Protein AF-A0AAJ4Y676-F1 (afdb_monomer_lite)

Foldseek 3Di:
DDDDDDDPPPVVVVVVVVVVVVVVVVVVPPPDPPPDPFPPQPLDEQQVAKDKDFWDCAPVRQTRQKIKIFSHFALDAQFWIKIKIFDWAFFDDAVHTFFGFKKKWWFADDDPVADALLRTLFLQALDPDFAQRWQQQPDAPPDDPCPVSGRWRQFPDPDDTADDSNRCVQHHLQQGQIDGGFGQHNNRMGMDTGRDHDCVSRVRRQALEFPDPPPDDGDGGKIKMKMQTGHQAENHGDGQPPSHYHPSGHGGHCNHPSRVVRMDIDIHHYHHPPDLADPPFAEAEEEEAPLCVQLCVLAQSVLRVVQSYGYHYYYAAQVVQLVLCQDPDQPGRVKYKAQDDSFADPPTFDKFWAFQFKFFKFWFAWFFAPVGTDQAFADELQLVLCQLLVLAQLLWDPDDRDPLNVQPHNASVRDPVRCVRCVPDDDAPPDDARHAAAAAGFYVLVLLSLLRLLLDPQSLCQLCFHAHPSGGHGRPQSNVVNSNPDSPGRGRDDRDADKAWAADDDPPTDIDGSCLSQNHANAQLSQLVCNLLLFSFHFRHWDDAPDPPGHIGTGGDRDDPNRRIYIYTHMLLSCSRHVTRTYFYQALVRDGEGQFLVQSVQQQVQFAQDPSGNLRTHQRRNRSDDRHRRGMTGMITMGGLPHDLSSLLSVLVVLLLSLDQQQAEGSHRSHPYTSIHRDDPVSSVSSNVSSVDSNVGDDPPDPPPPPDDDDDDDDDDDDDDDDDDDDDDDDDDDDDDDDDDDDDDDDDDDDDDDDDDDDDDDDDD

pLDDT: mean 82.45, std 21.86, range [22.84, 98.81]

Radius of gyration: 32.23 Å; chains: 1; bounding box: 100×134×85 Å

Secondary structure (DSSP, 8-state):
-----SSSHHHHHHHHHHHHHHHHHHHTSS----S-----SSTTTSGGG-EEEE----TT-SSTT-EEEES--SSB-SEEEEEEEESPPPPEESSSEEESEEEEEEE----TT---GGGB---TT---SSSS-SSB--S-TT--S-TTSB-----SSSPPPP-STT--SS--TTT---EEEEEPPTTS-EEEEEEE--TTT-TTT-TT-B-SPTTSPP-BPEEEEEEEEE-SB-TT--B-S-TTSTT-S--S-TTSHHHHTT-EEEEEEBPPSS--S-TTPPEEEEEE-GGGHHHHHHHHHHHHHHHSSEEEEEE--HHHHHHHHH--STTS-SEEEESS--PPPTTSPPEEEEEEEEEEEEEEEEEEETTEE----EE-HHHHHHHHTT-SHHHH-SSSPPGGGTTS-SSGGG-HHHHHH-TTPPPPPS------B-BSS--HHHHHHHHHHHHSHHHHHHHTTPPPTTS----GGGGGGTTTT-TT--S-------EEEPBS--SS--EEEHHHHSPPBSSHHHHHHHHHHT----EEEEE--SSTTSPPEEEE-PPPTT--EEEEEEEHHHHHHTT-EEPEEE-TTS-EE---HHHHHHHHTT-EE-SS-TTSEEP-GGG--TT--TTEEEEEEEEESSS-HHHHHHHHHHHHHHTTGGG-BSSSTTSBPTTSBPPPHHHHHHHHHHHHHHHH------------------------------------------------------------PPPPP----

Sequence (765 aa):
MTAMTAMSRSRRRVVAAVSALLAALVLALLPLPSAATSAAAADGAGEDSSVTVTGKQGRYDDFSKLKVTVHQTKNLRSQGVRVTWQGGAPTIDGQNAAVNFLQIMQCWGDDPAGPDRDQCVFGGDGSILGAGNGRLVGTDPGETQYPGGFVPFRPFGDLPPTKSSHDFTYFGPLDTNEQRFARTYADGTGEVTFEAQDGIQASHLGCGMNTAPAGSDPVPRHCWLVVVPRGTHDADGTEITKPNQAGNSLQSSPLSATNWAQRMVVRLDFQPVDAFCPQGQPELPTVGSELMTDAVTSWQPKLCSSTGNTFAFTQGGEEEARGQVLSTSADAPLLGFTVDPVARPEDGSKVVHAPVAVSGLAIAFFIEGPSGVVQGMKLNPRLVAKMLTHSYAEDVTLGATPDYLIGNSTSLVTDPEFKELNPGFPRLTNHQLRSLMVPLQSSDTTRIVWNWLQSDADARGFLSGTKDRWGMRVNRYFQDLKLAENSTLTDYPKVDPTTTPALGNGTPPLSYAITDLDPYTADLHDGALRTRRGNNTRTIQWQSGDTAQSPAKLINDAPMSGQRAVMAIVDAASAERYGLTTAALRNADGNFVKPSAATLTADVATMRPSSEDASVLKPDPARAKGQAYPLTAVAYAAASVNQDAKARKAYARFIRYAAGSGQTLGVSAGQLPFGYAPLPAQQRLQARTAADALERGATVTGPPSGGSNQGDTGGPGSGAGTGGTSSGGGTGGASGGGTGGGATPSASDSAAAVSGSAPPSSGPQ

Structure (mmCIF, N/CA/C/O backbone):
data_AF-A0AAJ4Y676-F1
#
_entry.id   AF-A0AAJ4Y676-F1
#
loop_
_atom_site.group_PDB
_atom_site.id
_atom_site.type_symbol
_atom_site.label_atom_id
_atom_site.label_alt_id
_atom_site.label_comp_id
_atom_site.label_asym_id
_atom_site.label_entity_id
_atom_site.label_seq_id
_atom_site.pdbx_PDB_ins_code
_atom_site.Cartn_x
_atom_site.Cartn_y
_atom_site.Cartn_z
_atom_site.occupancy
_atom_site.B_iso_or_equiv
_atom_site.auth_seq_id
_atom_site.auth_comp_id
_atom_site.auth_asym_id
_atom_site.auth_atom_id
_atom_site.pdbx_PDB_model_num
ATOM 1 N N . MET A 1 1 ? 21.945 -83.521 15.874 1.00 44.47 1 MET A N 1
ATOM 2 C CA . MET A 1 1 ? 22.149 -82.060 15.777 1.00 44.47 1 MET A CA 1
ATOM 3 C C . MET A 1 1 ? 22.165 -81.673 14.306 1.00 44.47 1 MET A C 1
ATOM 5 O O . MET A 1 1 ? 22.663 -82.453 13.504 1.00 44.47 1 MET A O 1
ATOM 9 N N . THR A 1 2 ? 21.660 -80.471 14.011 1.00 40.22 2 THR A N 1
ATOM 10 C CA . THR A 1 2 ? 21.633 -79.743 12.721 1.00 40.22 2 THR A CA 1
ATOM 11 C C . THR A 1 2 ? 20.529 -80.063 11.697 1.00 40.22 2 THR A C 1
ATOM 13 O O . THR A 1 2 ? 20.309 -81.207 11.330 1.00 40.22 2 THR A O 1
ATOM 16 N N . ALA A 1 3 ? 19.937 -78.964 11.197 1.00 40.72 3 ALA A N 1
ATOM 17 C CA . ALA A 1 3 ? 19.133 -78.787 9.979 1.00 40.72 3 ALA A CA 1
ATOM 18 C C . ALA A 1 3 ? 17.603 -79.001 10.042 1.00 40.72 3 ALA A C 1
ATOM 20 O O . ALA A 1 3 ? 17.089 -79.963 9.494 1.00 40.72 3 ALA A O 1
ATOM 21 N N . MET A 1 4 ? 16.861 -78.017 10.582 1.00 40.72 4 MET A N 1
ATOM 22 C CA . MET A 1 4 ? 15.525 -77.641 10.064 1.00 40.72 4 MET A CA 1
ATOM 23 C C . MET A 1 4 ? 15.025 -76.312 10.670 1.00 40.72 4 MET A C 1
ATOM 25 O O . MET A 1 4 ? 14.168 -76.295 11.546 1.00 40.72 4 MET A O 1
ATOM 29 N N . THR A 1 5 ? 15.571 -75.158 10.253 1.00 45.72 5 THR A N 1
ATOM 30 C CA . THR A 1 5 ? 14.941 -73.839 10.541 1.00 45.72 5 THR A CA 1
ATOM 31 C C . THR A 1 5 ? 15.452 -72.699 9.641 1.00 45.72 5 THR A C 1
ATOM 33 O O . THR A 1 5 ? 15.839 -71.640 10.121 1.00 45.72 5 THR A O 1
ATOM 36 N N . ALA A 1 6 ? 15.460 -72.875 8.313 1.00 42.53 6 ALA A N 1
ATOM 37 C CA . ALA A 1 6 ? 15.953 -71.827 7.397 1.00 42.53 6 ALA A CA 1
ATOM 38 C C . ALA A 1 6 ? 15.033 -71.446 6.216 1.00 42.53 6 ALA A C 1
ATOM 40 O O . ALA A 1 6 ? 15.418 -70.603 5.415 1.00 42.53 6 ALA A O 1
ATOM 41 N N . MET A 1 7 ? 13.802 -71.970 6.104 1.00 41.59 7 MET A N 1
ATOM 42 C CA . MET A 1 7 ? 12.931 -71.683 4.937 1.00 41.59 7 MET A CA 1
ATOM 43 C C . MET A 1 7 ? 11.728 -70.753 5.188 1.00 41.59 7 MET A C 1
ATOM 45 O O . MET A 1 7 ? 11.047 -70.377 4.239 1.00 41.59 7 MET A O 1
ATOM 49 N N . SER A 1 8 ? 11.480 -70.296 6.422 1.00 46.69 8 SER A N 1
ATOM 50 C CA . SER A 1 8 ? 10.286 -69.479 6.744 1.00 46.69 8 SER A CA 1
ATOM 51 C C . SER A 1 8 ? 10.507 -67.950 6.693 1.00 46.69 8 SER A C 1
ATOM 53 O O . SER A 1 8 ? 9.573 -67.187 6.445 1.00 46.69 8 SER A O 1
ATOM 55 N N . ARG A 1 9 ? 11.747 -67.457 6.850 1.00 44.22 9 ARG A N 1
ATOM 56 C CA . ARG A 1 9 ? 12.025 -66.001 6.904 1.00 44.22 9 ARG A CA 1
ATOM 57 C C . ARG A 1 9 ? 12.172 -65.315 5.539 1.00 44.22 9 ARG A C 1
ATOM 59 O O . ARG A 1 9 ? 11.939 -64.112 5.458 1.00 44.22 9 ARG A O 1
ATOM 66 N N . SER A 1 10 ? 12.502 -66.052 4.476 1.00 45.66 10 SER A N 1
ATOM 67 C CA . SER A 1 10 ? 12.692 -65.480 3.130 1.00 45.66 10 SER A CA 1
ATOM 68 C C . SER A 1 10 ? 11.360 -65.085 2.470 1.00 45.66 10 SER A C 1
ATOM 70 O O . SER A 1 10 ? 11.209 -63.960 1.997 1.00 45.66 10 SER A O 1
ATOM 72 N N . ARG A 1 11 ? 10.325 -65.937 2.558 1.00 46.19 11 ARG A N 1
ATOM 73 C CA . ARG A 1 11 ? 9.011 -65.656 1.945 1.00 46.19 11 ARG A CA 1
ATOM 74 C C . ARG A 1 11 ? 8.271 -64.471 2.577 1.00 46.19 11 ARG A C 1
ATOM 76 O O . ARG A 1 11 ? 7.600 -63.738 1.862 1.00 46.19 11 ARG A O 1
ATOM 83 N N . ARG A 1 12 ? 8.438 -64.215 3.882 1.00 47.12 12 ARG A N 1
ATOM 84 C CA . ARG A 1 12 ? 7.813 -63.049 4.544 1.00 47.12 12 ARG A CA 1
ATOM 85 C C . ARG A 1 12 ? 8.444 -61.710 4.147 1.00 47.12 12 ARG A C 1
ATOM 87 O O . ARG A 1 12 ? 7.737 -60.709 4.132 1.00 47.12 12 ARG A O 1
ATOM 94 N N . ARG A 1 13 ? 9.732 -61.679 3.781 1.00 48.88 13 ARG A N 1
ATOM 95 C CA . ARG A 1 13 ? 10.396 -60.447 3.313 1.00 48.88 13 ARG A CA 1
ATOM 96 C C . ARG A 1 13 ? 10.043 -60.108 1.866 1.00 48.88 13 ARG A C 1
ATOM 98 O O . ARG A 1 13 ? 9.866 -58.937 1.560 1.00 48.88 13 ARG A O 1
ATOM 105 N N . VAL A 1 14 ? 9.861 -61.116 1.011 1.00 53.78 14 VAL A N 1
ATOM 106 C CA . VAL A 1 14 ? 9.449 -60.903 -0.387 1.00 53.78 14 VAL A CA 1
ATOM 107 C C . VAL A 1 14 ? 7.992 -60.440 -0.474 1.00 53.78 14 VAL A C 1
ATOM 109 O O . VAL A 1 14 ? 7.704 -59.508 -1.213 1.00 53.78 14 VAL A O 1
ATOM 112 N N . VAL A 1 15 ? 7.085 -60.999 0.336 1.00 54.31 15 VAL A N 1
ATOM 113 C CA . VAL A 1 15 ? 5.681 -60.546 0.358 1.00 54.31 15 VAL A CA 1
ATOM 114 C C . VAL A 1 15 ? 5.561 -59.120 0.906 1.00 54.31 15 VAL A C 1
ATOM 116 O O . VAL A 1 15 ? 4.847 -58.318 0.324 1.00 54.31 15 VAL A O 1
ATOM 119 N N . ALA A 1 16 ? 6.316 -58.749 1.947 1.00 52.03 16 ALA A N 1
ATOM 120 C CA . ALA A 1 16 ? 6.315 -57.371 2.448 1.00 52.03 16 ALA A CA 1
ATOM 121 C C . ALA A 1 16 ? 6.901 -56.363 1.437 1.00 52.03 16 ALA A C 1
ATOM 123 O O . ALA A 1 16 ? 6.378 -55.260 1.304 1.00 52.03 16 ALA A O 1
ATOM 124 N N . ALA A 1 17 ? 7.946 -56.746 0.694 1.00 50.03 17 ALA A N 1
ATOM 125 C CA . ALA A 1 17 ? 8.553 -55.890 -0.325 1.00 50.03 17 ALA A CA 1
ATOM 126 C C . ALA A 1 17 ? 7.643 -55.699 -1.550 1.00 50.03 17 ALA A C 1
ATOM 128 O O . ALA A 1 17 ? 7.538 -54.590 -2.065 1.00 50.03 17 ALA A O 1
ATOM 129 N N . VAL A 1 18 ? 6.934 -56.749 -1.981 1.00 57.56 18 VAL A N 1
ATOM 130 C CA . VAL A 1 18 ? 5.984 -56.673 -3.103 1.00 57.56 18 VAL A CA 1
ATOM 131 C C . VAL A 1 18 ? 4.727 -55.890 -2.714 1.00 57.56 18 VAL A C 1
ATOM 133 O O . VAL A 1 18 ? 4.259 -55.081 -3.508 1.00 57.56 18 VAL A O 1
ATOM 136 N N . SER A 1 19 ? 4.232 -56.026 -1.479 1.00 50.16 19 SER A N 1
ATOM 137 C CA . SER A 1 19 ? 3.123 -55.203 -0.974 1.00 50.16 19 SER A CA 1
ATOM 138 C C . SER A 1 19 ? 3.501 -53.726 -0.832 1.00 50.16 19 SER A C 1
ATOM 140 O O . SER A 1 19 ? 2.677 -52.862 -1.116 1.00 50.16 19 SER A O 1
ATOM 142 N N . ALA A 1 20 ? 4.743 -53.417 -0.442 1.00 51.75 20 ALA A N 1
ATOM 143 C CA . ALA A 1 20 ? 5.237 -52.041 -0.390 1.00 51.75 20 ALA A CA 1
ATOM 144 C C . ALA A 1 20 ? 5.402 -51.431 -1.795 1.00 51.75 20 ALA A C 1
ATOM 146 O O . ALA A 1 20 ? 5.064 -50.268 -1.997 1.00 51.75 20 ALA A O 1
ATOM 147 N N . LEU A 1 21 ? 5.845 -52.223 -2.780 1.00 48.44 21 LEU A N 1
ATOM 148 C CA . LEU A 1 21 ? 5.944 -51.796 -4.181 1.00 48.44 21 LEU A CA 1
ATOM 149 C C . LEU A 1 21 ? 4.571 -51.611 -4.844 1.00 48.44 21 LEU A C 1
ATOM 151 O O . LEU A 1 21 ? 4.394 -50.659 -5.594 1.00 48.44 21 LEU A O 1
ATOM 155 N N . LEU A 1 22 ? 3.582 -52.454 -4.533 1.00 47.41 22 LEU A N 1
ATOM 156 C CA . LEU A 1 22 ? 2.204 -52.290 -5.015 1.00 47.41 22 LEU A CA 1
ATOM 157 C C . LEU A 1 22 ? 1.477 -51.124 -4.333 1.00 47.41 22 LEU A C 1
ATOM 159 O O . LEU A 1 22 ? 0.749 -50.401 -5.006 1.00 47.41 22 LEU A O 1
ATOM 163 N N . ALA A 1 23 ? 1.717 -50.874 -3.042 1.00 47.81 23 ALA A N 1
ATOM 164 C CA . ALA A 1 23 ? 1.211 -49.674 -2.372 1.00 47.81 23 ALA A CA 1
ATOM 165 C C . ALA A 1 23 ? 1.840 -48.394 -2.954 1.00 47.81 23 ALA A C 1
ATOM 167 O O . ALA A 1 23 ? 1.130 -47.419 -3.187 1.00 47.81 23 ALA A O 1
ATOM 168 N N . ALA A 1 24 ? 3.140 -48.417 -3.272 1.00 46.62 24 ALA A N 1
ATOM 169 C CA . ALA A 1 24 ? 3.817 -47.305 -3.939 1.00 46.62 24 ALA A CA 1
ATOM 170 C C . ALA A 1 24 ? 3.315 -47.080 -5.379 1.00 46.62 24 ALA A C 1
ATOM 172 O O . ALA A 1 24 ? 3.184 -45.935 -5.804 1.00 46.62 24 ALA A O 1
ATOM 173 N N . LEU A 1 25 ? 2.971 -48.146 -6.115 1.00 40.06 25 LEU A N 1
ATOM 174 C CA . LEU A 1 25 ? 2.449 -48.041 -7.482 1.00 40.06 25 LEU A CA 1
ATOM 175 C C . LEU A 1 25 ? 0.994 -47.534 -7.523 1.00 40.06 25 LEU A C 1
ATOM 177 O O . LEU A 1 25 ? 0.637 -46.789 -8.430 1.00 40.06 25 LEU A O 1
ATOM 181 N N . VAL A 1 26 ? 0.166 -47.876 -6.528 1.00 42.81 26 VAL A N 1
ATOM 182 C CA . VAL A 1 26 ? -1.211 -47.353 -6.404 1.00 42.81 26 VAL A CA 1
ATOM 183 C C . VAL A 1 26 ? -1.222 -45.892 -5.931 1.00 42.81 26 VAL A C 1
ATOM 185 O O . VAL A 1 26 ? -2.061 -45.119 -6.382 1.00 42.81 26 VAL A O 1
ATOM 188 N N . LEU A 1 27 ? -0.249 -45.466 -5.114 1.00 39.62 27 LEU A N 1
ATOM 189 C CA . LEU A 1 27 ? -0.039 -44.049 -4.772 1.00 39.62 27 LEU A CA 1
ATOM 190 C C . LEU A 1 27 ? 0.494 -43.210 -5.948 1.00 39.62 27 LEU A C 1
ATOM 192 O O . LEU A 1 27 ? 0.244 -42.009 -5.984 1.00 39.62 27 LEU A O 1
ATOM 196 N N . ALA A 1 28 ? 1.174 -43.825 -6.922 1.00 38.41 28 ALA A N 1
ATOM 197 C CA . ALA A 1 28 ? 1.660 -43.155 -8.134 1.00 38.41 28 ALA A CA 1
ATOM 198 C C . ALA A 1 28 ? 0.605 -43.036 -9.258 1.00 38.41 28 ALA A C 1
ATOM 200 O O . ALA A 1 28 ? 0.831 -42.313 -10.224 1.00 38.41 28 ALA A O 1
ATOM 201 N N . LEU A 1 29 ? -0.531 -43.739 -9.143 1.00 35.53 29 LEU A N 1
ATOM 202 C CA . LEU A 1 29 ? -1.624 -43.756 -10.131 1.00 35.53 29 LEU A CA 1
ATOM 203 C C . LEU A 1 29 ? -2.891 -43.021 -9.664 1.00 35.53 29 LEU A C 1
ATOM 205 O O . LEU A 1 29 ? -3.879 -42.970 -10.397 1.00 35.53 29 LEU A O 1
ATOM 209 N N . LEU A 1 30 ? -2.875 -42.430 -8.466 1.00 32.44 30 LEU A N 1
ATOM 210 C CA . LEU A 1 30 ? -3.881 -41.443 -8.083 1.00 32.44 30 LEU A CA 1
ATOM 211 C C . LEU A 1 30 ? -3.636 -40.171 -8.908 1.00 32.44 30 LEU A C 1
ATOM 213 O O . LEU A 1 30 ? -2.483 -39.745 -9.000 1.00 32.44 30 LEU A O 1
ATOM 217 N N . PRO A 1 31 ? -4.672 -39.547 -9.502 1.00 28.48 31 PRO A N 1
ATOM 218 C CA . PRO A 1 31 ? -4.511 -38.232 -10.099 1.00 28.48 31 PRO A CA 1
ATOM 219 C C . PRO A 1 31 ? -3.958 -37.308 -9.016 1.00 28.48 31 PRO A C 1
ATOM 221 O O . PRO A 1 31 ? -4.612 -37.065 -8.000 1.00 28.48 31 PRO A O 1
ATOM 224 N N . LEU A 1 32 ? -2.716 -36.861 -9.209 1.00 28.03 32 LEU A N 1
ATOM 225 C CA . LEU A 1 32 ? -2.126 -35.809 -8.399 1.00 28.03 32 LEU A CA 1
ATOM 226 C C . LEU A 1 32 ? -3.136 -34.653 -8.407 1.00 28.03 32 LEU A C 1
ATOM 228 O O . LEU A 1 32 ? -3.527 -34.234 -9.502 1.00 28.03 32 LEU A O 1
ATOM 232 N N . PRO A 1 33 ? -3.610 -34.162 -7.245 1.00 26.62 33 PRO A N 1
ATOM 233 C CA . PRO A 1 33 ? -4.376 -32.929 -7.232 1.00 26.62 33 PRO A CA 1
ATOM 234 C C . PRO A 1 33 ? -3.505 -31.893 -7.932 1.00 26.62 33 PRO A C 1
ATOM 236 O O . PRO A 1 33 ? -2.329 -31.748 -7.586 1.00 26.62 33 PRO A O 1
ATOM 239 N N . SER A 1 34 ? -4.055 -31.279 -8.979 1.00 27.25 34 SER A N 1
ATOM 240 C CA . SER A 1 34 ? -3.367 -30.295 -9.799 1.00 27.25 34 SER A CA 1
ATOM 241 C C . SER A 1 34 ? -2.554 -29.368 -8.906 1.00 27.25 34 SER A C 1
ATOM 243 O O . SER A 1 34 ? -3.065 -28.834 -7.918 1.00 27.25 34 SER A O 1
ATOM 245 N N . ALA A 1 35 ? -1.267 -29.265 -9.232 1.00 27.06 35 ALA A N 1
ATOM 246 C CA . ALA A 1 35 ? -0.328 -28.363 -8.600 1.00 27.06 35 ALA A CA 1
ATOM 247 C C . ALA A 1 35 ? -0.982 -26.997 -8.379 1.00 27.06 35 ALA A C 1
ATOM 249 O O . ALA A 1 35 ? -1.630 -26.490 -9.288 1.00 27.06 35 ALA A O 1
ATOM 250 N N . ALA A 1 36 ? -0.806 -26.464 -7.167 1.00 27.97 36 ALA A N 1
ATOM 251 C CA . ALA A 1 36 ? -1.048 -25.077 -6.797 1.00 27.97 36 ALA A CA 1
ATOM 252 C C . ALA A 1 36 ? -2.205 -24.419 -7.564 1.00 27.97 36 ALA A C 1
ATOM 254 O O . ALA A 1 36 ? -1.996 -23.741 -8.567 1.00 27.97 36 ALA A O 1
ATOM 255 N N . THR A 1 37 ? -3.426 -24.526 -7.036 1.00 22.84 37 THR A N 1
ATOM 256 C CA . THR A 1 37 ? -4.337 -23.388 -7.170 1.00 22.84 37 THR A CA 1
ATOM 257 C C . THR A 1 37 ? -3.548 -22.161 -6.741 1.00 22.84 37 THR A C 1
ATOM 259 O O . THR A 1 37 ? -3.131 -22.079 -5.577 1.00 22.84 37 THR A O 1
ATOM 262 N N . SER A 1 38 ? -3.293 -21.264 -7.694 1.00 27.47 38 SER A N 1
ATOM 263 C CA . SER A 1 38 ? -2.898 -19.889 -7.436 1.00 27.47 38 SER A CA 1
ATOM 264 C C . SER A 1 38 ? -3.657 -19.419 -6.205 1.00 27.47 38 SER A C 1
ATOM 266 O O . SER A 1 38 ? -4.852 -19.700 -6.065 1.00 27.47 38 SER A O 1
ATOM 268 N N . ALA A 1 39 ? -2.953 -18.798 -5.259 1.00 26.44 39 ALA A N 1
ATOM 269 C CA . ALA A 1 39 ? -3.624 -18.142 -4.154 1.00 26.44 39 ALA A CA 1
ATOM 270 C C . ALA A 1 39 ? -4.702 -17.248 -4.774 1.00 26.44 39 ALA A C 1
ATOM 272 O O . ALA A 1 39 ? -4.366 -16.368 -5.560 1.00 26.44 39 ALA A O 1
ATOM 273 N N . ALA A 1 40 ? -5.968 -17.555 -4.492 1.00 25.94 40 ALA A N 1
ATOM 274 C CA . ALA A 1 40 ? -7.116 -16.816 -4.984 1.00 25.94 40 ALA A CA 1
ATOM 275 C C . ALA A 1 40 ? -7.096 -15.420 -4.349 1.00 25.94 40 ALA A C 1
ATOM 277 O O . ALA A 1 40 ? -7.775 -15.160 -3.359 1.00 25.94 40 ALA A O 1
ATOM 278 N N . ALA A 1 41 ? -6.248 -14.546 -4.879 1.00 30.64 41 ALA A N 1
ATOM 279 C CA . ALA A 1 41 ? -6.361 -13.113 -4.743 1.00 30.64 41 ALA A CA 1
ATOM 280 C C . ALA A 1 41 ? -7.374 -12.688 -5.807 1.00 30.64 41 ALA A C 1
ATOM 282 O O . ALA A 1 41 ? -7.075 -12.714 -6.993 1.00 30.64 41 ALA A O 1
ATOM 283 N N . ALA A 1 42 ? -8.602 -12.403 -5.376 1.00 35.06 42 ALA A N 1
ATOM 284 C CA . ALA A 1 42 ? -9.589 -11.613 -6.113 1.00 35.06 42 ALA A CA 1
ATOM 285 C C . ALA A 1 42 ? -9.803 -11.897 -7.627 1.00 35.06 42 ALA A C 1
ATOM 287 O O . ALA A 1 42 ? -10.201 -10.986 -8.352 1.00 35.06 42 ALA A O 1
ATOM 288 N N . ASP A 1 43 ? -9.654 -13.137 -8.112 1.00 36.72 43 ASP A N 1
ATOM 289 C CA . ASP A 1 43 ? -9.906 -13.487 -9.529 1.00 36.72 43 ASP A CA 1
ATOM 290 C C . ASP A 1 43 ? -11.377 -13.267 -9.969 1.00 36.72 43 ASP A C 1
ATOM 292 O O . ASP A 1 43 ? -11.695 -13.345 -11.145 1.00 36.72 43 ASP A O 1
ATOM 296 N N . GLY A 1 44 ? -12.310 -12.970 -9.056 1.00 37.34 44 GLY A N 1
ATOM 297 C CA . GLY A 1 44 ? -13.743 -12.931 -9.377 1.00 37.34 44 GLY A CA 1
ATOM 298 C C . GLY A 1 44 ? -14.348 -11.580 -9.776 1.00 37.34 44 GLY A C 1
ATOM 299 O O . GLY A 1 44 ? -15.469 -11.575 -10.265 1.00 37.34 44 GLY A O 1
ATOM 300 N N . ALA A 1 45 ? -13.691 -10.439 -9.531 1.00 42.25 45 ALA A N 1
ATOM 301 C CA . ALA A 1 45 ? -14.337 -9.122 -9.703 1.00 42.25 45 ALA A CA 1
ATOM 302 C C . ALA A 1 45 ? -13.584 -8.138 -10.613 1.00 42.25 45 ALA A C 1
ATOM 304 O O . ALA A 1 45 ? -14.188 -7.185 -11.103 1.00 42.25 45 ALA A O 1
ATOM 305 N N . GLY A 1 46 ? -12.286 -8.354 -10.860 1.00 44.66 46 GLY A N 1
ATOM 306 C CA . GLY A 1 46 ? -11.541 -7.607 -11.881 1.00 44.66 46 GLY A CA 1
ATOM 307 C C . GLY A 1 46 ? -11.871 -8.072 -13.304 1.00 44.66 46 GLY A C 1
ATOM 308 O O . GLY A 1 46 ? -11.975 -7.239 -14.209 1.00 44.66 46 GLY A O 1
ATOM 309 N N . GLU A 1 47 ? -12.125 -9.378 -13.475 1.00 55.94 47 GLU A N 1
ATOM 310 C CA . GLU A 1 47 ? -12.266 -10.040 -14.781 1.00 55.94 47 GLU A CA 1
ATOM 311 C C . GLU A 1 47 ? -13.405 -9.493 -15.655 1.00 55.94 47 GLU A C 1
ATOM 313 O O . GLU A 1 47 ? -13.280 -9.504 -16.883 1.00 55.94 47 GLU A O 1
ATOM 318 N N . ASP A 1 48 ? -14.456 -8.917 -15.060 1.00 71.25 48 ASP A N 1
ATOM 319 C CA . ASP A 1 48 ? -15.603 -8.338 -15.782 1.00 71.25 48 ASP A CA 1
ATOM 320 C C . ASP A 1 48 ? -15.224 -7.148 -16.687 1.00 71.25 48 ASP A C 1
ATOM 322 O O . ASP A 1 48 ? -15.980 -6.766 -17.584 1.00 71.25 48 ASP A O 1
ATOM 326 N N . SER A 1 49 ? -14.053 -6.539 -16.464 1.00 92.38 49 SER A N 1
ATOM 327 C CA . SER A 1 49 ? -13.509 -5.461 -17.301 1.00 92.38 49 SER A CA 1
ATOM 328 C C . SER A 1 49 ? -12.189 -5.831 -17.975 1.00 92.38 49 SER A C 1
ATOM 330 O O . SER A 1 49 ? -11.456 -4.946 -18.418 1.00 92.38 49 SER A O 1
ATOM 332 N N . SER A 1 50 ? -11.858 -7.119 -18.040 1.00 95.62 50 SER A N 1
ATOM 333 C CA . SER A 1 50 ? -10.629 -7.568 -18.685 1.00 95.62 50 SER A CA 1
ATOM 334 C C . SER A 1 50 ? -10.623 -7.250 -20.186 1.00 95.62 50 SER A C 1
ATOM 336 O O . SER A 1 50 ? -11.642 -7.328 -20.875 1.00 95.62 50 SER A O 1
ATOM 338 N N . VAL A 1 51 ? -9.458 -6.862 -20.705 1.00 97.69 51 VAL A N 1
ATOM 339 C CA . VAL A 1 51 ? -9.253 -6.567 -22.129 1.00 97.69 51 VAL A CA 1
ATOM 340 C C . VAL A 1 51 ? -8.019 -7.305 -22.620 1.00 97.69 51 VAL A C 1
ATOM 342 O O . VAL A 1 51 ? -6.935 -7.149 -22.059 1.00 97.69 51 VAL A O 1
ATOM 345 N N . THR A 1 52 ? -8.173 -8.066 -23.705 1.00 97.81 52 THR A N 1
ATOM 346 C CA . THR A 1 52 ? -7.060 -8.714 -24.407 1.00 97.81 52 THR A CA 1
ATOM 347 C C . THR A 1 52 ? -6.782 -8.017 -25.733 1.00 97.81 52 THR A C 1
ATOM 349 O O . THR A 1 52 ? -7.662 -7.895 -26.584 1.00 97.81 52 THR A O 1
ATOM 352 N N . VAL A 1 53 ? -5.530 -7.616 -25.936 1.00 97.25 53 VAL A N 1
ATOM 353 C CA . VAL A 1 53 ? -5.005 -7.053 -27.185 1.00 97.25 53 VAL A CA 1
ATOM 354 C C . VAL A 1 53 ? -4.011 -8.022 -27.817 1.00 97.25 53 VAL A C 1
ATOM 356 O O . VAL A 1 53 ? -3.327 -8.773 -27.123 1.00 97.25 53 VAL A O 1
ATOM 359 N N . THR A 1 54 ? -3.963 -8.047 -29.148 1.00 97.06 54 THR A N 1
ATOM 360 C CA . THR A 1 54 ? -3.063 -8.923 -29.915 1.00 97.06 54 THR A CA 1
ATOM 361 C C . THR A 1 54 ? -2.012 -8.081 -30.625 1.00 97.06 54 THR A C 1
ATOM 363 O O . THR A 1 54 ? -2.333 -7.024 -31.176 1.00 97.06 54 THR A O 1
ATOM 366 N N . GLY A 1 55 ? -0.765 -8.548 -30.605 1.00 94.19 55 GLY A N 1
ATOM 367 C CA . GLY A 1 55 ? 0.341 -7.916 -31.307 1.00 94.19 55 GLY A CA 1
ATOM 368 C C . GLY A 1 55 ? 0.126 -7.918 -32.819 1.00 94.19 55 GLY A C 1
ATOM 369 O O . GLY A 1 55 ? -0.551 -8.779 -33.385 1.00 94.19 55 GLY A O 1
ATOM 370 N N . LYS A 1 56 ? 0.685 -6.911 -33.488 1.00 89.81 56 LYS A N 1
ATOM 371 C CA . LYS A 1 56 ? 0.596 -6.780 -34.944 1.00 89.81 56 LYS A CA 1
ATOM 372 C C . LYS A 1 56 ? 1.720 -7.563 -35.614 1.00 89.81 56 LYS A C 1
ATOM 374 O O . LYS A 1 56 ? 2.790 -7.759 -35.041 1.00 89.81 56 LYS A O 1
ATOM 379 N N . GLN A 1 57 ? 1.484 -7.967 -36.859 1.00 88.62 57 GLN A N 1
ATOM 380 C CA . GLN A 1 57 ? 2.545 -8.462 -37.727 1.00 88.62 57 GLN A CA 1
ATOM 381 C C . GLN A 1 57 ? 3.456 -7.286 -38.111 1.00 88.62 57 GLN A C 1
ATOM 383 O O . GLN A 1 57 ? 3.084 -6.430 -38.914 1.00 88.62 57 GLN A O 1
ATOM 388 N N . GLY A 1 58 ? 4.627 -7.219 -37.478 1.00 81.12 58 GLY A N 1
ATOM 389 C CA . GLY A 1 58 ? 5.684 -6.263 -37.802 1.00 81.12 58 GLY A CA 1
ATOM 390 C C . GLY A 1 58 ? 6.584 -6.746 -38.944 1.00 81.12 58 GLY A C 1
ATOM 391 O O . GLY A 1 58 ? 6.374 -7.816 -39.510 1.00 81.12 58 GLY A O 1
ATOM 392 N N . ARG A 1 59 ? 7.643 -5.983 -39.245 1.00 86.81 59 ARG A N 1
ATOM 393 C CA . ARG A 1 59 ? 8.633 -6.305 -40.296 1.00 86.81 59 ARG A CA 1
ATOM 394 C C . ARG A 1 59 ? 9.266 -7.695 -40.143 1.00 86.81 59 ARG A C 1
ATOM 396 O O . ARG A 1 59 ? 9.530 -8.345 -41.149 1.00 86.81 59 ARG A O 1
ATOM 403 N N . TYR A 1 60 ? 9.503 -8.117 -38.902 1.00 88.62 60 TYR A N 1
ATOM 404 C CA . TYR A 1 60 ? 10.120 -9.404 -38.553 1.00 88.62 60 TYR A CA 1
ATOM 405 C C . TYR A 1 60 ? 9.108 -10.431 -38.026 1.00 88.62 60 TYR A C 1
ATOM 407 O O . TYR A 1 60 ? 9.466 -11.573 -37.776 1.00 88.62 60 TYR A O 1
ATOM 415 N N . ASP A 1 61 ? 7.837 -10.033 -37.897 1.00 87.94 61 ASP A N 1
ATOM 416 C CA . ASP A 1 61 ? 6.747 -10.864 -37.374 1.00 87.94 61 ASP A CA 1
ATOM 417 C C . ASP A 1 61 ? 6.995 -11.472 -35.973 1.00 87.94 61 ASP A C 1
ATOM 419 O O . ASP A 1 61 ? 6.484 -12.536 -35.629 1.00 87.94 61 ASP A O 1
ATOM 423 N N . ASP A 1 62 ? 7.744 -10.759 -35.127 1.00 87.00 62 ASP A N 1
ATOM 424 C CA . ASP A 1 62 ? 8.094 -11.212 -33.772 1.00 87.00 62 ASP A CA 1
ATOM 425 C C . ASP A 1 62 ? 6.881 -11.276 -32.817 1.00 87.00 62 ASP A C 1
ATOM 427 O O . ASP A 1 62 ? 6.932 -11.943 -31.782 1.00 87.00 62 ASP A O 1
ATOM 431 N N . PHE A 1 63 ? 5.781 -10.574 -33.133 1.00 93.44 63 PHE A N 1
ATOM 432 C CA . PHE A 1 63 ? 4.718 -10.268 -32.163 1.00 93.44 63 PHE A CA 1
ATOM 433 C C . PHE A 1 63 ? 3.301 -10.669 -32.579 1.00 93.44 63 PHE A C 1
ATOM 435 O O . PHE A 1 63 ? 2.387 -10.517 -31.772 1.00 93.44 63 PHE A O 1
ATOM 442 N N . SER A 1 64 ? 3.068 -11.213 -33.777 1.00 93.38 64 SER A N 1
ATOM 443 C CA . SER A 1 64 ? 1.703 -11.573 -34.219 1.00 93.38 64 SER A CA 1
ATOM 444 C C . SER A 1 64 ? 1.031 -12.647 -33.354 1.00 93.38 64 SER A C 1
ATOM 446 O O . SER A 1 64 ? -0.195 -12.758 -33.325 1.00 93.38 64 SER A O 1
ATOM 448 N N . LYS A 1 65 ? 1.827 -13.439 -32.626 1.00 94.81 65 LYS A N 1
ATOM 449 C CA . LYS A 1 65 ? 1.351 -14.454 -31.674 1.00 94.81 65 LYS A CA 1
ATOM 450 C C . LYS A 1 65 ? 1.137 -13.912 -30.262 1.00 94.81 65 LYS A C 1
ATOM 452 O O . LYS A 1 65 ? 0.481 -14.583 -29.464 1.00 94.81 65 LYS A O 1
ATOM 457 N N . LEU A 1 66 ? 1.680 -12.734 -29.955 1.00 97.75 66 LEU A N 1
ATOM 458 C CA . LEU A 1 66 ? 1.622 -12.145 -28.627 1.00 97.75 66 LEU A CA 1
ATOM 459 C C . LEU A 1 66 ? 0.193 -11.692 -28.325 1.00 97.75 66 LEU A C 1
ATOM 461 O O . LEU A 1 66 ? -0.396 -10.907 -29.068 1.00 97.75 66 LEU A O 1
ATOM 465 N N . LYS A 1 67 ? -0.351 -12.160 -27.206 1.00 98.19 67 LYS A N 1
ATOM 466 C CA . LYS A 1 67 ? -1.624 -11.688 -26.656 1.00 98.19 67 LYS A CA 1
ATOM 467 C C . LYS A 1 67 ? -1.389 -11.182 -25.251 1.00 98.19 67 LYS A C 1
ATOM 469 O O . LYS A 1 67 ? -0.885 -11.939 -24.427 1.00 98.19 67 LYS A O 1
ATOM 474 N N . VAL A 1 68 ? -1.762 -9.935 -24.989 1.00 98.50 68 VAL A N 1
ATOM 475 C CA . VAL A 1 68 ? -1.633 -9.297 -23.676 1.00 98.50 68 VAL A CA 1
ATOM 476 C C . VAL A 1 68 ? -3.021 -9.044 -23.113 1.00 98.50 68 VAL A C 1
ATOM 478 O O . VAL A 1 68 ? -3.860 -8.459 -23.791 1.00 98.50 68 VAL A O 1
ATOM 481 N N . THR A 1 69 ? -3.251 -9.465 -21.875 1.00 98.38 69 THR A N 1
ATOM 482 C CA . THR A 1 69 ? -4.498 -9.273 -21.138 1.00 98.38 69 THR A CA 1
ATOM 483 C C . THR A 1 69 ? -4.260 -8.341 -19.961 1.00 98.38 69 THR A C 1
ATOM 485 O O . THR A 1 69 ? -3.447 -8.635 -19.085 1.00 98.38 69 THR A O 1
ATOM 488 N N . VAL A 1 70 ? -5.000 -7.236 -19.928 1.00 98.06 70 VAL A N 1
ATOM 489 C CA . VAL A 1 70 ? -5.124 -6.355 -18.764 1.00 98.06 70 VAL A CA 1
ATOM 490 C C . VAL A 1 70 ? -6.372 -6.793 -18.012 1.00 98.06 70 VAL A C 1
ATOM 492 O O . VAL A 1 70 ? -7.473 -6.730 -18.557 1.00 98.06 70 VAL A O 1
ATOM 495 N N . HIS A 1 71 ? -6.203 -7.290 -16.788 1.00 96.38 71 HIS A N 1
ATOM 496 C CA . HIS A 1 71 ? -7.273 -7.999 -16.074 1.00 96.38 71 HIS A CA 1
ATOM 497 C C . HIS A 1 71 ? -8.348 -7.078 -15.497 1.00 96.38 71 HIS A C 1
ATOM 499 O O . HIS A 1 71 ? -9.428 -7.562 -15.203 1.00 96.38 71 HIS A O 1
ATOM 505 N N . GLN A 1 72 ? -8.088 -5.773 -15.379 1.00 95.00 72 GLN A N 1
ATOM 506 C CA . GLN A 1 72 ? -9.077 -4.771 -14.981 1.00 95.00 72 GLN A CA 1
ATOM 507 C C . GLN A 1 72 ? -8.835 -3.468 -15.751 1.00 95.00 72 GLN A C 1
ATOM 509 O O . GLN A 1 72 ? -7.728 -2.935 -15.729 1.00 95.00 72 GLN A O 1
ATOM 514 N N . THR A 1 73 ? -9.871 -2.934 -16.400 1.00 96.75 73 THR A N 1
ATOM 515 C CA . THR A 1 73 ? -9.794 -1.661 -17.147 1.00 96.75 73 THR A CA 1
ATOM 516 C C . THR A 1 73 ? -10.806 -0.617 -16.698 1.00 96.75 73 THR A C 1
ATOM 518 O O . THR A 1 73 ? -10.746 0.513 -17.167 1.00 96.75 73 THR A O 1
ATOM 521 N N . LYS A 1 74 ? -11.725 -0.957 -15.787 1.00 95.25 74 LYS A N 1
ATOM 522 C CA . LYS A 1 74 ? -12.760 -0.044 -15.281 1.00 95.25 74 LYS A CA 1
ATOM 523 C C . LYS A 1 74 ? -12.700 0.096 -13.771 1.00 95.25 74 LYS A C 1
ATOM 525 O O . LYS A 1 74 ? -12.198 -0.790 -13.077 1.00 95.25 74 LYS A O 1
ATOM 530 N N . ASN A 1 75 ? -13.297 1.178 -13.270 1.00 91.75 75 ASN A N 1
ATOM 531 C CA . ASN A 1 75 ? -13.348 1.501 -11.843 1.00 91.75 75 ASN A CA 1
ATOM 532 C C . ASN A 1 75 ? -11.947 1.543 -11.217 1.00 91.75 75 ASN A C 1
ATOM 534 O O . ASN A 1 75 ? -11.756 1.096 -10.088 1.00 91.75 75 ASN A O 1
ATOM 538 N N . LEU A 1 76 ? -10.967 2.031 -11.977 1.00 94.31 76 LEU A N 1
ATOM 539 C CA . LEU A 1 76 ? -9.587 2.107 -11.525 1.00 94.31 76 LEU A CA 1
ATOM 540 C C . LEU A 1 76 ? -9.398 3.295 -10.579 1.00 94.31 76 LEU A C 1
ATOM 542 O O . LEU A 1 76 ? -9.988 4.356 -10.751 1.00 94.31 76 LEU A O 1
ATOM 546 N N . ARG A 1 77 ? -8.527 3.116 -9.602 1.00 91.75 77 ARG A N 1
ATOM 547 C CA . ARG A 1 77 ? -7.919 4.166 -8.774 1.00 91.75 77 ARG A CA 1
ATOM 548 C C . ARG A 1 77 ? -6.404 3.984 -8.856 1.00 91.75 77 ARG A C 1
ATOM 550 O O . ARG A 1 77 ? -5.957 3.100 -9.586 1.00 91.75 77 ARG A O 1
ATOM 557 N N . SER A 1 78 ? -5.607 4.734 -8.100 1.00 94.06 78 SER A N 1
ATOM 558 C CA . SER A 1 78 ? -4.198 4.351 -7.933 1.00 94.06 78 SER A CA 1
ATOM 559 C C . SER A 1 78 ? -4.112 2.947 -7.331 1.00 94.06 78 SER A C 1
ATOM 561 O O . SER A 1 78 ? -4.581 2.752 -6.210 1.00 94.06 78 SER A O 1
ATOM 563 N N . GLN A 1 79 ? -3.645 1.947 -8.082 1.00 94.44 79 GLN A N 1
ATOM 564 C CA . GLN A 1 79 ? -3.733 0.533 -7.700 1.00 94.44 79 GLN A CA 1
ATOM 565 C C . GLN A 1 79 ? -2.825 -0.367 -8.552 1.00 94.44 79 GLN A C 1
ATOM 567 O O . GLN A 1 79 ? -2.348 0.019 -9.616 1.00 94.44 79 GLN A O 1
ATOM 572 N N . GLY A 1 80 ? -2.642 -1.613 -8.118 1.00 95.00 80 GLY A N 1
ATOM 573 C CA . GLY A 1 80 ? -2.029 -2.664 -8.923 1.00 95.00 80 GLY A CA 1
ATOM 574 C C . GLY A 1 80 ? -3.029 -3.261 -9.915 1.00 95.00 80 GLY A C 1
ATOM 575 O O . GLY A 1 80 ? -4.123 -3.669 -9.538 1.00 95.00 80 GLY A O 1
ATOM 576 N N . VAL A 1 81 ? -2.646 -3.355 -11.185 1.00 95.44 81 VAL A N 1
ATOM 577 C CA . VAL A 1 81 ? -3.415 -4.000 -12.252 1.00 95.44 81 VAL A CA 1
ATOM 578 C C . VAL A 1 81 ? -2.621 -5.194 -12.763 1.00 95.44 81 VAL A C 1
ATOM 580 O O . VAL A 1 81 ? -1.504 -5.040 -13.260 1.00 95.44 81 VAL A O 1
ATOM 583 N N . ARG A 1 82 ? -3.184 -6.402 -12.651 1.00 94.56 82 ARG A N 1
ATOM 584 C CA . ARG A 1 82 ? -2.558 -7.604 -13.213 1.00 94.56 82 ARG A CA 1
ATOM 585 C C . ARG A 1 82 ? -2.552 -7.504 -14.738 1.00 94.56 82 ARG A C 1
ATOM 587 O O . ARG A 1 82 ? -3.593 -7.272 -15.359 1.00 94.56 82 ARG A O 1
ATOM 594 N N . VAL A 1 83 ? -1.385 -7.714 -15.333 1.00 96.31 83 VAL A N 1
ATOM 595 C CA . VAL A 1 83 ? -1.173 -7.795 -16.778 1.00 96.31 83 VAL A CA 1
ATOM 596 C C . VAL A 1 83 ? -0.477 -9.113 -17.071 1.00 96.31 83 VAL A C 1
ATOM 598 O O . VAL A 1 83 ? 0.609 -9.363 -16.559 1.00 96.31 83 VAL A O 1
ATOM 601 N N . THR A 1 84 ? -1.090 -9.954 -17.898 1.00 95.81 84 THR A N 1
ATOM 602 C CA . THR A 1 84 ? -0.515 -11.242 -18.314 1.00 95.81 84 THR A CA 1
ATOM 603 C C . THR A 1 84 ? -0.371 -11.295 -19.819 1.00 95.81 84 THR A C 1
ATOM 605 O O . THR A 1 84 ? -1.129 -10.647 -20.539 1.00 95.81 84 THR A O 1
ATOM 608 N N . TRP A 1 85 ? 0.536 -12.118 -20.325 1.00 97.25 85 TRP A N 1
ATOM 609 C CA . TRP A 1 85 ? 0.635 -12.373 -21.755 1.00 97.25 85 TRP A CA 1
ATOM 610 C C . TRP A 1 85 ? 0.992 -13.815 -22.073 1.00 97.25 85 TRP A C 1
ATOM 612 O O . TRP A 1 85 ? 1.467 -14.562 -21.224 1.00 97.25 85 TRP A O 1
ATOM 622 N N . GLN A 1 86 ? 0.739 -14.193 -23.323 1.00 97.06 86 GLN A N 1
ATOM 623 C CA . GLN A 1 86 ? 1.082 -15.491 -23.896 1.00 97.06 86 GLN A CA 1
ATOM 624 C C . GLN A 1 86 ? 1.518 -15.340 -25.355 1.00 97.06 86 GLN A C 1
ATOM 626 O O . GLN A 1 86 ? 1.148 -14.373 -26.025 1.00 97.06 86 GLN A O 1
ATOM 631 N N . GLY A 1 87 ? 2.258 -16.326 -25.863 1.00 95.44 87 GLY A N 1
ATOM 632 C CA . GLY A 1 87 ? 2.729 -16.354 -27.249 1.00 95.44 87 GLY A CA 1
ATOM 633 C C . GLY A 1 87 ? 3.957 -15.480 -27.511 1.00 95.44 87 GLY A C 1
ATOM 634 O O . GLY A 1 87 ? 4.274 -15.234 -28.673 1.00 95.44 87 GLY A O 1
ATOM 635 N N . GLY A 1 88 ? 4.635 -15.015 -26.456 1.00 93.38 88 GLY A N 1
ATOM 636 C CA . GLY A 1 88 ? 5.919 -14.326 -26.567 1.00 93.38 88 GLY A CA 1
ATOM 637 C C . GLY A 1 88 ? 7.084 -15.309 -26.703 1.00 93.38 88 GLY A C 1
ATOM 638 O O . GLY A 1 88 ? 7.012 -16.444 -26.234 1.00 93.38 88 GLY A O 1
ATOM 639 N N . ALA A 1 89 ? 8.179 -14.872 -27.323 1.00 92.94 89 ALA A N 1
ATOM 640 C CA . ALA A 1 89 ? 9.444 -15.595 -27.237 1.00 92.94 89 ALA A CA 1
ATOM 641 C C . ALA A 1 89 ? 10.034 -15.452 -25.816 1.00 92.94 89 ALA A C 1
ATOM 643 O O . ALA A 1 89 ? 9.887 -14.381 -25.221 1.00 92.94 89 ALA A O 1
ATOM 644 N N . PRO A 1 90 ? 10.708 -16.479 -25.263 1.00 90.56 90 PRO A N 1
ATOM 645 C CA . PRO A 1 90 ? 11.344 -16.375 -23.952 1.00 90.56 90 PRO A CA 1
ATOM 646 C C . PRO A 1 90 ? 12.371 -15.241 -23.895 1.00 90.56 90 PRO A C 1
ATOM 648 O O . PRO A 1 90 ? 13.170 -15.071 -24.825 1.00 90.56 90 PRO A O 1
ATOM 651 N N . THR A 1 91 ? 12.367 -14.490 -22.791 1.00 88.56 91 THR A N 1
ATOM 652 C CA . THR A 1 91 ? 13.362 -13.444 -22.535 1.00 88.56 91 THR A CA 1
ATOM 653 C C . THR A 1 91 ? 14.750 -14.058 -22.449 1.00 88.56 91 THR A C 1
ATOM 655 O O . THR A 1 91 ? 14.951 -15.053 -21.751 1.00 88.56 91 THR A O 1
ATOM 658 N N . ILE A 1 92 ? 15.712 -13.448 -23.142 1.00 85.81 92 ILE A N 1
ATOM 659 C CA . ILE A 1 92 ? 17.118 -13.834 -23.036 1.00 85.81 92 ILE A CA 1
ATOM 660 C C . ILE A 1 92 ? 17.849 -12.796 -22.188 1.00 85.81 92 ILE A C 1
ATOM 662 O O . ILE A 1 92 ? 17.739 -11.587 -22.419 1.00 85.81 92 ILE A O 1
ATOM 666 N N . ASP A 1 93 ? 18.576 -13.290 -21.192 1.00 73.69 93 ASP A N 1
ATOM 667 C CA . ASP A 1 93 ? 19.264 -12.469 -20.205 1.00 73.69 93 ASP A CA 1
ATOM 668 C C . ASP A 1 93 ? 20.547 -11.840 -20.749 1.00 73.69 93 ASP A C 1
ATOM 670 O O . ASP A 1 93 ? 21.333 -12.476 -21.444 1.00 73.69 93 ASP A O 1
ATOM 674 N N . GLY A 1 94 ? 20.761 -10.580 -20.372 1.00 67.25 94 GLY A N 1
ATOM 675 C CA . GLY A 1 94 ? 22.024 -9.854 -20.515 1.00 67.25 94 GLY A CA 1
ATOM 676 C C . GLY A 1 94 ? 22.462 -9.333 -19.143 1.00 67.25 94 GLY A C 1
ATOM 677 O O . GLY A 1 94 ? 22.463 -10.084 -18.173 1.00 67.25 94 GLY A O 1
ATOM 678 N N . GLN A 1 95 ? 22.770 -8.034 -19.017 1.00 56.16 95 GLN A N 1
ATOM 679 C CA . GLN A 1 95 ? 22.847 -7.395 -17.687 1.00 56.16 95 GLN A CA 1
ATOM 680 C C . GLN A 1 95 ? 21.469 -7.305 -16.999 1.00 56.16 95 GLN A C 1
ATOM 682 O O . GLN A 1 95 ? 21.390 -7.473 -15.788 1.00 56.16 95 GLN A O 1
ATOM 687 N N . ASN A 1 96 ? 20.398 -7.090 -17.777 1.00 67.12 96 ASN A N 1
ATOM 688 C CA . ASN A 1 96 ? 18.994 -7.139 -17.347 1.00 67.12 96 ASN A CA 1
ATOM 689 C C . ASN A 1 96 ? 18.231 -8.114 -18.268 1.00 67.12 96 ASN A C 1
ATOM 691 O O . ASN A 1 96 ? 18.435 -9.321 -18.175 1.00 67.12 96 ASN A O 1
ATOM 695 N N . ALA A 1 97 ? 17.433 -7.605 -19.213 1.00 77.94 97 ALA A N 1
ATOM 696 C CA . ALA A 1 97 ? 16.906 -8.354 -20.357 1.00 77.94 97 ALA A CA 1
ATOM 697 C C . ALA A 1 97 ? 17.530 -7.812 -21.653 1.00 77.94 97 ALA A C 1
ATOM 699 O O . ALA A 1 97 ? 17.550 -6.600 -21.864 1.00 77.94 97 ALA A O 1
ATOM 700 N N . ALA A 1 98 ? 18.069 -8.691 -22.500 1.00 83.12 98 ALA A N 1
ATOM 701 C CA . ALA A 1 98 ? 18.732 -8.284 -23.739 1.00 83.12 98 ALA A CA 1
ATOM 702 C C . ALA A 1 98 ? 17.754 -8.179 -24.919 1.00 83.12 98 ALA A C 1
ATOM 704 O O . ALA A 1 98 ? 17.837 -7.225 -25.692 1.00 83.12 98 ALA A O 1
ATOM 705 N N . VAL A 1 99 ? 16.837 -9.148 -25.033 1.00 89.88 99 VAL A N 1
ATOM 706 C CA . VAL A 1 99 ? 15.821 -9.295 -26.095 1.00 89.88 99 VAL A CA 1
ATOM 707 C C . VAL A 1 99 ? 14.586 -10.028 -25.555 1.00 89.88 99 VAL A C 1
ATOM 709 O O . VAL A 1 99 ? 14.663 -10.676 -24.506 1.00 89.88 99 VAL A O 1
ATOM 712 N N . ASN A 1 100 ? 13.470 -9.976 -26.290 1.00 91.94 100 ASN A N 1
ATOM 713 C CA . ASN A 1 100 ? 12.228 -10.711 -26.002 1.00 91.94 100 ASN A CA 1
ATOM 714 C C . ASN A 1 100 ? 11.575 -10.350 -24.655 1.00 91.94 100 ASN A C 1
ATOM 716 O O . ASN A 1 100 ? 11.308 -11.216 -23.821 1.00 91.94 100 ASN A O 1
ATOM 720 N N . PHE A 1 101 ? 11.316 -9.067 -24.425 1.00 91.56 101 PHE A N 1
ATOM 721 C CA . PHE A 1 101 ? 10.656 -8.553 -23.218 1.00 91.56 101 PHE A CA 1
ATOM 722 C C . PHE A 1 101 ? 9.593 -7.512 -23.584 1.00 91.56 101 PHE A C 1
ATOM 724 O O . PHE A 1 101 ? 9.542 -7.033 -24.719 1.00 91.56 101 PHE A O 1
ATOM 731 N N . LEU A 1 102 ? 8.726 -7.162 -22.634 1.00 94.25 102 LEU A N 1
ATOM 732 C CA . LEU A 1 102 ? 7.749 -6.089 -22.812 1.00 94.25 102 LEU A CA 1
ATOM 733 C C . LEU A 1 102 ? 8.170 -4.841 -22.036 1.00 94.25 102 LEU A C 1
ATOM 735 O O . LEU A 1 102 ? 8.653 -4.927 -20.905 1.00 94.25 102 LEU A O 1
ATOM 739 N N . GLN A 1 103 ? 7.944 -3.683 -22.652 1.00 93.62 103 GLN A N 1
ATOM 740 C CA . GLN A 1 103 ? 7.994 -2.384 -21.993 1.00 93.62 103 GLN A CA 1
ATOM 741 C C . GLN A 1 103 ? 6.568 -1.879 -21.802 1.00 93.62 103 GLN A C 1
ATOM 743 O O . GLN A 1 103 ? 5.813 -1.798 -22.769 1.00 93.62 103 GLN A O 1
ATOM 748 N N . ILE A 1 104 ? 6.179 -1.588 -20.562 1.00 96.06 104 ILE A N 1
ATOM 749 C CA . ILE A 1 104 ? 4.804 -1.211 -20.211 1.00 96.06 104 ILE A CA 1
ATOM 750 C C . ILE A 1 104 ? 4.828 0.136 -19.505 1.00 96.06 104 ILE A C 1
ATOM 752 O O . ILE A 1 104 ? 5.643 0.348 -18.613 1.00 96.06 104 ILE A O 1
ATOM 756 N N . MET A 1 105 ? 3.947 1.042 -19.899 1.00 96.56 105 MET A N 1
ATOM 757 C CA . MET A 1 105 ? 3.898 2.403 -19.371 1.00 96.56 105 MET A CA 1
ATOM 758 C C . MET A 1 105 ? 2.464 2.914 -19.322 1.00 96.56 105 MET A C 1
ATOM 760 O O . MET A 1 105 ? 1.613 2.477 -20.103 1.00 96.56 105 MET A O 1
ATOM 764 N N . GLN A 1 106 ? 2.210 3.854 -18.416 1.00 98.00 106 GLN A N 1
ATOM 765 C CA . GLN A 1 106 ? 0.961 4.599 -18.404 1.00 98.00 106 GLN A CA 1
ATOM 766 C C . GLN A 1 106 ? 1.122 5.880 -19.212 1.00 98.00 106 GLN A C 1
ATOM 768 O O . GLN A 1 106 ? 2.156 6.545 -19.160 1.00 98.00 106 GLN A O 1
ATOM 773 N N . CYS A 1 107 ? 0.079 6.233 -19.949 1.00 98.25 107 CYS A N 1
ATOM 774 C CA . CYS A 1 107 ? 0.026 7.467 -20.710 1.00 98.25 107 CYS A CA 1
ATOM 775 C C . CYS A 1 107 ? -1.317 8.154 -20.506 1.00 98.25 107 CYS A C 1
ATOM 777 O O . CYS A 1 107 ? -2.331 7.505 -20.228 1.00 98.25 107 CYS A O 1
ATOM 779 N N . TRP A 1 108 ? -1.332 9.462 -20.713 1.00 96.69 108 TRP A N 1
ATOM 780 C CA . TRP A 1 108 ? -2.565 10.225 -20.863 1.00 96.69 108 TRP A CA 1
ATOM 781 C C . TRP A 1 108 ? -2.821 10.519 -22.348 1.00 96.69 108 TRP A C 1
ATOM 783 O O . TRP A 1 108 ? -1.940 10.338 -23.182 1.00 96.69 108 TRP A O 1
ATOM 793 N N . GLY A 1 109 ? -4.031 10.950 -22.691 1.00 93.81 109 GLY A N 1
ATOM 794 C CA . GLY A 1 109 ? -4.374 11.376 -24.048 1.00 93.81 109 GLY A CA 1
ATOM 795 C C . GLY A 1 109 ? -5.864 11.223 -24.319 1.00 93.81 109 GLY A C 1
ATOM 796 O O . GLY A 1 109 ? -6.453 10.217 -23.931 1.00 93.81 109 GLY A O 1
ATOM 797 N N . ASP A 1 110 ? -6.460 12.214 -24.980 1.00 90.88 110 ASP A N 1
ATOM 798 C CA . ASP A 1 110 ? -7.903 12.248 -25.255 1.00 90.88 110 ASP A CA 1
ATOM 799 C C . ASP A 1 110 ? -8.266 11.665 -26.640 1.00 90.88 110 ASP A C 1
ATOM 801 O O . ASP A 1 110 ? -9.449 11.516 -26.955 1.00 90.88 110 ASP A O 1
ATOM 805 N N . ASP A 1 111 ? -7.271 11.328 -27.474 1.00 92.31 111 ASP A N 1
ATOM 806 C CA . ASP A 1 111 ? -7.500 10.702 -28.781 1.00 92.31 111 ASP A CA 1
ATOM 807 C C . ASP A 1 111 ? -8.009 9.258 -28.592 1.00 92.31 111 ASP A C 1
ATOM 809 O O . ASP A 1 111 ? -7.329 8.437 -27.965 1.00 92.31 111 ASP A O 1
ATOM 813 N N . PRO A 1 112 ? -9.183 8.895 -29.145 1.00 89.94 112 PRO A N 1
ATOM 814 C CA . PRO A 1 112 ? -9.710 7.537 -29.047 1.00 89.94 112 PRO A CA 1
ATOM 815 C C . PRO A 1 112 ? -8.816 6.461 -29.693 1.00 89.94 112 PRO A C 1
ATOM 817 O O . PRO A 1 112 ? -8.998 5.279 -29.395 1.00 89.94 112 PRO A O 1
ATOM 820 N N . ALA A 1 113 ? -7.872 6.826 -30.567 1.00 89.94 113 ALA A N 1
ATOM 821 C CA . ALA A 1 113 ? -6.887 5.920 -31.162 1.00 89.94 113 ALA A CA 1
ATOM 822 C C . ALA A 1 113 ? -5.711 5.582 -30.222 1.00 89.94 113 ALA A C 1
ATOM 824 O O . ALA A 1 113 ? -4.912 4.691 -30.537 1.00 89.94 113 ALA A O 1
ATOM 825 N N . GLY A 1 114 ? -5.612 6.251 -29.072 1.00 93.94 114 GLY A N 1
ATOM 826 C CA . GLY A 1 114 ? -4.561 6.066 -28.078 1.00 93.94 114 GLY A CA 1
ATOM 827 C C . GLY A 1 114 ? -3.612 7.265 -27.974 1.00 93.94 114 GLY A C 1
ATOM 828 O O . GLY A 1 114 ? -3.730 8.226 -28.728 1.00 93.94 114 GLY A O 1
ATOM 829 N N . PRO A 1 115 ? -2.649 7.204 -27.045 1.00 97.31 115 PRO A N 1
ATOM 830 C CA . PRO A 1 115 ? -1.779 8.326 -26.727 1.00 97.31 115 PRO A CA 1
ATOM 831 C C . PRO A 1 115 ? -0.691 8.525 -27.788 1.00 97.31 115 PRO A C 1
ATOM 833 O O . PRO A 1 115 ? -0.270 7.576 -28.470 1.00 97.31 115 PRO A O 1
ATOM 836 N N . ASP A 1 116 ? -0.175 9.748 -27.849 1.00 96.50 116 ASP A N 1
ATOM 837 C CA . ASP A 1 116 ? 1.108 10.059 -28.465 1.00 96.50 116 ASP A CA 1
ATOM 838 C C . ASP A 1 116 ? 2.262 9.626 -27.554 1.00 96.50 116 ASP A C 1
ATOM 840 O O . ASP A 1 116 ? 2.157 9.573 -26.327 1.00 96.50 116 ASP A O 1
ATOM 844 N N . ARG A 1 117 ? 3.416 9.338 -28.158 1.00 94.38 117 ARG A N 1
ATOM 845 C CA . ARG A 1 117 ? 4.620 8.899 -27.431 1.00 94.38 117 ARG A CA 1
ATOM 846 C C . ARG A 1 117 ? 5.174 9.930 -26.445 1.00 94.38 117 ARG A C 1
ATOM 848 O O . ARG A 1 117 ? 5.880 9.553 -25.512 1.00 94.38 117 ARG A O 1
ATOM 855 N N . ASP A 1 118 ? 4.867 11.214 -26.629 1.00 95.75 118 ASP A N 1
ATOM 856 C CA . ASP A 1 118 ? 5.251 12.274 -25.693 1.00 95.75 118 ASP A CA 1
ATOM 857 C C . ASP A 1 118 ? 4.327 12.364 -24.469 1.00 95.75 118 ASP A C 1
ATOM 859 O O . ASP A 1 118 ? 4.642 13.095 -23.538 1.00 95.75 118 ASP A O 1
ATOM 863 N N . GLN A 1 119 ? 3.237 11.593 -24.411 1.00 97.31 119 GLN A N 1
ATOM 864 C CA . GLN A 1 119 ? 2.270 11.597 -23.302 1.00 97.31 119 GLN A CA 1
ATOM 865 C C . GLN A 1 119 ? 2.474 10.447 -22.304 1.00 97.31 119 GLN A C 1
ATOM 867 O O . GLN A 1 119 ? 1.648 10.238 -21.411 1.00 97.31 119 GLN A O 1
ATOM 872 N N . CYS A 1 120 ? 3.552 9.677 -22.458 1.00 96.62 120 CYS A N 1
ATOM 873 C CA . CYS A 1 120 ? 3.804 8.454 -21.702 1.00 96.62 120 CYS A CA 1
ATOM 874 C C . CYS A 1 120 ? 4.876 8.618 -20.627 1.00 96.62 120 CYS A C 1
ATOM 876 O O . CYS A 1 120 ? 5.952 9.167 -20.882 1.00 96.62 120 CYS A O 1
ATOM 878 N N . VAL A 1 121 ? 4.588 8.068 -19.446 1.00 94.06 121 VAL A N 1
ATOM 879 C CA . VAL A 1 121 ? 5.501 7.984 -18.301 1.00 94.06 121 VAL A CA 1
ATOM 880 C C . VAL A 1 121 ? 6.503 6.864 -18.567 1.00 94.06 121 VAL A C 1
ATOM 882 O O . VAL A 1 121 ? 6.269 5.697 -18.263 1.00 94.06 121 VAL A O 1
ATOM 885 N N . PHE A 1 122 ? 7.597 7.223 -19.236 1.00 91.88 122 PHE A N 1
ATOM 886 C CA . PHE A 1 122 ? 8.706 6.326 -19.546 1.00 91.88 122 PHE A CA 1
ATOM 887 C C . PHE A 1 122 ? 10.030 7.094 -19.533 1.00 91.88 122 PHE A C 1
ATOM 889 O O . PHE A 1 122 ? 10.076 8.238 -19.987 1.00 91.88 122 PHE A O 1
ATOM 896 N N . GLY A 1 123 ? 11.104 6.461 -19.065 1.00 86.56 123 GLY A N 1
ATOM 897 C CA . GLY A 1 123 ? 12.445 7.026 -18.913 1.00 86.56 123 GLY A CA 1
ATOM 898 C C . GLY A 1 123 ? 12.675 7.737 -17.579 1.00 86.56 123 GLY A C 1
ATOM 899 O O . GLY A 1 123 ? 13.423 8.712 -17.541 1.00 86.56 123 GLY A O 1
ATOM 900 N N . GLY A 1 124 ? 12.015 7.286 -16.508 1.00 79.81 124 GLY A N 1
ATOM 901 C CA . GLY A 1 124 ? 12.114 7.896 -15.181 1.00 79.81 124 GLY A CA 1
ATOM 902 C C . GLY A 1 124 ? 13.424 7.576 -14.464 1.00 79.81 124 GLY A C 1
ATOM 903 O O . GLY A 1 124 ? 13.841 8.321 -13.590 1.00 79.81 124 GLY A O 1
ATOM 904 N N . ASP A 1 125 ? 14.117 6.500 -14.837 1.00 66.94 125 ASP A N 1
ATOM 905 C CA . ASP A 1 125 ? 15.353 6.077 -14.169 1.00 66.94 125 ASP A CA 1
ATOM 906 C C . ASP A 1 125 ? 16.599 6.919 -14.515 1.00 66.94 125 ASP A C 1
ATOM 908 O O . ASP A 1 125 ? 17.645 6.757 -13.884 1.00 66.94 125 ASP A O 1
ATOM 912 N N . GLY A 1 126 ? 16.511 7.787 -15.529 1.00 54.28 126 GLY A N 1
ATOM 913 C CA . GLY A 1 126 ? 17.627 8.616 -15.980 1.00 54.28 126 GLY A CA 1
ATOM 914 C C . GLY A 1 126 ? 18.775 7.869 -16.650 1.00 54.28 126 GLY A C 1
ATOM 915 O O . GLY A 1 126 ? 19.810 8.474 -16.935 1.00 54.28 126 GLY A O 1
ATOM 916 N N . SER A 1 127 ? 18.636 6.565 -16.896 1.00 53.78 127 SER A N 1
ATOM 917 C CA . SER A 1 127 ? 19.713 5.768 -17.464 1.00 53.78 127 SER A CA 1
ATOM 918 C C . SER A 1 127 ? 19.908 6.120 -18.937 1.00 53.78 127 SER A C 1
ATOM 920 O O . SER A 1 127 ? 19.141 5.727 -19.816 1.00 53.78 127 SER A O 1
ATOM 922 N N . ILE A 1 128 ? 20.991 6.848 -19.216 1.00 45.56 128 ILE A N 1
ATOM 923 C CA . ILE A 1 128 ? 21.537 7.043 -20.568 1.00 45.56 128 ILE A CA 1
ATOM 924 C C . ILE A 1 128 ? 22.254 5.794 -21.098 1.00 45.56 128 ILE A C 1
ATOM 926 O O . ILE A 1 128 ? 22.678 5.771 -22.253 1.00 45.56 128 ILE A O 1
ATOM 930 N N . LEU A 1 129 ? 22.454 4.777 -20.252 1.00 40.34 129 LEU A N 1
ATOM 931 C CA . LEU A 1 129 ? 23.242 3.607 -20.606 1.00 40.34 129 LEU A CA 1
ATOM 932 C C . LEU A 1 129 ? 22.405 2.655 -21.460 1.00 40.34 129 LEU A C 1
ATOM 934 O O . LEU A 1 129 ? 21.341 2.180 -21.059 1.00 40.34 129 LEU A O 1
ATOM 938 N N . GLY A 1 130 ? 22.937 2.420 -22.659 1.00 50.00 130 GLY A N 1
ATOM 939 C CA . GLY A 1 130 ? 22.393 1.609 -23.733 1.00 50.00 130 GLY A CA 1
ATOM 940 C C . GLY A 1 130 ? 21.584 0.394 -23.293 1.00 50.00 130 GLY A C 1
ATOM 941 O O . GLY A 1 130 ? 22.127 -0.534 -22.704 1.00 50.00 130 GLY A O 1
ATOM 942 N N . ALA A 1 131 ? 20.283 0.424 -23.586 1.00 51.66 131 ALA A N 1
ATOM 943 C CA . ALA A 1 131 ? 19.373 -0.725 -23.616 1.00 51.66 131 ALA A CA 1
ATOM 944 C C . ALA A 1 131 ? 17.911 -0.310 -23.965 1.00 51.66 131 ALA A C 1
ATOM 946 O O . ALA A 1 131 ? 16.963 -1.027 -23.651 1.00 51.66 131 ALA A O 1
ATOM 947 N N . GLY A 1 132 ? 17.681 0.888 -24.526 1.00 61.62 132 GLY A N 1
ATOM 948 C CA . GLY A 1 132 ? 16.322 1.368 -24.796 1.00 61.62 132 GLY A CA 1
ATOM 949 C C . GLY A 1 132 ? 15.513 1.809 -23.574 1.00 61.62 132 GLY A C 1
ATOM 950 O O . GLY A 1 132 ? 14.289 1.712 -23.598 1.00 61.62 132 GLY A O 1
ATOM 951 N N . ASN A 1 133 ? 16.173 2.270 -22.508 1.00 70.00 133 ASN A N 1
ATOM 952 C CA . ASN A 1 133 ? 15.536 2.597 -21.218 1.00 70.00 133 ASN A CA 1
ATOM 953 C C . ASN A 1 133 ? 15.179 4.068 -21.034 1.00 70.00 133 ASN A C 1
ATOM 955 O O . ASN A 1 133 ? 14.541 4.426 -20.054 1.00 70.00 133 ASN A O 1
ATOM 959 N N . GLY A 1 134 ? 15.609 4.917 -21.958 1.00 80.00 134 GLY A N 1
ATOM 960 C CA . GLY A 1 134 ? 15.423 6.351 -21.857 1.00 80.00 134 GLY A CA 1
ATOM 961 C C . GLY A 1 134 ? 14.471 6.889 -22.908 1.00 80.00 134 GLY A C 1
ATOM 962 O O . GLY A 1 134 ? 13.875 6.173 -23.715 1.00 80.00 134 GLY A O 1
ATOM 963 N N . ARG A 1 135 ? 14.394 8.213 -22.928 1.00 88.44 135 ARG A N 1
ATOM 964 C CA . ARG A 1 135 ? 13.590 8.983 -23.885 1.00 88.44 135 ARG A CA 1
ATOM 965 C C . ARG A 1 135 ? 14.415 9.430 -25.092 1.00 88.44 135 ARG A C 1
ATOM 967 O O . ARG A 1 135 ? 13.915 10.116 -25.975 1.00 88.44 135 ARG A O 1
ATOM 974 N N . LEU A 1 136 ? 15.685 9.026 -25.135 1.00 87.75 136 LEU A N 1
ATOM 975 C CA . LEU A 1 136 ? 16.525 9.111 -26.320 1.00 87.75 136 LEU A CA 1
ATOM 976 C C . LEU A 1 136 ? 16.172 7.949 -27.252 1.00 87.75 136 LEU A C 1
ATOM 978 O O . LEU A 1 136 ? 16.326 6.788 -26.886 1.00 87.75 136 LEU A O 1
ATOM 982 N N . VAL A 1 137 ? 15.694 8.275 -28.448 1.00 85.12 137 VAL A N 1
ATOM 983 C CA . VAL A 1 137 ? 15.198 7.348 -29.474 1.00 85.12 137 VAL A CA 1
ATOM 984 C C . VAL A 1 137 ? 16.237 6.280 -29.838 1.00 85.12 137 VAL A C 1
ATOM 986 O O . VAL A 1 137 ? 15.876 5.120 -30.035 1.00 85.12 137 VAL A O 1
ATOM 989 N N . GLY A 1 138 ? 17.522 6.647 -29.858 1.00 82.50 138 GLY A N 1
ATOM 990 C CA . GLY A 1 138 ? 18.590 5.831 -30.437 1.00 82.50 138 GLY A CA 1
ATOM 991 C C . GLY A 1 138 ? 18.619 5.956 -31.963 1.00 82.50 138 GLY A C 1
ATOM 992 O O . GLY A 1 138 ? 18.043 6.887 -32.526 1.00 82.50 138 GLY A O 1
ATOM 993 N N . THR A 1 139 ? 19.300 5.033 -32.642 1.00 87.94 139 THR A N 1
ATOM 994 C CA . THR A 1 139 ? 19.320 4.997 -34.110 1.00 87.94 139 THR A CA 1
ATOM 995 C C . THR A 1 139 ? 18.010 4.408 -34.628 1.00 87.94 139 THR A C 1
ATOM 997 O O . THR A 1 139 ? 17.761 3.215 -34.486 1.00 87.94 139 THR A O 1
ATOM 1000 N N . ASP A 1 140 ? 17.174 5.250 -35.235 1.00 90.88 140 ASP A N 1
ATOM 1001 C CA . ASP A 1 140 ? 15.921 4.851 -35.878 1.00 90.88 140 ASP A CA 1
ATOM 1002 C C . ASP A 1 140 ? 15.767 5.590 -37.220 1.00 90.88 140 ASP A C 1
ATOM 1004 O O . ASP A 1 140 ? 15.445 6.779 -37.236 1.00 90.88 140 ASP A O 1
ATOM 1008 N N . PRO A 1 141 ? 15.985 4.919 -38.366 1.00 91.19 141 PRO A N 1
ATOM 1009 C CA . PRO A 1 141 ? 15.793 5.517 -39.687 1.00 91.19 141 PRO A CA 1
ATOM 1010 C C . PRO A 1 141 ? 14.352 5.971 -39.967 1.00 91.19 141 PRO A C 1
ATOM 1012 O O . PRO A 1 141 ? 14.135 6.760 -40.885 1.00 91.19 141 PRO A O 1
ATOM 1015 N N . GLY A 1 142 ? 13.371 5.459 -39.214 1.00 88.56 142 GLY A N 1
ATOM 1016 C CA . GLY A 1 142 ? 11.968 5.858 -39.294 1.00 88.56 142 GLY A CA 1
ATOM 1017 C C . GLY A 1 142 ? 11.623 7.106 -38.476 1.00 88.56 142 GLY A C 1
ATOM 1018 O O . GLY A 1 142 ? 10.480 7.559 -38.526 1.00 88.56 142 GLY A O 1
ATOM 1019 N N . GLU A 1 143 ? 12.571 7.669 -37.722 1.00 91.56 143 GLU A N 1
ATOM 1020 C CA . GLU A 1 143 ? 12.337 8.840 -36.880 1.00 91.56 143 GLU A CA 1
ATOM 1021 C C . GLU A 1 143 ? 12.259 10.134 -37.703 1.00 91.56 143 GLU A C 1
ATOM 1023 O O . GLU A 1 143 ? 13.259 10.616 -38.235 1.00 91.56 143 GLU A O 1
ATOM 1028 N N . THR A 1 144 ? 11.071 10.743 -37.767 1.00 91.44 144 THR A N 1
ATOM 1029 C CA . THR A 1 144 ? 10.851 12.010 -38.489 1.00 91.44 144 THR A CA 1
ATOM 1030 C C . THR A 1 144 ? 10.349 13.155 -37.615 1.00 91.44 144 THR A C 1
ATOM 1032 O O . THR A 1 144 ? 10.368 14.303 -38.053 1.00 91.44 144 THR A O 1
ATOM 1035 N N . GLN A 1 145 ? 9.851 12.875 -36.410 1.00 91.44 145 GLN A N 1
ATOM 1036 C CA . GLN A 1 145 ? 9.144 13.854 -35.575 1.00 91.44 145 GLN A CA 1
ATOM 1037 C C . GLN A 1 145 ? 10.061 14.467 -34.506 1.00 91.44 145 GLN A C 1
ATOM 1039 O O . GLN A 1 145 ? 9.899 15.643 -34.185 1.00 91.44 145 GLN A O 1
ATOM 1044 N N . TYR A 1 146 ? 11.061 13.732 -34.011 1.00 89.69 146 TYR A N 1
ATOM 1045 C CA . TYR A 1 146 ? 12.079 14.253 -33.094 1.00 89.69 146 TYR A CA 1
ATOM 1046 C C . TYR A 1 146 ? 13.484 14.096 -33.696 1.00 89.69 146 TYR A C 1
ATOM 1048 O O . TYR A 1 146 ? 14.230 13.199 -33.304 1.00 89.69 146 TYR A O 1
ATOM 1056 N N . PRO A 1 147 ? 13.896 14.985 -34.623 1.00 76.62 147 PRO A N 1
ATOM 1057 C CA . PRO A 1 147 ? 15.183 14.880 -35.321 1.00 76.62 147 PRO A CA 1
ATOM 1058 C C . PRO A 1 147 ? 16.401 15.035 -34.395 1.00 76.62 147 PRO A C 1
ATOM 1060 O O . PRO A 1 147 ? 17.494 14.597 -34.738 1.00 76.62 147 PRO A O 1
ATOM 1063 N N . GLY A 1 148 ? 16.222 15.630 -33.208 1.00 79.19 148 GLY A N 1
ATOM 1064 C CA . GLY A 1 148 ? 17.241 15.667 -32.152 1.00 79.19 148 GLY A CA 1
ATOM 1065 C C . GLY A 1 148 ? 17.369 14.360 -31.361 1.00 79.19 148 GLY A C 1
ATOM 1066 O O . GLY A 1 148 ? 18.141 14.306 -30.409 1.00 79.19 148 GLY A O 1
ATOM 1067 N N . GLY A 1 149 ? 16.587 13.331 -31.705 1.00 85.88 149 GLY A N 1
ATOM 1068 C CA . GLY A 1 149 ? 16.596 12.022 -31.058 1.00 85.88 149 GLY A CA 1
ATOM 1069 C C . GLY A 1 149 ? 15.986 11.998 -29.658 1.00 85.88 149 GLY A C 1
ATOM 1070 O O . GLY A 1 149 ? 16.076 10.970 -28.997 1.00 85.88 149 GLY A O 1
ATOM 1071 N N . PHE A 1 150 ? 15.375 13.089 -29.185 1.00 90.62 150 PHE A N 1
ATOM 1072 C CA . PHE A 1 150 ? 14.787 13.184 -27.847 1.00 90.62 150 PHE A CA 1
ATOM 1073 C C . PHE A 1 150 ? 13.254 13.285 -27.873 1.00 90.62 150 PHE A C 1
ATOM 1075 O O . PHE A 1 150 ? 12.683 14.208 -28.446 1.00 90.62 150 PHE A O 1
ATOM 1082 N N . VAL A 1 151 ? 12.664 12.326 -27.164 1.00 93.12 151 VAL A N 1
ATOM 1083 C CA . VAL A 1 151 ? 11.337 12.171 -26.556 1.00 93.12 151 VAL A CA 1
ATOM 1084 C C . VAL A 1 151 ? 10.874 13.161 -25.476 1.00 93.12 151 VAL A C 1
ATOM 1086 O O . VAL A 1 151 ? 11.017 12.753 -24.329 1.00 93.12 151 VAL A O 1
ATOM 1089 N N . PRO A 1 152 ? 10.356 14.395 -25.674 1.00 94.00 152 PRO A N 1
ATOM 1090 C CA . PRO A 1 152 ? 9.876 15.194 -24.536 1.00 94.00 152 PRO A CA 1
ATOM 1091 C C . PRO A 1 152 ? 8.635 14.573 -23.878 1.00 94.00 152 PRO A C 1
ATOM 1093 O O . PRO A 1 152 ? 7.922 13.784 -24.484 1.00 94.00 152 PRO A O 1
ATOM 1096 N N . PHE A 1 153 ? 8.385 14.876 -22.601 1.00 95.56 153 PHE A N 1
ATOM 1097 C CA . PHE A 1 153 ? 7.201 14.424 -21.862 1.00 95.56 153 PHE A CA 1
ATOM 1098 C C . PHE A 1 153 ? 6.353 15.650 -21.784 1.00 95.56 153 PHE A C 1
ATOM 1100 O O . PHE A 1 153 ? 6.765 16.644 -21.188 1.00 95.56 153 PHE A O 1
ATOM 1107 N N . ARG A 1 154 ? 5.215 15.578 -22.441 1.00 96.62 154 ARG A N 1
ATOM 1108 C CA . ARG A 1 154 ? 4.202 16.595 -22.392 1.00 96.62 154 ARG A CA 1
ATOM 1109 C C . ARG A 1 154 ? 3.229 16.176 -21.294 1.00 96.62 154 ARG A C 1
ATOM 1111 O O . ARG A 1 154 ? 2.473 15.230 -21.514 1.00 96.62 154 ARG A O 1
ATOM 1118 N N . PRO A 1 155 ? 3.273 16.811 -20.115 1.00 96.19 155 PRO A N 1
ATOM 1119 C CA . PRO A 1 155 ? 2.311 16.537 -19.053 1.00 96.19 155 PRO A CA 1
ATOM 1120 C C . PRO A 1 155 ? 0.892 16.913 -19.493 1.00 96.19 155 PRO A C 1
ATOM 1122 O O . PRO A 1 155 ? 0.692 17.699 -20.422 1.00 96.19 155 PRO A O 1
ATOM 1125 N N . PHE A 1 156 ? -0.095 16.359 -18.800 1.00 92.81 156 PHE A N 1
ATOM 1126 C CA . PHE A 1 156 ? -1.473 16.814 -18.881 1.00 92.81 156 PHE A CA 1
ATOM 1127 C C . PHE A 1 156 ? -1.594 18.290 -18.441 1.00 92.81 156 PHE A C 1
ATOM 1129 O O . PHE A 1 156 ? -0.942 18.728 -17.491 1.00 92.81 156 PHE A O 1
ATOM 1136 N N . GLY A 1 157 ? -2.468 19.042 -19.117 1.00 88.00 157 GLY A N 1
ATOM 1137 C CA . GLY A 1 157 ? -2.726 20.459 -18.847 1.00 88.00 157 GLY A CA 1
ATOM 1138 C C . GLY A 1 157 ? -1.731 21.406 -19.526 1.00 88.00 157 GLY A C 1
ATOM 1139 O O . GLY A 1 157 ? -1.061 21.040 -20.488 1.00 88.00 157 GLY A O 1
ATOM 1140 N N . ASP A 1 158 ? -1.636 22.635 -19.014 1.00 88.00 158 ASP A N 1
ATOM 1141 C CA . ASP A 1 158 ? -0.811 23.714 -19.589 1.00 88.00 158 ASP A CA 1
ATOM 1142 C C . ASP A 1 158 ? 0.643 23.720 -19.069 1.00 88.00 158 ASP A C 1
ATOM 1144 O O . ASP A 1 158 ? 1.341 24.737 -19.112 1.00 88.00 158 ASP A O 1
ATOM 1148 N N . LEU A 1 159 ? 1.110 22.590 -18.535 1.00 90.50 159 LEU A N 1
ATOM 1149 C CA . LEU A 1 159 ? 2.453 22.456 -17.977 1.00 90.50 159 LEU A CA 1
ATOM 1150 C C . LEU A 1 159 ? 3.507 22.265 -19.096 1.00 90.50 159 LEU A C 1
ATOM 1152 O O . LEU A 1 159 ? 3.240 21.607 -20.106 1.00 90.50 159 LEU A O 1
ATOM 1156 N N . PRO A 1 160 ? 4.721 22.833 -18.955 1.00 95.25 160 PRO A N 1
ATOM 1157 C CA . PRO A 1 160 ? 5.729 22.806 -20.014 1.00 95.25 160 PRO A CA 1
ATOM 1158 C C . PRO A 1 160 ? 6.307 21.397 -20.236 1.00 95.25 160 PRO A C 1
ATOM 1160 O O . PRO A 1 160 ? 6.558 20.681 -19.266 1.00 95.25 160 PRO A O 1
ATOM 1163 N N . PRO A 1 161 ? 6.614 20.991 -21.480 1.00 95.75 161 PRO A N 1
ATOM 1164 C CA . PRO A 1 161 ? 7.270 19.712 -21.719 1.00 95.75 161 PRO A CA 1
ATOM 1165 C C . PRO A 1 161 ? 8.677 19.633 -21.112 1.00 95.75 161 PRO A C 1
ATOM 1167 O O . PRO A 1 161 ? 9.386 20.641 -21.032 1.00 95.75 161 PRO A O 1
ATOM 1170 N N . THR A 1 162 ? 9.112 18.422 -20.759 1.00 93.31 162 THR A N 1
ATOM 1171 C CA . THR A 1 162 ? 10.493 18.176 -20.304 1.00 93.31 162 THR A CA 1
ATOM 1172 C C . THR A 1 162 ? 11.508 18.540 -21.383 1.00 93.31 162 THR A C 1
ATOM 1174 O O . THR A 1 162 ? 11.284 18.275 -22.568 1.00 93.31 162 THR A O 1
ATOM 1177 N N . LYS A 1 163 ? 12.667 19.052 -20.977 1.00 91.56 163 LYS A N 1
ATOM 1178 C CA . LYS A 1 163 ? 13.678 19.617 -21.884 1.00 91.56 163 LYS A CA 1
ATOM 1179 C C . LYS A 1 163 ? 14.858 18.691 -22.172 1.00 91.56 163 LYS A C 1
ATOM 1181 O O . LYS A 1 163 ? 15.615 18.960 -23.101 1.00 91.56 163 LYS A O 1
ATOM 1186 N N . SER A 1 164 ? 15.053 17.629 -21.388 1.00 86.56 164 SER A N 1
ATOM 1187 C CA . SER A 1 164 ? 16.163 16.687 -21.579 1.00 86.56 164 SER A CA 1
ATOM 1188 C C . SER A 1 164 ? 15.858 15.294 -21.023 1.00 86.56 164 SER A C 1
ATOM 1190 O O . SER A 1 164 ? 14.877 15.104 -20.311 1.00 86.56 164 SER A O 1
ATOM 1192 N N . SER A 1 165 ? 16.728 14.319 -21.300 1.00 79.81 165 SER A N 1
ATOM 1193 C CA . SER A 1 165 ? 16.632 12.959 -20.745 1.00 79.81 165 SER A CA 1
ATOM 1194 C C . SER A 1 165 ? 16.937 12.860 -19.245 1.00 79.81 165 SER A C 1
ATOM 1196 O O . SER A 1 165 ? 16.770 11.787 -18.681 1.00 79.81 165 SER A O 1
ATOM 1198 N N . HIS A 1 166 ? 17.401 13.945 -18.619 1.00 78.75 166 HIS A N 1
ATOM 1199 C CA . HIS A 1 166 ? 17.672 14.035 -17.177 1.00 78.75 166 HIS A CA 1
ATOM 1200 C C . HIS A 1 166 ? 16.706 15.001 -16.477 1.00 78.75 166 HIS A C 1
ATOM 1202 O O . HIS A 1 166 ? 16.940 15.426 -15.349 1.00 78.75 166 HIS A O 1
ATOM 1208 N N . ASP A 1 167 ? 15.652 15.413 -17.180 1.00 85.31 167 ASP A N 1
ATOM 1209 C CA . ASP A 1 167 ? 14.615 16.277 -16.643 1.00 85.31 167 ASP A CA 1
ATOM 1210 C C . ASP A 1 167 ? 13.533 15.416 -15.975 1.00 85.31 167 ASP A C 1
ATOM 1212 O O . ASP A 1 167 ? 12.615 14.926 -16.635 1.00 85.31 167 ASP A O 1
ATOM 1216 N N . PHE A 1 168 ? 13.675 15.225 -14.661 1.00 85.94 168 PHE A N 1
ATOM 1217 C CA . PHE A 1 168 ? 12.760 14.447 -13.814 1.00 85.94 168 PHE A CA 1
ATOM 1218 C C . PHE A 1 168 ? 11.677 15.314 -13.162 1.00 85.94 168 PHE A C 1
ATOM 1220 O O . PHE A 1 168 ? 11.197 14.990 -12.080 1.00 85.94 168 PHE A O 1
ATOM 1227 N N . THR A 1 169 ? 11.301 16.435 -13.789 1.00 90.44 169 THR A N 1
ATOM 1228 C CA . THR A 1 169 ? 10.331 17.389 -13.219 1.00 90.44 169 THR A CA 1
ATOM 1229 C C . THR A 1 169 ? 8.995 16.732 -12.843 1.00 90.44 169 THR A C 1
ATOM 1231 O O . THR A 1 169 ? 8.356 17.161 -11.886 1.00 90.44 169 THR A O 1
ATOM 1234 N N . TYR A 1 170 ? 8.565 15.704 -13.584 1.00 92.12 170 TYR A N 1
ATOM 1235 C CA . TYR A 1 170 ? 7.242 15.086 -13.414 1.00 92.12 170 TYR A CA 1
ATOM 1236 C C . TYR A 1 170 ? 7.267 13.681 -12.817 1.00 92.12 170 TYR A C 1
ATOM 1238 O O . TYR A 1 170 ? 6.338 13.318 -12.103 1.00 92.12 170 TYR A O 1
ATOM 1246 N N . PHE A 1 171 ? 8.292 12.900 -13.148 1.00 91.00 171 PHE A N 1
ATOM 1247 C CA . PHE A 1 171 ? 8.514 11.552 -12.643 1.00 91.00 171 PHE A CA 1
ATOM 1248 C C . PHE A 1 171 ? 10.007 11.222 -12.738 1.00 91.00 171 PHE A C 1
ATOM 1250 O O . PHE A 1 171 ? 10.725 11.728 -13.606 1.00 91.00 171 PHE A O 1
ATOM 1257 N N . GLY A 1 172 ? 10.460 10.347 -11.855 1.00 84.44 172 GLY A N 1
ATOM 1258 C CA . GLY A 1 172 ? 11.832 9.902 -11.703 1.00 84.44 172 GLY A CA 1
ATOM 1259 C C . GLY A 1 172 ? 11.917 8.440 -11.244 1.00 84.44 172 GLY A C 1
ATOM 1260 O O . GLY A 1 172 ? 10.935 7.694 -11.317 1.00 84.44 172 GLY A O 1
ATOM 1261 N N . PRO A 1 173 ? 13.082 7.993 -10.740 1.00 76.81 173 PRO A N 1
ATOM 1262 C CA . PRO A 1 173 ? 13.317 6.576 -10.451 1.00 76.81 173 PRO A CA 1
ATOM 1263 C C . PRO A 1 173 ? 12.470 6.014 -9.297 1.00 76.81 173 PRO A C 1
ATOM 1265 O O . PRO A 1 173 ? 12.413 4.799 -9.113 1.00 76.81 173 PRO A O 1
ATOM 1268 N N . LEU A 1 174 ? 11.868 6.886 -8.480 1.00 78.06 174 LEU A N 1
ATOM 1269 C CA . LEU A 1 174 ? 11.169 6.519 -7.244 1.00 78.06 174 LEU A CA 1
ATOM 1270 C C . LEU A 1 174 ? 9.641 6.512 -7.376 1.00 78.06 174 LEU A C 1
ATOM 1272 O O . LEU A 1 174 ? 8.968 5.919 -6.530 1.00 78.06 174 LEU A O 1
ATOM 1276 N N . ASP A 1 175 ? 9.096 7.165 -8.399 1.00 84.25 175 ASP A N 1
ATOM 1277 C CA . ASP A 1 175 ? 7.659 7.401 -8.577 1.00 84.25 175 ASP A CA 1
ATOM 1278 C C . ASP A 1 175 ? 7.127 7.074 -9.980 1.00 84.25 175 ASP A C 1
ATOM 1280 O O . ASP A 1 175 ? 5.910 7.014 -10.158 1.00 84.25 175 ASP A O 1
ATOM 1284 N N . THR A 1 176 ? 8.000 6.766 -10.945 1.00 88.38 176 THR A N 1
ATOM 1285 C CA . THR A 1 176 ? 7.595 6.185 -12.231 1.00 88.38 176 THR A CA 1
ATOM 1286 C C . THR A 1 176 ? 6.910 4.826 -12.051 1.00 88.38 176 THR A C 1
ATOM 1288 O O . THR A 1 176 ? 7.311 4.010 -11.217 1.00 88.38 176 THR A O 1
ATOM 1291 N N . ASN A 1 177 ? 5.903 4.548 -12.878 1.00 90.38 177 ASN A N 1
ATOM 1292 C CA . ASN A 1 177 ? 5.226 3.250 -12.923 1.00 90.38 177 ASN A CA 1
ATOM 1293 C C . ASN A 1 177 ? 5.654 2.357 -14.097 1.00 90.38 177 ASN A C 1
ATOM 1295 O O . ASN A 1 177 ? 5.102 1.266 -14.292 1.00 90.38 177 ASN A O 1
ATOM 1299 N N . GLU A 1 178 ? 6.649 2.788 -14.872 1.00 89.88 178 GLU A N 1
ATOM 1300 C CA . GLU A 1 178 ? 7.135 2.047 -16.030 1.00 89.88 178 GLU A CA 1
ATOM 1301 C C . GLU A 1 178 ? 7.644 0.638 -15.670 1.00 89.88 178 GLU A C 1
ATOM 1303 O O . GLU A 1 178 ? 8.348 0.415 -14.683 1.00 89.88 178 GLU A O 1
ATOM 1308 N N . GLN A 1 179 ? 7.335 -0.338 -16.522 1.00 89.06 179 GLN A N 1
ATOM 1309 C CA . GLN A 1 179 ? 7.928 -1.672 -16.494 1.00 89.06 179 GLN A CA 1
ATOM 1310 C C . GLN A 1 179 ? 8.892 -1.775 -17.667 1.00 89.06 179 GLN A C 1
ATOM 1312 O O . GLN A 1 179 ? 8.471 -1.913 -18.811 1.00 89.06 179 GLN A O 1
ATOM 1317 N N . ARG A 1 180 ? 10.195 -1.690 -17.395 1.00 84.94 180 ARG A N 1
ATOM 1318 C CA . ARG A 1 180 ? 11.227 -1.630 -18.448 1.00 84.94 180 ARG A CA 1
ATOM 1319 C C . ARG A 1 180 ? 11.591 -2.993 -19.030 1.00 84.94 180 ARG A C 1
ATOM 1321 O O . ARG A 1 180 ? 11.993 -3.078 -20.183 1.00 84.94 180 ARG A O 1
ATOM 1328 N N . PHE A 1 181 ? 11.451 -4.048 -18.232 1.00 82.94 181 PHE A N 1
ATOM 1329 C CA . PHE A 1 181 ? 11.913 -5.393 -18.572 1.00 82.94 181 PHE A CA 1
ATOM 1330 C C . PHE A 1 181 ? 10.919 -6.453 -18.098 1.00 82.94 181 PHE A C 1
ATOM 1332 O O . PHE A 1 181 ? 11.274 -7.348 -17.332 1.00 82.94 181 PHE A O 1
ATOM 1339 N N . ALA A 1 182 ? 9.654 -6.343 -18.505 1.00 87.75 182 ALA A N 1
ATOM 1340 C CA . ALA A 1 182 ? 8.664 -7.361 -18.173 1.00 87.75 182 ALA A CA 1
ATOM 1341 C C . ALA A 1 182 ? 9.004 -8.667 -18.926 1.00 87.75 182 ALA A C 1
ATOM 1343 O O . ALA A 1 182 ? 9.043 -8.699 -20.159 1.00 87.75 182 ALA A O 1
ATOM 1344 N N . ARG A 1 183 ? 9.335 -9.720 -18.166 1.00 87.38 183 ARG A N 1
ATOM 1345 C CA . ARG A 1 183 ? 9.981 -10.955 -18.648 1.00 87.38 183 ARG A CA 1
ATOM 1346 C C . ARG A 1 183 ? 8.977 -11.990 -19.145 1.00 87.38 183 ARG A C 1
ATOM 1348 O O . ARG A 1 183 ? 8.039 -12.327 -18.431 1.00 87.38 183 ARG A O 1
ATOM 1355 N N . THR A 1 184 ? 9.236 -12.552 -20.319 1.00 89.19 184 THR A N 1
ATOM 1356 C CA . THR A 1 184 ? 8.536 -13.725 -20.850 1.00 89.19 184 THR A CA 1
ATOM 1357 C C . THR A 1 184 ? 9.262 -14.995 -20.409 1.00 89.19 184 THR A C 1
ATOM 1359 O O . THR A 1 184 ? 10.459 -15.159 -20.655 1.00 89.19 184 THR A O 1
ATOM 1362 N N . TYR A 1 185 ? 8.535 -15.899 -19.764 1.00 85.25 185 TYR A N 1
ATOM 1363 C CA . TYR A 1 185 ? 9.008 -17.191 -19.290 1.00 85.25 185 TYR A CA 1
ATOM 1364 C C . TYR A 1 185 ? 9.258 -18.182 -20.436 1.00 85.25 185 TYR A C 1
ATOM 1366 O O . TYR A 1 185 ? 8.904 -17.959 -21.595 1.00 85.25 185 TYR A O 1
ATOM 1374 N N . ALA A 1 186 ? 9.884 -19.313 -20.101 1.00 85.69 186 ALA A N 1
ATOM 1375 C CA . ALA A 1 186 ? 10.275 -20.344 -21.063 1.00 85.69 186 ALA A CA 1
ATOM 1376 C C . ALA A 1 186 ? 9.092 -20.977 -21.823 1.00 85.69 186 ALA A C 1
ATOM 1378 O O . ALA A 1 186 ? 9.281 -21.486 -22.925 1.00 85.69 186 ALA A O 1
ATOM 1379 N N . ASP A 1 187 ? 7.887 -20.941 -21.253 1.00 84.81 187 ASP A N 1
ATOM 1380 C CA . ASP A 1 187 ? 6.651 -21.433 -21.872 1.00 84.81 187 ASP A CA 1
ATOM 1381 C C . ASP A 1 187 ? 5.957 -20.392 -22.774 1.00 84.81 187 ASP A C 1
ATOM 1383 O O . ASP A 1 187 ? 4.895 -20.661 -23.338 1.00 84.81 187 ASP A O 1
ATOM 1387 N N . GLY A 1 188 ? 6.560 -19.210 -22.936 1.00 89.56 188 GLY A N 1
ATOM 1388 C CA . GLY A 1 188 ? 6.032 -18.114 -23.742 1.00 89.56 188 GLY A CA 1
ATOM 1389 C C . GLY A 1 188 ? 4.951 -17.281 -23.051 1.00 89.56 188 GLY A C 1
ATOM 1390 O O . GLY A 1 188 ? 4.301 -16.470 -23.721 1.00 89.56 188 GLY A O 1
ATOM 1391 N N . THR A 1 189 ? 4.744 -17.469 -21.744 1.00 92.94 189 THR A N 1
ATOM 1392 C CA . THR A 1 189 ? 3.848 -16.651 -20.916 1.00 92.94 189 THR A CA 1
ATOM 1393 C C . THR A 1 189 ? 4.609 -15.596 -20.117 1.00 92.94 189 THR A C 1
ATOM 1395 O O . THR A 1 189 ? 5.831 -15.642 -20.017 1.00 92.94 189 THR A O 1
ATOM 1398 N N . GLY A 1 190 ? 3.909 -14.626 -19.540 1.00 89.50 190 GLY A N 1
ATOM 1399 C CA . GLY A 1 190 ? 4.488 -13.714 -18.560 1.00 89.50 190 GLY A CA 1
ATOM 1400 C C . GLY A 1 190 ? 3.422 -12.945 -17.796 1.00 89.50 190 GLY A C 1
ATOM 1401 O O . GLY A 1 190 ? 2.252 -12.926 -18.188 1.00 89.50 190 GLY A O 1
ATOM 1402 N N . GLU A 1 191 ? 3.825 -12.341 -16.684 1.00 90.56 191 GLU A N 1
ATOM 1403 C CA . GLU A 1 191 ? 2.938 -11.600 -15.793 1.00 90.56 191 GLU A CA 1
ATOM 1404 C C . GLU A 1 191 ? 3.670 -10.438 -15.117 1.00 90.56 191 GLU A C 1
ATOM 1406 O O . GLU A 1 191 ? 4.851 -10.532 -14.774 1.00 90.56 191 GLU A O 1
ATOM 1411 N N . VAL A 1 192 ? 2.947 -9.341 -14.893 1.00 89.19 192 VAL A N 1
ATOM 1412 C CA . VAL A 1 192 ? 3.349 -8.257 -13.997 1.00 89.19 192 VAL A CA 1
ATOM 1413 C C . VAL A 1 192 ? 2.127 -7.635 -13.321 1.00 89.19 192 VAL A C 1
ATOM 1415 O O . VAL A 1 192 ? 1.045 -7.563 -13.903 1.00 89.19 192 VAL A O 1
ATOM 1418 N N . THR A 1 193 ? 2.308 -7.123 -12.106 1.00 92.06 193 THR A N 1
ATOM 1419 C CA . THR A 1 193 ? 1.357 -6.196 -11.481 1.00 92.06 193 THR A CA 1
ATOM 1420 C C . THR A 1 193 ? 1.788 -4.768 -11.808 1.00 92.06 193 THR A C 1
ATOM 1422 O O . THR A 1 193 ? 2.749 -4.265 -11.228 1.00 92.06 193 THR A O 1
ATOM 1425 N N . PHE A 1 194 ? 1.101 -4.131 -12.754 1.00 94.19 194 PHE A N 1
ATOM 1426 C CA . PHE A 1 194 ? 1.354 -2.756 -13.181 1.00 94.19 194 PHE A CA 1
ATOM 1427 C C . PHE A 1 194 ? 0.749 -1.754 -12.187 1.00 94.19 194 PHE A C 1
ATOM 1429 O O . PHE A 1 194 ? -0.426 -1.863 -11.853 1.00 94.19 194 PHE A O 1
ATOM 1436 N N . GLU A 1 195 ? 1.520 -0.775 -11.713 1.00 94.19 195 GLU A N 1
ATOM 1437 C CA . GLU A 1 195 ? 1.016 0.285 -10.830 1.00 94.19 195 GLU A CA 1
ATOM 1438 C C . GLU A 1 195 ? 0.297 1.363 -11.659 1.00 94.19 195 GLU A C 1
ATOM 1440 O O . GLU A 1 195 ? 0.915 2.292 -12.172 1.00 94.19 195 GLU A O 1
ATOM 1445 N N . ALA A 1 196 ? -1.021 1.250 -11.807 1.00 96.69 196 ALA A N 1
ATOM 1446 C CA . ALA A 1 196 ? -1.819 2.326 -12.379 1.00 96.69 196 ALA A CA 1
ATOM 1447 C C . ALA A 1 196 ? -1.886 3.488 -11.379 1.00 96.69 196 ALA A C 1
ATOM 1449 O O . ALA A 1 196 ? -2.181 3.269 -10.206 1.00 96.69 196 ALA A O 1
ATOM 1450 N N . GLN A 1 197 ? -1.630 4.707 -11.844 1.00 96.38 197 GLN A N 1
ATOM 1451 C CA . GLN A 1 197 ? -1.621 5.927 -11.039 1.00 96.38 197 GLN A CA 1
ATOM 1452 C C . GLN A 1 197 ? -2.752 6.849 -11.495 1.00 96.38 197 GLN A C 1
ATOM 1454 O O . GLN A 1 197 ? -2.930 7.086 -12.691 1.00 96.38 197 GLN A O 1
ATOM 1459 N N . ASP A 1 198 ? -3.544 7.349 -10.554 1.00 95.31 198 ASP A N 1
ATOM 1460 C CA . ASP A 1 198 ? -4.549 8.373 -10.833 1.00 95.31 198 ASP A CA 1
ATOM 1461 C C . ASP A 1 198 ? -3.951 9.794 -10.778 1.00 95.31 198 ASP A C 1
ATOM 1463 O O . ASP A 1 198 ? -2.765 9.985 -10.513 1.00 95.31 198 ASP A O 1
ATOM 1467 N N . GLY A 1 199 ? -4.772 10.809 -11.048 1.00 93.62 199 GLY A N 1
ATOM 1468 C CA . GLY A 1 199 ? -4.361 12.211 -11.071 1.00 93.62 199 GLY A CA 1
ATOM 1469 C C . GLY A 1 199 ? -4.023 12.816 -9.703 1.00 93.62 199 GLY A C 1
ATOM 1470 O O . GLY A 1 199 ? -3.505 13.929 -9.668 1.00 93.62 199 GLY A O 1
ATOM 1471 N N . ILE A 1 200 ? -4.291 12.129 -8.588 1.00 91.50 200 ILE A N 1
ATOM 1472 C CA . ILE A 1 200 ? -3.834 12.568 -7.260 1.00 91.50 200 ILE A CA 1
ATOM 1473 C C . ILE A 1 200 ? -2.396 12.114 -7.048 1.00 91.50 200 ILE A C 1
ATOM 1475 O O . ILE A 1 200 ? -1.556 12.906 -6.628 1.00 91.50 200 ILE A O 1
ATOM 1479 N N . GLN A 1 201 ? -2.101 10.857 -7.384 1.00 90.62 201 GLN A N 1
ATOM 1480 C CA . GLN A 1 201 ? -0.756 10.308 -7.236 1.00 90.62 201 GLN A CA 1
ATOM 1481 C C . GLN A 1 201 ? 0.207 10.808 -8.326 1.00 90.62 201 GLN A C 1
ATOM 1483 O O . GLN A 1 201 ? 1.380 11.050 -8.051 1.00 90.62 201 GLN A O 1
ATOM 1488 N N . ALA A 1 202 ? -0.287 10.984 -9.552 1.00 94.00 202 ALA A N 1
ATOM 1489 C CA . ALA A 1 202 ? 0.467 11.459 -10.706 1.00 94.00 202 ALA A CA 1
ATOM 1490 C C . ALA A 1 202 ? -0.325 12.553 -11.437 1.00 94.00 202 ALA A C 1
ATOM 1492 O O . ALA A 1 202 ? -0.960 12.332 -12.473 1.00 94.00 202 ALA A O 1
ATOM 1493 N N . SER A 1 203 ? -0.283 13.772 -10.894 1.00 93.69 203 SER A N 1
ATOM 1494 C CA . SER A 1 203 ? -1.023 14.932 -11.422 1.00 93.69 203 SER A CA 1
ATOM 1495 C C . SER A 1 203 ? -0.733 15.230 -12.893 1.00 93.69 203 SER A C 1
ATOM 1497 O O . SER A 1 203 ? -1.622 15.652 -13.631 1.00 93.69 203 SER A O 1
ATOM 1499 N N . HIS A 1 204 ? 0.480 14.917 -13.347 1.00 93.94 204 HIS A N 1
ATOM 1500 C CA . HIS A 1 204 ? 0.924 15.075 -14.726 1.00 93.94 204 HIS A CA 1
ATOM 1501 C C . HIS A 1 204 ? 0.248 14.118 -15.729 1.00 93.94 204 HIS A C 1
ATOM 1503 O O . HIS A 1 204 ? 0.424 14.294 -16.933 1.00 93.94 204 HIS A O 1
ATOM 1509 N N . LEU A 1 205 ? -0.516 13.120 -15.270 1.00 95.75 205 LEU A N 1
ATOM 1510 C CA . LEU A 1 205 ? -1.344 12.250 -16.114 1.00 95.75 205 LEU A CA 1
ATOM 1511 C C . LEU A 1 205 ? -2.818 12.689 -16.164 1.00 95.75 205 LEU A C 1
ATOM 1513 O O . LEU A 1 205 ? -3.514 12.425 -17.142 1.00 95.75 205 LEU A O 1
ATOM 1517 N N . GLY A 1 206 ? -3.322 13.323 -15.100 1.00 94.56 206 GLY A N 1
ATOM 1518 C CA . GLY A 1 206 ? -4.713 13.779 -15.007 1.00 94.56 206 GLY A CA 1
ATOM 1519 C C . GLY A 1 206 ? -5.782 12.675 -15.023 1.00 94.56 206 GLY A C 1
ATOM 1520 O O . GLY A 1 206 ? -6.952 12.985 -15.258 1.00 94.56 206 GLY A O 1
ATOM 1521 N N . CYS A 1 207 ? -5.418 11.405 -14.814 1.00 96.62 207 CYS A N 1
ATOM 1522 C CA . CYS A 1 207 ? -6.348 10.271 -14.847 1.00 96.62 207 CYS A CA 1
ATOM 1523 C C . CYS A 1 207 ? -7.399 10.376 -13.732 1.00 96.62 207 CYS A C 1
ATOM 1525 O O . CYS A 1 207 ? -7.071 10.681 -12.589 1.00 96.62 207 CYS A O 1
ATOM 1527 N N . GLY A 1 208 ? -8.668 10.132 -14.048 1.00 94.31 208 GLY A N 1
ATOM 1528 C CA . GLY A 1 208 ? -9.772 10.239 -13.092 1.00 94.31 208 GLY A CA 1
ATOM 1529 C C . GLY A 1 208 ? -10.202 11.670 -12.748 1.00 94.31 208 GLY A C 1
ATOM 1530 O O . GLY A 1 208 ? -11.258 11.832 -12.144 1.00 94.31 208 GLY A O 1
ATOM 1531 N N . MET A 1 209 ? -9.452 12.708 -13.143 1.00 92.94 209 MET A N 1
ATOM 1532 C CA . MET A 1 209 ? -9.878 14.102 -12.945 1.00 92.94 209 MET A CA 1
ATOM 1533 C C . MET A 1 209 ? -11.114 14.417 -13.788 1.00 92.94 209 MET A C 1
ATOM 1535 O O . MET A 1 209 ? -11.261 13.901 -14.902 1.00 92.94 209 MET A O 1
ATOM 1539 N N . ASN A 1 210 ? -11.973 15.299 -13.290 1.00 90.75 210 ASN A N 1
ATOM 1540 C CA . ASN A 1 210 ? -13.168 15.719 -13.994 1.00 90.75 210 ASN A CA 1
ATOM 1541 C C . ASN A 1 210 ? -12.821 16.498 -15.274 1.00 90.75 210 ASN A C 1
ATOM 1543 O O . ASN A 1 210 ? -12.090 17.487 -15.265 1.00 90.75 210 ASN A O 1
ATOM 1547 N N . THR A 1 211 ? -13.390 16.056 -16.389 1.00 89.19 211 THR A N 1
ATOM 1548 C CA . THR A 1 211 ? -13.259 16.680 -17.714 1.00 89.19 211 THR A CA 1
ATOM 1549 C C . THR A 1 211 ? -14.498 17.467 -18.130 1.00 89.19 211 THR A C 1
ATOM 1551 O O . THR A 1 211 ? -14.473 18.175 -19.136 1.00 89.19 211 THR A O 1
ATOM 1554 N N . ALA A 1 212 ? -15.588 17.357 -17.369 1.00 86.38 212 ALA A N 1
ATOM 1555 C CA . ALA A 1 212 ? -16.826 18.056 -17.658 1.00 86.38 212 ALA A CA 1
ATOM 1556 C C . ALA A 1 212 ? -16.715 19.558 -17.330 1.00 86.38 212 ALA A C 1
ATOM 1558 O O . ALA A 1 212 ? -16.036 19.932 -16.368 1.00 86.38 212 ALA A O 1
ATOM 1559 N N . PRO A 1 213 ? -17.419 20.434 -18.073 1.00 84.38 213 PRO A N 1
ATOM 1560 C CA . PRO A 1 213 ? -17.521 21.848 -17.728 1.00 84.38 213 PRO A CA 1
ATOM 1561 C C . PRO A 1 213 ? -18.070 22.056 -16.312 1.00 84.38 213 PRO A C 1
ATOM 1563 O O . PRO A 1 213 ? -18.905 21.284 -15.833 1.00 84.38 213 PRO A O 1
ATOM 1566 N N . ALA A 1 214 ? -17.658 23.147 -15.663 1.00 77.62 214 ALA A N 1
ATOM 1567 C CA . ALA A 1 214 ? -18.169 23.517 -14.346 1.00 77.62 214 ALA A CA 1
ATOM 1568 C C . ALA A 1 214 ? -19.712 23.562 -14.338 1.00 77.62 214 ALA A C 1
ATOM 1570 O O . ALA A 1 214 ? -20.330 24.180 -15.205 1.00 77.62 214 ALA A O 1
ATOM 1571 N N . GLY A 1 215 ? -20.329 22.897 -13.357 1.00 74.31 215 GLY A N 1
ATOM 1572 C CA . GLY A 1 215 ? -21.788 22.802 -13.221 1.00 74.31 215 GLY A CA 1
ATOM 1573 C C . GLY A 1 215 ? -22.455 21.674 -14.019 1.00 74.31 215 GLY A C 1
ATOM 1574 O O . GLY A 1 215 ? -23.671 21.532 -13.929 1.00 74.31 215 GLY A O 1
ATOM 1575 N N . SER A 1 216 ? -21.691 20.874 -14.771 1.00 82.50 216 SER A N 1
ATOM 1576 C CA . SER A 1 216 ? -22.171 19.631 -15.398 1.00 82.50 216 SER A CA 1
ATOM 1577 C C . SER A 1 216 ? -21.853 18.408 -14.535 1.00 82.50 216 SER A C 1
ATOM 1579 O O . SER A 1 216 ? -21.038 18.486 -13.612 1.00 82.50 216 SER A O 1
ATOM 1581 N N . ASP A 1 217 ? -22.476 17.271 -14.853 1.00 81.00 217 ASP A N 1
ATOM 1582 C CA . ASP A 1 217 ? -22.155 15.998 -14.207 1.00 81.00 217 ASP A CA 1
ATOM 1583 C C . ASP A 1 217 ? -20.672 15.646 -14.426 1.00 81.00 217 ASP A C 1
ATOM 1585 O O . ASP A 1 217 ? -20.204 15.708 -15.568 1.00 81.00 217 ASP A O 1
ATOM 1589 N N . PRO A 1 218 ? -19.922 15.277 -13.369 1.00 83.25 218 PRO A N 1
ATOM 1590 C CA . PRO A 1 218 ? -18.511 14.949 -13.502 1.00 83.25 218 PRO A CA 1
ATOM 1591 C C . PRO A 1 218 ? -18.257 13.782 -14.463 1.00 83.25 218 PRO A C 1
ATOM 1593 O O . PRO A 1 218 ? -18.901 12.735 -14.374 1.00 83.25 218 PRO A O 1
ATOM 1596 N N . VAL A 1 219 ? -17.271 13.942 -15.348 1.00 89.56 219 VAL A N 1
ATOM 1597 C CA . VAL A 1 219 ? -16.808 12.900 -16.275 1.00 89.56 219 VAL A CA 1
ATOM 1598 C C . VAL A 1 219 ? -15.330 12.621 -15.999 1.00 89.56 219 VAL A C 1
ATOM 1600 O O . VAL A 1 219 ? -14.491 13.453 -16.360 1.00 89.56 219 VAL A O 1
ATOM 1603 N N . PRO A 1 220 ? -14.982 11.481 -15.375 1.00 91.94 220 PRO A N 1
ATOM 1604 C CA . PRO A 1 220 ? -13.596 11.167 -15.054 1.00 91.94 220 PRO A CA 1
ATOM 1605 C C . PRO A 1 220 ? -12.783 10.917 -16.327 1.00 91.94 220 PRO A C 1
ATOM 1607 O O . PRO A 1 220 ? -13.218 10.198 -17.232 1.00 91.94 220 PRO A O 1
ATOM 1610 N N . ARG A 1 221 ? -11.581 11.495 -16.396 1.00 93.44 221 ARG A N 1
ATOM 1611 C CA . ARG A 1 221 ? -10.635 11.261 -17.492 1.00 93.44 221 ARG A CA 1
ATOM 1612 C C . ARG A 1 221 ? -10.196 9.798 -17.525 1.00 93.44 221 ARG A C 1
ATOM 1614 O O . ARG A 1 221 ? -9.787 9.236 -16.509 1.00 93.44 221 ARG A O 1
ATOM 1621 N N . HIS A 1 222 ? -10.204 9.213 -18.716 1.00 96.38 222 HIS A N 1
ATOM 1622 C CA . HIS A 1 222 ? -9.553 7.935 -18.974 1.00 96.38 222 HIS A CA 1
ATOM 1623 C C . HIS A 1 222 ? -8.067 8.142 -19.282 1.00 96.38 222 HIS A C 1
ATOM 1625 O O . HIS A 1 222 ? -7.645 9.213 -19.709 1.00 96.38 222 HIS A O 1
ATOM 1631 N N . CYS A 1 223 ? -7.282 7.093 -19.103 1.00 98.12 223 CYS A N 1
ATOM 1632 C CA . CYS A 1 223 ? -5.880 7.049 -19.494 1.00 98.12 223 CYS A CA 1
ATOM 1633 C C . CYS A 1 223 ? -5.603 5.768 -20.278 1.00 98.12 223 CYS A C 1
ATOM 1635 O O . CYS A 1 223 ? -6.526 5.041 -20.653 1.00 98.12 223 CYS A O 1
ATOM 1637 N N . TRP A 1 224 ? -4.333 5.491 -20.542 1.00 98.50 224 TRP A N 1
ATOM 1638 C CA . TRP A 1 224 ? -3.913 4.375 -21.372 1.00 98.50 224 TRP A CA 1
ATOM 1639 C C . TRP A 1 224 ? -2.820 3.570 -20.689 1.00 98.50 224 TRP A C 1
ATOM 1641 O O . TRP A 1 224 ? -1.884 4.132 -20.125 1.00 98.50 224 TRP A O 1
ATOM 1651 N N . LEU A 1 225 ? -2.919 2.250 -20.794 1.00 98.44 225 LEU A N 1
ATOM 1652 C CA . LEU A 1 225 ? -1.799 1.341 -20.617 1.00 98.44 225 LEU A CA 1
ATOM 1653 C C . LEU A 1 225 ? -1.243 1.031 -22.002 1.00 98.44 225 LEU A C 1
ATOM 1655 O O . LEU A 1 225 ? -1.965 0.544 -22.877 1.00 98.44 225 LEU A O 1
ATOM 1659 N N . VAL A 1 226 ? 0.036 1.322 -22.205 1.00 98.44 226 VAL A N 1
ATOM 1660 C CA . VAL A 1 226 ? 0.730 1.065 -23.464 1.00 98.44 226 VAL A CA 1
ATOM 1661 C C . VAL A 1 226 ? 1.764 -0.021 -23.258 1.00 98.44 226 VAL A C 1
ATOM 1663 O O . VAL A 1 226 ? 2.584 0.051 -22.346 1.00 98.44 226 VAL A O 1
ATOM 1666 N N . VAL A 1 227 ? 1.730 -1.018 -24.138 1.00 98.06 227 VAL A N 1
ATOM 1667 C CA . VAL A 1 227 ? 2.697 -2.112 -24.183 1.00 98.06 227 VAL A CA 1
ATOM 1668 C C . VAL A 1 227 ? 3.484 -2.012 -25.478 1.00 98.06 227 VAL A C 1
ATOM 1670 O O . VAL A 1 227 ? 2.907 -2.099 -26.561 1.00 98.06 227 VAL A O 1
ATOM 1673 N N . VAL A 1 228 ? 4.800 -1.869 -25.374 1.00 96.62 228 VAL A N 1
ATOM 1674 C CA . VAL A 1 228 ? 5.730 -1.888 -26.504 1.00 96.62 228 VAL A CA 1
ATOM 1675 C C . VAL A 1 228 ? 6.538 -3.187 -26.440 1.00 96.62 228 VAL A C 1
ATOM 1677 O O . VAL A 1 228 ? 7.404 -3.327 -25.571 1.00 96.62 228 VAL A O 1
ATOM 1680 N N . PRO A 1 229 ? 6.240 -4.177 -27.300 1.00 95.38 229 PRO A N 1
ATOM 1681 C CA . PRO A 1 229 ? 6.970 -5.437 -27.308 1.00 95.38 229 PRO A CA 1
ATOM 1682 C C . PRO A 1 229 ? 8.353 -5.272 -27.952 1.00 95.38 229 PRO A C 1
ATOM 1684 O O . PRO A 1 229 ? 8.510 -4.541 -28.931 1.00 95.38 229 PRO A O 1
ATOM 1687 N N . ARG A 1 230 ? 9.363 -5.956 -27.404 1.00 92.69 230 ARG A N 1
ATOM 1688 C CA . ARG A 1 230 ? 10.759 -5.894 -27.859 1.00 92.69 230 ARG A CA 1
ATOM 1689 C C . ARG A 1 230 ? 11.243 -7.283 -28.278 1.00 92.69 230 ARG A C 1
ATOM 1691 O O . ARG A 1 230 ? 11.225 -8.203 -27.466 1.00 92.69 230 ARG A O 1
ATOM 1698 N N . GLY A 1 231 ? 11.635 -7.425 -29.546 1.00 92.25 231 GLY A N 1
ATOM 1699 C CA . GLY A 1 231 ? 12.026 -8.687 -30.187 1.00 92.25 231 GLY A CA 1
ATOM 1700 C C . GLY A 1 231 ? 13.539 -8.880 -30.185 1.00 92.25 231 GLY A C 1
ATOM 1701 O O . GLY A 1 231 ? 14.198 -8.538 -29.204 1.00 92.25 231 GLY A O 1
ATOM 1702 N N . THR A 1 232 ? 14.098 -9.393 -31.281 1.00 92.50 232 THR A N 1
ATOM 1703 C CA . THR A 1 232 ? 15.553 -9.597 -31.442 1.00 92.50 232 THR A CA 1
ATOM 1704 C C . THR A 1 232 ? 16.251 -8.514 -32.262 1.00 92.50 232 THR A C 1
ATOM 1706 O O . THR A 1 232 ? 17.478 -8.515 -32.337 1.00 92.50 232 THR A O 1
ATOM 1709 N N . HIS A 1 233 ? 15.497 -7.586 -32.854 1.00 92.31 233 HIS A N 1
ATOM 1710 C CA . HIS A 1 233 ? 16.021 -6.535 -33.724 1.00 92.31 233 HIS A CA 1
ATOM 1711 C C . HIS A 1 233 ? 15.865 -5.148 -33.102 1.00 92.31 233 HIS A C 1
ATOM 1713 O O . HIS A 1 233 ? 14.845 -4.844 -32.479 1.00 92.31 233 HIS A O 1
ATOM 1719 N N . ASP A 1 234 ? 16.870 -4.300 -33.307 1.00 90.75 234 ASP A N 1
ATOM 1720 C CA . ASP A 1 234 ? 16.825 -2.884 -32.957 1.00 90.75 234 ASP A CA 1
ATOM 1721 C C . ASP A 1 234 ? 16.012 -2.067 -33.985 1.00 90.75 234 ASP A C 1
ATOM 1723 O O . ASP A 1 234 ? 15.630 -2.573 -35.045 1.00 90.75 234 ASP A O 1
ATOM 1727 N N . ALA A 1 235 ? 15.739 -0.793 -33.688 1.00 90.75 235 ALA A N 1
ATOM 1728 C CA . ALA A 1 235 ? 14.919 0.078 -34.538 1.00 90.75 235 ALA A CA 1
ATOM 1729 C C . ALA A 1 235 ? 15.534 0.326 -35.930 1.00 90.75 235 ALA A C 1
ATOM 1731 O O . ALA A 1 235 ? 14.808 0.520 -36.904 1.00 90.75 235 ALA A O 1
ATOM 1732 N N . ASP A 1 236 ? 16.860 0.255 -36.055 1.00 91.31 236 ASP A N 1
ATOM 1733 C CA . ASP A 1 236 ? 17.569 0.324 -37.338 1.00 91.31 236 ASP A CA 1
ATOM 1734 C C . ASP A 1 236 ? 17.570 -0.999 -38.127 1.00 91.31 236 ASP A C 1
ATOM 1736 O O . ASP A 1 236 ? 17.973 -1.036 -39.292 1.00 91.31 236 ASP A O 1
ATOM 1740 N N . GLY A 1 237 ? 17.059 -2.076 -37.524 1.00 92.19 237 GLY A N 1
ATOM 1741 C CA . GLY A 1 237 ? 17.008 -3.418 -38.087 1.00 92.19 237 GLY A CA 1
ATOM 1742 C C . GLY A 1 237 ? 18.220 -4.295 -37.780 1.00 92.19 237 GLY A C 1
ATOM 1743 O O . GLY A 1 237 ? 18.286 -5.407 -38.299 1.00 92.19 237 GLY A O 1
ATOM 1744 N N . THR A 1 238 ? 19.156 -3.842 -36.948 1.00 91.94 238 THR A N 1
ATOM 1745 C CA . THR A 1 238 ? 20.276 -4.666 -36.481 1.00 91.94 238 THR A CA 1
ATOM 1746 C C . THR A 1 238 ? 19.769 -5.809 -35.601 1.00 91.94 238 THR A C 1
ATOM 1748 O O . THR A 1 238 ? 19.081 -5.575 -34.610 1.00 91.94 238 THR A O 1
ATOM 1751 N N . GLU A 1 239 ? 20.122 -7.052 -35.934 1.00 92.00 239 GLU A N 1
ATOM 1752 C CA . GLU A 1 239 ? 19.797 -8.230 -35.121 1.00 92.00 239 GLU A CA 1
ATOM 1753 C C . GLU A 1 239 ? 20.793 -8.410 -33.962 1.00 92.00 239 GLU A C 1
ATOM 1755 O O . GLU A 1 239 ? 22.015 -8.422 -34.149 1.00 92.00 239 GLU A O 1
ATOM 1760 N N . ILE A 1 240 ? 20.276 -8.635 -32.755 1.00 90.06 240 ILE A N 1
ATOM 1761 C CA . ILE A 1 240 ? 21.071 -8.978 -31.575 1.00 90.06 240 ILE A CA 1
ATOM 1762 C C . ILE A 1 240 ? 21.360 -10.485 -31.574 1.00 90.06 240 ILE A C 1
ATOM 1764 O O . ILE A 1 240 ? 20.601 -11.298 -31.053 1.00 90.06 240 ILE A O 1
ATOM 1768 N N . THR A 1 241 ? 22.505 -10.866 -32.142 1.00 85.38 241 THR A N 1
ATOM 1769 C CA . THR A 1 241 ? 22.886 -12.282 -32.342 1.00 85.38 241 THR A CA 1
ATOM 1770 C C . THR A 1 241 ? 23.570 -12.940 -31.137 1.00 85.38 241 THR A C 1
ATOM 1772 O O . THR A 1 241 ? 23.693 -14.165 -31.083 1.00 85.38 241 THR A O 1
ATOM 1775 N N . LYS A 1 242 ? 24.038 -12.154 -30.157 1.00 82.69 242 LYS A N 1
ATOM 1776 C CA . LYS A 1 242 ? 24.728 -12.650 -28.947 1.00 82.69 242 LYS A CA 1
ATOM 1777 C C . LYS A 1 242 ? 24.177 -12.025 -27.657 1.00 82.69 242 LYS A C 1
ATOM 1779 O O . LYS A 1 242 ? 24.954 -11.448 -26.897 1.00 82.69 242 LYS A O 1
ATOM 1784 N N . PRO A 1 243 ? 22.870 -12.165 -27.374 1.00 77.81 243 PRO A N 1
ATOM 1785 C CA . PRO A 1 243 ? 22.187 -11.461 -26.281 1.00 77.81 243 PRO A CA 1
ATOM 1786 C C . PRO A 1 243 ? 22.768 -11.713 -24.875 1.00 77.81 243 PRO A C 1
ATOM 1788 O O . PRO A 1 243 ? 22.663 -10.859 -24.003 1.00 77.81 243 PRO A O 1
ATOM 1791 N N . ASN A 1 244 ? 23.457 -12.840 -24.667 1.00 75.12 244 ASN A N 1
ATOM 1792 C CA . ASN A 1 244 ? 24.094 -13.184 -23.387 1.00 75.12 244 ASN A CA 1
ATOM 1793 C C . ASN A 1 244 ? 25.442 -12.476 -23.138 1.00 75.12 244 ASN A C 1
ATOM 1795 O O . ASN A 1 244 ? 26.075 -12.702 -22.106 1.00 75.12 244 ASN A O 1
ATOM 1799 N N . GLN A 1 245 ? 25.954 -11.692 -24.092 1.00 75.38 245 GLN A N 1
ATOM 1800 C CA . GLN A 1 245 ? 27.232 -10.989 -23.958 1.00 75.38 245 GLN A CA 1
ATOM 1801 C C . GLN A 1 245 ? 27.005 -9.521 -23.585 1.00 75.38 245 GLN A C 1
ATOM 1803 O O . GLN A 1 245 ? 26.157 -8.850 -24.168 1.00 75.38 245 GLN A O 1
ATOM 1808 N N . ALA A 1 246 ? 27.795 -9.003 -22.639 1.00 66.94 246 ALA A N 1
ATOM 1809 C CA . ALA A 1 246 ? 27.727 -7.598 -22.240 1.00 66.94 246 ALA A CA 1
ATOM 1810 C C . ALA A 1 246 ? 27.875 -6.667 -23.460 1.00 66.94 246 ALA A C 1
ATOM 1812 O O . ALA A 1 246 ? 28.766 -6.862 -24.286 1.00 66.94 246 ALA A O 1
ATOM 1813 N N . GLY A 1 247 ? 26.986 -5.676 -23.574 1.00 67.38 247 GLY A N 1
ATOM 1814 C CA . GLY A 1 247 ? 26.934 -4.746 -24.708 1.00 67.38 247 GLY A CA 1
ATOM 1815 C C . GLY A 1 247 ? 26.148 -5.237 -25.933 1.00 67.38 247 GLY A C 1
ATOM 1816 O O . GLY A 1 247 ? 25.952 -4.453 -26.853 1.00 67.38 247 GLY A O 1
ATOM 1817 N N . ASN A 1 248 ? 25.660 -6.484 -25.954 1.00 78.31 248 ASN A N 1
ATOM 1818 C CA . ASN A 1 248 ? 24.761 -6.997 -26.996 1.00 78.31 248 ASN A CA 1
ATOM 1819 C C . ASN A 1 248 ? 23.307 -7.013 -26.501 1.00 78.31 248 ASN A C 1
ATOM 1821 O O . ASN A 1 248 ? 22.739 -8.066 -26.221 1.00 78.31 248 ASN A O 1
ATOM 1825 N N . SER A 1 249 ? 22.705 -5.835 -26.383 1.00 83.56 249 SER A N 1
ATOM 1826 C CA . SER A 1 249 ? 21.288 -5.647 -26.044 1.00 83.56 249 SER A CA 1
ATOM 1827 C C . SER A 1 249 ? 20.645 -4.646 -27.000 1.00 83.56 249 SER A C 1
ATOM 1829 O O . SER A 1 249 ? 21.353 -3.867 -27.638 1.00 83.56 249 SER A O 1
ATOM 1831 N N . LEU A 1 250 ? 19.315 -4.646 -27.093 1.00 86.94 250 LEU A N 1
ATOM 1832 C CA . LEU A 1 250 ? 18.574 -3.641 -27.867 1.00 86.94 250 LEU A CA 1
ATOM 1833 C C . LEU A 1 250 ? 18.854 -2.233 -27.346 1.00 86.94 250 LEU A C 1
ATOM 1835 O O . LEU A 1 250 ? 18.709 -2.023 -26.154 1.00 86.94 250 LEU A O 1
ATOM 1839 N N . GLN A 1 251 ? 19.204 -1.268 -28.192 1.00 85.12 251 GLN A N 1
ATOM 1840 C CA . GLN A 1 251 ? 19.632 0.073 -27.776 1.00 85.12 251 GLN A CA 1
ATOM 1841 C C . GLN A 1 251 ? 18.540 1.139 -27.902 1.00 85.12 251 GLN A C 1
ATOM 1843 O O . GLN A 1 251 ? 18.511 2.064 -27.087 1.00 85.12 251 GLN A O 1
ATOM 1848 N N . SER A 1 252 ? 17.641 1.032 -28.886 1.00 88.75 252 SER A N 1
ATOM 1849 C CA . SER A 1 252 ? 16.596 2.042 -29.125 1.00 88.75 252 SER A CA 1
ATOM 1850 C C . SER A 1 252 ? 15.503 2.066 -28.055 1.00 88.75 252 SER A C 1
ATOM 1852 O O . SER A 1 252 ? 15.118 1.033 -27.498 1.00 88.75 252 SER A O 1
ATOM 1854 N N . SER A 1 253 ? 14.962 3.255 -27.791 1.00 90.62 253 SER A N 1
ATOM 1855 C CA . SER A 1 253 ? 13.840 3.476 -26.866 1.00 90.62 253 SER A CA 1
ATOM 1856 C C . SER A 1 253 ? 12.534 2.849 -27.377 1.00 90.62 253 SER A C 1
ATOM 1858 O O . SER A 1 253 ? 12.321 2.821 -28.592 1.00 90.62 253 SER A O 1
ATOM 1860 N N . PRO A 1 254 ? 11.598 2.416 -26.504 1.00 93.00 254 PRO A N 1
ATOM 1861 C CA . PRO A 1 254 ? 10.238 2.072 -26.931 1.00 93.00 254 PRO A CA 1
ATOM 1862 C C . PRO A 1 254 ? 9.501 3.249 -27.576 1.00 93.00 254 PRO A C 1
ATOM 1864 O O . PRO A 1 254 ? 8.537 3.034 -28.307 1.00 93.00 254 PRO A O 1
ATOM 1867 N N . LEU A 1 255 ? 9.950 4.481 -27.315 1.00 93.81 255 LEU A N 1
ATOM 1868 C CA . LEU A 1 255 ? 9.387 5.701 -27.883 1.00 93.81 255 LEU A CA 1
ATOM 1869 C C . LEU A 1 255 ? 9.923 6.004 -29.293 1.00 93.81 255 LEU A C 1
ATOM 1871 O O . LEU A 1 255 ? 9.493 6.991 -29.889 1.00 93.81 255 LEU A O 1
ATOM 1875 N N . SER A 1 256 ? 10.847 5.202 -29.840 1.00 92.75 256 SER A N 1
ATOM 1876 C CA . SER A 1 256 ? 11.277 5.337 -31.238 1.00 92.75 256 SER A CA 1
ATOM 1877 C C . SER A 1 256 ? 10.112 5.092 -32.194 1.00 92.75 256 SER A C 1
ATOM 1879 O O . SER A 1 256 ? 9.223 4.299 -31.889 1.00 92.75 256 SER A O 1
ATOM 1881 N N . ALA A 1 257 ? 10.087 5.765 -33.345 1.00 94.00 257 ALA A N 1
ATOM 1882 C CA . ALA A 1 257 ? 8.993 5.635 -34.307 1.00 94.00 257 ALA A CA 1
ATOM 1883 C C . ALA A 1 257 ? 8.774 4.170 -34.731 1.00 94.00 257 ALA A C 1
ATOM 1885 O O . ALA A 1 257 ? 7.635 3.691 -34.762 1.00 94.00 257 ALA A O 1
ATOM 1886 N N . THR A 1 258 ? 9.863 3.437 -34.977 1.00 93.31 258 THR A N 1
ATOM 1887 C CA . THR A 1 258 ? 9.822 2.026 -35.379 1.00 93.31 258 THR A CA 1
ATOM 1888 C C . THR A 1 258 ? 9.283 1.115 -34.270 1.00 93.31 258 THR A C 1
ATOM 1890 O O . THR A 1 258 ? 8.411 0.284 -34.542 1.00 93.31 258 THR A O 1
ATOM 1893 N N . ASN A 1 259 ? 9.725 1.278 -33.016 1.00 93.75 259 ASN A N 1
ATOM 1894 C CA . ASN A 1 259 ? 9.222 0.463 -31.900 1.00 93.75 259 ASN A CA 1
ATOM 1895 C C . ASN A 1 259 ? 7.779 0.845 -31.531 1.00 93.75 259 ASN A C 1
ATOM 1897 O O . ASN A 1 259 ? 6.922 -0.021 -31.349 1.00 93.75 259 ASN A O 1
ATOM 1901 N N . TRP A 1 260 ? 7.476 2.144 -31.493 1.00 94.62 260 TRP A N 1
ATOM 1902 C CA . TRP A 1 260 ? 6.159 2.689 -31.159 1.00 94.62 260 TRP A CA 1
ATOM 1903 C C . TRP A 1 260 ? 5.061 2.250 -32.137 1.00 94.62 260 TRP A C 1
ATOM 1905 O O . TRP A 1 260 ? 3.893 2.106 -31.757 1.00 94.62 260 TRP A O 1
ATOM 1915 N N . ALA A 1 261 ? 5.413 1.985 -33.398 1.00 94.19 261 ALA A N 1
ATOM 1916 C CA . ALA A 1 261 ? 4.490 1.437 -34.392 1.00 94.19 261 ALA A CA 1
ATOM 1917 C C . ALA A 1 261 ? 3.957 0.036 -34.019 1.00 94.19 261 ALA A C 1
ATOM 1919 O O . ALA A 1 261 ? 2.862 -0.335 -34.452 1.00 94.19 261 ALA A O 1
ATOM 1920 N N . GLN A 1 262 ? 4.691 -0.722 -33.193 1.00 94.12 262 GLN A N 1
ATOM 1921 C CA . GLN A 1 262 ? 4.313 -2.062 -32.720 1.00 94.12 262 GLN A CA 1
ATOM 1922 C C . GLN A 1 262 ? 3.506 -2.048 -31.416 1.00 94.12 262 GLN A C 1
ATOM 1924 O O . GLN A 1 262 ? 3.105 -3.108 -30.933 1.00 94.12 262 GLN A O 1
ATOM 1929 N N . ARG A 1 263 ? 3.260 -0.868 -30.831 1.00 96.00 263 ARG A N 1
ATOM 1930 C CA . ARG A 1 263 ? 2.586 -0.758 -29.537 1.00 96.00 263 ARG A CA 1
ATOM 1931 C C . ARG A 1 263 ? 1.176 -1.350 -29.558 1.00 96.00 263 ARG A C 1
ATOM 1933 O O . ARG A 1 263 ? 0.442 -1.255 -30.547 1.00 96.00 263 ARG A O 1
ATOM 1940 N N . MET A 1 264 ? 0.770 -1.864 -28.409 1.00 97.50 264 MET A N 1
ATOM 1941 C CA . MET A 1 264 ? -0.613 -2.186 -28.086 1.00 97.50 264 MET A CA 1
ATOM 1942 C C . MET A 1 264 ? -1.111 -1.179 -27.052 1.00 97.50 264 MET A C 1
ATOM 1944 O O . MET A 1 264 ? -0.385 -0.840 -26.119 1.00 97.50 264 MET A O 1
ATOM 1948 N N . VAL A 1 265 ? -2.337 -0.694 -27.231 1.00 97.38 265 VAL A N 1
ATOM 1949 C CA . VAL A 1 265 ? -2.942 0.328 -26.371 1.00 97.38 265 VAL A CA 1
ATOM 1950 C C . VAL A 1 265 ? -4.201 -0.235 -25.725 1.00 97.38 265 VAL A C 1
ATOM 1952 O O . VAL A 1 265 ? -5.036 -0.834 -26.403 1.00 97.38 265 VAL A O 1
ATOM 1955 N N . VAL A 1 266 ? -4.327 -0.063 -24.412 1.00 98.19 266 VAL A N 1
ATOM 1956 C CA . VAL A 1 266 ? -5.500 -0.470 -23.636 1.00 98.19 266 VAL A CA 1
ATOM 1957 C C . VAL A 1 266 ? -6.009 0.740 -22.874 1.00 98.19 266 VAL A C 1
ATOM 1959 O O . VAL A 1 266 ? -5.262 1.370 -22.128 1.00 98.19 266 VAL A O 1
ATOM 1962 N N . ARG A 1 267 ? -7.282 1.075 -23.072 1.00 97.75 267 ARG A N 1
ATOM 1963 C CA . ARG A 1 267 ? -7.938 2.159 -22.343 1.00 97.75 267 ARG A CA 1
ATOM 1964 C C . ARG A 1 267 ? -8.132 1.768 -20.877 1.00 97.75 267 ARG A C 1
ATOM 1966 O O . ARG A 1 267 ? -8.528 0.644 -20.584 1.00 97.75 267 ARG A O 1
ATOM 1973 N N . LEU A 1 268 ? -7.876 2.715 -19.983 1.00 97.81 268 LEU A N 1
ATOM 1974 C CA . LEU A 1 268 ? -8.036 2.612 -18.538 1.00 97.81 268 LEU A CA 1
ATOM 1975 C C . LEU A 1 268 ? -9.067 3.648 -18.069 1.00 97.81 268 LEU A C 1
ATOM 1977 O O . LEU A 1 268 ? -8.805 4.850 -18.115 1.00 97.81 268 LEU A O 1
ATOM 1981 N N . ASP A 1 269 ? -10.230 3.195 -17.612 1.00 96.06 269 ASP A N 1
ATOM 1982 C CA . ASP A 1 269 ? -11.298 4.036 -17.073 1.00 96.06 269 ASP A CA 1
ATOM 1983 C C . ASP A 1 269 ? -11.193 4.122 -15.540 1.00 96.06 269 ASP A C 1
ATOM 1985 O O . ASP A 1 269 ? -11.445 3.155 -14.806 1.00 96.06 269 ASP A O 1
ATOM 1989 N N . PHE A 1 270 ? -10.829 5.310 -15.058 1.00 94.50 270 PHE A N 1
ATOM 1990 C CA . PHE A 1 270 ? -10.673 5.610 -13.639 1.00 94.50 270 PHE A CA 1
ATOM 1991 C C . PHE A 1 270 ? -11.988 6.065 -13.000 1.00 94.50 270 PHE A C 1
ATOM 1993 O O . PHE A 1 270 ? -12.874 6.614 -13.655 1.00 94.50 270 PHE A O 1
ATOM 2000 N N . GLN A 1 271 ? -12.106 5.841 -11.695 1.00 90.94 271 GLN A N 1
ATOM 2001 C CA . GLN A 1 271 ? -13.091 6.520 -10.866 1.00 90.94 271 GLN A CA 1
ATOM 2002 C C . GLN A 1 271 ? -12.762 8.017 -10.787 1.00 90.94 271 GLN A C 1
ATOM 2004 O O . GLN A 1 271 ? -11.595 8.391 -10.937 1.00 90.94 271 GLN A O 1
ATOM 2009 N N . PRO A 1 272 ? -13.767 8.876 -10.541 1.00 89.50 272 PRO A N 1
ATOM 2010 C CA . PRO A 1 272 ? -13.517 10.272 -10.212 1.00 89.50 272 PRO A CA 1
ATOM 2011 C C . PRO A 1 272 ? -12.560 10.373 -9.026 1.00 89.50 272 PRO A C 1
ATOM 2013 O O . PRO A 1 272 ? -12.747 9.656 -8.045 1.00 89.50 272 PRO A O 1
ATOM 2016 N N . VAL A 1 273 ? -11.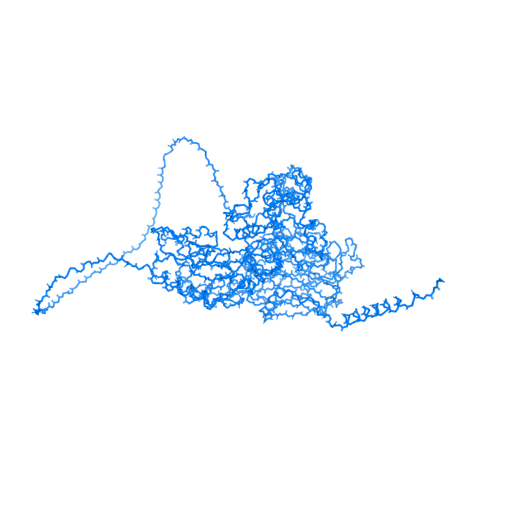554 11.241 -9.121 1.00 88.25 273 VAL A N 1
ATOM 2017 C CA . VAL A 1 273 ? -10.640 11.548 -8.001 1.00 88.25 273 VAL A CA 1
ATOM 2018 C C . VAL A 1 273 ? -10.852 12.941 -7.417 1.00 88.25 273 VAL A C 1
ATOM 2020 O O . VAL A 1 273 ? -10.278 13.297 -6.392 1.00 88.25 273 VAL A O 1
ATOM 2023 N N . ASP A 1 274 ? -11.696 13.726 -8.070 1.00 81.12 274 ASP A N 1
ATOM 2024 C CA . ASP A 1 274 ? -12.172 15.029 -7.656 1.00 81.12 274 ASP A CA 1
ATOM 2025 C C . ASP A 1 274 ? -13.708 15.057 -7.689 1.00 81.12 274 ASP A C 1
ATOM 2027 O O . ASP A 1 274 ? -14.373 14.143 -8.181 1.00 81.12 274 ASP A O 1
ATOM 2031 N N . ALA A 1 275 ? -14.288 16.111 -7.109 1.00 71.38 275 ALA A N 1
ATOM 2032 C CA . ALA A 1 275 ? -15.727 16.373 -7.163 1.00 71.38 275 ALA A CA 1
ATOM 2033 C C . ALA A 1 275 ? -16.627 15.193 -6.712 1.00 71.38 275 ALA A C 1
ATOM 2035 O O . ALA A 1 275 ? -17.709 14.984 -7.259 1.00 71.38 275 ALA A O 1
ATOM 2036 N N . PHE A 1 276 ? -16.217 14.446 -5.676 1.00 75.69 276 PHE A N 1
ATOM 2037 C CA . PHE A 1 276 ? -16.990 13.315 -5.134 1.00 75.69 276 PHE A CA 1
ATOM 2038 C C . PHE A 1 276 ? -18.382 13.707 -4.621 1.00 75.69 276 PHE A C 1
ATOM 2040 O O . PHE A 1 276 ? -19.321 12.908 -4.662 1.00 75.69 276 PHE A O 1
ATOM 2047 N N . CYS A 1 277 ? -18.496 14.925 -4.089 1.00 81.25 277 CYS A N 1
ATOM 2048 C CA . CYS A 1 277 ? -19.675 15.430 -3.400 1.00 81.25 277 CYS A CA 1
ATOM 2049 C C . CYS A 1 277 ? -20.155 16.724 -4.068 1.00 81.25 277 CYS A C 1
ATOM 2051 O O . CYS A 1 277 ? -19.325 17.517 -4.523 1.00 81.25 277 CYS A O 1
ATOM 2053 N N . PRO A 1 278 ? -21.477 16.971 -4.126 1.00 80.94 278 PRO A N 1
ATOM 2054 C CA . PRO A 1 278 ? -22.001 18.233 -4.632 1.00 80.94 278 PRO A CA 1
ATOM 2055 C C . PRO A 1 278 ? -21.414 19.435 -3.882 1.00 80.94 278 PRO A C 1
ATOM 2057 O O . PRO A 1 278 ? -21.274 19.407 -2.657 1.00 80.94 278 PRO A O 1
ATOM 2060 N N . GLN A 1 279 ? -21.098 20.502 -4.615 1.00 80.62 279 GLN A N 1
ATOM 2061 C CA . GLN A 1 279 ? -20.521 21.716 -4.035 1.00 80.62 279 GLN A CA 1
ATOM 2062 C C . GLN A 1 279 ? -21.489 22.389 -3.048 1.00 80.62 279 GLN A C 1
ATOM 2064 O O . GLN A 1 279 ? -22.704 22.389 -3.249 1.00 80.62 279 GLN A O 1
ATOM 2069 N N . GLY A 1 280 ? -20.940 22.990 -1.987 1.00 81.38 280 GLY A N 1
ATOM 2070 C CA . GLY A 1 280 ? -21.706 23.751 -0.992 1.00 81.38 280 GLY A CA 1
ATOM 2071 C C . GLY A 1 280 ? -22.479 22.906 0.027 1.00 81.38 280 GLY A C 1
ATOM 2072 O O . GLY A 1 280 ? -23.257 23.463 0.805 1.00 81.38 280 GLY A O 1
ATOM 2073 N N . GLN A 1 281 ? -22.291 21.581 0.049 1.00 85.81 281 GLN A N 1
ATOM 2074 C CA . GLN A 1 281 ? -22.826 20.754 1.131 1.00 85.81 281 GLN A CA 1
ATOM 2075 C C . GLN A 1 281 ? -22.106 21.041 2.459 1.00 85.81 281 GLN A C 1
ATOM 2077 O O . GLN A 1 281 ? -20.909 21.324 2.449 1.00 85.81 281 GLN A O 1
ATOM 2082 N N . PRO A 1 282 ? -22.804 20.948 3.609 1.00 87.88 282 PRO A N 1
ATOM 2083 C CA . PRO A 1 282 ? -22.157 21.019 4.913 1.00 87.88 282 PRO A CA 1
ATOM 2084 C C . PRO A 1 282 ? -21.089 19.933 5.051 1.00 87.88 282 PRO A C 1
ATOM 2086 O O . PRO A 1 282 ? -21.357 18.763 4.761 1.00 87.88 282 PRO A O 1
ATOM 2089 N N . GLU A 1 283 ? -19.913 20.327 5.525 1.00 89.44 283 GLU A N 1
ATOM 2090 C CA . GLU A 1 283 ? -18.823 19.409 5.833 1.00 89.44 283 GLU A CA 1
ATOM 2091 C C . GLU A 1 283 ? -18.907 18.956 7.291 1.00 89.44 283 GLU A C 1
ATOM 2093 O O . GLU A 1 283 ? -19.164 19.750 8.197 1.00 89.44 283 GLU A O 1
ATOM 2098 N N . LEU A 1 284 ? -18.719 17.659 7.507 1.00 90.31 284 LEU A N 1
ATOM 2099 C CA . LEU A 1 284 ? -18.689 17.026 8.816 1.00 90.31 284 LEU A CA 1
ATOM 2100 C C . LEU A 1 284 ? -17.364 16.271 8.964 1.00 90.31 284 LEU A C 1
ATOM 2102 O O . LEU A 1 284 ? -17.125 15.326 8.203 1.00 90.31 284 LEU A O 1
ATOM 2106 N N . PRO A 1 285 ? -16.492 16.680 9.899 1.00 91.62 285 PRO A N 1
ATOM 2107 C CA . PRO A 1 285 ? -15.170 16.093 10.025 1.00 91.62 285 PRO A CA 1
ATOM 2108 C C . PRO A 1 285 ? -15.227 14.735 10.732 1.00 91.62 285 PRO A C 1
ATOM 2110 O O . PRO A 1 285 ? -15.922 14.536 11.725 1.00 91.62 285 PRO A O 1
ATOM 2113 N N . THR A 1 286 ? -14.443 13.796 10.229 1.00 93.81 286 THR A N 1
ATOM 2114 C CA . THR A 1 286 ? -14.214 12.469 10.798 1.00 93.81 286 THR A CA 1
ATOM 2115 C C . THR A 1 286 ? -12.712 12.224 10.844 1.00 93.81 286 THR A C 1
ATOM 2117 O O . THR A 1 286 ? -11.980 12.719 9.990 1.00 93.81 286 THR A O 1
ATOM 2120 N N . VAL A 1 287 ? -12.232 11.481 11.835 1.00 94.69 287 VAL A N 1
ATOM 2121 C CA . VAL A 1 287 ? -10.788 11.296 12.052 1.00 94.69 287 VAL A CA 1
ATOM 2122 C C . VAL A 1 287 ? -10.467 9.867 12.467 1.00 94.69 287 VAL A C 1
ATOM 2124 O O . VAL A 1 287 ? -11.325 9.196 13.031 1.00 94.69 287 VAL A O 1
ATOM 2127 N N . GLY A 1 288 ? -9.245 9.395 12.248 1.00 95.12 288 GLY A N 1
ATOM 2128 C CA . GLY A 1 288 ? -8.694 8.260 12.990 1.00 95.12 288 GLY A CA 1
ATOM 2129 C C . GLY A 1 288 ? -8.113 7.167 12.116 1.00 95.12 288 GLY A C 1
ATOM 2130 O O . GLY A 1 288 ? -7.430 7.464 11.139 1.00 95.12 288 GLY A O 1
ATOM 2131 N N . SER A 1 289 ? -8.356 5.917 12.519 1.00 96.06 289 SER A N 1
ATOM 2132 C CA . SER A 1 289 ? -7.633 4.733 12.049 1.00 96.06 289 SER A CA 1
ATOM 2133 C C . SER A 1 289 ? -7.440 4.689 10.534 1.00 96.06 289 SER A C 1
ATOM 2135 O O . SER A 1 289 ? -8.407 4.739 9.769 1.00 96.06 289 SER A O 1
ATOM 2137 N N . GLU A 1 290 ? -6.193 4.480 10.114 1.00 95.88 290 GLU A N 1
ATOM 2138 C CA . GLU A 1 290 ? -5.828 4.225 8.716 1.00 95.88 290 GLU A CA 1
ATOM 2139 C C . GLU A 1 290 ? -6.551 3.001 8.132 1.00 95.88 290 GLU A C 1
ATOM 2141 O O . GLU A 1 290 ? -6.856 2.964 6.941 1.00 95.88 290 GLU A O 1
ATOM 2146 N N . LEU A 1 291 ? -6.958 2.042 8.975 1.00 96.50 291 LEU A N 1
ATOM 2147 C CA . LEU A 1 291 ? -7.775 0.904 8.542 1.00 96.50 291 LEU A CA 1
ATOM 2148 C C . LEU A 1 291 ? -9.127 1.312 7.944 1.00 96.50 291 LEU A C 1
ATOM 2150 O O . LEU A 1 291 ? -9.815 0.446 7.418 1.00 96.50 291 LEU A O 1
ATOM 2154 N N . MET A 1 292 ? -9.546 2.577 8.055 1.00 96.88 292 MET A N 1
ATOM 2155 C CA . MET A 1 292 ? -10.791 3.084 7.479 1.00 96.88 292 MET A CA 1
ATOM 2156 C C . MET A 1 292 ? -10.601 3.921 6.215 1.00 96.88 292 MET A C 1
ATOM 2158 O O . MET A 1 292 ? -11.597 4.186 5.538 1.00 96.88 292 MET A O 1
ATOM 2162 N N . THR A 1 293 ? -9.371 4.300 5.857 1.00 94.38 293 THR A N 1
ATOM 2163 C CA . THR A 1 293 ? -9.082 5.221 4.746 1.00 94.38 293 THR A CA 1
ATOM 2164 C C . THR A 1 293 ? -9.724 4.759 3.441 1.00 94.38 293 THR A C 1
ATOM 2166 O O . THR A 1 293 ? -10.492 5.492 2.812 1.00 94.38 293 THR A O 1
ATOM 2169 N N . ASP A 1 294 ? -9.488 3.503 3.066 1.00 94.50 294 ASP A N 1
ATOM 2170 C CA . ASP A 1 294 ? -9.974 2.935 1.810 1.00 94.50 294 ASP A CA 1
ATOM 2171 C C . ASP A 1 294 ? -11.509 2.763 1.791 1.00 94.50 294 ASP A C 1
ATOM 2173 O O . ASP A 1 294 ? -12.157 3.035 0.775 1.00 94.50 294 ASP A O 1
ATOM 2177 N N . ALA A 1 295 ? -12.112 2.349 2.912 1.00 96.69 295 ALA A N 1
ATOM 2178 C CA . ALA A 1 295 ? -13.560 2.170 3.022 1.00 96.69 295 ALA A CA 1
ATOM 2179 C C . ALA A 1 295 ? -14.311 3.510 3.002 1.00 96.69 295 ALA A C 1
ATOM 2181 O O . ALA A 1 295 ? -15.271 3.663 2.246 1.00 96.69 295 ALA A O 1
ATOM 2182 N N . VAL A 1 296 ? -13.862 4.499 3.783 1.00 95.19 296 VAL A N 1
ATOM 2183 C CA . VAL A 1 296 ? -14.494 5.826 3.841 1.00 95.19 296 VAL A CA 1
ATOM 2184 C C . VAL A 1 296 ? -14.405 6.528 2.489 1.00 95.19 296 VAL A C 1
ATOM 2186 O O . VAL A 1 296 ? -15.426 7.018 2.002 1.00 95.19 296 VAL A O 1
ATOM 2189 N N . THR A 1 297 ? -13.231 6.494 1.849 1.00 92.00 297 THR A N 1
ATOM 2190 C CA . THR A 1 297 ? -13.024 7.060 0.506 1.00 92.00 297 THR A CA 1
ATOM 2191 C C . THR A 1 297 ? -13.967 6.417 -0.510 1.00 92.00 297 THR A C 1
ATOM 2193 O O . THR A 1 297 ? -14.661 7.116 -1.247 1.00 92.00 297 THR A O 1
ATOM 2196 N N . SER A 1 298 ? -14.078 5.082 -0.506 1.00 93.06 298 SER A N 1
ATOM 2197 C CA . SER A 1 298 ? -14.999 4.369 -1.399 1.00 93.06 298 SER A CA 1
ATOM 2198 C C . SER A 1 298 ? -16.463 4.750 -1.153 1.00 93.06 298 SER A C 1
ATOM 2200 O O . SER A 1 298 ? -17.239 4.909 -2.097 1.00 93.06 298 SER A O 1
ATOM 2202 N N . TRP A 1 299 ? -16.879 4.917 0.104 1.00 94.81 299 TRP A N 1
ATOM 2203 C CA . TRP A 1 299 ? -18.266 5.233 0.452 1.00 94.81 299 TRP A CA 1
ATOM 2204 C C . TRP A 1 299 ? -18.665 6.684 0.179 1.00 94.81 299 TRP A C 1
ATOM 2206 O O . TRP A 1 299 ? -19.857 6.956 -0.016 1.00 94.81 299 TRP A O 1
ATOM 2216 N N . GLN A 1 300 ? -17.702 7.606 0.154 1.00 90.25 300 GLN A N 1
ATOM 2217 C CA . GLN A 1 300 ? -17.932 9.049 0.112 1.00 90.25 300 GLN A CA 1
ATOM 2218 C C . GLN A 1 300 ? -18.911 9.497 -0.995 1.00 90.25 300 GLN A C 1
ATOM 2220 O O . GLN A 1 300 ? -19.880 10.187 -0.658 1.00 90.25 300 GLN A O 1
ATOM 2225 N N . PRO A 1 301 ? -18.814 9.034 -2.262 1.00 87.50 301 PRO A N 1
ATOM 2226 C CA . PRO A 1 301 ? -19.747 9.454 -3.318 1.00 87.50 301 PRO A CA 1
ATOM 2227 C C . PRO A 1 301 ? -21.218 9.102 -3.026 1.00 87.50 301 PRO A C 1
ATOM 2229 O O . PRO A 1 301 ? -22.149 9.852 -3.347 1.00 87.50 301 PRO A O 1
ATOM 2232 N N . LYS A 1 302 ? -21.468 7.955 -2.380 1.00 90.12 302 LYS A N 1
ATOM 2233 C CA . LYS A 1 302 ? -22.826 7.524 -2.002 1.00 90.12 302 LYS A CA 1
ATOM 2234 C C . LYS A 1 302 ? -23.298 8.173 -0.705 1.00 90.12 302 LYS A C 1
ATOM 2236 O O . LYS A 1 302 ? -24.483 8.482 -0.568 1.00 90.12 302 LYS A O 1
ATOM 2241 N N . LEU A 1 303 ? -22.396 8.414 0.239 1.00 89.69 303 LEU A N 1
ATOM 2242 C CA . LEU A 1 303 ? -22.712 9.115 1.482 1.00 89.69 303 LEU A CA 1
ATOM 2243 C C . LEU A 1 303 ? -23.123 10.567 1.220 1.00 89.69 303 LEU A C 1
ATOM 2245 O O . LEU A 1 303 ? -24.135 11.015 1.758 1.00 89.69 303 LEU A O 1
ATOM 2249 N N . CYS A 1 304 ? -22.416 11.275 0.341 1.00 88.44 304 CYS A N 1
ATOM 2250 C CA . CYS A 1 304 ? -22.732 12.664 0.011 1.00 88.44 304 CYS A CA 1
ATOM 2251 C C . CYS A 1 304 ? -24.099 12.812 -0.659 1.00 88.44 304 CYS A C 1
ATOM 2253 O O . CYS A 1 304 ? -24.927 13.629 -0.250 1.00 88.44 304 CYS A O 1
ATOM 2255 N N . SER A 1 305 ? -24.390 11.957 -1.641 1.00 83.94 305 SER A N 1
ATOM 2256 C CA . SER A 1 305 ? -25.687 11.963 -2.327 1.00 83.94 305 SER A CA 1
ATOM 2257 C C . SER A 1 305 ? -26.851 11.526 -1.426 1.00 83.94 305 SER A C 1
ATOM 2259 O O . SER A 1 305 ? -27.936 12.093 -1.519 1.00 83.94 305 SER A O 1
ATOM 2261 N N . SER A 1 306 ? -26.647 10.558 -0.524 1.00 82.69 306 SER A N 1
ATOM 2262 C CA . SER A 1 306 ? -27.722 10.037 0.342 1.00 82.69 306 SER A CA 1
ATOM 2263 C C . SER A 1 306 ? -27.968 10.849 1.615 1.00 82.69 306 SER A C 1
ATOM 2265 O O . SER A 1 306 ? -29.078 10.828 2.151 1.00 82.69 306 SER A O 1
ATOM 2267 N N . THR A 1 307 ? -26.956 11.551 2.131 1.00 83.19 307 THR A N 1
ATOM 2268 C CA . THR A 1 307 ? -27.070 12.302 3.390 1.00 83.19 307 THR A CA 1
ATOM 2269 C C . THR A 1 307 ? -27.173 13.809 3.201 1.00 83.19 307 THR A C 1
ATOM 2271 O O . THR A 1 307 ? -27.626 14.481 4.132 1.00 83.19 307 THR A O 1
ATOM 2274 N N . GLY A 1 308 ? -26.750 14.335 2.046 1.00 85.75 308 GLY A N 1
ATOM 2275 C CA . GLY A 1 308 ? -26.620 15.770 1.803 1.00 85.75 308 GLY A CA 1
ATOM 2276 C C . GLY A 1 308 ? -25.519 16.441 2.633 1.00 85.75 308 GLY A C 1
ATOM 2277 O O . GLY A 1 308 ? -25.630 17.635 2.899 1.00 85.75 308 GLY A O 1
ATOM 2278 N N . ASN A 1 309 ? -24.529 15.678 3.111 1.00 89.50 309 ASN A N 1
ATOM 2279 C CA . ASN A 1 309 ? -23.353 16.188 3.821 1.00 89.50 309 ASN A CA 1
ATOM 2280 C C . ASN A 1 309 ? -22.090 15.562 3.228 1.00 89.50 309 ASN A C 1
ATOM 2282 O O . ASN A 1 309 ? -22.084 14.375 2.890 1.00 89.50 309 ASN A O 1
ATOM 2286 N N . THR A 1 310 ? -21.015 16.338 3.204 1.00 90.31 310 THR A N 1
ATOM 2287 C CA . THR A 1 310 ? -19.674 15.846 2.901 1.00 90.31 310 THR A CA 1
ATOM 2288 C C . THR A 1 310 ? -19.021 15.387 4.197 1.00 90.31 310 THR A C 1
ATOM 2290 O O . THR A 1 310 ? -18.916 16.160 5.142 1.00 90.31 310 THR A O 1
ATOM 2293 N N . PHE A 1 311 ? -18.576 14.133 4.261 1.00 90.75 311 PHE A N 1
ATOM 2294 C CA . PHE A 1 311 ? -17.774 13.652 5.386 1.00 90.75 311 PHE A CA 1
ATOM 2295 C C . PHE A 1 311 ? -16.299 13.817 5.032 1.00 90.75 311 PHE A C 1
ATOM 2297 O O . PHE A 1 311 ? -15.826 13.172 4.095 1.00 90.75 311 PHE A O 1
ATOM 2304 N N . ALA A 1 312 ? -15.602 14.710 5.731 1.00 90.12 312 ALA A N 1
ATOM 2305 C CA . ALA A 1 312 ? -14.176 14.947 5.537 1.00 90.12 312 ALA A CA 1
ATOM 2306 C C . ALA A 1 312 ? -13.403 13.997 6.454 1.00 90.12 312 ALA A C 1
ATOM 2308 O O . ALA A 1 312 ? -13.540 14.085 7.670 1.00 90.12 312 ALA A O 1
ATOM 2309 N N . PHE A 1 313 ? -12.653 13.051 5.892 1.00 92.69 313 PHE A N 1
ATOM 2310 C CA . PHE A 1 313 ? -11.888 12.086 6.677 1.00 92.69 313 PHE A CA 1
ATOM 2311 C C . PHE A 1 313 ? -10.417 12.475 6.752 1.00 92.69 313 PHE A C 1
ATOM 2313 O O . PHE A 1 313 ? -9.764 12.641 5.724 1.00 92.69 313 PHE A O 1
ATOM 2320 N N . THR A 1 314 ? -9.910 12.565 7.976 1.00 93.50 314 THR A N 1
ATOM 2321 C CA . THR A 1 314 ? -8.494 12.774 8.267 1.00 93.50 314 THR A CA 1
ATOM 2322 C C . THR A 1 314 ? -7.926 11.507 8.892 1.00 93.50 314 THR A C 1
ATOM 2324 O O . THR A 1 314 ? -8.281 11.137 10.013 1.00 93.50 314 THR A O 1
ATOM 2327 N N . GLN A 1 315 ? -7.029 10.839 8.174 1.00 93.69 315 GLN A N 1
ATOM 2328 C CA . GLN A 1 315 ? -6.270 9.719 8.722 1.00 93.69 315 GLN A CA 1
ATOM 2329 C C . GLN A 1 315 ? -5.361 10.201 9.862 1.00 93.69 315 GLN A C 1
ATOM 2331 O O . GLN A 1 315 ? -4.738 11.257 9.765 1.00 93.69 315 GLN A O 1
ATOM 2336 N N . GLY A 1 316 ? -5.274 9.419 10.936 1.00 89.88 316 GLY A N 1
ATOM 2337 C CA . GLY A 1 316 ? -4.403 9.703 12.073 1.00 89.88 316 GLY A CA 1
ATOM 2338 C C . GLY A 1 316 ? -4.375 8.562 13.085 1.00 89.88 316 GLY A C 1
ATOM 2339 O O . GLY A 1 316 ? -5.041 7.540 12.915 1.00 89.88 316 GLY A O 1
ATOM 2340 N N . GLY A 1 317 ? -3.580 8.722 14.144 1.00 89.12 317 GLY A N 1
ATOM 2341 C CA . GLY A 1 317 ? -3.484 7.721 15.207 1.00 89.12 317 GLY A CA 1
ATOM 2342 C C . GLY A 1 317 ? -4.802 7.607 15.970 1.00 89.12 317 GLY A C 1
ATOM 2343 O O . GLY A 1 317 ? -5.476 8.607 16.223 1.00 89.12 317 GLY A O 1
ATOM 2344 N N . GLU A 1 318 ? -5.182 6.393 16.363 1.00 93.69 318 GLU A N 1
ATOM 2345 C CA . GLU A 1 318 ? -6.438 6.162 17.080 1.00 93.69 318 GLU A CA 1
ATOM 2346 C C . GLU A 1 318 ? -6.469 6.834 18.461 1.00 93.69 318 GLU A C 1
ATOM 2348 O O . GLU A 1 318 ? -7.547 7.172 18.947 1.00 93.69 318 GLU A O 1
ATOM 2353 N N . GLU A 1 319 ? -5.310 7.074 19.080 1.00 91.75 319 GLU A N 1
ATOM 2354 C CA . GLU A 1 319 ? -5.196 7.842 20.325 1.00 91.75 319 GLU A CA 1
ATOM 2355 C C . GLU A 1 319 ? -5.651 9.296 20.146 1.00 91.75 319 GLU A C 1
ATOM 2357 O O . GLU A 1 319 ? -6.507 9.770 20.895 1.00 91.75 319 GLU A O 1
ATOM 2362 N N . GLU A 1 320 ? -5.159 9.966 19.103 1.00 90.44 320 GLU A N 1
ATOM 2363 C CA . GLU A 1 320 ? -5.571 11.326 18.745 1.00 90.44 320 GLU A CA 1
ATOM 2364 C C . GLU A 1 320 ? -7.073 11.365 18.425 1.00 90.44 320 GLU A C 1
ATOM 2366 O O . GLU A 1 320 ? -7.803 12.220 18.925 1.00 90.44 320 GLU A O 1
ATOM 2371 N N . ALA A 1 321 ? -7.575 10.377 17.675 1.00 92.81 321 ALA A N 1
ATOM 2372 C CA . ALA A 1 321 ? -9.002 10.266 17.377 1.00 92.81 321 ALA A CA 1
ATOM 2373 C C . ALA A 1 321 ? -9.864 10.106 18.641 1.00 92.81 321 ALA A C 1
ATOM 2375 O O . ALA A 1 321 ? -10.916 10.740 18.747 1.00 92.81 321 ALA A O 1
ATOM 2376 N N . ARG A 1 322 ? -9.427 9.307 19.629 1.00 92.38 322 ARG A N 1
ATOM 2377 C CA . ARG A 1 322 ? -10.116 9.210 20.930 1.00 92.38 322 ARG A CA 1
ATOM 2378 C C . ARG A 1 322 ? -10.146 10.556 21.649 1.00 92.38 322 ARG A C 1
ATOM 2380 O O . ARG A 1 322 ? -11.197 10.927 22.170 1.00 92.38 322 ARG A O 1
ATOM 2387 N N . GLY A 1 323 ? -9.026 11.281 21.656 1.00 89.31 323 GLY A N 1
ATOM 2388 C CA . GLY A 1 323 ? -8.936 12.619 22.240 1.00 89.31 323 GLY A CA 1
ATOM 2389 C C . GLY A 1 323 ? -9.904 13.606 21.584 1.00 89.31 323 GLY A C 1
ATOM 2390 O O . GLY A 1 323 ? -10.644 14.304 22.277 1.00 89.31 323 GLY A O 1
ATOM 2391 N N . GLN A 1 324 ? -9.976 13.606 20.251 1.00 89.00 324 GLN A N 1
ATOM 2392 C CA . GLN A 1 324 ? -10.853 14.501 19.494 1.00 89.00 324 GLN A CA 1
ATOM 2393 C C . GLN A 1 324 ? -12.345 14.189 19.692 1.00 89.00 324 GLN A C 1
ATOM 2395 O O . GLN A 1 324 ? -13.131 15.117 19.870 1.00 89.00 324 GLN A O 1
ATOM 2400 N N . VAL A 1 325 ? -12.740 12.912 19.780 1.00 89.44 325 VAL A N 1
ATOM 2401 C CA . VAL A 1 325 ? -14.138 12.520 20.071 1.00 89.44 325 VAL A CA 1
ATOM 2402 C C . VAL A 1 325 ? -14.607 13.010 21.446 1.00 89.44 325 VAL A C 1
ATOM 2404 O O . VAL A 1 325 ? -15.797 13.276 21.637 1.00 89.44 325 VAL A O 1
ATOM 2407 N N . LEU A 1 326 ? -13.688 13.116 22.409 1.00 85.44 326 LEU A N 1
ATOM 2408 C CA . LEU A 1 326 ? -13.964 13.605 23.762 1.00 85.44 326 LEU A CA 1
ATOM 2409 C C . LEU A 1 326 ? -13.838 15.127 23.898 1.00 85.44 326 LEU A C 1
ATOM 2411 O O . LEU A 1 326 ? -14.228 15.671 24.934 1.00 85.44 326 LEU A O 1
ATOM 2415 N N . SER A 1 327 ? -13.310 15.813 22.883 1.00 80.19 327 SER A N 1
ATOM 2416 C CA . SER A 1 327 ? -13.129 17.259 22.917 1.00 80.19 327 SER A CA 1
ATOM 2417 C C . SER A 1 327 ? -14.467 17.988 23.050 1.00 80.19 327 SER A C 1
ATOM 2419 O O . SER A 1 327 ? -15.485 17.605 22.474 1.00 80.19 327 SER A O 1
ATOM 2421 N N . THR A 1 328 ? -14.455 19.084 23.805 1.00 71.94 328 THR A N 1
ATOM 2422 C CA . THR A 1 328 ? -15.594 19.998 23.948 1.00 71.94 328 THR A CA 1
ATOM 2423 C C . THR A 1 328 ? -15.498 21.209 23.020 1.00 71.94 328 THR A C 1
ATOM 2425 O O . THR A 1 328 ? -16.330 22.112 23.118 1.00 71.94 328 THR A O 1
ATOM 2428 N N . SER A 1 329 ? -14.474 21.286 22.161 1.00 72.25 329 SER A N 1
ATOM 2429 C CA . SER A 1 329 ? -14.368 22.355 21.167 1.00 72.25 329 SER A CA 1
ATOM 2430 C C . SER A 1 329 ? -15.433 22.188 20.081 1.00 72.25 329 SER A C 1
ATOM 2432 O O . SER A 1 329 ? -15.735 21.076 19.653 1.00 72.25 329 SER A O 1
ATOM 2434 N N . ALA A 1 330 ? -15.995 23.308 19.620 1.00 67.69 330 ALA A N 1
ATOM 2435 C CA . ALA A 1 330 ? -17.024 23.302 18.578 1.00 67.69 330 ALA A CA 1
ATOM 2436 C C . ALA A 1 330 ? -16.521 22.719 17.241 1.00 67.69 330 ALA A C 1
ATOM 2438 O O . ALA A 1 330 ? -17.324 22.203 16.469 1.00 67.69 330 ALA A O 1
ATOM 2439 N N . ASP A 1 331 ? -15.206 22.775 17.006 1.00 68.12 331 ASP A N 1
ATOM 2440 C CA . ASP A 1 331 ? -14.559 22.364 15.756 1.00 68.12 331 ASP A CA 1
ATOM 2441 C C . ASP A 1 331 ? -14.005 20.927 15.785 1.00 68.12 331 ASP A C 1
ATOM 2443 O O . ASP A 1 331 ? -13.454 20.461 14.787 1.00 68.12 331 ASP A O 1
ATOM 2447 N N . ALA A 1 332 ? -14.104 20.208 16.911 1.00 69.62 332 ALA A N 1
ATOM 2448 C CA . ALA A 1 332 ? -13.591 18.842 16.980 1.00 69.62 332 ALA A CA 1
ATOM 2449 C C . ALA A 1 332 ? -14.458 17.861 16.172 1.00 69.62 332 ALA A C 1
ATOM 2451 O O . ALA A 1 332 ? -15.690 17.940 16.217 1.00 69.62 332 ALA A O 1
ATOM 2452 N N . PRO A 1 333 ? -13.854 16.876 15.483 1.00 68.44 333 PRO A N 1
ATOM 2453 C CA . PRO A 1 333 ? -14.605 15.759 14.934 1.00 68.44 333 PRO A CA 1
ATOM 2454 C C . PRO A 1 333 ? -15.183 14.919 16.071 1.00 68.44 333 PRO A C 1
ATOM 2456 O O . PRO A 1 333 ? -14.505 14.134 16.726 1.00 68.44 333 PRO A O 1
ATOM 2459 N N . LEU A 1 334 ? -16.490 15.064 16.284 1.00 82.44 334 LEU A N 1
ATOM 2460 C CA . LEU A 1 334 ? -17.244 14.305 17.285 1.00 82.44 334 LEU A CA 1
ATOM 2461 C C . LEU A 1 334 ? -17.611 12.885 16.803 1.00 82.44 334 LEU A C 1
ATOM 2463 O O . LEU A 1 334 ? -18.417 12.207 17.450 1.00 82.44 334 LEU A O 1
ATOM 2467 N N . LEU A 1 335 ? -17.012 12.437 15.687 1.00 93.44 335 LEU A N 1
ATOM 2468 C CA . LEU A 1 335 ? -16.929 11.047 15.236 1.00 93.44 335 LEU A CA 1
ATOM 2469 C C . LEU A 1 335 ? -15.477 10.701 14.870 1.00 93.44 335 LEU A C 1
ATOM 2471 O O . LEU A 1 335 ? -14.892 11.312 13.975 1.00 93.44 335 LEU A O 1
ATOM 2475 N N . GLY A 1 336 ? -14.936 9.671 15.515 1.00 95.69 336 GLY A N 1
ATOM 2476 C CA . GLY A 1 336 ? -13.608 9.125 15.256 1.00 95.69 336 GLY A CA 1
ATOM 2477 C C . GLY A 1 336 ? -13.656 7.626 14.968 1.00 95.69 336 GLY A C 1
ATOM 2478 O O . GLY A 1 336 ? -14.523 6.916 15.475 1.00 95.69 336 GLY A O 1
ATOM 2479 N N . PHE A 1 337 ? -12.731 7.134 14.152 1.00 97.44 337 PHE A N 1
ATOM 2480 C CA . PHE A 1 337 ? -12.548 5.718 13.863 1.00 97.44 337 PHE A CA 1
ATOM 2481 C C . PHE A 1 337 ? -11.439 5.145 14.738 1.00 97.44 337 PHE A C 1
ATOM 2483 O O . PHE A 1 337 ? -10.294 5.592 14.672 1.00 97.44 337 PHE A O 1
ATOM 2490 N N . THR A 1 338 ? -11.774 4.149 15.554 1.00 96.50 338 THR A N 1
ATOM 2491 C CA . THR A 1 338 ? -10.852 3.541 16.520 1.00 96.50 338 THR A CA 1
ATOM 2492 C C . THR A 1 338 ? -10.959 2.018 16.501 1.00 96.50 338 THR A C 1
ATOM 2494 O O . THR A 1 338 ? -11.970 1.461 16.068 1.00 96.50 338 THR A O 1
ATOM 2497 N N . VAL A 1 339 ? -9.921 1.327 16.975 1.00 95.75 339 VAL A N 1
ATOM 2498 C CA . VAL A 1 339 ? -9.953 -0.133 17.206 1.00 95.75 339 VAL A CA 1
ATOM 2499 C C . VAL A 1 339 ? -10.092 -0.479 18.691 1.00 95.75 339 VAL A C 1
ATOM 2501 O O . VAL A 1 339 ? -10.674 -1.506 19.030 1.00 95.75 339 VAL A O 1
ATOM 2504 N N . ASP A 1 340 ? -9.636 0.411 19.575 1.00 93.75 340 ASP A N 1
ATOM 2505 C CA . ASP A 1 340 ? -9.945 0.399 21.005 1.00 93.75 340 ASP A CA 1
ATOM 2506 C C . ASP A 1 340 ? -11.138 1.313 21.333 1.00 93.75 340 ASP A C 1
ATOM 2508 O O . ASP A 1 340 ? -11.442 2.249 20.579 1.00 93.75 340 ASP A O 1
ATOM 2512 N N . PRO A 1 341 ? -11.826 1.089 22.467 1.00 93.94 341 PRO A N 1
ATOM 2513 C CA . PRO A 1 341 ? -12.890 1.982 22.894 1.00 93.94 341 PRO A CA 1
ATOM 2514 C C . PRO A 1 341 ? -12.349 3.374 23.245 1.00 93.94 341 PRO A C 1
ATOM 2516 O O . PRO A 1 341 ? -11.322 3.532 23.895 1.00 93.94 341 PRO A O 1
ATOM 2519 N N . VAL A 1 342 ? -13.097 4.412 22.869 1.00 91.62 342 VAL A N 1
ATOM 2520 C CA . VAL A 1 342 ? -13.002 5.720 23.533 1.00 91.62 342 VAL A CA 1
ATOM 2521 C C . VAL A 1 342 ? -13.478 5.560 24.982 1.00 91.62 342 VAL A C 1
ATOM 2523 O O . VAL A 1 342 ? -14.685 5.478 25.226 1.00 91.62 342 VAL A O 1
ATOM 2526 N N . ALA A 1 343 ? -12.542 5.485 25.930 1.00 83.38 343 ALA A N 1
ATOM 2527 C CA . ALA A 1 343 ? -12.854 5.428 27.353 1.00 83.38 343 ALA A CA 1
ATOM 2528 C C . ALA A 1 343 ? -13.540 6.728 27.800 1.00 83.38 343 ALA A C 1
ATOM 2530 O O . ALA A 1 343 ? -13.051 7.831 27.554 1.00 83.38 343 ALA A O 1
ATOM 2531 N N . ARG A 1 344 ? -14.700 6.605 28.448 1.00 73.19 344 ARG A N 1
ATOM 2532 C CA . ARG A 1 344 ? -15.485 7.751 28.916 1.00 73.19 344 ARG A CA 1
ATOM 2533 C C . ARG A 1 344 ? -14.980 8.205 30.297 1.00 73.19 344 ARG A C 1
ATOM 2535 O O . ARG A 1 344 ? -15.001 7.386 31.215 1.00 73.19 344 ARG A O 1
ATOM 2542 N N . PRO A 1 345 ? -14.631 9.489 30.497 1.00 67.19 345 PRO A N 1
ATOM 2543 C CA . PRO A 1 345 ? -14.502 10.062 31.840 1.00 67.19 345 PRO A CA 1
ATOM 2544 C C . PRO A 1 345 ? -15.835 9.960 32.608 1.00 67.19 345 PRO A C 1
ATOM 2546 O O . PRO A 1 345 ? -16.900 9.992 31.988 1.00 67.19 345 PRO A O 1
ATOM 2549 N N . GLU A 1 346 ? -15.824 9.846 33.940 1.00 66.12 346 GLU A N 1
ATOM 2550 C CA . GLU A 1 346 ? -17.057 9.662 34.739 1.00 66.12 346 GLU A CA 1
ATOM 2551 C C . GLU A 1 346 ? -18.110 10.768 34.489 1.00 66.12 346 GLU A C 1
ATOM 2553 O O . GLU A 1 346 ? -19.316 10.499 34.418 1.00 66.12 346 GLU A O 1
ATOM 2558 N N . ASP A 1 347 ? -17.643 11.993 34.250 1.00 65.62 347 ASP A N 1
ATOM 2559 C CA . ASP A 1 347 ? -18.395 13.208 33.923 1.00 65.62 347 ASP A CA 1
ATOM 2560 C C . ASP A 1 347 ? -18.460 13.526 32.413 1.00 65.62 347 ASP A C 1
ATOM 2562 O O . ASP A 1 347 ? -19.156 14.454 31.997 1.00 65.62 347 ASP A O 1
ATOM 2566 N N . GLY A 1 348 ? -17.792 12.734 31.571 1.00 65.94 348 GLY A N 1
ATOM 2567 C CA . GLY A 1 348 ? -17.672 12.967 30.133 1.00 65.94 348 GLY A CA 1
ATOM 2568 C C . GLY A 1 348 ? -18.953 12.679 29.345 1.00 65.94 348 GLY A C 1
ATOM 2569 O O . GLY A 1 348 ? -19.862 11.974 29.795 1.00 65.94 348 GLY A O 1
ATOM 2570 N N . SER A 1 349 ? -19.036 13.186 28.116 1.00 70.25 349 SER A N 1
ATOM 2571 C CA . SER A 1 349 ? -20.155 12.892 27.210 1.00 70.25 349 SER A CA 1
ATOM 2572 C C . SER A 1 349 ? -20.230 11.394 26.904 1.00 70.25 349 SER A C 1
ATOM 2574 O O . SER A 1 349 ? -19.208 10.743 26.707 1.00 70.25 349 SER A O 1
ATOM 2576 N N . LYS A 1 350 ? -21.438 10.819 26.852 1.00 85.25 350 LYS A N 1
ATOM 2577 C CA . LYS A 1 350 ? -21.595 9.420 26.428 1.00 85.25 350 LYS A CA 1
ATOM 2578 C C . LYS A 1 350 ? -21.116 9.273 24.979 1.00 85.25 350 LYS A C 1
ATOM 2580 O O . LYS A 1 350 ? -21.559 10.017 24.106 1.00 85.25 350 LYS A O 1
ATOM 2585 N N . VAL A 1 351 ? -20.269 8.283 24.731 1.00 91.62 351 VAL A N 1
ATOM 2586 C CA . VAL A 1 351 ? -19.824 7.891 23.391 1.00 91.62 351 VAL A CA 1
ATOM 2587 C C . VAL A 1 351 ? -20.559 6.612 22.998 1.00 91.62 351 VAL A C 1
ATOM 2589 O O . VAL A 1 351 ? -20.828 5.763 23.848 1.00 91.62 351 VAL A O 1
ATOM 2592 N N . VAL A 1 352 ? -20.969 6.503 21.737 1.00 94.44 352 VAL A N 1
ATOM 2593 C CA . VAL A 1 352 ? -21.431 5.236 21.155 1.00 94.44 352 VAL A CA 1
ATOM 2594 C C . VAL A 1 352 ? -20.328 4.659 20.285 1.00 94.44 352 VAL A C 1
ATOM 2596 O O . VAL A 1 352 ? -19.670 5.420 19.583 1.00 94.44 352 VAL A O 1
ATOM 2599 N N . HIS A 1 353 ? -20.180 3.336 20.264 1.00 97.06 353 HIS A N 1
ATOM 2600 C CA . HIS A 1 353 ? -19.222 2.644 19.401 1.00 97.06 353 HIS A CA 1
ATOM 2601 C C . HIS A 1 353 ? -19.979 1.726 18.445 1.00 97.06 353 HIS A C 1
ATOM 2603 O O . HIS A 1 353 ? -20.631 0.759 18.848 1.00 97.06 353 HIS A O 1
ATOM 2609 N N . ALA A 1 354 ? -19.925 2.052 17.157 1.00 98.38 354 ALA A N 1
ATOM 2610 C CA . ALA A 1 354 ? -20.564 1.282 16.101 1.00 98.38 354 ALA A CA 1
ATOM 2611 C C . ALA A 1 354 ? -19.499 0.547 15.277 1.00 98.38 354 ALA A C 1
ATOM 2613 O O . ALA A 1 354 ? -18.685 1.227 14.658 1.00 98.38 354 ALA A O 1
ATOM 2614 N N . PRO A 1 355 ? -19.484 -0.796 15.203 1.00 98.44 355 PRO A N 1
ATOM 2615 C CA . PRO A 1 355 ? -18.579 -1.485 14.288 1.00 98.44 355 PRO A CA 1
ATOM 2616 C C . PRO A 1 355 ? -18.948 -1.120 12.845 1.00 98.44 355 PRO A C 1
ATOM 2618 O O . PRO A 1 355 ? -20.122 -1.173 12.472 1.00 98.44 355 PRO A O 1
ATOM 2621 N N . VAL A 1 356 ? -17.965 -0.732 12.034 1.00 97.69 356 VAL A N 1
ATOM 2622 C CA . VAL A 1 356 ? -18.192 -0.256 10.656 1.00 97.69 356 VAL A CA 1
ATOM 2623 C C . VAL A 1 356 ? -17.455 -1.075 9.603 1.00 97.69 356 VAL A C 1
ATOM 2625 O O . VAL A 1 356 ? -17.971 -1.218 8.496 1.00 97.69 356 VAL A O 1
ATOM 2628 N N . ALA A 1 357 ? -16.312 -1.675 9.938 1.00 96.81 357 ALA A N 1
ATOM 2629 C CA . ALA A 1 357 ? -15.568 -2.545 9.032 1.00 96.81 357 ALA A CA 1
ATOM 2630 C C . ALA A 1 357 ? -14.682 -3.538 9.800 1.00 96.81 357 ALA A C 1
ATOM 2632 O O . ALA A 1 357 ? -14.307 -3.291 10.946 1.00 96.81 357 ALA A O 1
ATOM 2633 N N . VAL A 1 358 ? -14.333 -4.651 9.153 1.00 98.44 358 VAL A N 1
ATOM 2634 C CA . VAL A 1 358 ? -13.296 -5.585 9.616 1.00 98.44 358 VAL A CA 1
ATOM 2635 C C . VAL A 1 358 ? -12.155 -5.554 8.610 1.00 98.44 358 VAL A C 1
ATOM 2637 O O . VAL A 1 358 ? -12.398 -5.725 7.418 1.00 98.44 358 VAL A O 1
ATOM 2640 N N . SER A 1 359 ? -10.931 -5.359 9.085 1.00 98.00 359 SER A N 1
ATOM 2641 C CA . SER A 1 359 ? -9.697 -5.409 8.291 1.00 98.00 359 SER A CA 1
ATOM 2642 C C . SER A 1 359 ? -8.577 -5.987 9.165 1.00 98.00 359 SER A C 1
ATOM 2644 O O . SER A 1 359 ? -8.845 -6.635 10.179 1.00 98.00 359 SER A O 1
ATOM 2646 N N . GLY A 1 360 ? -7.319 -5.783 8.803 1.00 97.38 360 GLY A N 1
ATOM 2647 C CA . GLY A 1 360 ? -6.184 -6.178 9.622 1.00 97.38 360 GLY A CA 1
ATOM 2648 C C . GLY A 1 360 ? -4.856 -5.762 9.019 1.00 97.38 360 GLY A C 1
ATOM 2649 O O . GLY A 1 360 ? -4.801 -5.256 7.899 1.00 97.38 360 GLY A O 1
ATOM 2650 N N . LEU A 1 361 ? -3.784 -6.014 9.762 1.00 98.56 361 LEU A N 1
ATOM 2651 C CA . LEU A 1 361 ? -2.422 -5.800 9.286 1.00 98.56 361 LEU A CA 1
ATOM 2652 C C . LEU A 1 361 ? -1.906 -7.035 8.548 1.00 98.56 361 LEU A C 1
ATOM 2654 O O . LEU A 1 361 ? -2.146 -8.173 8.948 1.00 98.56 361 LEU A O 1
ATOM 26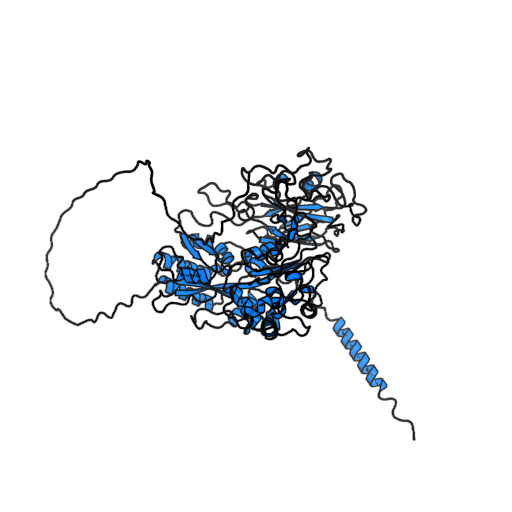58 N N . ALA A 1 362 ? -1.143 -6.826 7.488 1.00 98.56 362 ALA A N 1
ATOM 2659 C CA . ALA A 1 362 ? -0.471 -7.860 6.727 1.00 98.56 362 ALA A CA 1
ATOM 2660 C C . ALA A 1 362 ? 1.028 -7.592 6.668 1.00 98.56 362 ALA A C 1
ATOM 2662 O O . ALA A 1 362 ? 1.470 -6.449 6.646 1.00 98.56 362 ALA A O 1
ATOM 2663 N N . ILE A 1 363 ? 1.813 -8.666 6.595 1.00 98.69 363 ILE A N 1
ATOM 2664 C CA . ILE A 1 363 ? 3.209 -8.565 6.177 1.00 98.69 363 ILE A CA 1
ATOM 2665 C C . ILE A 1 363 ? 3.233 -8.827 4.674 1.00 98.69 363 ILE A C 1
ATOM 2667 O O . ILE A 1 363 ? 3.146 -9.977 4.231 1.00 98.69 363 ILE A O 1
ATOM 2671 N N . ALA A 1 364 ? 3.268 -7.749 3.898 1.00 98.12 364 ALA A N 1
ATOM 2672 C CA . ALA A 1 364 ? 3.304 -7.790 2.445 1.00 98.12 364 ALA A CA 1
ATOM 2673 C C . ALA A 1 364 ? 4.748 -7.755 1.950 1.00 98.12 364 ALA A C 1
ATOM 2675 O O . ALA A 1 364 ? 5.606 -7.112 2.550 1.00 98.12 364 ALA A O 1
ATOM 2676 N N . PHE A 1 365 ? 5.028 -8.447 0.852 1.00 95.94 365 PHE A N 1
ATOM 2677 C CA . PHE A 1 365 ? 6.358 -8.485 0.268 1.00 95.94 365 PHE A CA 1
ATOM 2678 C C . PHE A 1 365 ? 6.307 -8.466 -1.253 1.00 95.94 365 PHE A C 1
ATOM 2680 O O . PHE A 1 365 ? 5.364 -8.946 -1.887 1.00 95.94 365 PHE A O 1
ATOM 2687 N N . PHE A 1 366 ? 7.381 -7.947 -1.832 1.00 91.88 366 PHE A N 1
ATOM 2688 C CA . PHE A 1 366 ? 7.672 -8.076 -3.245 1.00 91.88 366 PHE A CA 1
ATOM 2689 C C . PHE A 1 366 ? 9.120 -8.524 -3.391 1.00 91.88 366 PHE A C 1
ATOM 2691 O O . PHE A 1 366 ? 10.064 -7.793 -3.083 1.00 91.88 366 PHE A O 1
ATOM 2698 N N . ILE A 1 367 ? 9.271 -9.784 -3.788 1.00 89.06 367 ILE A N 1
ATOM 2699 C CA . ILE A 1 367 ? 10.563 -10.437 -3.942 1.00 89.06 367 ILE A CA 1
ATOM 2700 C C . ILE A 1 367 ? 10.559 -11.104 -5.304 1.00 89.06 367 ILE A C 1
ATOM 2702 O O . ILE A 1 367 ? 9.733 -11.977 -5.569 1.00 89.06 367 ILE A O 1
ATOM 2706 N N . GLU A 1 368 ? 11.485 -10.699 -6.156 1.00 80.31 368 GLU A N 1
ATOM 2707 C CA . GLU A 1 368 ? 11.682 -11.272 -7.477 1.00 80.31 368 GLU A CA 1
ATOM 2708 C C . GLU A 1 368 ? 13.149 -11.642 -7.683 1.00 80.31 368 GLU A C 1
ATOM 2710 O O . GLU A 1 368 ? 14.065 -11.041 -7.121 1.00 80.31 368 GLU A O 1
ATOM 2715 N N . GLY A 1 369 ? 13.361 -12.658 -8.505 1.00 72.25 369 GLY A N 1
ATOM 2716 C CA . GLY A 1 369 ? 14.672 -13.064 -8.977 1.00 72.25 369 GLY A CA 1
ATOM 2717 C C . GLY A 1 369 ? 14.599 -13.512 -10.434 1.00 72.25 369 GLY A C 1
ATOM 2718 O O . GLY A 1 369 ? 13.526 -13.493 -11.043 1.00 72.25 369 GLY A O 1
ATOM 2719 N N . PRO A 1 370 ? 15.706 -14.025 -10.992 1.00 63.12 370 PRO A N 1
ATOM 2720 C CA . PRO A 1 370 ? 15.724 -14.564 -12.355 1.00 63.12 370 PRO A CA 1
ATOM 2721 C C . PRO A 1 370 ? 14.702 -15.689 -12.596 1.00 63.12 370 PRO A C 1
ATOM 2723 O O . PRO A 1 370 ? 14.267 -15.905 -13.721 1.00 63.12 370 PRO A O 1
ATOM 2726 N N . SER A 1 371 ? 14.303 -16.401 -11.535 1.00 67.25 371 SER A N 1
ATOM 2727 C CA . SER A 1 371 ? 13.327 -17.501 -11.580 1.00 67.25 371 SER A CA 1
ATOM 2728 C C . SER A 1 371 ? 11.865 -17.060 -11.425 1.00 67.25 371 SER A C 1
ATOM 2730 O O . SER A 1 371 ? 10.979 -17.911 -11.441 1.00 67.25 371 SER A O 1
ATOM 2732 N N . GLY A 1 372 ? 11.601 -15.754 -11.297 1.00 73.94 372 GLY A N 1
ATOM 2733 C CA . GLY A 1 372 ? 10.260 -15.189 -11.147 1.00 73.94 372 GLY A CA 1
ATOM 2734 C C . GLY A 1 372 ? 10.019 -14.533 -9.786 1.00 73.94 372 GLY A C 1
ATOM 2735 O O . GLY A 1 372 ? 10.951 -14.232 -9.038 1.00 73.94 372 GLY A O 1
ATOM 2736 N N . VAL A 1 373 ? 8.742 -14.288 -9.487 1.00 82.81 373 VAL A N 1
ATOM 2737 C CA . VAL A 1 373 ? 8.282 -13.623 -8.260 1.00 82.81 373 VAL A CA 1
ATOM 2738 C C . VAL A 1 373 ? 7.950 -14.663 -7.190 1.00 82.81 373 VAL A C 1
ATOM 2740 O O . VAL A 1 373 ? 7.315 -15.682 -7.464 1.00 82.81 373 VAL A O 1
ATOM 2743 N N . VAL A 1 374 ? 8.354 -14.408 -5.949 1.00 88.00 374 VAL A N 1
ATOM 2744 C CA . VAL A 1 374 ? 8.011 -15.249 -4.800 1.00 88.00 374 VAL A CA 1
ATOM 2745 C C . VAL A 1 374 ? 6.526 -15.092 -4.467 1.00 88.00 374 VAL A C 1
ATOM 2747 O O . VAL A 1 374 ? 6.044 -13.991 -4.224 1.00 88.00 374 VAL A O 1
ATOM 2750 N N . GLN A 1 375 ? 5.804 -16.213 -4.402 1.00 90.31 375 GLN A N 1
ATOM 2751 C CA . GLN A 1 375 ? 4.350 -16.241 -4.155 1.00 90.31 375 GLN A CA 1
ATOM 2752 C C . GLN A 1 375 ? 3.965 -16.701 -2.736 1.00 90.31 375 GLN A C 1
ATOM 2754 O O . GLN A 1 375 ? 2.801 -16.652 -2.321 1.00 90.31 375 GLN A O 1
ATOM 2759 N N . GLY A 1 376 ? 4.941 -17.176 -1.959 1.00 92.62 376 GLY A N 1
ATOM 2760 C CA . GLY A 1 376 ? 4.692 -17.761 -0.649 1.00 92.62 376 GLY A CA 1
ATOM 2761 C C . GLY A 1 376 ? 5.838 -17.542 0.322 1.00 92.62 376 GLY A C 1
ATOM 2762 O O . GLY A 1 376 ? 6.994 -17.810 0.012 1.00 92.62 376 GLY A O 1
ATOM 2763 N N . MET A 1 377 ? 5.478 -17.103 1.522 1.00 95.75 377 MET A N 1
ATOM 2764 C CA . MET A 1 377 ? 6.363 -17.014 2.672 1.00 95.75 377 MET A CA 1
ATOM 2765 C C . MET A 1 377 ? 5.550 -17.296 3.930 1.00 95.75 377 MET A C 1
ATOM 2767 O O . MET A 1 377 ? 4.405 -16.861 4.043 1.00 95.75 377 MET A O 1
ATOM 2771 N N . LYS A 1 378 ? 6.134 -18.033 4.867 1.00 98.56 378 LYS A N 1
ATOM 2772 C CA . LYS A 1 378 ? 5.595 -18.265 6.203 1.00 98.56 378 LYS A CA 1
ATOM 2773 C C . LYS A 1 378 ? 6.450 -17.521 7.217 1.00 98.56 378 LYS A C 1
ATOM 2775 O O . LYS A 1 378 ? 7.674 -17.646 7.187 1.00 98.56 378 LYS A O 1
ATOM 2780 N N . LEU A 1 379 ? 5.801 -16.802 8.127 1.00 98.62 379 LEU A N 1
ATOM 2781 C CA . LEU A 1 379 ? 6.454 -16.097 9.226 1.00 98.62 379 LEU A CA 1
ATOM 2782 C C . LEU A 1 379 ? 5.805 -16.484 10.552 1.00 98.62 379 LEU A C 1
ATOM 2784 O O . LEU A 1 379 ? 4.579 -16.537 10.682 1.00 98.62 379 LEU A O 1
ATOM 2788 N N . ASN A 1 380 ? 6.645 -16.781 11.538 1.00 98.69 380 ASN A N 1
ATOM 2789 C CA . ASN A 1 380 ? 6.221 -16.956 12.918 1.00 98.69 380 ASN A CA 1
ATOM 2790 C C . ASN A 1 380 ? 6.538 -15.679 13.725 1.00 98.69 380 ASN A C 1
ATOM 2792 O O . ASN A 1 380 ? 7.267 -14.810 13.235 1.00 98.69 380 ASN A O 1
ATOM 2796 N N . PRO A 1 381 ? 6.023 -15.562 14.959 1.00 98.81 381 PRO A N 1
ATOM 2797 C CA . PRO A 1 381 ? 6.237 -14.371 15.766 1.00 98.81 381 PRO A CA 1
ATOM 2798 C C . PRO A 1 381 ? 7.723 -14.112 16.065 1.00 98.81 381 PRO A C 1
ATOM 2800 O O . PRO A 1 381 ? 8.176 -12.978 15.970 1.00 98.81 381 PRO A O 1
ATOM 2803 N N . ARG A 1 382 ? 8.540 -15.141 16.338 1.00 98.69 382 ARG A N 1
ATOM 2804 C CA . ARG A 1 382 ? 9.959 -14.930 16.687 1.00 98.69 382 ARG A CA 1
ATOM 2805 C C . ARG A 1 382 ? 10.774 -14.348 15.527 1.00 98.69 382 ARG A C 1
ATOM 2807 O O . ARG A 1 382 ? 11.601 -13.473 15.764 1.00 98.69 382 ARG A O 1
ATOM 2814 N N . LEU A 1 383 ? 10.523 -14.773 14.289 1.00 98.56 383 LEU A N 1
ATOM 2815 C CA . LEU A 1 383 ? 11.165 -14.204 13.098 1.00 98.56 383 LEU A CA 1
ATOM 2816 C C . LEU A 1 383 ? 10.822 -12.720 12.917 1.00 98.56 383 LEU A C 1
ATOM 2818 O O . LEU A 1 383 ? 11.699 -11.916 12.615 1.00 98.56 383 LEU A O 1
ATOM 2822 N N . VAL A 1 384 ? 9.564 -12.341 13.151 1.00 98.62 384 VAL A N 1
ATOM 2823 C CA . VAL A 1 384 ? 9.140 -10.934 13.069 1.00 98.62 384 VAL A CA 1
ATOM 2824 C C . VAL A 1 384 ? 9.722 -10.115 14.222 1.00 98.62 384 VAL A C 1
ATOM 2826 O O . VAL A 1 384 ? 10.213 -9.015 13.994 1.00 98.62 384 VAL A O 1
ATOM 2829 N N . ALA A 1 385 ? 9.775 -10.675 15.433 1.00 98.56 385 ALA A N 1
ATOM 2830 C CA . ALA A 1 385 ? 10.438 -10.049 16.575 1.00 98.56 385 ALA A CA 1
ATOM 2831 C C . ALA A 1 385 ? 11.929 -9.780 16.314 1.00 98.56 385 ALA A C 1
ATOM 2833 O O . ALA A 1 385 ? 12.419 -8.710 16.662 1.00 98.56 385 ALA A O 1
ATOM 2834 N N . LYS A 1 386 ? 12.651 -10.715 15.678 1.00 98.25 386 LYS A N 1
ATOM 2835 C CA . LYS A 1 386 ? 14.052 -10.521 15.266 1.00 98.25 386 LYS A CA 1
ATOM 2836 C C . LYS A 1 386 ? 14.220 -9.339 14.301 1.00 98.25 386 LYS A C 1
ATOM 2838 O O . LYS A 1 386 ? 15.137 -8.555 14.515 1.00 98.25 386 LYS A O 1
ATOM 2843 N N . MET A 1 387 ? 13.335 -9.186 13.307 1.00 97.88 387 MET A N 1
ATOM 2844 C CA . MET A 1 387 ? 13.365 -8.049 12.367 1.00 97.88 387 MET A CA 1
ATOM 2845 C C . MET A 1 387 ? 13.031 -6.717 13.054 1.00 97.88 387 MET A C 1
ATOM 2847 O O . MET A 1 387 ? 13.781 -5.757 12.932 1.00 97.88 387 MET A O 1
ATOM 2851 N N . LEU A 1 388 ? 11.943 -6.659 13.835 1.00 97.75 388 LEU A N 1
ATOM 2852 C CA . LEU A 1 388 ? 11.509 -5.425 14.515 1.00 97.75 388 LEU A CA 1
ATOM 2853 C C . LEU A 1 388 ? 12.459 -4.962 15.625 1.00 97.75 388 LEU A C 1
ATOM 2855 O O . LEU A 1 388 ? 12.376 -3.823 16.067 1.00 97.75 388 LEU A O 1
ATOM 2859 N N . THR A 1 389 ? 13.343 -5.841 16.094 1.00 97.75 389 THR A N 1
ATOM 2860 C CA . THR A 1 389 ? 14.400 -5.494 17.054 1.00 97.75 389 THR A CA 1
ATOM 2861 C C . THR A 1 389 ? 15.765 -5.362 16.390 1.00 97.75 389 THR A C 1
ATOM 2863 O O . THR A 1 389 ? 16.772 -5.342 17.093 1.00 97.75 389 THR A O 1
ATOM 2866 N N . HIS A 1 390 ? 15.823 -5.344 15.051 1.00 96.94 390 HIS A N 1
ATOM 2867 C CA . HIS A 1 390 ? 17.062 -5.255 14.274 1.00 96.94 390 HIS A CA 1
ATOM 2868 C C . HIS A 1 390 ? 18.145 -6.200 14.802 1.00 96.94 390 HIS A C 1
ATOM 2870 O O . HIS A 1 390 ? 19.283 -5.823 15.088 1.00 96.94 390 HIS A O 1
ATOM 2876 N N . SER A 1 391 ? 17.736 -7.446 15.038 1.00 97.25 391 SER A N 1
ATOM 2877 C CA . SER A 1 391 ? 18.599 -8.488 15.586 1.00 97.25 391 SER A CA 1
ATOM 2878 C C . SER A 1 391 ? 19.360 -9.241 14.494 1.00 97.25 391 SER A C 1
ATOM 2880 O O . SER A 1 391 ? 20.237 -10.044 14.820 1.00 97.25 391 SER A O 1
ATOM 2882 N N . TYR A 1 392 ? 19.061 -8.993 13.218 1.00 96.19 392 TYR A N 1
ATOM 2883 C CA . TYR A 1 392 ? 19.906 -9.410 12.103 1.00 96.19 392 TYR A CA 1
ATOM 2884 C C . TYR A 1 392 ? 20.984 -8.355 11.830 1.00 96.19 392 TYR A C 1
ATOM 2886 O O . TYR A 1 392 ? 20.725 -7.159 11.907 1.00 96.19 392 TYR A O 1
ATOM 2894 N N . ALA A 1 393 ? 22.206 -8.785 11.504 1.00 93.38 393 ALA A N 1
ATOM 2895 C CA . ALA A 1 393 ? 23.316 -7.848 11.295 1.00 93.38 393 ALA A CA 1
ATOM 2896 C C . ALA A 1 393 ? 23.060 -6.859 10.140 1.00 93.38 393 ALA A C 1
ATOM 2898 O O . ALA A 1 393 ? 23.350 -5.672 10.283 1.00 93.38 393 ALA A O 1
ATOM 2899 N N . GLU A 1 394 ? 22.488 -7.337 9.028 1.00 92.25 394 GLU A N 1
ATOM 2900 C CA . GLU A 1 394 ? 22.179 -6.516 7.849 1.00 92.25 394 GLU A CA 1
ATOM 2901 C C . GLU A 1 394 ? 20.976 -5.580 8.053 1.00 92.25 394 GLU A C 1
ATOM 2903 O O . GLU A 1 394 ? 20.801 -4.677 7.239 1.00 92.25 394 GLU A O 1
ATOM 2908 N N . ASP A 1 395 ? 20.200 -5.738 9.134 1.00 93.38 395 ASP A N 1
ATOM 2909 C CA . ASP A 1 395 ? 19.159 -4.771 9.512 1.00 93.38 395 ASP A CA 1
ATOM 2910 C C . ASP A 1 395 ? 19.772 -3.500 10.141 1.00 93.38 395 ASP A C 1
ATOM 2912 O O . ASP A 1 395 ? 19.133 -2.452 10.178 1.00 93.38 395 ASP A O 1
ATOM 2916 N N . VAL A 1 396 ? 21.012 -3.587 10.644 1.00 94.56 396 VAL A N 1
ATOM 2917 C CA . VAL A 1 396 ? 21.728 -2.486 11.316 1.00 94.56 396 VAL A CA 1
ATOM 2918 C C . VAL A 1 396 ? 22.811 -1.883 10.423 1.00 94.56 396 VAL A C 1
ATOM 2920 O O . VAL A 1 396 ? 23.012 -0.669 10.412 1.00 94.56 396 VAL A O 1
ATOM 2923 N N . THR A 1 397 ? 23.551 -2.717 9.687 1.00 92.75 397 THR A N 1
ATOM 2924 C CA . THR A 1 397 ? 24.699 -2.267 8.893 1.00 92.75 397 THR A CA 1
ATOM 2925 C C . THR A 1 397 ? 25.016 -3.203 7.729 1.00 92.75 397 THR A C 1
ATOM 2927 O O . THR A 1 397 ? 24.927 -4.422 7.845 1.00 92.75 397 THR A O 1
ATOM 2930 N N . LEU A 1 398 ? 25.467 -2.635 6.607 1.00 90.56 398 LEU A N 1
ATOM 2931 C CA . LEU A 1 398 ? 26.091 -3.383 5.504 1.00 90.56 398 LEU A CA 1
ATOM 2932 C C . LEU A 1 398 ? 27.628 -3.402 5.594 1.00 90.56 398 LEU A C 1
ATOM 2934 O O . LEU A 1 398 ? 28.299 -3.859 4.669 1.00 90.56 398 LEU A O 1
ATOM 2938 N N . GLY A 1 399 ? 28.186 -2.859 6.678 1.00 90.31 399 GLY A N 1
ATOM 2939 C CA . GLY A 1 399 ? 29.608 -2.885 6.996 1.00 90.31 399 GLY A CA 1
ATOM 2940 C C . GLY A 1 399 ? 29.998 -4.101 7.839 1.00 90.31 399 GLY A C 1
ATOM 2941 O O . GLY A 1 399 ? 29.431 -5.188 7.724 1.00 90.31 399 GLY A O 1
ATOM 2942 N N . ALA A 1 400 ? 31.003 -3.921 8.697 1.00 92.00 400 ALA A N 1
ATOM 2943 C CA . ALA A 1 400 ? 31.412 -4.959 9.636 1.00 92.00 400 ALA A CA 1
ATOM 2944 C C . ALA A 1 400 ? 30.318 -5.202 10.687 1.00 92.00 400 ALA A C 1
ATOM 2946 O O . ALA A 1 400 ? 29.791 -4.256 11.270 1.00 92.00 400 ALA A O 1
ATOM 2947 N N . THR A 1 401 ? 30.007 -6.473 10.957 1.00 94.25 401 THR A N 1
ATOM 2948 C CA . THR A 1 401 ? 29.028 -6.849 11.984 1.00 94.25 401 THR A CA 1
ATOM 2949 C C . THR A 1 401 ? 29.452 -6.316 13.359 1.00 94.25 401 THR A C 1
ATOM 2951 O O . THR A 1 401 ? 30.558 -6.636 13.800 1.00 94.25 401 THR A O 1
ATOM 2954 N N . PRO A 1 402 ? 28.590 -5.565 14.069 1.00 94.94 402 PRO A N 1
ATOM 2955 C CA . PRO A 1 402 ? 28.902 -5.068 15.403 1.00 94.94 402 PRO A CA 1
ATOM 2956 C C . PRO A 1 402 ? 29.068 -6.199 16.426 1.00 94.94 402 PRO A C 1
ATOM 2958 O O . PRO A 1 402 ? 28.346 -7.199 16.385 1.00 94.94 402 PRO A O 1
ATOM 2961 N N . ASP A 1 403 ? 29.954 -6.014 17.410 1.00 95.75 403 ASP A N 1
ATOM 2962 C CA . ASP A 1 403 ? 30.296 -7.042 18.409 1.00 95.75 403 ASP A CA 1
ATOM 2963 C C . ASP A 1 403 ? 29.073 -7.620 19.139 1.00 95.75 403 ASP A C 1
ATOM 2965 O O . ASP A 1 403 ? 28.971 -8.823 19.397 1.00 95.75 403 ASP A O 1
ATOM 2969 N N . TYR A 1 404 ? 28.091 -6.769 19.444 1.00 94.56 404 TYR A N 1
ATOM 2970 C CA . TYR A 1 404 ? 26.878 -7.174 20.151 1.00 94.56 404 TYR A CA 1
ATOM 2971 C C . TYR A 1 404 ? 25.899 -7.984 19.290 1.00 94.56 404 TYR A C 1
ATOM 2973 O O . TYR A 1 404 ? 24.986 -8.575 19.868 1.00 94.56 404 TYR A O 1
ATOM 2981 N N . LEU A 1 405 ? 26.134 -8.107 17.979 1.00 95.88 405 LEU A N 1
ATOM 2982 C CA . LEU A 1 405 ? 25.406 -8.982 17.052 1.00 95.88 405 LEU A CA 1
ATOM 2983 C C . LEU A 1 405 ? 26.235 -10.187 16.579 1.00 95.88 405 LEU A C 1
ATOM 2985 O O . LEU A 1 405 ? 25.693 -11.058 15.905 1.00 95.88 405 LEU A O 1
ATOM 2989 N N . ILE A 1 406 ? 27.514 -10.321 16.956 1.00 95.12 406 ILE A N 1
ATOM 2990 C CA . ILE A 1 406 ? 28.318 -11.505 16.595 1.00 95.12 406 ILE A CA 1
ATOM 2991 C C . ILE A 1 406 ? 27.605 -12.786 17.052 1.00 95.12 406 ILE A C 1
ATOM 2993 O O . ILE A 1 406 ? 27.252 -12.922 18.225 1.00 95.12 406 ILE A O 1
ATOM 2997 N N . GLY A 1 407 ? 27.400 -13.734 16.137 1.00 93.25 407 GLY A N 1
ATOM 2998 C CA . GLY A 1 407 ? 26.677 -14.989 16.381 1.00 93.25 407 GLY A CA 1
ATOM 2999 C C . GLY A 1 407 ? 25.181 -14.942 16.050 1.00 93.25 407 GLY A C 1
ATOM 3000 O O . GLY A 1 407 ? 24.555 -15.996 15.998 1.00 93.25 407 GLY A O 1
ATOM 3001 N N . ASN A 1 408 ? 24.616 -13.761 15.786 1.00 96.88 408 ASN A N 1
ATOM 3002 C CA . ASN A 1 408 ? 23.305 -13.649 15.155 1.00 96.88 408 ASN A CA 1
ATOM 3003 C C . ASN A 1 408 ? 23.413 -13.921 13.646 1.00 96.88 408 ASN A C 1
ATOM 3005 O O . ASN A 1 408 ? 24.464 -13.706 13.039 1.00 96.88 408 ASN A O 1
ATOM 3009 N N . SER A 1 409 ? 22.321 -14.387 13.032 1.00 94.94 409 SER A N 1
ATOM 3010 C CA . SER A 1 409 ? 22.242 -14.517 11.572 1.00 94.94 409 SER A CA 1
ATOM 3011 C C . SER A 1 409 ? 22.364 -13.148 10.898 1.00 94.94 409 SER A C 1
ATOM 3013 O O . SER A 1 409 ? 21.972 -12.127 11.465 1.00 94.94 409 SER A O 1
ATOM 3015 N N . THR A 1 410 ? 22.899 -13.116 9.677 1.00 92.38 410 THR A N 1
ATOM 3016 C CA . THR A 1 410 ? 23.100 -11.850 8.959 1.00 92.38 410 THR A CA 1
ATOM 3017 C C . THR A 1 410 ? 21.792 -11.239 8.472 1.00 92.38 410 THR A C 1
ATOM 3019 O O . THR A 1 410 ? 21.684 -10.022 8.468 1.00 92.38 410 THR A O 1
ATOM 3022 N N . SER A 1 411 ? 20.802 -12.055 8.101 1.00 92.81 411 SER A N 1
ATOM 3023 C CA . SER A 1 411 ? 19.501 -11.618 7.585 1.00 92.81 411 SER A CA 1
ATOM 3024 C C . SER A 1 411 ? 18.420 -12.673 7.829 1.00 92.81 411 SER A C 1
ATOM 3026 O O . SER A 1 411 ? 18.719 -13.821 8.181 1.00 92.81 411 SER A O 1
ATOM 3028 N N . LEU A 1 412 ? 17.159 -12.313 7.561 1.00 94.06 412 LEU A N 1
ATOM 3029 C CA . LEU A 1 412 ? 16.023 -13.234 7.644 1.00 94.06 412 LEU A CA 1
ATOM 3030 C C . LEU A 1 412 ? 16.242 -14.497 6.799 1.00 94.06 412 LEU A C 1
ATOM 3032 O O . LEU A 1 412 ? 16.031 -15.609 7.269 1.00 94.06 412 LEU A O 1
ATOM 3036 N N . VAL A 1 413 ? 16.693 -14.348 5.550 1.00 91.94 413 VAL A N 1
ATOM 3037 C CA . VAL A 1 413 ? 16.820 -15.480 4.614 1.00 91.94 413 VAL A CA 1
ATOM 3038 C C . VAL A 1 413 ? 18.009 -16.390 4.932 1.00 91.94 413 VAL A C 1
ATOM 3040 O O . VAL A 1 413 ? 18.063 -17.529 4.457 1.00 91.94 413 VAL A O 1
ATOM 3043 N N . THR A 1 414 ? 18.970 -15.922 5.737 1.00 92.56 414 THR A N 1
ATOM 3044 C CA . THR A 1 414 ? 20.073 -16.754 6.232 1.00 92.56 414 THR A CA 1
ATOM 3045 C C . THR A 1 414 ? 19.756 -17.434 7.564 1.00 92.56 414 THR A C 1
ATOM 3047 O O . THR A 1 414 ? 20.408 -18.443 7.859 1.00 92.56 414 THR A O 1
ATOM 3050 N N . ASP A 1 415 ? 18.726 -16.978 8.284 1.00 95.75 415 ASP A N 1
ATOM 3051 C CA . ASP A 1 415 ? 18.265 -17.541 9.555 1.00 95.75 415 ASP A CA 1
ATOM 3052 C C . ASP A 1 415 ? 17.880 -19.030 9.412 1.00 95.75 415 ASP A C 1
ATOM 3054 O O . ASP A 1 415 ? 17.022 -19.383 8.590 1.00 95.75 415 ASP A O 1
ATOM 3058 N N . PRO A 1 416 ? 18.494 -19.939 10.195 1.00 97.31 416 PRO A N 1
ATOM 3059 C CA . PRO A 1 416 ? 18.106 -21.346 10.234 1.00 97.31 416 PRO A CA 1
ATOM 3060 C C . PRO A 1 416 ? 16.620 -21.576 10.542 1.00 97.31 416 PRO A C 1
ATOM 3062 O O . PRO A 1 416 ? 16.032 -22.509 9.997 1.00 97.31 416 PRO A O 1
ATOM 3065 N N . GLU A 1 417 ? 15.999 -20.723 11.359 1.00 97.75 417 GLU A N 1
ATOM 3066 C CA . GLU A 1 417 ? 14.568 -20.773 11.659 1.00 97.75 417 GLU A CA 1
ATOM 3067 C C . GLU A 1 417 ? 13.719 -20.509 10.420 1.00 97.75 417 GLU A C 1
ATOM 3069 O O . GLU A 1 417 ? 12.785 -21.256 10.123 1.00 97.75 417 GLU A O 1
ATOM 3074 N N . PHE A 1 418 ? 14.073 -19.468 9.665 1.00 97.25 418 PHE A N 1
ATOM 3075 C CA . PHE A 1 418 ? 13.377 -19.116 8.435 1.00 97.25 418 PHE A CA 1
ATOM 3076 C C . PHE A 1 418 ? 13.515 -20.224 7.391 1.00 97.25 418 PHE A C 1
ATOM 3078 O O . PHE A 1 418 ? 12.529 -20.584 6.747 1.00 97.25 418 PHE A O 1
ATOM 3085 N N . LYS A 1 419 ? 14.716 -20.799 7.254 1.00 96.50 419 LYS A N 1
ATOM 3086 C CA . LYS A 1 419 ? 14.997 -21.912 6.335 1.00 96.50 419 LYS A CA 1
ATOM 3087 C C . LYS A 1 419 ? 14.228 -23.177 6.695 1.00 96.50 419 LYS A C 1
ATOM 3089 O O . LYS A 1 419 ? 13.723 -23.848 5.800 1.00 96.50 419 LYS A O 1
ATOM 3094 N N . GLU A 1 420 ? 14.125 -23.500 7.983 1.00 97.38 420 GLU A N 1
ATOM 3095 C CA . GLU A 1 420 ? 13.328 -24.641 8.441 1.00 97.38 420 GLU A CA 1
ATOM 3096 C C . GLU A 1 420 ? 11.842 -24.436 8.142 1.00 97.38 420 GLU A C 1
ATOM 3098 O O . GLU A 1 420 ? 11.160 -25.360 7.701 1.00 97.38 420 GLU A O 1
ATOM 3103 N N . LEU A 1 421 ? 11.348 -23.212 8.327 1.00 97.44 421 LEU A N 1
ATOM 3104 C CA . LEU A 1 421 ? 9.954 -22.878 8.074 1.00 97.44 421 LEU A CA 1
ATOM 3105 C C . LEU A 1 421 ? 9.617 -22.769 6.571 1.00 97.44 421 LEU A C 1
ATOM 3107 O O . LEU A 1 421 ? 8.490 -23.065 6.159 1.00 97.44 421 LEU A O 1
ATOM 3111 N N . ASN A 1 422 ? 10.592 -22.373 5.749 1.00 97.00 422 ASN A N 1
ATOM 3112 C CA . ASN A 1 422 ? 10.447 -22.124 4.316 1.00 97.00 422 ASN A CA 1
ATOM 3113 C C . ASN A 1 422 ? 11.497 -22.900 3.485 1.00 97.00 422 ASN A C 1
ATOM 3115 O O . ASN A 1 422 ? 12.305 -22.285 2.787 1.00 97.00 422 ASN A O 1
ATOM 3119 N N . PRO A 1 423 ? 11.484 -24.249 3.481 1.00 94.81 423 PRO A N 1
ATOM 3120 C CA . PRO A 1 423 ? 12.521 -25.054 2.821 1.00 94.81 423 PRO A CA 1
ATOM 3121 C C . PRO A 1 423 ? 12.564 -24.897 1.290 1.00 94.81 423 PRO A C 1
ATOM 3123 O O . PRO A 1 423 ? 13.572 -25.221 0.669 1.00 94.81 423 PRO A O 1
ATOM 3126 N N . GLY A 1 424 ? 11.478 -24.409 0.679 1.00 88.56 424 GLY A N 1
ATOM 3127 C CA . GLY A 1 424 ? 11.379 -24.114 -0.755 1.00 88.56 424 GLY A CA 1
ATOM 3128 C C . GLY A 1 424 ? 11.615 -22.645 -1.118 1.00 88.56 424 GLY A C 1
ATOM 3129 O O . GLY A 1 424 ? 11.368 -22.271 -2.262 1.00 88.56 424 GLY A O 1
ATOM 3130 N N . PHE A 1 425 ? 12.032 -21.801 -0.168 1.00 90.19 425 PHE A N 1
ATOM 3131 C CA . PHE A 1 425 ? 12.292 -20.392 -0.457 1.00 90.19 425 PHE A CA 1
ATOM 3132 C C . PHE A 1 425 ? 13.481 -20.257 -1.424 1.00 90.19 425 PHE A C 1
ATOM 3134 O O . PHE A 1 425 ? 14.523 -20.882 -1.190 1.00 90.19 425 PHE A O 1
ATOM 3141 N N . PRO A 1 426 ? 13.361 -19.475 -2.512 1.00 84.94 426 PRO A N 1
ATOM 3142 C CA . PRO A 1 426 ? 14.432 -19.370 -3.491 1.00 84.94 426 PRO A CA 1
ATOM 3143 C C . PRO A 1 426 ? 15.656 -18.670 -2.902 1.00 84.94 426 PRO A C 1
ATOM 3145 O O . PRO A 1 426 ? 15.562 -17.807 -2.028 1.00 84.94 426 PRO A O 1
ATOM 3148 N N . ARG A 1 427 ? 16.837 -19.021 -3.418 1.00 80.25 427 ARG A N 1
ATOM 3149 C CA . ARG A 1 427 ? 18.058 -18.280 -3.098 1.00 80.25 427 ARG A CA 1
ATOM 3150 C C . ARG A 1 427 ? 18.000 -16.913 -3.769 1.00 80.25 427 ARG A C 1
ATOM 3152 O O . ARG A 1 427 ? 17.894 -16.837 -4.989 1.00 80.25 427 ARG A O 1
ATOM 3159 N N . LEU A 1 428 ? 18.117 -15.859 -2.971 1.00 76.00 428 LEU A N 1
ATOM 3160 C CA . LEU A 1 428 ? 18.249 -14.495 -3.472 1.00 76.00 428 LEU A CA 1
ATOM 3161 C C . LEU A 1 428 ? 19.715 -14.240 -3.854 1.00 76.00 428 LEU A C 1
ATOM 3163 O O . LEU A 1 428 ? 20.624 -14.582 -3.095 1.00 76.00 428 LEU A O 1
ATOM 3167 N N . THR A 1 429 ? 19.953 -13.673 -5.035 1.00 59.09 429 THR A N 1
ATOM 3168 C CA . THR A 1 429 ? 21.289 -13.295 -5.524 1.00 59.09 429 THR A CA 1
ATOM 3169 C C . THR A 1 429 ? 21.476 -11.783 -5.410 1.00 59.09 429 THR A C 1
ATOM 3171 O O . THR A 1 429 ? 20.587 -11.037 -5.803 1.00 59.09 429 THR A O 1
ATOM 3174 N N . ASN A 1 430 ? 22.638 -11.333 -4.922 1.00 53.44 430 ASN A N 1
ATOM 3175 C CA . ASN A 1 430 ? 23.117 -9.936 -4.867 1.00 53.44 430 ASN A CA 1
ATOM 3176 C C . ASN A 1 430 ? 22.348 -8.937 -3.973 1.00 53.44 430 ASN A C 1
ATOM 3178 O O . ASN A 1 430 ? 22.990 -8.079 -3.370 1.00 53.44 430 ASN A O 1
ATOM 3182 N N . HIS A 1 431 ? 21.034 -9.081 -3.782 1.00 59.28 431 HIS A N 1
ATOM 3183 C CA . HIS A 1 431 ? 20.241 -8.260 -2.862 1.00 59.28 431 HIS A CA 1
ATOM 3184 C C . HIS A 1 431 ? 19.422 -9.153 -1.928 1.00 59.28 431 HIS A C 1
ATOM 3186 O O . HIS A 1 431 ? 18.601 -9.960 -2.360 1.00 59.28 431 HIS A O 1
ATOM 3192 N N . GLN A 1 432 ? 19.705 -9.054 -0.629 1.00 63.75 432 GLN A N 1
ATOM 3193 C CA . GLN A 1 432 ? 18.966 -9.779 0.400 1.00 63.75 432 GLN A CA 1
ATOM 3194 C C . GLN A 1 432 ? 17.750 -8.957 0.838 1.00 63.75 432 GLN A C 1
ATOM 3196 O O . GLN A 1 432 ? 17.761 -7.727 0.764 1.00 63.75 432 GLN A O 1
ATOM 3201 N N . LEU A 1 433 ? 16.723 -9.646 1.329 1.00 76.69 433 LEU A N 1
ATOM 3202 C CA . LEU A 1 433 ? 15.670 -9.025 2.122 1.00 76.69 433 LEU A CA 1
ATOM 3203 C C . LEU A 1 433 ? 16.301 -8.542 3.443 1.00 76.69 433 LEU A C 1
ATOM 3205 O O . LEU A 1 433 ? 16.762 -9.375 4.225 1.00 76.69 433 LEU A O 1
ATOM 3209 N N . ARG A 1 434 ? 16.387 -7.219 3.631 1.00 75.56 434 ARG A N 1
ATOM 3210 C CA . ARG A 1 434 ? 17.248 -6.564 4.642 1.00 75.56 434 ARG A CA 1
ATOM 3211 C C . ARG A 1 434 ? 16.518 -5.727 5.694 1.00 75.56 434 ARG A C 1
ATOM 3213 O O . ARG A 1 434 ? 17.164 -5.239 6.603 1.00 75.56 434 ARG A O 1
ATOM 3220 N N . SER A 1 435 ? 15.211 -5.517 5.565 1.00 82.50 435 SER A N 1
ATOM 3221 C CA . SER A 1 435 ? 14.405 -4.968 6.657 1.00 82.50 435 SER A CA 1
ATOM 3222 C C . SER A 1 435 ? 12.924 -5.276 6.462 1.00 82.50 435 SER A C 1
ATOM 3224 O O . SER A 1 435 ? 12.481 -5.658 5.371 1.00 82.50 435 SER A O 1
ATOM 3226 N N . LEU A 1 436 ? 12.174 -5.103 7.548 1.00 95.88 436 LEU A N 1
ATOM 3227 C CA . LEU A 1 436 ? 10.724 -5.026 7.547 1.00 95.88 436 LEU A CA 1
ATOM 3228 C C . LEU A 1 436 ? 10.340 -3.550 7.680 1.00 95.88 436 LEU A C 1
ATOM 3230 O O . LEU A 1 436 ? 10.475 -2.981 8.761 1.00 95.88 436 LEU A O 1
ATOM 3234 N N . MET A 1 437 ? 9.867 -2.939 6.593 1.00 97.44 437 MET A N 1
ATOM 3235 C CA . MET A 1 437 ? 9.405 -1.551 6.622 1.00 97.44 437 MET A CA 1
ATOM 3236 C C . MET A 1 437 ? 8.196 -1.412 7.550 1.00 97.44 437 MET A C 1
ATOM 3238 O O . MET A 1 437 ? 7.290 -2.251 7.548 1.00 97.44 437 MET A O 1
ATOM 3242 N N . VAL A 1 438 ? 8.188 -0.333 8.323 1.00 97.75 438 VAL A N 1
ATOM 3243 C CA . VAL A 1 438 ? 7.170 -0.042 9.334 1.00 97.75 438 VAL A CA 1
ATOM 3244 C C . VAL A 1 438 ? 6.840 1.453 9.346 1.00 97.75 438 VAL A C 1
ATOM 3246 O O . VAL A 1 438 ? 7.738 2.264 9.080 1.00 97.75 438 VAL A O 1
ATOM 3249 N N . PRO A 1 439 ? 5.589 1.832 9.661 1.00 96.12 439 PRO A N 1
ATOM 3250 C CA . PRO A 1 439 ? 5.187 3.232 9.726 1.00 96.12 439 PRO A CA 1
ATOM 3251 C C . PRO A 1 439 ? 5.804 3.946 10.929 1.00 96.12 439 PRO A C 1
ATOM 3253 O O . PRO A 1 439 ? 6.058 3.336 11.969 1.00 96.12 439 PRO A O 1
ATOM 3256 N N . LEU A 1 440 ? 6.027 5.255 10.786 1.00 93.31 440 LEU A N 1
ATOM 3257 C CA . LEU A 1 440 ? 6.483 6.118 11.884 1.00 93.31 440 LEU A CA 1
ATOM 3258 C C . LEU A 1 440 ? 5.365 6.408 12.896 1.00 93.31 440 LEU A C 1
ATOM 3260 O O . LEU A 1 440 ? 5.630 6.625 14.077 1.00 93.31 440 LEU A O 1
ATOM 3264 N N . GLN A 1 441 ? 4.122 6.477 12.422 1.00 89.00 441 GLN A N 1
ATOM 3265 C CA . GLN A 1 441 ? 2.990 6.946 13.211 1.00 89.00 441 GLN A CA 1
ATOM 3266 C C . GLN A 1 441 ? 2.639 5.977 14.353 1.00 89.00 441 GLN A C 1
ATOM 3268 O O . GLN A 1 441 ? 2.492 4.774 14.139 1.00 89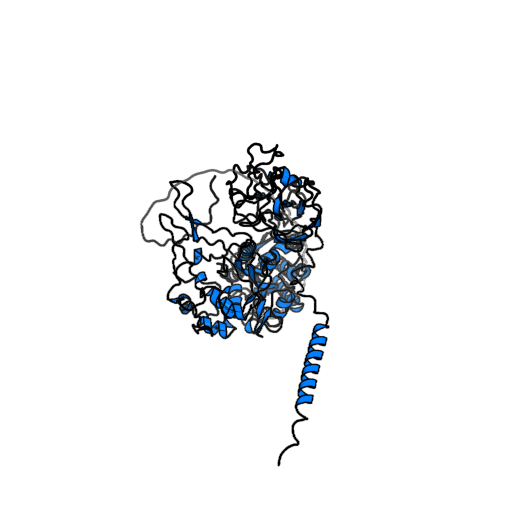.00 441 GLN A O 1
ATOM 3273 N N . SER A 1 442 ? 2.429 6.520 15.558 1.00 91.50 442 SER A N 1
ATOM 3274 C CA . SER A 1 442 ? 1.866 5.769 16.687 1.00 91.50 442 SER A CA 1
ATOM 3275 C C . SER A 1 442 ? 0.416 5.362 16.389 1.00 91.50 442 SER A C 1
ATOM 3277 O O . SER A 1 442 ? -0.397 6.189 15.965 1.00 91.50 442 SER A O 1
ATOM 3279 N N . SER A 1 443 ? 0.085 4.090 16.605 1.00 93.50 443 SER A N 1
ATOM 3280 C CA . SER A 1 443 ? -1.241 3.526 16.347 1.00 93.50 443 SER A CA 1
ATOM 3281 C C . SER A 1 443 ? -1.542 2.344 17.268 1.00 93.50 443 SER A C 1
ATOM 3283 O O . SER A 1 443 ? -0.674 1.531 17.594 1.00 93.50 443 SER A O 1
ATOM 3285 N N . ASP A 1 444 ? -2.814 2.177 17.625 1.00 94.00 444 ASP A N 1
ATOM 3286 C CA . ASP A 1 444 ? -3.272 0.975 18.328 1.00 94.00 444 ASP A CA 1
ATOM 3287 C C . ASP A 1 444 ? -3.100 -0.293 17.479 1.00 94.00 444 ASP A C 1
ATOM 3289 O O . ASP A 1 444 ? -2.983 -1.396 18.016 1.00 94.00 444 ASP A O 1
ATOM 3293 N N . THR A 1 445 ? -3.098 -0.163 16.149 1.00 94.31 445 THR A N 1
ATOM 3294 C CA . THR A 1 445 ? -2.906 -1.297 15.238 1.00 94.31 445 THR A CA 1
ATOM 3295 C C . THR A 1 445 ? -1.509 -1.894 15.398 1.00 94.31 445 THR A C 1
ATOM 3297 O O . THR A 1 445 ? -1.373 -3.118 15.446 1.00 94.31 445 THR A O 1
ATOM 3300 N N . THR A 1 446 ? -0.485 -1.066 15.629 1.00 96.00 446 THR A N 1
ATOM 3301 C CA . THR A 1 446 ? 0.874 -1.505 15.988 1.00 96.00 446 THR A CA 1
ATOM 3302 C C . THR A 1 446 ? 0.877 -2.371 17.247 1.00 96.00 446 THR A C 1
ATOM 3304 O O . THR A 1 446 ? 1.544 -3.408 17.301 1.00 96.00 446 THR A O 1
ATOM 3307 N N . ARG A 1 447 ? 0.052 -2.027 18.241 1.00 95.69 447 ARG A N 1
ATOM 3308 C CA . ARG A 1 447 ? -0.091 -2.820 19.470 1.00 95.69 447 ARG A CA 1
ATOM 3309 C C . ARG A 1 447 ? -0.621 -4.229 19.201 1.00 95.69 447 ARG A C 1
ATOM 3311 O O . ARG A 1 447 ? -0.296 -5.151 19.946 1.00 95.69 447 ARG A O 1
ATOM 3318 N N . ILE A 1 448 ? -1.406 -4.439 18.141 1.00 96.81 448 ILE A N 1
ATOM 3319 C CA . ILE A 1 448 ? -1.872 -5.778 17.736 1.00 96.81 448 ILE A CA 1
ATOM 3320 C C . ILE A 1 448 ? -0.681 -6.651 17.322 1.00 96.81 448 ILE A C 1
ATOM 3322 O O . ILE A 1 448 ? -0.612 -7.812 17.730 1.00 96.81 448 ILE A O 1
ATOM 3326 N N . VAL A 1 449 ? 0.285 -6.090 16.582 1.00 98.12 449 VAL A N 1
ATOM 3327 C CA . VAL A 1 449 ? 1.519 -6.796 16.198 1.00 98.12 449 VAL A CA 1
ATOM 3328 C C . VAL A 1 449 ? 2.316 -7.167 17.440 1.00 98.12 449 VAL A C 1
ATOM 3330 O O . VAL A 1 449 ? 2.627 -8.342 17.622 1.00 98.12 449 VAL A O 1
ATOM 3333 N N . TRP A 1 450 ? 2.576 -6.213 18.338 1.00 98.12 450 TRP A N 1
ATOM 3334 C CA . TRP A 1 450 ? 3.298 -6.493 19.583 1.00 98.12 450 TRP A CA 1
ATOM 3335 C C . TRP A 1 450 ? 2.592 -7.537 20.449 1.00 98.12 450 TRP A C 1
ATOM 3337 O O . TRP A 1 450 ? 3.241 -8.470 20.916 1.00 98.12 450 TRP A O 1
ATOM 3347 N N . ASN A 1 451 ? 1.265 -7.470 20.581 1.00 97.56 451 ASN A N 1
ATOM 3348 C CA . ASN A 1 451 ? 0.482 -8.479 21.295 1.00 97.56 451 ASN A CA 1
ATOM 3349 C C . ASN A 1 451 ? 0.582 -9.867 20.641 1.00 97.56 451 ASN A C 1
ATOM 3351 O O . ASN A 1 451 ? 0.630 -10.874 21.349 1.00 97.56 451 ASN A O 1
ATOM 3355 N N . TRP A 1 452 ? 0.640 -9.949 19.307 1.00 98.31 452 TRP A N 1
ATOM 3356 C CA . TRP A 1 452 ? 0.872 -11.208 18.594 1.00 98.31 452 TRP A CA 1
ATOM 3357 C C . TRP A 1 452 ? 2.270 -11.762 18.866 1.00 98.31 452 TRP A C 1
ATOM 3359 O O . TRP A 1 452 ? 2.390 -12.935 19.231 1.00 98.31 452 TRP A O 1
ATOM 3369 N N . LEU A 1 453 ? 3.304 -10.916 18.797 1.00 98.56 453 LEU A N 1
ATOM 3370 C CA . LEU A 1 453 ? 4.676 -11.284 19.158 1.00 98.56 453 LEU A CA 1
ATOM 3371 C C . LEU A 1 453 ? 4.771 -11.786 20.589 1.00 98.56 453 LEU A C 1
ATOM 3373 O O . LEU A 1 453 ? 5.332 -12.845 20.850 1.00 98.56 453 LEU A O 1
ATOM 3377 N N . GLN A 1 454 ? 4.172 -11.047 21.512 1.00 98.06 454 GLN A N 1
ATOM 3378 C CA . GLN A 1 454 ? 4.156 -11.407 22.911 1.00 98.06 454 GLN A CA 1
ATOM 3379 C C . GLN A 1 454 ? 3.365 -12.692 23.117 1.00 98.06 454 GLN A C 1
ATOM 3381 O O . GLN A 1 454 ? 3.813 -13.508 23.895 1.00 98.06 454 GLN A O 1
ATOM 3386 N N . SER A 1 455 ? 2.247 -12.946 22.430 1.00 97.00 455 SER A N 1
ATOM 3387 C CA . SER A 1 455 ? 1.421 -14.142 22.672 1.00 97.00 455 SER A CA 1
ATOM 3388 C C . SER A 1 455 ? 2.177 -15.475 22.532 1.00 97.00 455 SER A C 1
ATOM 3390 O O . SER A 1 455 ? 1.888 -16.420 23.271 1.00 97.00 455 SER A O 1
ATOM 3392 N N . ASP A 1 456 ? 3.191 -15.532 21.670 1.00 97.94 456 ASP A N 1
ATOM 3393 C CA . ASP A 1 456 ? 4.010 -16.715 21.411 1.00 97.94 456 ASP A CA 1
ATOM 3394 C C . ASP A 1 456 ? 5.179 -16.828 22.405 1.00 97.94 456 ASP A C 1
ATOM 3396 O O . ASP A 1 456 ? 5.925 -15.882 22.651 1.00 97.94 456 ASP A O 1
ATOM 3400 N N . ALA A 1 457 ? 5.329 -18.002 23.025 1.00 97.44 457 ALA A N 1
ATOM 3401 C CA . ALA A 1 457 ? 6.314 -18.215 24.087 1.00 97.44 457 ALA A CA 1
ATOM 3402 C C . ALA A 1 457 ? 7.767 -18.075 23.600 1.00 97.44 457 ALA A C 1
ATOM 3404 O O . ALA A 1 457 ? 8.603 -17.532 24.322 1.00 97.44 457 ALA A O 1
ATOM 3405 N N . ASP A 1 458 ? 8.050 -18.524 22.377 1.00 98.12 458 ASP A N 1
ATOM 3406 C CA . ASP A 1 458 ? 9.380 -18.474 21.772 1.00 98.12 458 ASP A CA 1
ATOM 3407 C C . ASP A 1 458 ? 9.776 -17.029 21.447 1.00 98.12 458 ASP A C 1
ATOM 3409 O O . ASP A 1 458 ? 10.905 -16.610 21.713 1.00 98.12 458 ASP A O 1
ATOM 3413 N N . ALA A 1 459 ? 8.840 -16.253 20.899 1.00 98.50 459 ALA A N 1
ATOM 3414 C CA . ALA A 1 459 ? 9.038 -14.840 20.605 1.00 98.50 459 ALA A CA 1
ATOM 3415 C C . ALA A 1 459 ? 9.141 -13.991 21.876 1.00 98.50 459 ALA A C 1
ATOM 3417 O O . ALA A 1 459 ? 10.074 -13.199 22.000 1.00 98.50 459 ALA A O 1
ATOM 3418 N N . ARG A 1 460 ? 8.255 -14.200 22.859 1.00 98.12 460 ARG A N 1
ATOM 3419 C CA . ARG A 1 460 ? 8.333 -13.526 24.164 1.00 98.12 460 ARG A CA 1
ATOM 3420 C C . ARG A 1 460 ? 9.665 -13.806 24.862 1.00 98.12 460 ARG A C 1
ATOM 3422 O O . ARG A 1 460 ? 10.285 -12.878 25.371 1.00 98.12 460 ARG A O 1
ATOM 3429 N N . GLY A 1 461 ? 10.123 -15.061 24.847 1.00 98.25 461 GLY A N 1
ATOM 3430 C CA . GLY A 1 461 ? 11.424 -15.442 25.398 1.00 98.25 461 GLY A CA 1
ATOM 3431 C C . GLY A 1 461 ? 12.587 -14.752 24.683 1.00 98.25 461 GLY A C 1
ATOM 3432 O O . GLY A 1 461 ? 13.509 -14.270 25.338 1.00 98.25 461 GLY A O 1
ATOM 3433 N N . PHE A 1 462 ? 12.534 -14.644 23.352 1.00 98.50 462 PHE A N 1
ATOM 3434 C CA . PHE A 1 462 ? 13.532 -13.896 22.584 1.00 98.50 462 PHE A CA 1
ATOM 3435 C C . PHE A 1 462 ? 13.545 -12.405 22.952 1.00 98.50 462 PHE A C 1
ATOM 3437 O O . PHE A 1 462 ? 14.605 -11.864 23.261 1.00 98.50 462 PHE A O 1
ATOM 3444 N N . LEU A 1 463 ? 12.371 -11.762 22.997 1.00 98.31 463 LEU A N 1
ATOM 3445 C CA . LEU A 1 463 ? 12.211 -10.355 23.388 1.00 98.31 463 LEU A CA 1
ATOM 3446 C C . LEU A 1 463 ? 12.695 -10.079 24.821 1.00 98.31 463 LEU A C 1
ATOM 3448 O O . LEU A 1 463 ? 13.129 -8.969 25.112 1.00 98.31 463 LEU A O 1
ATOM 3452 N N . SER A 1 464 ? 12.664 -11.080 25.708 1.00 97.00 464 SER A N 1
ATOM 3453 C CA . SER A 1 464 ? 13.208 -10.985 27.069 1.00 97.00 464 SER A CA 1
ATOM 3454 C C . SER A 1 464 ? 14.719 -11.256 27.152 1.00 97.00 464 SER A C 1
ATOM 3456 O O . SER A 1 464 ? 15.273 -11.302 28.249 1.00 97.00 464 SER A O 1
ATOM 3458 N N . GLY A 1 465 ? 15.395 -11.488 26.021 1.00 96.25 465 GLY A N 1
ATOM 3459 C CA . GLY A 1 465 ? 16.836 -11.750 25.945 1.00 96.25 465 GLY A CA 1
ATOM 3460 C C . GLY A 1 465 ? 17.246 -13.225 25.954 1.00 96.25 465 GLY A C 1
ATOM 3461 O O . GLY A 1 465 ? 18.442 -13.521 25.905 1.00 96.25 465 GLY A O 1
ATOM 3462 N N . THR A 1 466 ? 16.294 -14.162 25.981 1.00 97.00 466 THR A N 1
ATOM 3463 C CA . THR A 1 466 ? 16.601 -15.595 25.875 1.00 97.00 466 THR A CA 1
ATOM 3464 C C . THR A 1 466 ? 17.107 -15.904 24.473 1.00 97.00 466 THR A C 1
ATOM 3466 O O . THR A 1 466 ? 16.510 -15.488 23.480 1.00 97.00 466 THR A O 1
ATOM 3469 N N . LYS A 1 467 ? 18.205 -16.659 24.374 1.00 97.69 467 LYS A N 1
ATOM 3470 C CA . LYS A 1 467 ? 18.687 -17.117 23.071 1.00 97.69 467 LYS A CA 1
ATOM 3471 C C . LYS A 1 467 ? 17.676 -18.062 22.434 1.00 97.69 467 LYS A C 1
ATOM 3473 O O . LYS A 1 467 ? 17.105 -18.910 23.120 1.00 97.69 467 LYS A O 1
ATOM 3478 N N . ASP A 1 468 ? 17.499 -17.957 21.124 1.00 97.50 468 ASP A N 1
ATOM 3479 C CA . ASP A 1 468 ? 16.779 -18.993 20.391 1.00 97.50 468 ASP A CA 1
ATOM 3480 C C . ASP A 1 468 ? 17.588 -20.306 20.350 1.00 97.50 468 ASP A C 1
ATOM 3482 O O . ASP A 1 468 ? 18.747 -20.376 20.776 1.00 97.50 468 ASP A O 1
ATOM 3486 N N . ARG A 1 469 ? 16.988 -21.375 19.815 1.00 96.94 469 ARG A N 1
ATOM 3487 C CA . ARG A 1 469 ? 17.642 -22.695 19.753 1.00 96.94 469 ARG A CA 1
ATOM 3488 C C . ARG A 1 469 ? 18.869 -22.759 18.830 1.00 96.94 469 ARG A C 1
ATOM 3490 O O . ARG A 1 469 ? 19.580 -23.759 18.863 1.00 96.94 469 ARG A O 1
ATOM 3497 N N . TRP A 1 470 ? 19.120 -21.727 18.024 1.00 96.69 470 TRP A N 1
ATOM 3498 C CA . TRP A 1 470 ? 20.303 -21.600 17.167 1.00 96.69 470 TRP A CA 1
ATOM 3499 C C . TRP A 1 470 ? 21.342 -20.625 17.734 1.00 96.69 470 TRP A C 1
ATOM 3501 O O . TRP A 1 470 ? 22.413 -20.466 17.154 1.00 96.69 470 TRP A O 1
ATOM 3511 N N . GLY A 1 471 ? 21.065 -20.022 18.891 1.00 96.06 471 GLY A N 1
ATOM 3512 C CA . GLY A 1 471 ? 21.975 -19.141 19.609 1.00 96.06 471 GLY A CA 1
ATOM 3513 C C . GLY A 1 471 ? 21.814 -17.652 19.297 1.00 96.06 471 GLY A C 1
ATOM 3514 O O . GLY A 1 471 ? 22.575 -16.866 19.871 1.00 96.06 471 GLY A O 1
ATOM 3515 N N . MET A 1 472 ? 20.846 -17.247 18.462 1.00 96.88 472 MET A N 1
ATOM 3516 C CA . MET A 1 472 ? 20.575 -15.825 18.231 1.00 96.88 472 MET A CA 1
ATOM 3517 C C . MET A 1 472 ? 20.016 -15.174 19.493 1.00 96.88 472 MET A C 1
ATOM 3519 O O . MET A 1 472 ? 19.251 -15.788 20.233 1.00 96.88 472 MET A O 1
ATOM 3523 N N . ARG A 1 473 ? 20.361 -13.906 19.710 1.00 96.44 473 ARG A N 1
ATOM 3524 C CA . ARG A 1 473 ? 19.880 -13.074 20.825 1.00 96.44 473 ARG A CA 1
ATOM 3525 C C . ARG A 1 473 ? 19.246 -11.789 20.307 1.00 96.44 473 ARG A C 1
ATOM 3527 O O . ARG A 1 473 ? 19.626 -11.321 19.236 1.00 96.44 473 ARG A O 1
ATOM 3534 N N . VAL A 1 474 ? 18.346 -11.200 21.089 1.00 97.88 474 VAL A N 1
ATOM 3535 C CA . VAL A 1 474 ? 17.825 -9.857 20.804 1.00 97.88 474 VAL A CA 1
ATOM 3536 C C . VAL A 1 474 ? 18.962 -8.836 20.780 1.00 97.88 474 VAL A C 1
ATOM 3538 O O . VAL A 1 474 ? 19.914 -8.937 21.565 1.00 97.88 474 VAL A O 1
ATOM 3541 N N . ASN A 1 475 ? 18.867 -7.854 19.890 1.00 97.50 475 ASN A N 1
ATOM 3542 C CA . ASN A 1 475 ? 19.730 -6.685 19.910 1.00 97.50 475 ASN A CA 1
ATOM 3543 C C . ASN A 1 475 ? 19.660 -6.012 21.292 1.00 97.50 475 ASN A C 1
ATOM 3545 O O . ASN A 1 475 ? 18.584 -5.677 21.792 1.00 97.50 475 ASN A O 1
ATOM 3549 N N . ARG A 1 476 ? 20.821 -5.823 21.929 1.00 96.62 476 ARG A N 1
ATOM 3550 C CA . ARG A 1 476 ? 20.908 -5.334 23.312 1.00 96.62 476 ARG A CA 1
ATOM 3551 C C . ARG A 1 476 ? 20.259 -3.962 23.514 1.00 96.62 476 ARG A C 1
ATOM 3553 O O . ARG A 1 476 ? 19.748 -3.717 24.597 1.00 96.62 476 ARG A O 1
ATOM 3560 N N . TYR A 1 477 ? 20.239 -3.103 22.490 1.00 97.19 477 TYR A N 1
ATOM 3561 C CA . TYR A 1 477 ? 19.651 -1.761 22.592 1.00 97.19 477 TYR A CA 1
ATOM 3562 C C . TYR A 1 477 ? 18.128 -1.787 22.800 1.00 97.19 477 TYR A C 1
ATOM 3564 O O . TYR A 1 477 ? 17.559 -0.809 23.266 1.00 97.19 477 TYR A O 1
ATOM 3572 N N . PHE A 1 478 ? 17.473 -2.922 22.536 1.00 97.12 478 PHE A N 1
ATOM 3573 C CA . PHE A 1 478 ? 16.038 -3.109 22.758 1.00 97.12 478 PHE A CA 1
ATOM 3574 C C . PHE A 1 478 ? 15.698 -3.706 24.134 1.00 97.12 478 PHE A C 1
ATOM 3576 O O . PHE A 1 478 ? 14.523 -3.772 24.494 1.00 97.12 478 PHE A O 1
ATOM 3583 N N . GLN A 1 479 ? 16.689 -4.145 24.923 1.00 92.31 479 GLN A N 1
ATOM 3584 C CA . GLN A 1 479 ? 16.438 -4.820 26.207 1.00 92.31 479 GLN A CA 1
ATOM 3585 C C . GLN A 1 479 ? 15.791 -3.888 27.241 1.00 92.31 479 GLN A C 1
ATOM 3587 O O . GLN A 1 479 ? 14.873 -4.302 27.953 1.00 92.31 479 GLN A O 1
ATOM 3592 N N . ASP A 1 480 ? 16.196 -2.617 27.269 1.00 91.25 480 ASP A N 1
ATOM 3593 C CA . ASP A 1 480 ? 15.679 -1.626 28.222 1.00 91.25 480 ASP A CA 1
ATOM 3594 C C . ASP A 1 480 ? 14.211 -1.249 27.962 1.00 91.25 480 ASP A C 1
ATOM 3596 O O . ASP A 1 480 ? 13.518 -0.784 28.868 1.00 91.25 480 ASP A O 1
ATOM 3600 N N . LEU A 1 481 ? 13.703 -1.521 26.754 1.00 94.56 481 LEU A N 1
ATOM 3601 C CA . LEU A 1 481 ? 12.309 -1.274 26.373 1.00 94.56 481 LEU A CA 1
ATOM 3602 C C . LEU A 1 481 ? 11.335 -2.311 26.953 1.00 94.56 481 LEU A C 1
ATOM 3604 O O . LEU A 1 481 ? 10.120 -2.116 26.887 1.00 94.56 481 LEU A O 1
ATOM 3608 N N . LYS A 1 482 ? 11.851 -3.422 27.506 1.00 95.25 482 LYS A N 1
ATOM 3609 C CA . LYS A 1 482 ? 11.064 -4.505 28.127 1.00 95.25 482 LYS A CA 1
ATOM 3610 C C . LYS A 1 482 ? 9.929 -5.014 27.226 1.00 95.25 482 LYS A C 1
ATOM 3612 O O . LYS A 1 482 ? 8.814 -5.273 27.682 1.00 95.25 482 LYS A O 1
ATOM 3617 N N . LEU A 1 483 ? 10.226 -5.191 25.936 1.00 96.50 483 LEU A N 1
ATOM 3618 C CA . LEU A 1 483 ? 9.241 -5.505 24.891 1.00 96.50 483 LEU A CA 1
ATOM 3619 C C . LEU A 1 483 ? 8.426 -6.782 25.141 1.00 96.50 483 LEU A C 1
ATOM 3621 O O . LEU A 1 483 ? 7.332 -6.921 24.606 1.00 96.50 483 LEU A O 1
ATOM 3625 N N . ALA A 1 484 ? 8.939 -7.724 25.934 1.00 96.12 484 ALA A N 1
ATOM 3626 C CA . ALA A 1 484 ? 8.229 -8.956 26.275 1.00 96.12 484 ALA A CA 1
ATOM 3627 C C . ALA A 1 484 ? 7.006 -8.735 27.192 1.00 96.12 484 ALA A C 1
ATOM 3629 O O . ALA A 1 484 ? 6.086 -9.554 27.183 1.00 96.12 484 ALA A O 1
ATOM 3630 N N . GLU A 1 485 ? 7.009 -7.657 27.982 1.00 93.12 485 GLU A N 1
ATOM 3631 C CA . GLU A 1 485 ? 6.003 -7.360 29.016 1.00 93.12 485 GLU A CA 1
ATOM 3632 C C . GLU A 1 485 ? 5.247 -6.051 28.747 1.00 93.12 485 GLU A C 1
ATOM 3634 O O . GLU A 1 485 ? 4.164 -5.831 29.293 1.00 93.12 485 GLU A O 1
ATOM 3639 N N . ASN A 1 486 ? 5.806 -5.173 27.911 1.00 93.56 486 ASN A N 1
ATOM 3640 C CA . ASN A 1 486 ? 5.220 -3.877 27.607 1.00 93.56 486 ASN A CA 1
ATOM 3641 C C . ASN A 1 486 ? 3.970 -4.017 26.718 1.00 93.56 486 ASN A C 1
ATOM 3643 O O . ASN A 1 486 ? 4.062 -4.229 25.511 1.00 93.56 486 ASN A O 1
ATOM 3647 N N . SER A 1 487 ? 2.793 -3.866 27.324 1.00 86.88 487 SER A N 1
ATOM 3648 C CA . SER A 1 487 ? 1.494 -3.970 26.644 1.00 86.88 487 SER A CA 1
ATOM 3649 C C . SER A 1 487 ? 0.979 -2.648 26.062 1.00 86.88 487 SER A C 1
ATOM 3651 O O . SER A 1 487 ? -0.106 -2.626 25.483 1.00 86.88 487 SER A O 1
ATOM 3653 N N . THR A 1 488 ? 1.736 -1.554 26.195 1.00 89.62 488 THR A N 1
ATOM 3654 C CA . THR A 1 488 ? 1.340 -0.210 25.742 1.00 89.62 488 THR A CA 1
ATOM 3655 C C . THR A 1 488 ? 2.105 0.245 24.499 1.00 89.62 488 THR A C 1
ATOM 3657 O O . THR A 1 488 ? 2.070 1.423 24.169 1.00 89.62 488 THR A O 1
ATOM 3660 N N . LEU A 1 489 ? 2.822 -0.656 23.821 1.00 93.94 489 LEU A N 1
ATOM 3661 C CA . LEU A 1 489 ? 3.580 -0.332 22.610 1.00 93.94 489 LEU A CA 1
ATOM 3662 C C . LEU A 1 489 ? 2.642 -0.005 21.446 1.00 93.94 489 LEU A C 1
ATOM 3664 O O . LEU A 1 489 ? 1.871 -0.863 21.015 1.00 93.94 489 LEU A O 1
ATOM 3668 N N . THR A 1 490 ? 2.751 1.208 20.916 1.00 95.19 490 THR A N 1
ATOM 3669 C CA . THR A 1 490 ? 1.965 1.706 19.775 1.00 95.19 490 THR A CA 1
ATOM 3670 C C . THR A 1 490 ? 2.838 2.186 18.613 1.00 95.19 490 THR A C 1
ATOM 3672 O O . THR A 1 490 ? 2.313 2.597 17.583 1.00 95.19 490 THR A O 1
ATOM 3675 N N . ASP A 1 491 ? 4.161 2.080 18.727 1.00 95.44 491 ASP A N 1
ATOM 3676 C CA . ASP A 1 491 ? 5.137 2.434 17.697 1.00 95.44 491 ASP A CA 1
ATOM 3677 C C . ASP A 1 491 ? 6.143 1.291 17.437 1.00 95.44 491 ASP A C 1
ATOM 3679 O O . ASP A 1 491 ? 6.072 0.208 18.034 1.00 95.44 491 ASP A O 1
ATOM 3683 N N . TYR A 1 492 ? 7.054 1.517 16.488 1.00 96.62 492 TYR A N 1
ATOM 3684 C CA . TYR A 1 492 ? 8.137 0.596 16.141 1.00 96.62 492 TYR A CA 1
ATOM 3685 C C . TYR A 1 492 ? 9.493 1.253 16.427 1.00 96.62 492 TYR A C 1
ATOM 3687 O O . TYR A 1 492 ? 10.032 1.929 15.553 1.00 96.62 492 TYR A O 1
ATOM 3695 N N . PRO A 1 493 ? 10.066 1.087 17.629 1.00 95.38 493 PRO A N 1
ATOM 3696 C CA . PRO A 1 493 ? 11.297 1.773 18.002 1.00 95.38 493 PRO A CA 1
ATOM 3697 C C . PRO A 1 493 ? 12.481 1.355 17.117 1.00 95.38 493 PRO A C 1
ATOM 3699 O O . PRO A 1 493 ? 12.710 0.171 16.892 1.00 95.38 493 PRO A O 1
ATOM 3702 N N . LYS A 1 494 ? 13.293 2.324 16.680 1.00 95.38 494 LYS A N 1
ATOM 3703 C CA . LYS A 1 494 ? 14.597 2.100 16.026 1.00 95.38 494 LYS A CA 1
ATOM 3704 C C . LYS A 1 494 ? 15.697 2.729 16.881 1.00 95.38 494 LYS A C 1
ATOM 3706 O O . LYS A 1 494 ? 16.042 3.892 16.703 1.00 95.38 494 LYS A O 1
ATOM 3711 N N . VAL A 1 495 ? 16.172 1.978 17.876 1.00 95.69 495 VAL A N 1
ATOM 3712 C CA . VAL A 1 495 ? 16.987 2.502 18.998 1.00 95.69 495 VAL A CA 1
ATOM 3713 C C . VAL A 1 495 ? 18.478 2.164 18.925 1.00 95.69 495 VAL A C 1
ATOM 3715 O O . VAL A 1 495 ? 19.243 2.581 19.792 1.00 95.69 495 VAL A O 1
ATOM 3718 N N . ASP A 1 496 ? 18.913 1.408 17.916 1.00 96.19 496 ASP A N 1
ATOM 3719 C CA . ASP A 1 496 ? 20.328 1.085 17.733 1.00 96.19 496 ASP A CA 1
ATOM 3720 C C . ASP A 1 496 ? 21.106 2.319 17.220 1.00 96.19 496 ASP A C 1
ATOM 3722 O O . ASP A 1 496 ? 20.783 2.835 16.148 1.00 96.19 496 ASP A O 1
ATOM 3726 N N . PRO A 1 497 ? 22.131 2.810 17.946 1.00 96.12 497 PRO A N 1
ATOM 3727 C CA . PRO A 1 497 ? 22.864 4.025 17.592 1.00 96.12 497 PRO A CA 1
ATOM 3728 C C . PRO A 1 497 ? 23.990 3.794 16.570 1.00 96.12 497 PRO A C 1
ATOM 3730 O O . PRO A 1 497 ? 24.820 4.682 16.359 1.00 96.12 497 PRO A O 1
ATOM 3733 N N . THR A 1 498 ? 24.098 2.597 15.989 1.00 96.12 498 THR A N 1
ATOM 3734 C CA . THR A 1 498 ? 25.195 2.254 15.081 1.00 96.12 498 THR A CA 1
ATOM 3735 C C . THR A 1 498 ? 25.205 3.141 13.841 1.00 96.12 498 THR A C 1
ATOM 3737 O O . THR A 1 498 ? 24.191 3.341 13.175 1.00 96.12 498 THR A O 1
ATOM 3740 N N . THR A 1 499 ? 26.396 3.638 13.510 1.00 96.31 499 THR A N 1
ATOM 3741 C CA . THR A 1 499 ? 26.670 4.386 12.282 1.00 96.31 499 THR A CA 1
ATOM 3742 C C . THR A 1 499 ? 27.676 3.620 11.433 1.00 96.31 499 THR A C 1
ATOM 3744 O O . THR A 1 499 ? 28.589 2.977 11.953 1.00 96.31 499 THR A O 1
ATOM 3747 N N . THR A 1 500 ? 27.495 3.663 10.116 1.00 95.38 500 THR A N 1
ATOM 3748 C CA . THR A 1 500 ? 28.313 2.924 9.147 1.00 95.38 500 THR A CA 1
ATOM 3749 C C . THR A 1 500 ? 28.764 3.853 8.027 1.00 95.38 500 THR A C 1
ATOM 3751 O O . THR A 1 500 ? 27.956 4.661 7.572 1.00 95.38 500 THR A O 1
ATOM 3754 N N . PRO A 1 501 ? 30.006 3.748 7.523 1.00 94.44 501 PRO A N 1
ATOM 3755 C CA . PRO A 1 501 ? 30.416 4.474 6.325 1.00 94.44 501 PRO A CA 1
ATOM 3756 C C . PRO A 1 501 ? 29.472 4.228 5.141 1.00 94.44 501 PRO A C 1
ATOM 3758 O O . PRO A 1 501 ? 29.040 3.098 4.908 1.00 94.44 501 PRO A O 1
ATOM 3761 N N . ALA A 1 502 ? 29.182 5.287 4.385 1.00 92.88 502 ALA A N 1
ATOM 3762 C CA . ALA A 1 502 ? 28.386 5.220 3.165 1.00 92.88 502 ALA A CA 1
ATOM 3763 C C . ALA A 1 502 ? 28.969 4.239 2.143 1.00 92.88 502 ALA A C 1
ATOM 3765 O O . ALA A 1 502 ? 30.180 4.019 2.079 1.00 92.88 502 ALA A O 1
ATOM 3766 N N . LEU A 1 503 ? 28.099 3.669 1.310 1.00 88.81 503 LEU A N 1
ATOM 3767 C CA . LEU A 1 503 ? 28.539 2.901 0.156 1.00 88.81 503 LEU A CA 1
ATOM 3768 C C . LEU A 1 503 ? 29.107 3.863 -0.895 1.00 88.81 503 LEU A C 1
ATOM 3770 O O . LEU A 1 503 ? 28.434 4.797 -1.322 1.00 88.81 503 LEU A O 1
ATOM 3774 N N . GLY A 1 504 ? 30.358 3.633 -1.295 1.00 84.44 504 GLY A N 1
ATOM 3775 C CA . GLY A 1 504 ? 31.104 4.501 -2.209 1.00 84.44 504 GLY A CA 1
ATOM 3776 C C . GLY A 1 504 ? 32.230 5.276 -1.515 1.00 84.44 504 GLY A C 1
ATOM 3777 O O . GLY A 1 504 ? 32.111 5.711 -0.374 1.00 84.44 504 GLY A O 1
ATOM 3778 N N . ASN A 1 505 ? 33.348 5.455 -2.224 1.00 79.31 505 ASN A N 1
ATOM 3779 C CA . ASN A 1 505 ? 34.536 6.133 -1.701 1.00 79.31 505 ASN A CA 1
ATOM 3780 C C . ASN A 1 505 ? 34.514 7.612 -2.094 1.00 79.31 505 ASN A C 1
ATOM 3782 O O . ASN A 1 505 ? 35.053 7.996 -3.132 1.00 79.31 505 ASN A O 1
ATOM 3786 N N . GLY A 1 506 ? 33.865 8.428 -1.267 1.00 82.44 506 GLY A N 1
ATOM 3787 C CA . GLY A 1 506 ? 33.676 9.853 -1.512 1.00 82.44 506 GLY A CA 1
ATOM 3788 C C . GLY A 1 506 ? 34.412 10.784 -0.548 1.00 82.44 506 GLY A C 1
ATOM 3789 O O . GLY A 1 506 ? 34.811 10.383 0.543 1.00 82.44 506 GLY A O 1
ATOM 3790 N N . THR A 1 507 ? 34.597 12.046 -0.950 1.00 82.75 507 THR A N 1
ATOM 3791 C CA . THR A 1 507 ? 35.175 13.115 -0.112 1.00 82.75 507 THR A CA 1
ATOM 3792 C C . THR A 1 507 ? 34.253 14.345 -0.115 1.00 82.75 507 THR A C 1
ATOM 3794 O O . THR A 1 507 ? 33.951 14.841 -1.201 1.00 82.75 507 THR A O 1
ATOM 3797 N N . PRO A 1 508 ? 33.821 14.866 1.053 1.00 86.88 508 PRO A N 1
ATOM 3798 C CA . PRO A 1 508 ? 34.041 14.314 2.395 1.00 86.88 508 PRO A CA 1
ATOM 3799 C C . PRO A 1 508 ? 33.348 12.947 2.580 1.00 86.88 508 PRO A C 1
ATOM 3801 O O . PRO A 1 508 ? 32.362 12.668 1.888 1.00 86.88 508 PRO A O 1
ATOM 3804 N N . PRO A 1 509 ? 33.855 12.082 3.481 1.00 88.94 509 PRO A N 1
ATOM 3805 C CA . PRO A 1 509 ? 33.199 10.817 3.786 1.00 88.94 509 PRO A CA 1
ATOM 3806 C C . PRO A 1 509 ? 31.856 11.075 4.475 1.00 88.94 509 PRO A C 1
ATOM 3808 O O . PRO A 1 509 ? 31.752 11.941 5.344 1.00 88.94 509 PRO A O 1
ATOM 3811 N N . LEU A 1 510 ? 30.841 10.297 4.104 1.00 94.00 510 LEU A N 1
ATOM 3812 C CA . LEU A 1 510 ? 29.528 10.296 4.750 1.00 94.00 510 LEU A CA 1
ATOM 3813 C C . LEU A 1 510 ? 29.312 8.963 5.469 1.00 94.00 510 LEU A C 1
ATOM 3815 O O . LEU A 1 510 ? 29.963 7.964 5.161 1.00 94.00 510 LEU A O 1
ATOM 3819 N N . SER A 1 511 ? 28.409 8.952 6.442 1.00 94.94 511 SER A N 1
ATOM 3820 C CA . SER A 1 511 ? 27.977 7.748 7.156 1.00 94.94 511 SER A CA 1
ATOM 3821 C C . SER A 1 511 ? 26.459 7.724 7.235 1.00 94.94 511 SER A C 1
ATOM 3823 O O . SER A 1 511 ? 25.841 8.784 7.246 1.00 94.94 511 SER A O 1
ATOM 3825 N N . TYR A 1 512 ? 25.888 6.528 7.300 1.00 95.19 512 TYR A N 1
ATOM 3826 C CA . TYR A 1 512 ? 24.461 6.289 7.459 1.00 95.19 512 TYR A CA 1
ATOM 3827 C C . TYR A 1 512 ? 24.182 5.594 8.797 1.00 95.19 512 TYR A C 1
ATOM 3829 O O . TYR A 1 512 ? 25.030 4.865 9.324 1.00 95.19 512 TYR A O 1
ATOM 3837 N N . ALA A 1 513 ? 22.995 5.824 9.343 1.00 95.00 513 ALA A N 1
ATOM 3838 C CA . ALA A 1 513 ? 22.456 5.150 10.516 1.00 95.00 513 ALA A CA 1
ATOM 3839 C C . ALA A 1 513 ? 21.320 4.193 10.122 1.00 95.00 513 ALA A C 1
ATOM 3841 O O . ALA A 1 513 ? 20.968 4.044 8.950 1.00 95.00 513 ALA A O 1
ATOM 3842 N N . ILE A 1 514 ? 20.709 3.547 11.112 1.00 93.56 514 ILE A N 1
ATOM 3843 C CA . ILE A 1 514 ? 19.634 2.584 10.864 1.00 93.56 514 ILE A CA 1
ATOM 3844 C C . ILE A 1 514 ? 18.414 3.202 10.174 1.00 93.56 514 ILE A C 1
ATOM 3846 O O . ILE A 1 514 ? 17.802 2.560 9.333 1.00 93.56 514 ILE A O 1
ATOM 3850 N N . THR A 1 515 ? 18.097 4.467 10.454 1.00 94.00 515 THR A N 1
ATOM 3851 C CA . THR A 1 515 ? 16.992 5.187 9.802 1.00 94.00 515 THR A CA 1
ATOM 3852 C C . THR A 1 515 ? 17.290 5.560 8.354 1.00 94.00 515 THR A C 1
ATOM 3854 O O . THR A 1 515 ? 16.360 5.799 7.595 1.00 94.00 515 THR A O 1
ATOM 3857 N N . ASP A 1 516 ? 18.562 5.599 7.959 1.00 94.69 516 ASP A N 1
ATOM 3858 C CA . ASP A 1 516 ? 18.953 5.764 6.560 1.00 94.69 516 ASP A CA 1
ATOM 3859 C C . ASP A 1 516 ? 18.909 4.420 5.816 1.00 94.69 516 ASP A C 1
ATOM 3861 O O . ASP A 1 516 ? 18.554 4.381 4.643 1.00 94.69 516 ASP A O 1
ATOM 3865 N N . LEU A 1 517 ? 19.271 3.312 6.481 1.00 93.12 517 LEU A N 1
ATOM 3866 C CA . LEU A 1 517 ? 19.270 1.954 5.914 1.00 93.12 517 LEU A CA 1
ATOM 3867 C C . LEU A 1 517 ? 17.859 1.348 5.811 1.00 93.12 517 LEU A C 1
ATOM 3869 O O . LEU A 1 517 ? 17.534 0.656 4.841 1.00 93.12 517 LEU A O 1
ATOM 3873 N N . ASP A 1 518 ? 17.044 1.615 6.821 1.00 92.31 518 ASP A N 1
ATOM 3874 C CA . ASP A 1 518 ? 15.674 1.165 7.006 1.00 92.31 518 ASP A CA 1
ATOM 3875 C C . ASP A 1 518 ? 14.838 2.375 7.466 1.00 92.31 518 ASP A C 1
ATOM 3877 O O . ASP A 1 518 ? 14.579 2.545 8.661 1.00 92.31 518 ASP A O 1
ATOM 3881 N N . PRO A 1 519 ? 14.457 3.285 6.555 1.00 94.38 519 PRO A N 1
ATOM 3882 C CA . PRO A 1 519 ? 13.622 4.430 6.904 1.00 94.38 519 PRO A CA 1
ATOM 3883 C C . PRO A 1 519 ? 12.208 3.987 7.288 1.00 94.38 519 PRO A C 1
ATOM 3885 O O . PRO A 1 519 ? 11.736 2.915 6.907 1.00 94.38 519 PRO A O 1
ATOM 3888 N N . TYR A 1 520 ? 11.508 4.821 8.054 1.00 96.75 520 TYR A N 1
ATOM 3889 C CA . TYR A 1 520 ? 10.079 4.616 8.277 1.00 96.75 520 TYR A CA 1
ATOM 3890 C C . TYR A 1 520 ? 9.280 4.899 6.999 1.00 96.75 520 TYR A C 1
ATOM 3892 O O . TYR A 1 520 ? 9.669 5.723 6.159 1.00 96.75 520 TYR A O 1
ATOM 3900 N N . THR A 1 521 ? 8.137 4.234 6.876 1.00 96.81 521 THR A N 1
ATOM 3901 C CA . THR A 1 521 ? 7.089 4.640 5.937 1.00 96.81 521 THR A CA 1
ATOM 3902 C C . THR A 1 521 ? 6.262 5.754 6.574 1.00 96.81 521 THR A C 1
ATOM 3904 O O . THR A 1 521 ? 6.227 5.895 7.802 1.00 96.81 521 THR A O 1
ATOM 3907 N N . ALA A 1 522 ? 5.630 6.583 5.746 1.00 94.75 522 ALA A N 1
ATOM 3908 C CA . ALA A 1 522 ? 4.734 7.625 6.239 1.00 94.75 522 ALA A CA 1
ATOM 3909 C C . ALA A 1 522 ? 3.545 6.999 6.985 1.00 94.75 522 ALA A C 1
ATOM 3911 O O . ALA A 1 522 ? 3.204 7.424 8.087 1.00 94.75 522 ALA A O 1
ATOM 3912 N N . ASP A 1 523 ? 2.988 5.941 6.401 1.00 95.31 523 ASP A N 1
ATOM 3913 C CA . ASP A 1 523 ? 1.846 5.180 6.891 1.00 95.31 523 ASP A CA 1
ATOM 3914 C C . ASP A 1 523 ? 1.862 3.744 6.305 1.00 95.31 523 ASP A C 1
ATOM 3916 O O . ASP A 1 523 ? 2.860 3.322 5.694 1.00 95.31 523 ASP A O 1
ATOM 3920 N N . LEU A 1 524 ? 0.820 2.943 6.555 1.00 97.12 524 LEU A N 1
ATOM 3921 C CA . LEU A 1 524 ? 0.703 1.571 6.040 1.00 97.12 524 LEU A CA 1
ATOM 3922 C C . LEU A 1 524 ? 0.523 1.551 4.512 1.00 97.12 524 LEU A C 1
ATOM 3924 O O . LEU A 1 524 ? 1.053 0.656 3.842 1.00 97.12 524 LEU A O 1
ATOM 3928 N N . HIS A 1 525 ? -0.180 2.538 3.954 1.00 95.44 525 HIS A N 1
ATOM 3929 C CA . HIS A 1 525 ? -0.390 2.689 2.516 1.00 95.44 525 HIS A CA 1
ATOM 3930 C C . HIS A 1 525 ? 0.915 2.965 1.752 1.00 95.44 525 HIS A C 1
ATOM 3932 O O . HIS A 1 525 ? 1.213 2.289 0.763 1.00 95.44 525 HIS A O 1
ATOM 3938 N N . ASP A 1 526 ? 1.731 3.906 2.226 1.00 95.44 526 ASP A N 1
ATOM 3939 C CA . ASP A 1 526 ? 3.066 4.201 1.698 1.00 95.44 526 ASP A CA 1
ATOM 3940 C C . ASP A 1 526 ? 3.974 2.967 1.797 1.00 95.44 526 ASP A C 1
ATOM 3942 O O . ASP A 1 526 ? 4.690 2.642 0.849 1.00 95.44 526 ASP A O 1
ATOM 3946 N N . GLY A 1 527 ? 3.873 2.194 2.885 1.00 96.19 527 GLY A N 1
ATOM 3947 C CA . GLY A 1 527 ? 4.548 0.900 2.997 1.00 96.19 527 GLY A CA 1
ATOM 3948 C C . GLY A 1 527 ? 4.150 -0.088 1.897 1.00 96.19 527 GLY A C 1
ATOM 3949 O O . GLY A 1 527 ? 5.016 -0.756 1.318 1.00 96.19 527 GLY A O 1
ATOM 3950 N N . ALA A 1 528 ? 2.866 -0.152 1.541 1.00 96.88 528 ALA A N 1
ATOM 3951 C CA . ALA A 1 528 ? 2.386 -0.983 0.439 1.00 96.88 528 ALA A CA 1
ATOM 3952 C C . ALA A 1 528 ? 2.903 -0.486 -0.921 1.00 96.88 528 ALA A C 1
ATOM 3954 O O . ALA A 1 528 ? 3.393 -1.285 -1.725 1.00 96.88 528 ALA A O 1
ATOM 3955 N N . LEU A 1 529 ? 2.871 0.824 -1.160 1.00 93.06 529 LEU A N 1
ATOM 3956 C CA . LEU A 1 529 ? 3.350 1.434 -2.399 1.00 93.06 529 LEU A CA 1
ATOM 3957 C C . LEU A 1 529 ? 4.858 1.211 -2.605 1.00 93.06 529 LEU A C 1
ATOM 3959 O O . LEU A 1 529 ? 5.289 0.729 -3.655 1.00 93.06 529 LEU A O 1
ATOM 3963 N N . ARG A 1 530 ? 5.669 1.469 -1.575 1.00 92.44 530 ARG A N 1
ATOM 3964 C CA . ARG A 1 530 ? 7.116 1.193 -1.573 1.00 92.44 530 ARG A CA 1
ATOM 3965 C C . ARG A 1 530 ? 7.415 -0.287 -1.802 1.00 92.44 530 ARG A C 1
ATOM 3967 O O . ARG A 1 530 ? 8.294 -0.634 -2.597 1.00 92.44 530 ARG A O 1
ATOM 3974 N N . THR A 1 531 ? 6.622 -1.171 -1.187 1.00 94.00 531 THR A N 1
ATOM 3975 C CA . THR A 1 531 ? 6.721 -2.618 -1.423 1.00 94.00 531 THR A CA 1
ATOM 3976 C C . THR A 1 531 ? 6.431 -2.959 -2.885 1.00 94.00 531 THR A C 1
ATOM 3978 O O . THR A 1 531 ? 7.222 -3.667 -3.501 1.00 94.00 531 THR A O 1
ATOM 3981 N N . ARG A 1 532 ? 5.364 -2.414 -3.484 1.00 90.94 532 ARG A N 1
ATOM 3982 C CA . ARG A 1 532 ? 5.023 -2.624 -4.905 1.00 90.94 532 ARG A CA 1
ATOM 3983 C C . ARG A 1 532 ? 6.150 -2.194 -5.839 1.00 90.94 532 ARG A C 1
ATOM 3985 O O . ARG A 1 532 ? 6.484 -2.919 -6.776 1.00 90.94 532 ARG A O 1
ATOM 3992 N N . ARG A 1 533 ? 6.766 -1.048 -5.561 1.00 87.31 533 ARG A N 1
ATOM 3993 C CA . ARG A 1 533 ? 7.892 -0.519 -6.344 1.00 87.31 533 ARG A CA 1
ATOM 3994 C C . ARG A 1 533 ? 9.181 -1.315 -6.143 1.00 87.31 533 ARG A C 1
ATOM 3996 O O . ARG A 1 533 ? 10.092 -1.243 -6.968 1.00 87.31 533 ARG A O 1
ATOM 4003 N N . GLY A 1 534 ? 9.246 -2.126 -5.090 1.00 88.31 534 GLY A N 1
ATOM 4004 C CA . GLY A 1 534 ? 10.425 -2.901 -4.735 1.00 88.31 534 GLY A CA 1
ATOM 4005 C C . GLY A 1 534 ? 11.552 -2.048 -4.164 1.00 88.31 534 GLY A C 1
ATOM 4006 O O . GLY A 1 534 ? 12.713 -2.417 -4.321 1.00 88.31 534 GLY A O 1
ATOM 4007 N N . ASN A 1 535 ? 11.219 -0.909 -3.551 1.00 88.19 535 ASN A N 1
ATOM 4008 C CA . ASN A 1 535 ? 12.175 0.059 -3.028 1.00 88.19 535 ASN A CA 1
ATOM 4009 C C . ASN A 1 535 ? 11.814 0.435 -1.593 1.00 88.19 535 ASN A C 1
ATOM 4011 O O . ASN A 1 535 ? 10.723 0.937 -1.356 1.00 88.19 535 ASN A O 1
ATOM 4015 N N . ASN A 1 536 ? 12.738 0.252 -0.652 1.00 89.56 536 ASN A N 1
ATOM 4016 C CA . ASN A 1 536 ? 12.548 0.687 0.732 1.00 89.56 536 ASN A CA 1
ATOM 4017 C C . ASN A 1 536 ? 12.984 2.141 0.985 1.00 89.56 536 ASN A C 1
ATOM 4019 O O . ASN A 1 536 ? 13.018 2.567 2.131 1.00 89.56 536 ASN A O 1
ATOM 4023 N N . THR A 1 537 ? 13.357 2.869 -0.074 1.00 89.69 537 THR A N 1
ATOM 4024 C CA . THR A 1 537 ? 13.800 4.273 -0.096 1.00 89.69 537 THR A CA 1
ATOM 4025 C C . THR A 1 537 ? 14.977 4.587 0.824 1.00 89.69 537 THR A C 1
ATOM 4027 O O . THR A 1 537 ? 15.164 5.739 1.210 1.00 89.69 537 THR A O 1
ATOM 4030 N N . ARG A 1 538 ? 15.779 3.581 1.186 1.00 90.31 538 ARG A N 1
ATOM 4031 C CA . ARG A 1 538 ? 16.985 3.775 1.997 1.00 90.31 538 ARG A CA 1
ATOM 4032 C C . ARG A 1 538 ? 17.960 4.730 1.325 1.00 90.31 538 ARG A C 1
ATOM 4034 O O . ARG A 1 538 ? 18.045 4.720 0.104 1.00 90.31 538 ARG A O 1
ATOM 4041 N N . THR A 1 539 ? 18.737 5.491 2.080 1.00 92.06 539 THR A N 1
ATOM 4042 C CA . THR A 1 539 ? 19.725 6.449 1.565 1.00 92.06 539 THR A CA 1
ATOM 4043 C C . THR A 1 539 ? 21.108 6.118 2.098 1.00 92.06 539 THR A C 1
ATOM 4045 O O . THR A 1 539 ? 21.547 6.650 3.110 1.00 92.06 539 THR A O 1
ATOM 4048 N N . ILE A 1 540 ? 21.807 5.209 1.419 1.00 90.81 540 ILE A N 1
ATOM 4049 C CA . ILE A 1 540 ? 23.100 4.675 1.885 1.00 90.81 540 ILE A CA 1
ATOM 4050 C C . ILE A 1 540 ? 24.239 4.864 0.881 1.00 90.81 540 ILE A C 1
ATOM 4052 O O . ILE A 1 540 ? 25.395 4.604 1.216 1.00 90.81 540 ILE A O 1
ATOM 4056 N N . GLN A 1 541 ? 23.929 5.289 -0.347 1.00 90.06 541 GLN A N 1
ATOM 4057 C CA . GLN A 1 541 ? 24.921 5.510 -1.397 1.00 90.06 541 GLN A CA 1
ATOM 4058 C C . GLN A 1 541 ? 25.459 6.927 -1.308 1.00 90.06 541 GLN A C 1
ATOM 4060 O O . GLN A 1 541 ? 24.695 7.885 -1.226 1.00 90.06 541 GLN A O 1
ATOM 4065 N N . TRP A 1 542 ? 26.774 7.069 -1.371 1.00 92.12 542 TRP A N 1
ATOM 4066 C CA . TRP A 1 542 ? 27.414 8.365 -1.487 1.00 92.12 542 TRP A CA 1
ATOM 4067 C C . TRP A 1 542 ? 27.281 8.900 -2.917 1.00 92.12 542 TRP A C 1
ATOM 4069 O O . TRP A 1 542 ? 27.596 8.198 -3.880 1.00 92.12 542 TRP A O 1
ATOM 4079 N N . GLN A 1 543 ? 26.886 10.165 -3.057 1.00 87.38 543 GLN A N 1
ATOM 4080 C CA . GLN A 1 543 ? 26.918 10.891 -4.324 1.00 87.38 543 GLN A CA 1
ATOM 4081 C C . GLN A 1 543 ? 27.632 12.236 -4.156 1.00 87.38 543 GLN A C 1
ATOM 4083 O O . GLN A 1 543 ? 27.392 12.962 -3.186 1.00 87.38 543 GLN A O 1
ATOM 4088 N N . SER A 1 544 ? 28.480 12.595 -5.125 1.00 84.44 544 SER A N 1
ATOM 4089 C CA . SER A 1 544 ? 29.013 13.955 -5.247 1.00 84.44 544 SER A CA 1
ATOM 4090 C C . SER A 1 544 ? 27.887 14.945 -5.543 1.00 84.44 544 SER A C 1
ATOM 4092 O O . SER A 1 544 ? 26.906 14.583 -6.188 1.00 84.44 544 SER A O 1
ATOM 4094 N N . GLY A 1 545 ? 28.037 16.203 -5.127 1.00 79.38 545 GLY A N 1
ATOM 4095 C CA . GLY A 1 545 ? 27.094 17.248 -5.519 1.00 79.38 545 GLY A CA 1
ATOM 4096 C C . GLY A 1 545 ? 27.064 17.477 -7.034 1.00 79.38 545 GLY A C 1
ATOM 4097 O O . GLY A 1 545 ? 28.066 17.274 -7.722 1.00 79.38 545 GLY A O 1
ATOM 4098 N N . ASP A 1 546 ? 25.914 17.927 -7.541 1.00 71.12 546 ASP A N 1
ATOM 4099 C CA . ASP A 1 546 ? 25.668 18.133 -8.979 1.00 71.12 546 ASP A CA 1
ATOM 4100 C C . ASP A 1 546 ? 26.475 19.311 -9.565 1.00 71.12 546 ASP A C 1
ATOM 4102 O O . ASP A 1 546 ? 26.676 19.418 -10.775 1.00 71.12 546 ASP A O 1
ATOM 4106 N N . THR A 1 547 ? 26.981 20.195 -8.702 1.00 69.88 547 THR A N 1
ATOM 4107 C CA . THR A 1 547 ? 27.871 21.309 -9.046 1.00 69.88 547 THR A CA 1
ATOM 4108 C C . THR A 1 547 ? 29.048 21.363 -8.081 1.00 69.88 547 THR A C 1
ATOM 4110 O O . THR A 1 547 ? 28.976 20.836 -6.972 1.00 69.88 547 THR A O 1
ATOM 4113 N N . ALA A 1 548 ? 30.114 22.081 -8.451 1.00 68.00 548 ALA A N 1
ATOM 4114 C CA . ALA A 1 548 ? 31.260 22.308 -7.565 1.00 68.00 548 ALA A CA 1
ATOM 4115 C C . ALA A 1 548 ? 30.886 22.981 -6.224 1.00 68.00 548 ALA A C 1
ATOM 4117 O O . ALA A 1 548 ? 31.683 22.948 -5.290 1.00 68.00 548 ALA A O 1
ATOM 4118 N N . GLN A 1 549 ? 29.700 23.599 -6.125 1.00 70.94 549 GLN A N 1
ATOM 4119 C CA . GLN A 1 549 ? 29.189 24.236 -4.907 1.00 70.94 549 GLN A CA 1
ATOM 4120 C C . GLN A 1 549 ? 28.202 23.367 -4.110 1.00 70.94 549 GLN A C 1
ATOM 4122 O O . GLN A 1 549 ? 27.903 23.701 -2.965 1.00 70.94 549 GLN A O 1
ATOM 4127 N N . SER A 1 550 ? 27.677 22.283 -4.687 1.00 79.50 550 SER A N 1
ATOM 4128 C CA . SER A 1 550 ? 26.709 21.425 -3.999 1.00 79.50 550 SER A CA 1
ATOM 4129 C C . SER A 1 550 ? 27.444 20.419 -3.103 1.00 79.50 550 SER A C 1
ATOM 4131 O O . SER A 1 550 ? 28.378 19.765 -3.574 1.00 79.50 550 SER A O 1
ATOM 4133 N N . PRO A 1 551 ? 27.068 20.266 -1.820 1.00 85.06 551 PRO A N 1
ATOM 4134 C CA . PRO A 1 551 ? 27.702 19.283 -0.952 1.00 85.06 551 PRO A CA 1
ATOM 4135 C C . PRO A 1 551 ? 27.376 17.855 -1.409 1.00 85.06 551 PRO A C 1
ATOM 4137 O O . PRO A 1 551 ? 26.334 17.599 -2.015 1.00 85.06 551 PRO A O 1
ATOM 4140 N N . ALA A 1 552 ? 28.268 16.915 -1.089 1.00 88.19 552 ALA A N 1
ATOM 4141 C CA . ALA A 1 552 ? 27.973 15.495 -1.230 1.00 88.19 552 ALA A CA 1
ATOM 4142 C C . ALA A 1 552 ? 26.780 15.103 -0.344 1.00 88.19 552 ALA A C 1
ATOM 4144 O O . ALA A 1 552 ? 26.597 15.662 0.741 1.00 88.19 552 ALA A O 1
ATOM 4145 N N . LYS A 1 553 ? 25.992 14.125 -0.792 1.00 91.50 553 LYS A N 1
ATOM 4146 C CA . LYS A 1 553 ? 24.784 13.662 -0.097 1.00 91.50 553 LYS A CA 1
ATOM 4147 C C . LYS A 1 553 ? 24.663 12.144 -0.138 1.00 91.50 553 LYS A C 1
ATOM 4149 O O . LYS A 1 553 ? 25.265 11.485 -0.988 1.00 91.50 553 LYS A O 1
ATOM 4154 N N . LEU A 1 554 ? 23.870 11.605 0.784 1.00 91.62 554 LEU A N 1
ATOM 4155 C CA . LEU A 1 554 ? 23.389 10.235 0.685 1.00 91.62 554 LEU A CA 1
ATOM 4156 C C . LEU A 1 554 ? 22.184 10.195 -0.251 1.00 91.62 554 LEU A C 1
ATOM 4158 O O . LEU A 1 554 ? 21.282 11.025 -0.142 1.00 91.62 554 LEU A O 1
ATOM 4162 N N . ILE A 1 555 ? 22.177 9.231 -1.161 1.00 87.88 555 ILE A N 1
ATOM 4163 C CA . ILE A 1 555 ? 21.065 8.983 -2.075 1.00 87.88 555 ILE A CA 1
ATOM 4164 C C . ILE A 1 555 ? 20.572 7.549 -1.969 1.00 87.88 555 ILE A C 1
ATOM 4166 O O . ILE A 1 555 ? 21.249 6.662 -1.435 1.00 87.88 555 ILE A O 1
ATOM 4170 N N . ASN A 1 556 ? 19.376 7.339 -2.509 1.00 87.38 556 ASN A N 1
ATOM 4171 C CA . ASN A 1 556 ? 18.802 6.017 -2.645 1.00 87.38 556 ASN A CA 1
ATOM 4172 C C . ASN A 1 556 ? 19.562 5.165 -3.662 1.00 87.38 556 ASN A C 1
ATOM 4174 O O . ASN A 1 556 ? 19.944 5.647 -4.727 1.00 87.38 556 ASN A O 1
ATOM 4178 N N . ASP A 1 557 ? 19.762 3.888 -3.340 1.00 78.75 557 ASP A N 1
ATOM 4179 C CA . ASP A 1 557 ? 20.139 2.893 -4.333 1.00 78.75 557 ASP A CA 1
ATOM 4180 C C . ASP A 1 557 ? 18.890 2.402 -5.059 1.00 78.75 557 ASP A C 1
ATOM 4182 O O . ASP A 1 557 ? 18.133 1.576 -4.549 1.00 78.75 557 ASP A O 1
ATOM 4186 N N . ALA A 1 558 ? 18.684 2.933 -6.266 1.00 68.56 558 ALA A N 1
ATOM 4187 C CA . ALA A 1 558 ? 17.523 2.608 -7.077 1.00 68.56 558 ALA A CA 1
ATOM 4188 C C . ALA A 1 558 ? 17.379 1.082 -7.266 1.00 68.56 558 ALA A C 1
ATOM 4190 O O . ALA A 1 558 ? 18.363 0.389 -7.553 1.00 68.56 558 ALA A O 1
ATOM 4191 N N . PRO A 1 559 ? 16.157 0.540 -7.134 1.00 72.00 559 PRO A N 1
ATOM 4192 C CA . PRO A 1 559 ? 15.911 -0.883 -7.270 1.00 72.00 559 PRO A CA 1
ATOM 4193 C C . PRO A 1 559 ? 16.203 -1.347 -8.698 1.00 72.00 559 PRO A C 1
ATOM 4195 O O . PRO A 1 559 ? 15.779 -0.729 -9.676 1.00 72.00 559 PRO A O 1
ATOM 4198 N N . MET A 1 560 ? 16.870 -2.490 -8.829 1.00 66.88 560 MET A N 1
ATOM 4199 C CA . MET A 1 560 ? 17.087 -3.130 -10.125 1.00 66.88 560 MET A CA 1
ATOM 4200 C C . MET A 1 560 ? 15.999 -4.169 -10.392 1.00 66.88 560 MET A C 1
ATOM 4202 O O . MET A 1 560 ? 15.813 -5.104 -9.609 1.00 66.88 560 MET A O 1
ATOM 4206 N N . SER A 1 561 ? 15.285 -4.025 -11.512 1.00 68.31 561 SER A N 1
ATOM 4207 C CA . SER A 1 561 ? 14.306 -5.020 -11.965 1.00 68.31 561 SER A CA 1
ATOM 4208 C C . SER A 1 561 ? 14.952 -6.403 -12.110 1.00 68.31 561 SER A C 1
ATOM 4210 O O . SER A 1 561 ? 16.059 -6.543 -12.621 1.00 68.31 561 SER A O 1
ATOM 4212 N N . GLY A 1 562 ? 14.251 -7.440 -11.666 1.00 67.81 562 GLY A N 1
ATOM 4213 C CA . GLY A 1 562 ? 14.745 -8.810 -11.550 1.00 67.81 562 GLY A CA 1
ATOM 4214 C C . GLY A 1 562 ? 15.547 -9.098 -10.275 1.00 67.81 562 GLY A C 1
ATOM 4215 O O . GLY A 1 562 ? 15.983 -10.235 -10.107 1.00 67.81 562 GLY A O 1
ATOM 4216 N N . GLN A 1 563 ? 15.761 -8.108 -9.396 1.00 73.25 563 GLN A N 1
ATOM 4217 C CA . GLN A 1 563 ? 16.533 -8.252 -8.149 1.00 73.25 563 GLN A CA 1
ATOM 4218 C C . GLN A 1 563 ? 15.886 -7.543 -6.942 1.00 73.25 563 GLN A C 1
ATOM 4220 O O . GLN A 1 563 ? 16.533 -7.343 -5.912 1.00 73.25 563 GLN A O 1
ATOM 4225 N N . ARG A 1 564 ? 14.616 -7.131 -7.053 1.00 83.12 564 ARG A N 1
ATOM 4226 C CA . ARG A 1 564 ? 13.888 -6.433 -5.980 1.00 83.12 564 ARG A CA 1
ATOM 4227 C C . ARG A 1 564 ? 13.531 -7.408 -4.856 1.00 83.12 564 ARG A C 1
ATOM 4229 O O . ARG A 1 564 ? 12.998 -8.483 -5.118 1.00 83.12 564 ARG A O 1
ATOM 4236 N N . ALA A 1 565 ? 13.800 -7.024 -3.609 1.00 88.25 565 ALA A N 1
ATOM 4237 C CA . ALA A 1 565 ? 13.460 -7.810 -2.424 1.00 88.25 565 ALA A CA 1
ATOM 4238 C C . ALA A 1 565 ? 13.136 -6.891 -1.239 1.00 88.25 565 ALA A C 1
ATOM 4240 O O . ALA A 1 565 ? 14.032 -6.443 -0.524 1.00 88.25 565 ALA A O 1
ATOM 4241 N N . VAL A 1 566 ? 11.849 -6.612 -1.034 1.00 92.12 566 VAL A N 1
ATOM 4242 C CA . VAL A 1 566 ? 11.352 -5.734 0.038 1.00 92.12 566 VAL A CA 1
ATOM 4243 C C . VAL A 1 566 ? 10.126 -6.327 0.727 1.00 92.12 566 VAL A C 1
ATOM 4245 O O . VAL A 1 566 ? 9.414 -7.160 0.158 1.00 92.12 566 VAL A O 1
ATOM 4248 N N . MET A 1 567 ? 9.881 -5.883 1.957 1.00 96.00 567 MET A N 1
ATOM 4249 C CA . MET A 1 567 ? 8.750 -6.294 2.782 1.00 96.00 567 MET A CA 1
ATOM 4250 C C . MET A 1 567 ? 8.331 -5.160 3.716 1.00 96.00 567 MET A C 1
ATOM 4252 O O . MET A 1 567 ? 9.186 -4.422 4.201 1.00 96.00 567 MET A O 1
ATOM 4256 N N . ALA A 1 568 ? 7.035 -5.058 3.993 1.00 98.00 568 ALA A N 1
ATOM 4257 C CA . ALA A 1 568 ? 6.460 -4.067 4.892 1.00 98.00 568 ALA A CA 1
ATOM 4258 C C . ALA A 1 568 ? 5.330 -4.654 5.744 1.00 98.00 568 ALA A C 1
ATOM 4260 O O . ALA A 1 568 ? 4.630 -5.578 5.315 1.00 98.00 568 ALA A O 1
ATOM 4261 N N . ILE A 1 569 ? 5.118 -4.072 6.924 1.00 98.56 569 ILE A N 1
ATOM 4262 C CA . ILE A 1 569 ? 3.821 -4.133 7.602 1.00 98.56 569 ILE A CA 1
ATOM 4263 C C . ILE A 1 569 ? 2.902 -3.115 6.922 1.00 98.56 569 ILE A C 1
ATOM 4265 O O . ILE A 1 569 ? 3.234 -1.936 6.839 1.00 98.56 569 ILE A O 1
ATOM 4269 N N . VAL A 1 570 ? 1.763 -3.585 6.425 1.00 98.44 570 VAL A N 1
ATOM 4270 C CA . VAL A 1 570 ? 0.757 -2.798 5.694 1.00 98.44 570 VAL A CA 1
ATOM 4271 C C . VAL A 1 570 ? -0.641 -3.166 6.188 1.00 98.44 570 VAL A C 1
ATOM 4273 O O . VAL A 1 570 ? -0.794 -4.156 6.903 1.00 98.44 570 VAL A O 1
ATOM 4276 N N . ASP A 1 571 ? -1.682 -2.442 5.790 1.00 97.62 571 ASP A N 1
ATOM 4277 C CA . ASP A 1 571 ? -3.055 -2.910 5.964 1.00 97.62 571 ASP A CA 1
ATOM 4278 C C . ASP A 1 571 ? -3.461 -3.871 4.827 1.00 97.62 571 ASP A C 1
ATOM 4280 O O . ASP A 1 571 ? -2.942 -3.827 3.705 1.00 97.62 571 ASP A O 1
ATOM 4284 N N . ALA A 1 572 ? -4.401 -4.772 5.113 1.00 98.06 572 ALA A N 1
ATOM 4285 C CA . ALA A 1 572 ? -4.865 -5.769 4.153 1.00 98.06 572 ALA A CA 1
ATOM 4286 C C . ALA A 1 572 ? -5.537 -5.150 2.912 1.00 98.06 572 ALA A C 1
ATOM 4288 O O . ALA A 1 572 ? -5.478 -5.752 1.839 1.00 98.06 572 ALA A O 1
ATOM 4289 N N . ALA A 1 573 ? -6.142 -3.962 3.022 1.00 97.06 573 ALA A N 1
ATOM 4290 C CA . ALA A 1 573 ? -6.775 -3.294 1.890 1.00 97.06 573 ALA A CA 1
ATOM 4291 C C . ALA A 1 573 ? -5.740 -2.694 0.938 1.00 97.06 573 ALA A C 1
ATOM 4293 O O . ALA A 1 573 ? -5.854 -2.905 -0.268 1.00 97.06 573 ALA A O 1
ATOM 4294 N N . SER A 1 574 ? -4.687 -2.050 1.444 1.00 97.50 574 SER A N 1
ATOM 4295 C CA . SER A 1 574 ? -3.566 -1.593 0.615 1.00 97.50 574 SER A CA 1
ATOM 4296 C C . SER A 1 574 ? -2.805 -2.765 -0.010 1.00 97.50 574 SER A C 1
ATOM 4298 O O . SER A 1 574 ? -2.411 -2.682 -1.176 1.00 97.50 574 SER A O 1
ATOM 4300 N N . ALA A 1 575 ? -2.648 -3.885 0.709 1.00 97.75 575 ALA A N 1
ATOM 4301 C CA . ALA A 1 575 ? -2.057 -5.100 0.148 1.00 97.75 575 ALA A CA 1
ATOM 4302 C C . ALA A 1 575 ? -2.842 -5.616 -1.069 1.00 97.75 575 ALA A C 1
ATOM 4304 O O . ALA A 1 575 ? -2.249 -5.838 -2.124 1.00 97.75 575 ALA A O 1
ATOM 4305 N N . GLU A 1 576 ? -4.165 -5.743 -0.951 1.00 95.75 576 GLU A N 1
ATOM 4306 C CA . GLU A 1 576 ? -5.043 -6.151 -2.056 1.00 95.75 576 GLU A CA 1
ATOM 4307 C C . GLU A 1 576 ? -5.074 -5.101 -3.176 1.00 95.75 576 GLU A C 1
ATOM 4309 O O . GLU A 1 576 ? -4.901 -5.432 -4.348 1.00 95.75 576 GLU A O 1
ATOM 4314 N N . ARG A 1 577 ? -5.203 -3.814 -2.827 1.00 94.69 577 ARG A N 1
ATOM 4315 C CA . ARG A 1 577 ? -5.231 -2.684 -3.769 1.00 94.69 577 ARG A CA 1
ATOM 4316 C C . ARG A 1 577 ? -3.997 -2.658 -4.660 1.00 94.69 577 ARG A C 1
ATOM 4318 O O . ARG A 1 577 ? -4.125 -2.431 -5.857 1.00 94.69 577 ARG A O 1
ATOM 4325 N N . TYR A 1 578 ? -2.812 -2.902 -4.111 1.00 95.50 578 TYR A N 1
ATOM 4326 C CA . TYR A 1 578 ? -1.573 -2.951 -4.886 1.00 95.50 578 TYR A CA 1
ATOM 4327 C C . TYR A 1 578 ? -1.185 -4.367 -5.325 1.00 95.50 578 TYR A C 1
ATOM 4329 O O . TYR A 1 578 ? -0.072 -4.554 -5.814 1.00 95.50 578 TYR A O 1
ATOM 4337 N N . GLY A 1 579 ? -2.059 -5.368 -5.174 1.00 93.69 579 GLY A N 1
ATOM 4338 C CA . GLY A 1 579 ? -1.838 -6.755 -5.603 1.00 93.69 579 GLY A CA 1
ATOM 4339 C C . GLY A 1 579 ? -0.620 -7.429 -4.963 1.00 93.69 579 GLY A C 1
ATOM 4340 O O . GLY A 1 579 ? 0.098 -8.170 -5.638 1.00 93.69 579 GLY A O 1
ATOM 4341 N N . LEU A 1 580 ? -0.281 -7.067 -3.721 1.00 95.62 580 LEU A N 1
ATOM 4342 C CA . LEU A 1 580 ? 0.907 -7.543 -3.008 1.00 95.62 580 LEU A CA 1
ATOM 4343 C C . LEU A 1 580 ? 0.733 -8.972 -2.506 1.00 95.62 580 LEU A C 1
ATOM 4345 O O . LEU A 1 580 ? -0.307 -9.350 -1.969 1.00 95.62 580 LEU A O 1
ATOM 4349 N N . THR A 1 581 ? 1.809 -9.749 -2.596 1.00 95.31 581 THR A N 1
ATOM 4350 C CA . THR A 1 581 ? 1.860 -11.055 -1.951 1.00 95.31 581 THR A CA 1
ATOM 4351 C C . THR A 1 581 ? 2.009 -10.862 -0.447 1.00 95.31 581 THR A C 1
ATOM 4353 O O . THR A 1 581 ? 2.888 -10.138 0.015 1.00 95.31 581 THR A O 1
ATOM 4356 N N . THR A 1 582 ? 1.172 -11.541 0.335 1.00 98.19 582 THR A N 1
ATOM 4357 C CA . THR A 1 582 ? 1.234 -11.513 1.801 1.00 98.19 582 THR A CA 1
ATOM 4358 C C . THR A 1 582 ? 1.825 -12.802 2.364 1.00 98.19 582 THR A C 1
ATOM 4360 O O . THR A 1 582 ? 1.590 -13.911 1.858 1.00 98.19 582 THR A O 1
ATOM 4363 N N . ALA A 1 583 ? 2.622 -12.665 3.424 1.00 98.44 583 ALA A N 1
ATOM 4364 C CA . ALA A 1 583 ? 3.118 -13.797 4.189 1.00 98.44 583 ALA A CA 1
ATOM 4365 C C . ALA A 1 583 ? 1.965 -14.463 4.954 1.00 98.44 583 ALA A C 1
ATOM 4367 O O . ALA A 1 583 ? 1.077 -13.802 5.488 1.00 98.44 583 ALA A O 1
ATOM 4368 N N . ALA A 1 584 ? 1.989 -15.792 5.030 1.00 98.81 584 ALA A N 1
ATOM 4369 C CA . ALA A 1 584 ? 1.112 -16.528 5.924 1.00 98.81 584 ALA A CA 1
ATOM 4370 C C . ALA A 1 584 ? 1.680 -16.441 7.348 1.00 98.81 584 ALA A C 1
ATOM 4372 O O . ALA A 1 584 ? 2.848 -16.778 7.569 1.00 98.81 584 ALA A O 1
ATOM 4373 N N . LEU A 1 585 ? 0.865 -15.999 8.304 1.00 98.81 585 LEU A N 1
ATOM 4374 C CA . LEU A 1 585 ? 1.282 -15.777 9.687 1.00 98.81 585 LEU A CA 1
ATOM 4375 C C . LEU A 1 585 ? 0.826 -16.920 10.584 1.00 98.81 585 LEU A C 1
ATOM 4377 O O . LEU A 1 585 ? -0.293 -17.420 10.450 1.00 98.81 585 LEU A O 1
ATOM 4381 N N . ARG A 1 586 ? 1.703 -17.334 11.500 1.00 98.75 586 ARG A N 1
ATOM 4382 C CA . ARG A 1 586 ? 1.390 -18.361 12.498 1.00 98.75 586 ARG A CA 1
ATOM 4383 C C . ARG A 1 586 ? 0.328 -17.848 13.478 1.00 98.75 586 ARG A C 1
ATOM 4385 O O . ARG A 1 586 ? 0.548 -16.841 14.147 1.00 98.75 586 ARG A O 1
ATOM 4392 N N . ASN A 1 587 ? -0.784 -18.559 13.601 1.00 98.38 587 ASN A N 1
ATOM 4393 C CA . ASN A 1 587 ? -1.816 -18.291 14.600 1.00 98.38 587 ASN A CA 1
ATOM 4394 C C . ASN A 1 587 ? -1.590 -19.107 15.892 1.00 98.38 587 ASN A C 1
ATOM 4396 O O . ASN A 1 587 ? -0.598 -19.831 16.011 1.00 98.38 587 ASN A O 1
ATOM 4400 N N . ALA A 1 588 ? -2.501 -19.010 16.863 1.00 97.75 588 ALA A N 1
ATOM 4401 C CA . ALA A 1 588 ? -2.346 -19.615 18.189 1.00 97.75 588 ALA A CA 1
ATOM 4402 C C . ALA A 1 588 ? -2.314 -21.158 18.185 1.00 97.75 588 ALA A C 1
ATOM 4404 O O . ALA A 1 588 ? -1.768 -21.758 19.109 1.00 97.75 588 ALA A O 1
ATOM 4405 N N . ASP A 1 589 ? -2.853 -21.809 17.146 1.00 97.06 589 ASP A N 1
ATOM 4406 C CA . ASP A 1 589 ? -2.759 -23.268 16.967 1.00 97.06 589 ASP A CA 1
ATOM 4407 C C . ASP A 1 589 ? -1.482 -23.689 16.216 1.00 97.06 589 ASP A C 1
ATOM 4409 O O . ASP A 1 589 ? -1.207 -24.876 16.042 1.00 97.06 589 ASP A O 1
ATOM 4413 N N . GLY A 1 590 ? -0.687 -22.724 15.753 1.00 97.06 590 GLY A N 1
ATOM 4414 C CA . GLY A 1 590 ? 0.491 -22.962 14.932 1.00 97.06 590 GLY A CA 1
ATOM 4415 C C . GLY A 1 590 ? 0.213 -23.075 13.431 1.00 97.06 590 GLY A C 1
ATOM 4416 O O . GLY A 1 590 ? 1.148 -23.358 12.679 1.00 97.06 590 GLY A O 1
ATOM 4417 N N . ASN A 1 591 ? -1.024 -22.831 12.983 1.00 98.12 591 ASN A N 1
ATOM 4418 C CA . ASN A 1 591 ? -1.380 -22.817 11.564 1.00 98.12 591 ASN A CA 1
ATOM 4419 C C . ASN A 1 591 ? -0.903 -21.521 10.905 1.00 98.12 591 ASN A C 1
ATOM 4421 O O . ASN A 1 591 ? -0.948 -20.461 11.520 1.00 98.12 591 ASN A O 1
ATOM 4425 N N . PHE A 1 592 ? -0.495 -21.593 9.638 1.00 98.56 592 PHE A N 1
ATOM 4426 C CA . PHE A 1 592 ? -0.085 -20.422 8.861 1.00 98.56 592 PHE A CA 1
ATOM 4427 C C . PHE A 1 592 ? -1.238 -19.939 7.988 1.00 98.56 592 PHE A C 1
ATOM 4429 O O . PHE A 1 592 ? -1.648 -20.643 7.065 1.00 98.56 592 PHE A O 1
ATOM 4436 N N . VAL A 1 593 ? -1.744 -18.744 8.282 1.00 98.62 593 VAL A N 1
ATOM 4437 C CA . VAL A 1 593 ? -2.972 -18.193 7.699 1.00 98.62 593 VAL A CA 1
ATOM 4438 C C . VAL A 1 593 ? -2.655 -16.885 6.971 1.00 98.62 593 VAL A C 1
ATOM 4440 O O . VAL A 1 593 ? -1.898 -16.062 7.484 1.00 98.62 593 VAL A O 1
ATOM 4443 N N . LYS A 1 594 ? -3.218 -16.689 5.773 1.00 98.31 594 LYS A N 1
ATOM 4444 C CA . LYS A 1 594 ? -3.156 -15.417 5.030 1.00 98.31 594 LYS A CA 1
ATOM 4445 C C . LYS A 1 594 ? -4.387 -14.547 5.338 1.00 98.31 594 LYS A C 1
ATOM 4447 O O . LYS A 1 594 ? -5.445 -15.105 5.656 1.00 98.31 594 LYS A O 1
ATOM 4452 N N . PRO A 1 595 ? -4.290 -13.211 5.234 1.00 97.81 595 PRO A N 1
ATOM 4453 C CA . PRO A 1 595 ? -5.461 -12.348 5.340 1.00 97.81 595 PRO A CA 1
ATOM 4454 C C . PRO A 1 595 ? -6.418 -12.611 4.167 1.00 97.81 595 PRO A C 1
ATOM 4456 O O . PRO A 1 595 ? -5.996 -12.769 3.027 1.00 97.81 595 PRO A O 1
ATOM 4459 N N . SER A 1 596 ? -7.710 -12.713 4.465 1.00 97.12 596 SER A N 1
ATOM 4460 C CA . SER A 1 596 ? -8.813 -12.838 3.506 1.00 97.12 596 SER A CA 1
ATOM 4461 C C . SER A 1 596 ? -10.119 -12.512 4.228 1.00 97.12 596 SER A C 1
ATOM 4463 O O . SER A 1 596 ? -10.192 -12.654 5.449 1.00 97.12 596 SER A O 1
ATOM 4465 N N . ALA A 1 597 ? -11.192 -12.180 3.507 1.00 97.44 597 ALA A N 1
ATOM 4466 C CA . ALA A 1 597 ? -12.481 -11.903 4.147 1.00 97.44 597 ALA A CA 1
ATOM 4467 C C . ALA A 1 597 ? -12.942 -13.042 5.088 1.00 97.44 597 ALA A C 1
ATOM 4469 O O . ALA A 1 597 ? -13.458 -12.790 6.179 1.00 97.44 597 ALA A O 1
ATOM 4470 N N . ALA A 1 598 ? -12.701 -14.302 4.709 1.00 98.06 598 ALA A N 1
ATOM 4471 C CA . ALA A 1 598 ? -13.056 -15.466 5.518 1.00 98.06 598 ALA A CA 1
ATOM 4472 C C . ALA A 1 598 ? -12.189 -15.607 6.781 1.00 98.06 598 ALA A C 1
ATOM 4474 O O . ALA A 1 598 ? -12.720 -15.878 7.857 1.00 98.06 598 ALA A O 1
ATOM 4475 N N . THR A 1 599 ? -10.873 -15.410 6.673 1.00 98.62 599 THR A N 1
ATOM 4476 C CA . THR A 1 599 ? -9.932 -15.585 7.795 1.00 98.62 599 THR A CA 1
ATOM 4477 C C . THR A 1 599 ? -9.980 -14.417 8.784 1.00 98.62 599 THR A C 1
ATOM 4479 O O . THR A 1 599 ? -9.842 -14.637 9.987 1.00 98.62 599 THR A O 1
ATOM 4482 N N . LEU A 1 600 ? -10.279 -13.204 8.303 1.00 98.62 600 LEU A N 1
ATOM 4483 C CA . LEU A 1 600 ? -10.599 -12.044 9.142 1.00 98.62 600 LEU A CA 1
ATOM 4484 C C . LEU A 1 600 ? -11.923 -12.271 9.896 1.00 98.62 600 LEU A C 1
ATOM 4486 O O . LEU A 1 600 ? -11.985 -12.135 11.114 1.00 98.62 600 LEU A O 1
ATOM 4490 N N . THR A 1 601 ? -12.980 -12.716 9.203 1.00 98.06 601 THR A N 1
ATOM 4491 C CA . THR A 1 601 ? -14.267 -13.050 9.851 1.00 98.06 601 THR A CA 1
ATOM 4492 C C . THR A 1 601 ? -14.104 -14.149 10.904 1.00 98.06 601 THR A C 1
ATOM 4494 O O . THR A 1 601 ? -14.719 -14.087 11.970 1.00 98.06 601 THR A O 1
ATOM 4497 N N . ALA A 1 602 ? -13.270 -15.154 10.618 1.00 98.25 602 ALA A N 1
ATOM 4498 C CA . ALA A 1 602 ? -12.970 -16.225 11.558 1.00 98.25 602 ALA A CA 1
ATOM 4499 C C . ALA A 1 602 ? -12.293 -15.701 12.832 1.00 98.25 602 ALA A C 1
ATOM 4501 O O . ALA A 1 602 ? -12.625 -16.179 13.914 1.00 98.25 602 ALA A O 1
ATOM 4502 N N . ASP A 1 603 ? -11.400 -14.711 12.728 1.00 98.25 603 ASP A N 1
ATOM 4503 C CA . ASP A 1 603 ? -10.743 -14.134 13.904 1.00 98.25 603 ASP A CA 1
ATOM 4504 C C . ASP A 1 603 ? -11.680 -13.271 14.751 1.00 98.25 603 ASP A C 1
ATOM 4506 O O . ASP A 1 603 ? -11.682 -13.400 15.975 1.00 98.25 603 ASP A O 1
ATOM 4510 N N . VAL A 1 604 ? -12.566 -12.488 14.121 1.00 97.69 604 VAL A N 1
ATOM 4511 C CA . VAL A 1 604 ? -13.599 -11.708 14.832 1.00 97.69 604 VAL A CA 1
ATOM 4512 C C . VAL A 1 604 ? -14.440 -12.591 15.759 1.00 97.69 604 VAL A C 1
ATOM 4514 O O . VAL A 1 604 ? -14.800 -12.170 16.856 1.00 97.69 604 VAL A O 1
ATOM 4517 N N . ALA A 1 605 ? -14.712 -13.841 15.370 1.00 96.44 605 ALA A N 1
ATOM 4518 C CA . ALA A 1 605 ? -15.444 -14.797 16.203 1.00 96.44 605 ALA A CA 1
ATOM 4519 C C . ALA A 1 605 ? -14.670 -15.267 17.455 1.00 96.44 605 ALA A C 1
ATOM 4521 O O . ALA A 1 605 ? -15.270 -15.839 18.368 1.00 96.44 605 ALA A O 1
ATOM 4522 N N . THR A 1 606 ? -13.354 -15.046 17.514 1.00 95.94 606 THR A N 1
ATOM 4523 C CA . THR A 1 606 ? -12.497 -15.410 18.657 1.00 95.94 606 THR A CA 1
ATOM 4524 C C . THR A 1 606 ? -12.281 -14.262 19.648 1.00 95.94 606 THR A C 1
ATOM 4526 O O . THR A 1 606 ? -11.930 -14.511 20.813 1.00 95.94 606 THR A O 1
ATOM 4529 N N . MET A 1 607 ? -12.534 -13.022 19.213 1.00 96.31 607 MET A N 1
ATOM 4530 C CA . MET A 1 607 ? -12.339 -11.805 20.001 1.00 96.31 607 MET A CA 1
ATOM 4531 C C . MET A 1 607 ? -13.255 -11.755 21.229 1.00 96.31 607 MET A C 1
ATOM 4533 O O . MET A 1 607 ? -14.328 -12.364 21.278 1.00 96.31 607 MET A O 1
ATOM 4537 N N . ARG A 1 608 ? -12.823 -11.012 22.252 1.00 95.69 608 ARG A N 1
ATOM 4538 C CA . ARG A 1 608 ? -13.622 -10.755 23.458 1.00 95.69 608 ARG A CA 1
ATOM 4539 C C . ARG A 1 608 ? -14.065 -9.297 23.513 1.00 95.69 608 ARG A C 1
ATOM 4541 O O . ARG A 1 608 ? -13.318 -8.434 23.055 1.00 95.69 608 ARG A O 1
ATOM 4548 N N . PRO A 1 609 ? -15.222 -9.017 24.132 1.00 96.25 609 PRO A N 1
ATOM 4549 C CA . PRO A 1 609 ? -15.564 -7.666 24.554 1.00 96.25 609 PRO A CA 1
ATOM 4550 C C . PRO A 1 609 ? -14.448 -7.042 25.398 1.00 96.25 609 PRO A C 1
ATOM 4552 O O . PRO A 1 609 ? -13.851 -7.721 26.240 1.00 96.25 609 PRO A O 1
ATOM 4555 N N . SER A 1 610 ? -14.186 -5.757 25.180 1.00 94.00 610 SER A N 1
ATOM 4556 C CA . SER A 1 610 ? -13.301 -4.954 26.012 1.00 94.00 610 SER A CA 1
ATOM 4557 C C . SER A 1 610 ? -13.880 -4.835 27.420 1.00 94.00 610 SER A C 1
ATOM 4559 O O . SER A 1 610 ? -15.095 -4.792 27.617 1.00 94.00 610 SER A O 1
ATOM 4561 N N . SER A 1 611 ? -12.995 -4.778 28.415 1.00 91.50 611 SER A N 1
ATOM 4562 C CA . SER A 1 611 ? -13.373 -4.502 29.801 1.00 91.50 611 SER A CA 1
ATOM 4563 C C . SER A 1 611 ? -13.816 -3.055 30.017 1.00 91.50 611 SER A C 1
ATOM 4565 O O . SER A 1 611 ? -14.532 -2.791 30.976 1.00 91.50 611 SER A O 1
ATOM 4567 N N . GLU A 1 612 ? -13.390 -2.131 29.152 1.00 89.81 612 GLU A N 1
ATOM 4568 C CA . GLU A 1 612 ? -13.745 -0.707 29.234 1.00 89.81 612 GLU A CA 1
ATOM 4569 C C . GLU A 1 612 ? -15.110 -0.420 28.602 1.00 89.81 612 GLU A C 1
ATOM 4571 O O . GLU A 1 612 ? -15.895 0.357 29.140 1.00 89.81 612 GLU A O 1
ATOM 4576 N N . ASP A 1 613 ? -15.417 -1.086 27.487 1.00 91.56 613 ASP A N 1
ATOM 4577 C CA . ASP A 1 613 ? -16.724 -1.031 26.840 1.00 91.56 613 ASP A CA 1
ATOM 4578 C C . ASP A 1 613 ? -17.032 -2.376 26.172 1.00 91.56 613 ASP A C 1
ATOM 4580 O O . ASP A 1 613 ? -16.397 -2.771 25.192 1.00 91.56 613 ASP A O 1
ATOM 4584 N N . ALA A 1 614 ? -18.041 -3.083 26.686 1.00 93.00 614 ALA A N 1
ATOM 4585 C CA . ALA A 1 614 ? -18.410 -4.408 26.196 1.00 93.00 614 ALA A CA 1
ATOM 4586 C C . ALA A 1 614 ? -18.981 -4.408 24.761 1.00 93.00 614 ALA A C 1
ATOM 4588 O O . ALA A 1 614 ? -19.171 -5.475 24.176 1.00 93.00 614 ALA A O 1
ATOM 4589 N N . SER A 1 615 ? -19.274 -3.237 24.187 1.00 92.81 615 SER A N 1
ATOM 4590 C CA . SER A 1 615 ? -19.645 -3.106 22.779 1.00 92.81 615 SER A CA 1
ATOM 4591 C C . SER A 1 615 ? -18.427 -3.169 21.846 1.00 92.81 615 SER A C 1
ATOM 4593 O O . SER A 1 615 ? -18.568 -3.516 20.676 1.00 92.81 615 SER A O 1
ATOM 4595 N N . VAL A 1 616 ? -17.214 -2.925 22.337 1.00 96.88 616 VAL A N 1
ATOM 4596 C CA . VAL A 1 616 ? -15.999 -2.986 21.516 1.00 96.88 616 VAL A CA 1
ATOM 4597 C C . VAL A 1 616 ? -15.330 -4.345 21.676 1.00 96.88 616 VAL A C 1
ATOM 4599 O O . VAL A 1 616 ? -14.929 -4.726 22.769 1.00 96.88 616 VAL A O 1
ATOM 4602 N N . LEU A 1 617 ? -15.192 -5.099 20.586 1.00 96.81 617 LEU A N 1
ATOM 4603 C CA . LEU A 1 617 ? -14.370 -6.311 20.545 1.00 96.81 617 LEU A CA 1
ATOM 4604 C C . LEU A 1 617 ? -12.891 -5.948 20.421 1.00 96.81 617 LEU A C 1
ATOM 4606 O O . LEU A 1 617 ? -12.515 -5.208 19.515 1.00 96.81 617 LEU A O 1
ATOM 4610 N N . LYS A 1 618 ? -12.063 -6.521 21.296 1.00 94.75 618 LYS A N 1
ATOM 4611 C CA . LYS A 1 618 ? -10.615 -6.311 21.310 1.00 94.75 618 LYS A CA 1
ATOM 4612 C C . LYS A 1 618 ? -9.897 -7.383 20.474 1.00 94.75 618 LYS A C 1
ATOM 4614 O O . LYS A 1 618 ? -10.169 -8.570 20.689 1.00 94.75 618 LYS A O 1
ATOM 4619 N N . PRO A 1 619 ? -8.952 -7.000 19.593 1.00 94.81 619 PRO A N 1
ATOM 4620 C CA . PRO A 1 619 ? -8.042 -7.944 18.949 1.00 94.81 619 PRO A CA 1
ATOM 4621 C C . PRO A 1 619 ? -7.294 -8.798 19.981 1.00 94.81 619 PRO A C 1
ATOM 4623 O O . PRO A 1 619 ? -6.704 -8.265 20.925 1.00 94.81 619 PRO A O 1
ATOM 4626 N N . ASP A 1 620 ? -7.313 -10.121 19.804 1.00 94.50 620 ASP A N 1
ATOM 4627 C CA . ASP A 1 620 ? -6.709 -11.082 20.737 1.00 94.50 620 ASP A CA 1
ATOM 4628 C C . ASP A 1 620 ? -5.954 -12.191 19.977 1.00 94.50 620 ASP A C 1
ATOM 4630 O O . ASP A 1 620 ? -6.457 -13.312 19.829 1.00 94.50 620 ASP A O 1
ATOM 4634 N N . PRO A 1 621 ? -4.727 -11.905 19.495 1.00 96.25 621 PRO A N 1
ATOM 4635 C CA . PRO A 1 621 ? -3.951 -12.851 18.690 1.00 96.25 621 PRO A CA 1
ATOM 4636 C C . PRO A 1 621 ? -3.671 -14.190 19.393 1.00 96.25 621 PRO A C 1
ATOM 4638 O O . PRO A 1 621 ? -3.489 -15.213 18.733 1.00 96.25 621 PRO A O 1
ATOM 4641 N N . ALA A 1 622 ? -3.685 -14.221 20.733 1.00 96.31 622 ALA A N 1
ATOM 4642 C CA . ALA A 1 622 ? -3.505 -15.441 21.524 1.00 96.31 622 ALA A CA 1
ATOM 4643 C C . ALA A 1 622 ? -4.698 -16.412 21.415 1.00 96.31 622 ALA A C 1
ATOM 4645 O O . ALA A 1 622 ? -4.597 -17.582 21.801 1.00 96.31 622 ALA A O 1
ATOM 4646 N N . ARG A 1 623 ? -5.844 -15.940 20.909 1.00 96.94 623 ARG A N 1
ATOM 4647 C CA . ARG A 1 623 ? -7.072 -16.725 20.709 1.00 96.94 623 ARG A CA 1
ATOM 4648 C C . ARG A 1 623 ? -7.398 -16.978 19.240 1.00 96.94 623 ARG A C 1
ATOM 4650 O O . ARG A 1 623 ? -8.318 -17.758 18.983 1.00 96.94 623 ARG A O 1
ATOM 4657 N N . ALA A 1 624 ? -6.617 -16.420 18.317 1.00 97.06 624 ALA A N 1
ATOM 4658 C CA . ALA A 1 624 ? -6.722 -16.658 16.884 1.00 97.06 624 ALA A CA 1
ATOM 4659 C C . ALA A 1 624 ? -6.414 -18.133 16.558 1.00 97.06 624 ALA A C 1
ATOM 4661 O O . ALA A 1 624 ? -5.260 -18.532 16.407 1.00 97.06 624 ALA A O 1
ATOM 4662 N N . LYS A 1 625 ? -7.453 -18.970 16.486 1.00 96.12 625 LYS A N 1
ATOM 4663 C CA . LYS A 1 625 ? -7.370 -20.428 16.290 1.00 96.12 625 LYS A CA 1
ATOM 4664 C C . LYS A 1 625 ? -7.998 -20.884 14.974 1.00 96.12 625 LYS A C 1
ATOM 4666 O O . LYS A 1 625 ? -8.762 -20.160 14.338 1.00 96.12 625 LYS A O 1
ATOM 4671 N N . GLY A 1 626 ? -7.700 -22.108 14.545 1.00 96.75 626 GLY A N 1
ATOM 4672 C CA . GLY A 1 626 ? -8.211 -22.670 13.295 1.00 96.75 626 GLY A CA 1
ATOM 4673 C C . GLY A 1 626 ? -7.719 -21.885 12.077 1.00 96.75 626 GLY A C 1
ATOM 4674 O O . GLY A 1 626 ? -6.520 -21.888 11.800 1.00 96.75 626 GLY A O 1
ATOM 4675 N N . GLN A 1 627 ? -8.646 -21.234 11.366 1.00 97.25 627 GLN A N 1
ATOM 4676 C CA . GLN A 1 627 ? -8.391 -20.369 10.198 1.00 97.25 627 GLN A CA 1
ATOM 4677 C C . GLN A 1 627 ? -8.404 -18.869 10.546 1.00 97.25 627 GLN A C 1
ATOM 4679 O O . GLN A 1 627 ? -8.405 -18.034 9.647 1.00 97.25 627 GLN A O 1
ATOM 4684 N N . ALA A 1 628 ? -8.451 -18.509 11.830 1.00 98.50 628 ALA A N 1
ATOM 4685 C CA . ALA A 1 628 ? -8.382 -17.118 12.256 1.00 98.50 628 ALA A CA 1
ATOM 4686 C C . ALA A 1 628 ? -7.021 -16.505 11.901 1.00 98.50 628 ALA A C 1
ATOM 4688 O O . ALA A 1 628 ? -5.970 -17.093 12.189 1.00 98.50 628 ALA A O 1
ATOM 4689 N N . TYR A 1 629 ? -7.059 -15.333 11.268 1.00 98.75 629 TYR A N 1
ATOM 4690 C CA . TYR A 1 629 ? -5.874 -14.551 10.945 1.00 98.75 629 TYR A CA 1
ATOM 4691 C C . TYR A 1 629 ? -5.489 -13.643 12.130 1.00 98.75 629 TYR A C 1
ATOM 4693 O O . TYR A 1 629 ? -6.317 -12.842 12.562 1.00 98.75 629 TYR A O 1
ATOM 4701 N N . PRO A 1 630 ? -4.254 -13.733 12.663 1.00 98.38 630 PRO A N 1
ATOM 4702 C CA . PRO A 1 630 ? -3.931 -13.224 14.001 1.00 98.38 630 PRO A CA 1
ATOM 4703 C C . PRO A 1 630 ? -3.806 -11.700 14.124 1.00 98.38 630 PRO A C 1
ATOM 4705 O O . PRO A 1 630 ? -3.716 -11.205 15.241 1.00 98.38 630 PRO A O 1
ATOM 4708 N N . LEU A 1 631 ? -3.771 -10.956 13.014 1.00 98.56 631 LEU A N 1
ATOM 4709 C CA . LEU A 1 631 ? -3.624 -9.493 13.015 1.00 98.56 631 LEU A CA 1
ATOM 4710 C C . LEU A 1 631 ? -4.907 -8.777 12.557 1.00 98.56 631 LEU A C 1
ATOM 4712 O O . LEU A 1 631 ? -4.845 -7.721 11.927 1.00 98.56 631 LEU A O 1
ATOM 4716 N N . THR A 1 632 ? -6.068 -9.375 12.825 1.00 98.62 632 THR A N 1
ATOM 4717 C CA . THR A 1 632 ? -7.381 -8.815 12.472 1.00 98.62 632 THR A CA 1
ATOM 4718 C C . THR A 1 632 ? -7.816 -7.753 13.483 1.00 98.62 632 THR A C 1
ATOM 4720 O O . THR A 1 632 ? -7.583 -7.884 14.684 1.00 98.62 632 THR A O 1
ATOM 4723 N N . ALA A 1 633 ? -8.515 -6.724 13.006 1.00 97.88 633 ALA A N 1
ATOM 4724 C CA . ALA A 1 633 ? -9.169 -5.721 13.833 1.00 97.88 633 ALA A CA 1
ATOM 4725 C C . ALA A 1 633 ? -10.582 -5.407 13.325 1.00 97.88 633 ALA A C 1
ATOM 4727 O O . ALA A 1 633 ? -10.866 -5.444 12.125 1.00 97.88 633 ALA A O 1
ATOM 4728 N N . VAL A 1 634 ? -11.466 -5.055 14.258 1.00 98.25 634 VAL A N 1
ATOM 4729 C CA . VAL A 1 634 ? -12.754 -4.426 13.950 1.00 98.25 634 VAL A CA 1
ATOM 4730 C C . VAL A 1 634 ? -12.583 -2.929 14.170 1.00 98.25 634 VAL A C 1
ATOM 4732 O O . VAL A 1 634 ? -12.197 -2.514 15.260 1.00 98.25 634 VAL A O 1
ATOM 4735 N N . ALA A 1 635 ? -12.869 -2.126 13.152 1.00 97.44 635 ALA A N 1
ATOM 4736 C CA . ALA A 1 635 ? -12.886 -0.676 13.271 1.00 97.44 635 ALA A CA 1
ATOM 4737 C C . ALA A 1 635 ? -14.274 -0.204 13.724 1.00 97.44 635 ALA A C 1
ATOM 4739 O O . ALA A 1 635 ? -15.305 -0.639 13.191 1.00 97.44 635 ALA A O 1
ATOM 4740 N N . TYR A 1 636 ? -14.297 0.706 14.693 1.00 98.31 636 TYR A N 1
ATOM 4741 C CA . TYR A 1 636 ? -15.499 1.287 15.273 1.00 98.31 636 TYR A CA 1
ATOM 4742 C C . TYR A 1 636 ? -15.578 2.772 14.944 1.00 98.31 636 TYR A C 1
ATOM 4744 O O . TYR A 1 636 ? -14.624 3.509 15.159 1.00 98.31 636 TYR A O 1
ATOM 4752 N N . ALA A 1 637 ? -16.741 3.227 14.482 1.00 97.88 637 ALA A N 1
ATOM 4753 C CA . ALA A 1 637 ? -17.103 4.633 14.535 1.00 97.88 637 ALA A CA 1
ATOM 4754 C C . ALA A 1 637 ? -17.535 4.959 15.970 1.00 97.88 637 ALA A C 1
ATOM 4756 O O . ALA A 1 637 ? -18.619 4.558 16.411 1.00 97.88 637 ALA A O 1
ATOM 4757 N N . ALA A 1 638 ? -16.668 5.652 16.697 1.00 96.38 638 ALA A N 1
ATOM 4758 C CA . ALA A 1 638 ? -16.923 6.164 18.026 1.00 96.38 638 ALA A CA 1
ATOM 4759 C C . ALA A 1 638 ? -17.430 7.606 17.926 1.00 96.38 638 ALA A C 1
ATOM 4761 O O . ALA A 1 638 ? -16.749 8.462 17.368 1.00 96.38 638 ALA A O 1
ATOM 4762 N N . ALA A 1 639 ? -18.629 7.884 18.435 1.00 94.00 639 ALA A N 1
ATOM 4763 C CA . ALA A 1 639 ? -19.243 9.203 18.303 1.00 94.00 639 ALA A CA 1
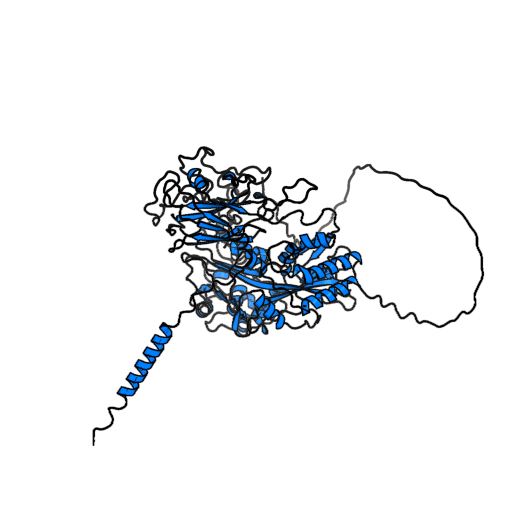ATOM 4764 C C . ALA A 1 639 ? -19.851 9.706 19.612 1.00 94.00 639 ALA A C 1
ATOM 4766 O O . ALA A 1 639 ? -20.599 8.988 20.283 1.00 94.00 639 ALA A O 1
ATOM 4767 N N . SER A 1 640 ? -19.572 10.964 19.953 1.00 90.19 640 SER A N 1
ATOM 4768 C CA . SER A 1 640 ? -20.176 11.624 21.112 1.00 90.19 640 SER A CA 1
ATOM 4769 C C . SER A 1 640 ? -21.666 11.866 20.869 1.00 90.19 640 SER A C 1
ATOM 4771 O O . SER A 1 640 ? -22.081 12.366 19.822 1.00 90.19 640 SER A O 1
ATOM 4773 N N . VAL A 1 641 ? -22.513 11.553 21.852 1.00 88.88 641 VAL A N 1
ATOM 4774 C CA . VAL A 1 641 ? -23.947 11.891 21.784 1.00 88.88 641 VAL A CA 1
ATOM 4775 C C . VAL A 1 641 ? -24.225 13.355 22.141 1.00 88.88 641 VAL A C 1
ATOM 4777 O O . VAL A 1 641 ? -25.359 13.813 21.987 1.00 88.88 641 VAL A O 1
ATOM 4780 N N . ASN A 1 642 ? -23.215 14.083 22.627 1.00 81.75 642 ASN A N 1
ATOM 4781 C CA . ASN A 1 642 ? -23.297 15.487 23.022 1.00 81.75 642 ASN A CA 1
ATOM 4782 C C . ASN A 1 642 ? -22.778 16.397 21.901 1.00 81.75 642 ASN A C 1
ATOM 4784 O O . ASN A 1 642 ? -21.768 17.078 22.030 1.00 81.75 642 ASN A O 1
ATOM 4788 N N . GLN A 1 643 ? -23.468 16.347 20.770 1.00 83.00 643 GLN A N 1
ATOM 4789 C CA . GLN A 1 643 ? -23.209 17.173 19.593 1.00 83.00 643 GLN A CA 1
ATOM 4790 C C . GLN A 1 643 ? -24.539 17.699 19.052 1.00 83.00 643 GLN A C 1
ATOM 4792 O O . GLN A 1 643 ? -25.597 17.232 19.490 1.00 83.00 643 GLN A O 1
ATOM 4797 N N . ASP A 1 644 ? -24.538 18.649 18.120 1.00 87.12 644 ASP A N 1
ATOM 4798 C CA . ASP A 1 644 ? -25.781 19.211 17.595 1.00 87.12 644 ASP A CA 1
ATOM 4799 C C . ASP A 1 644 ? -26.663 18.135 16.929 1.00 87.12 644 ASP A C 1
ATOM 4801 O O . ASP A 1 644 ? -26.204 17.124 16.391 1.00 87.12 644 ASP A O 1
ATOM 4805 N N . ALA A 1 645 ? -27.981 18.330 16.975 1.00 89.94 645 ALA A N 1
ATOM 4806 C CA . ALA A 1 645 ? -28.919 17.318 16.496 1.00 89.94 645 ALA A CA 1
ATOM 4807 C C . ALA A 1 645 ? -28.799 17.037 14.985 1.00 89.94 645 ALA A C 1
ATOM 4809 O O . ALA A 1 645 ? -29.192 15.954 14.541 1.00 89.94 645 ALA A O 1
ATOM 4810 N N . LYS A 1 646 ? -28.285 17.984 14.185 1.00 89.12 646 LYS A N 1
ATOM 4811 C CA . LYS A 1 646 ? -28.103 17.807 12.741 1.00 89.12 646 LYS A CA 1
ATOM 4812 C C . LYS A 1 646 ? -26.883 16.922 12.470 1.00 89.12 646 LYS A C 1
ATOM 4814 O O . LYS A 1 646 ? -27.034 15.962 11.711 1.00 89.12 646 LYS A O 1
ATOM 4819 N N . ALA A 1 647 ? -25.751 17.156 13.139 1.00 89.50 647 ALA A N 1
ATOM 4820 C CA . ALA A 1 647 ? -24.576 16.288 13.060 1.00 89.50 647 ALA A CA 1
ATOM 4821 C C . ALA A 1 647 ? -24.883 14.869 13.552 1.00 89.50 647 ALA A C 1
ATOM 4823 O O . ALA A 1 647 ? -24.607 13.913 12.829 1.00 89.50 647 ALA A O 1
ATOM 4824 N N . ARG A 1 648 ? -25.578 14.701 14.694 1.00 92.50 648 ARG A N 1
ATOM 4825 C CA . ARG A 1 648 ? -25.979 13.357 15.178 1.00 92.50 648 ARG A CA 1
ATOM 4826 C C . ARG A 1 648 ? -26.755 12.569 14.134 1.00 92.50 648 ARG A C 1
ATOM 4828 O O . ARG A 1 648 ? -26.477 11.395 13.911 1.00 92.50 648 ARG A O 1
ATOM 4835 N N . LYS A 1 649 ? -27.726 13.208 13.476 1.00 93.50 649 LYS A N 1
ATOM 4836 C CA . LYS A 1 649 ? -28.522 12.580 12.410 1.00 93.50 649 LYS A CA 1
ATOM 4837 C C . LYS A 1 649 ? -27.670 12.225 11.195 1.00 93.50 649 LYS A C 1
ATOM 4839 O O . LYS A 1 649 ? -27.868 11.163 10.607 1.00 93.50 649 LYS A O 1
ATOM 4844 N N . ALA A 1 650 ? -26.742 13.095 10.806 1.00 92.88 650 ALA A N 1
ATOM 4845 C CA . ALA A 1 650 ? -25.851 12.845 9.680 1.00 92.88 650 ALA A CA 1
ATOM 4846 C C . ALA A 1 650 ? -24.882 11.685 9.966 1.00 92.88 650 ALA A C 1
ATOM 4848 O O . ALA A 1 650 ? -24.838 10.740 9.178 1.00 92.88 650 ALA A O 1
ATOM 4849 N N . TYR A 1 651 ? -24.213 11.674 11.120 1.00 95.06 651 TYR A N 1
ATOM 4850 C CA . TYR A 1 651 ? -23.348 10.567 11.536 1.00 95.06 651 TYR A CA 1
ATOM 4851 C C . TYR A 1 651 ? -24.116 9.262 11.771 1.00 95.06 651 TYR A C 1
ATOM 4853 O O . TYR A 1 651 ? -23.650 8.191 11.391 1.00 95.06 651 TY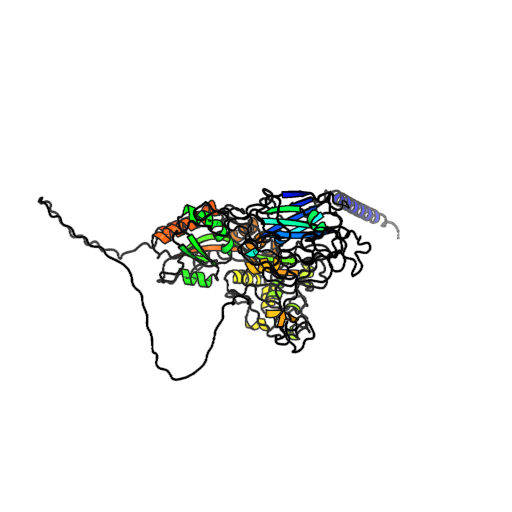R A O 1
ATOM 4861 N N . ALA A 1 652 ? -25.339 9.313 12.304 1.00 96.31 652 ALA A N 1
ATOM 4862 C CA . ALA A 1 652 ? -26.180 8.121 12.402 1.00 96.31 652 ALA A CA 1
ATOM 4863 C C . ALA A 1 652 ? -26.519 7.550 11.012 1.00 96.31 652 ALA A C 1
ATOM 4865 O O . ALA A 1 652 ? -26.507 6.333 10.821 1.00 96.31 652 ALA A O 1
ATOM 4866 N N . ARG A 1 653 ? -26.782 8.401 10.007 1.00 96.19 653 ARG A N 1
ATOM 4867 C CA . ARG A 1 653 ? -26.951 7.949 8.614 1.00 96.19 653 ARG A CA 1
ATOM 4868 C C . ARG A 1 653 ? -25.664 7.368 8.032 1.00 96.19 653 ARG A C 1
ATOM 4870 O O . ARG A 1 653 ? -25.750 6.332 7.378 1.00 96.19 653 ARG A O 1
ATOM 4877 N N . PHE A 1 654 ? -24.507 7.970 8.315 1.00 96.25 654 PHE A N 1
ATOM 4878 C CA . PHE A 1 654 ? -23.202 7.411 7.952 1.00 96.25 654 PHE A CA 1
ATOM 4879 C C . PHE A 1 654 ? -23.053 5.982 8.489 1.00 96.25 654 PHE A C 1
ATOM 4881 O O . PHE A 1 654 ? -22.840 5.047 7.720 1.00 96.25 654 PHE A O 1
ATOM 4888 N N . ILE A 1 655 ? -23.267 5.784 9.794 1.00 97.88 655 ILE A N 1
ATOM 4889 C CA . ILE A 1 655 ? -23.135 4.472 10.443 1.00 97.88 655 ILE A CA 1
ATOM 4890 C C . ILE A 1 655 ? -24.123 3.461 9.843 1.00 97.88 655 ILE A C 1
ATOM 4892 O O . ILE A 1 655 ? -23.768 2.309 9.600 1.00 97.88 655 ILE A O 1
ATOM 4896 N N . ARG A 1 656 ? -25.364 3.873 9.550 1.00 98.00 656 ARG A N 1
ATOM 4897 C CA . ARG A 1 656 ? -26.358 2.994 8.908 1.00 98.00 656 ARG A CA 1
ATOM 4898 C C . ARG A 1 656 ? -25.975 2.609 7.480 1.00 98.00 656 ARG A C 1
ATOM 4900 O O . ARG A 1 656 ? -26.250 1.474 7.090 1.00 98.00 656 ARG A O 1
ATOM 4907 N N . TYR A 1 657 ? -25.361 3.515 6.718 1.00 97.50 657 TYR A N 1
ATOM 4908 C CA . TYR A 1 657 ? -24.818 3.204 5.396 1.00 97.50 657 TYR A CA 1
ATOM 4909 C C . TYR A 1 657 ? -23.680 2.189 5.515 1.00 97.50 657 TYR A C 1
ATOM 4911 O O . TYR A 1 657 ? -23.742 1.138 4.873 1.00 97.50 657 TYR A O 1
ATOM 4919 N N . ALA A 1 658 ? -22.712 2.461 6.399 1.00 97.25 658 ALA A N 1
ATOM 4920 C CA . ALA A 1 658 ? -21.582 1.582 6.670 1.00 97.25 658 ALA A CA 1
ATOM 4921 C C . ALA A 1 658 ? -22.057 0.185 7.084 1.00 97.25 658 ALA A C 1
ATOM 4923 O O . ALA A 1 658 ? -21.611 -0.789 6.506 1.00 97.25 658 ALA A O 1
ATOM 4924 N N . ALA A 1 659 ? -23.042 0.056 7.978 1.00 97.50 659 ALA A N 1
ATOM 4925 C CA . ALA A 1 659 ? -23.614 -1.232 8.399 1.00 97.50 659 ALA A CA 1
ATOM 4926 C C . ALA A 1 659 ? -24.603 -1.866 7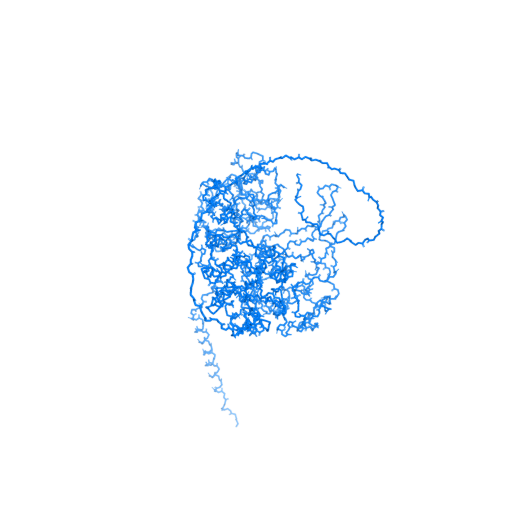.392 1.00 97.50 659 ALA A C 1
ATOM 4928 O O . ALA A 1 659 ? -25.135 -2.959 7.626 1.00 97.50 659 ALA A O 1
ATOM 4929 N N . GLY A 1 660 ? -24.926 -1.159 6.309 1.00 96.50 660 GLY A N 1
ATOM 4930 C CA . GLY A 1 660 ? -25.946 -1.505 5.325 1.00 96.50 660 GLY A CA 1
ATOM 4931 C C . GLY A 1 660 ? -25.348 -1.755 3.946 1.00 96.50 660 GLY A C 1
ATOM 4932 O O . GLY A 1 660 ? -24.622 -2.727 3.749 1.00 96.50 660 GLY A O 1
ATOM 4933 N N . SER A 1 661 ? -25.686 -0.888 2.989 1.00 94.94 661 SER A N 1
ATOM 4934 C CA . SER A 1 661 ? -25.227 -0.962 1.595 1.00 94.94 661 SER A CA 1
ATOM 4935 C C . SER A 1 661 ? -23.706 -0.916 1.460 1.00 94.94 661 SER A C 1
ATOM 4937 O O . SER A 1 661 ? -23.164 -1.560 0.561 1.00 94.94 661 SER A O 1
ATOM 4939 N N . GLY A 1 662 ? -23.030 -0.227 2.385 1.00 96.00 662 GLY A N 1
ATOM 4940 C CA . GLY A 1 662 ? -21.576 -0.130 2.438 1.00 96.00 662 GLY A CA 1
ATOM 4941 C C . GLY A 1 662 ? -20.861 -1.455 2.697 1.00 96.00 662 GLY A C 1
ATOM 4942 O O . GLY A 1 662 ? -19.667 -1.506 2.473 1.00 96.00 662 GLY A O 1
ATOM 4943 N N . GLN A 1 663 ? -21.556 -2.530 3.102 1.00 97.25 663 GLN A N 1
ATOM 4944 C CA . GLN A 1 663 ? -20.971 -3.865 3.339 1.00 97.25 663 GLN A CA 1
ATOM 4945 C C . GLN A 1 663 ? -20.866 -4.744 2.081 1.00 97.25 663 GLN A C 1
ATOM 4947 O O . GLN A 1 663 ? -20.474 -5.907 2.170 1.00 97.25 663 GLN A O 1
ATOM 4952 N N . THR A 1 664 ? -21.264 -4.234 0.914 1.00 96.38 664 THR A N 1
ATOM 4953 C CA . THR A 1 664 ? -21.140 -4.975 -0.349 1.00 96.38 664 THR A CA 1
ATOM 4954 C C . THR A 1 664 ? -19.684 -4.954 -0.788 1.00 96.38 664 THR A C 1
ATOM 4956 O O . THR A 1 664 ? -19.198 -3.875 -1.104 1.00 96.38 664 THR A O 1
ATOM 4959 N N . LEU A 1 665 ? -18.996 -6.100 -0.822 1.00 95.06 665 LEU A N 1
ATOM 4960 C CA . LEU A 1 665 ? -17.619 -6.159 -1.325 1.00 95.06 665 LEU A CA 1
ATOM 4961 C C . LEU A 1 665 ? -17.549 -5.796 -2.811 1.00 95.06 665 LEU A C 1
ATOM 4963 O O . LEU A 1 665 ? -18.378 -6.256 -3.598 1.00 95.06 665 LEU A O 1
ATOM 4967 N N . GLY A 1 666 ? -16.539 -5.021 -3.195 1.00 91.81 666 GLY A N 1
ATOM 4968 C CA . GLY A 1 666 ? -16.226 -4.750 -4.593 1.00 91.81 666 GLY A CA 1
ATOM 4969 C C . GLY A 1 666 ? -15.386 -3.494 -4.800 1.00 91.81 666 GLY A C 1
ATOM 4970 O O . GLY A 1 666 ? -14.952 -2.845 -3.853 1.00 91.81 666 GLY A O 1
ATOM 4971 N N . VAL A 1 667 ? -15.149 -3.170 -6.070 1.00 88.31 667 VAL A N 1
ATOM 4972 C CA . VAL A 1 667 ? -14.282 -2.057 -6.495 1.00 88.31 667 VAL A CA 1
ATOM 4973 C C . VAL A 1 667 ? -15.056 -0.800 -6.895 1.00 88.31 667 VAL A C 1
ATOM 4975 O O . VAL A 1 667 ? -14.446 0.207 -7.230 1.00 88.31 667 VAL A O 1
ATOM 4978 N N . SER A 1 668 ? -16.392 -0.831 -6.904 1.00 89.88 668 SER A N 1
ATOM 4979 C CA . SER A 1 668 ? -17.211 0.312 -7.333 1.00 89.88 668 SER A CA 1
ATOM 4980 C C . SER A 1 668 ? -17.428 1.315 -6.202 1.00 89.88 668 SER A C 1
ATOM 4982 O O . SER A 1 668 ? -17.555 0.934 -5.040 1.00 89.88 668 SER A O 1
ATOM 4984 N N . ALA A 1 669 ? -17.592 2.592 -6.551 1.00 88.56 669 ALA A N 1
ATOM 4985 C CA . ALA A 1 669 ? -17.943 3.635 -5.592 1.00 88.56 669 ALA A CA 1
ATOM 4986 C C . ALA A 1 669 ? -19.175 3.251 -4.747 1.00 88.56 669 ALA A C 1
ATOM 4988 O O . ALA A 1 669 ? -20.251 2.930 -5.267 1.00 88.56 669 ALA A O 1
ATOM 4989 N N . GLY A 1 670 ? -19.020 3.314 -3.428 1.00 92.06 670 GLY A N 1
ATOM 4990 C CA . GLY A 1 670 ? -20.025 2.942 -2.439 1.00 92.06 670 GLY A CA 1
ATOM 4991 C C . GLY A 1 670 ? -19.865 1.542 -1.850 1.00 92.06 670 GLY A C 1
ATOM 4992 O O . GLY A 1 670 ? -20.550 1.244 -0.870 1.00 92.06 670 GLY A O 1
ATOM 4993 N N . GLN A 1 671 ? -18.998 0.700 -2.413 1.00 94.75 671 GLN A N 1
ATOM 4994 C CA . GLN A 1 671 ? -18.748 -0.669 -1.954 1.00 94.75 671 GLN A CA 1
ATOM 4995 C C . GLN A 1 671 ? -17.632 -0.728 -0.901 1.00 94.75 671 GLN A C 1
ATOM 4997 O O . GLN A 1 671 ? -16.858 0.213 -0.743 1.00 94.75 671 GLN A O 1
ATOM 5002 N N . LEU A 1 672 ? -17.559 -1.834 -0.163 1.00 97.06 672 LEU A N 1
ATOM 5003 C CA . LEU A 1 672 ? -16.445 -2.167 0.718 1.00 97.06 672 LEU A CA 1
ATOM 5004 C C . LEU A 1 672 ? -15.290 -2.726 -0.133 1.00 97.06 672 LEU A C 1
ATOM 5006 O O . LEU A 1 672 ? -15.493 -3.751 -0.788 1.00 97.06 672 LEU A O 1
ATOM 5010 N N . PRO A 1 673 ? -14.099 -2.106 -0.146 1.00 95.75 673 PRO A N 1
ATOM 5011 C CA . PRO A 1 673 ? -12.979 -2.620 -0.931 1.00 95.75 673 PRO A CA 1
ATOM 5012 C C . PRO A 1 673 ? -12.541 -4.031 -0.508 1.00 95.75 673 PRO A C 1
ATOM 5014 O O . PRO A 1 673 ? -12.816 -4.485 0.605 1.00 95.75 673 PRO A O 1
ATOM 5017 N N . PHE A 1 674 ? -11.820 -4.730 -1.387 1.00 95.44 674 PHE A N 1
ATOM 5018 C CA . PHE A 1 674 ? -11.119 -5.959 -1.002 1.00 95.44 674 PHE A CA 1
ATOM 5019 C C . PHE A 1 674 ? -10.038 -5.675 0.052 1.00 95.44 674 PHE A C 1
ATOM 5021 O O . PHE A 1 674 ? -9.586 -4.544 0.208 1.00 95.44 674 PHE A O 1
ATOM 5028 N N . GLY A 1 675 ? -9.680 -6.707 0.818 1.00 96.31 675 GLY A N 1
ATOM 5029 C CA . GLY A 1 675 ? -8.839 -6.603 2.018 1.00 96.31 675 GLY A CA 1
ATOM 5030 C C . GLY A 1 675 ? -9.633 -6.373 3.304 1.00 96.31 675 GLY A C 1
ATOM 5031 O O . GLY A 1 675 ? -9.129 -6.629 4.393 1.00 96.31 675 GLY A O 1
ATOM 5032 N N . TYR A 1 676 ? -10.911 -6.012 3.178 1.00 98.50 676 TYR A N 1
ATOM 5033 C CA . TYR A 1 676 ? -11.873 -6.003 4.273 1.00 98.50 676 TYR A CA 1
ATOM 5034 C C . TYR A 1 676 ? -12.722 -7.282 4.304 1.00 98.50 676 TYR A C 1
ATOM 5036 O O . TYR A 1 676 ? -12.859 -8.000 3.308 1.00 98.50 676 TYR A O 1
ATOM 5044 N N . ALA A 1 677 ? -13.370 -7.532 5.442 1.00 98.00 677 ALA A N 1
ATOM 5045 C CA . ALA A 1 677 ? -14.456 -8.497 5.566 1.00 98.00 677 ALA A CA 1
ATOM 5046 C C . ALA A 1 677 ? -15.784 -7.795 5.901 1.00 98.00 677 ALA A C 1
ATOM 5048 O O . ALA A 1 677 ? -15.807 -6.910 6.764 1.00 98.00 677 ALA A O 1
ATOM 5049 N N . PRO A 1 678 ? -16.907 -8.197 5.274 1.00 97.31 678 PRO A N 1
ATOM 5050 C CA . PRO A 1 678 ? -18.220 -7.715 5.665 1.00 97.31 678 PRO A CA 1
ATOM 5051 C C . PRO A 1 678 ? -18.540 -8.041 7.123 1.00 97.31 678 PRO A C 1
ATOM 5053 O O . PRO A 1 678 ? -18.309 -9.157 7.590 1.00 97.31 678 PRO A O 1
ATOM 5056 N N . LEU A 1 679 ? -19.157 -7.093 7.823 1.00 97.94 679 LEU A N 1
ATOM 5057 C CA . LEU A 1 679 ? -19.607 -7.266 9.197 1.00 97.94 679 LEU A CA 1
ATOM 5058 C C . LEU A 1 679 ? -20.604 -8.440 9.311 1.00 97.94 679 LEU A C 1
ATOM 5060 O O . LEU A 1 679 ? -21.646 -8.443 8.634 1.00 97.94 679 LEU A O 1
ATOM 5064 N N . PRO A 1 680 ? -20.372 -9.390 10.236 1.00 94.88 680 PRO A N 1
ATOM 5065 C CA . PRO A 1 680 ? -21.369 -10.355 10.676 1.00 94.88 680 PRO A CA 1
ATOM 5066 C C . PRO A 1 680 ? -22.703 -9.703 11.062 1.00 94.88 680 PRO A C 1
ATOM 5068 O O . PRO A 1 680 ? -22.771 -8.558 11.517 1.00 94.88 680 PRO A O 1
ATOM 5071 N N . ALA A 1 681 ? -23.800 -10.459 10.941 1.00 95.31 681 ALA A N 1
ATOM 5072 C CA . ALA A 1 681 ? -25.155 -9.952 11.180 1.00 95.31 681 ALA A CA 1
ATOM 5073 C C . ALA A 1 681 ? -25.339 -9.289 12.559 1.00 95.31 681 ALA A C 1
ATOM 5075 O O . ALA A 1 681 ? -25.996 -8.253 12.644 1.00 95.31 681 ALA A O 1
ATOM 5076 N N . GLN A 1 682 ? -24.722 -9.843 13.607 1.00 94.88 682 GLN A N 1
ATOM 5077 C CA . GLN A 1 682 ? -24.775 -9.283 14.962 1.00 94.88 682 GLN A CA 1
ATOM 5078 C C . GLN A 1 682 ? -24.071 -7.923 15.064 1.00 94.88 682 GLN A C 1
ATOM 5080 O O . GLN A 1 682 ? -24.629 -6.991 15.633 1.00 94.88 682 GLN A O 1
ATOM 5085 N N . GLN A 1 683 ? -22.904 -7.761 14.435 1.00 97.44 683 GLN A N 1
ATOM 5086 C CA . GLN A 1 683 ? -22.210 -6.470 14.402 1.00 97.44 683 GLN A CA 1
ATOM 5087 C C . GLN A 1 683 ? -22.979 -5.436 13.570 1.00 97.44 683 GLN A C 1
ATOM 5089 O O . GLN A 1 683 ? -23.091 -4.282 13.971 1.00 97.44 683 GLN A O 1
ATOM 5094 N N . ARG A 1 684 ? -23.621 -5.842 12.463 1.00 98.19 684 ARG A N 1
ATOM 5095 C CA . ARG A 1 684 ? -24.514 -4.938 11.711 1.00 98.19 684 ARG A CA 1
ATOM 5096 C C . ARG A 1 684 ? -25.716 -4.482 12.538 1.00 98.19 684 ARG A C 1
ATOM 5098 O O . ARG A 1 684 ? -26.169 -3.352 12.369 1.00 98.19 684 ARG A O 1
ATOM 5105 N N . LEU A 1 685 ? -26.263 -5.348 13.395 1.00 98.19 685 LEU A N 1
ATOM 5106 C CA . LEU A 1 685 ? -27.334 -4.974 14.321 1.00 98.19 685 LEU A CA 1
ATOM 5107 C C . LEU A 1 685 ? -26.817 -3.988 15.373 1.00 98.19 685 LEU A C 1
ATOM 5109 O O . LEU A 1 685 ? -27.411 -2.926 15.545 1.00 98.19 685 LEU A O 1
ATOM 5113 N N . GLN A 1 686 ? -25.678 -4.292 15.996 1.00 98.12 686 GLN A N 1
ATOM 5114 C CA . GLN A 1 686 ? -25.022 -3.416 16.964 1.00 98.12 686 GLN A CA 1
ATOM 5115 C C . GLN A 1 686 ? -24.768 -2.015 16.393 1.00 98.12 686 GLN A C 1
ATOM 5117 O O . GLN A 1 686 ? -25.103 -1.021 17.033 1.00 98.12 686 GLN A O 1
ATOM 5122 N N . ALA A 1 687 ? -24.235 -1.924 15.174 1.00 98.50 687 ALA A N 1
ATOM 5123 C CA . ALA A 1 687 ? -23.968 -0.652 14.514 1.00 98.50 687 ALA A CA 1
ATOM 5124 C C . ALA A 1 687 ? -25.244 0.180 14.308 1.00 98.50 687 ALA A C 1
ATOM 5126 O O . ALA A 1 687 ? -25.254 1.381 14.572 1.00 98.50 687 ALA A O 1
ATOM 5127 N N . ARG A 1 688 ? -26.358 -0.453 13.908 1.00 98.56 688 ARG A N 1
ATOM 5128 C CA . ARG A 1 688 ? -27.661 0.229 13.798 1.00 98.56 688 ARG A CA 1
ATOM 5129 C C . ARG A 1 688 ? -28.168 0.700 15.159 1.00 98.56 688 ARG A C 1
ATOM 5131 O O . ARG A 1 688 ? -28.613 1.836 15.268 1.00 98.56 688 ARG A O 1
ATOM 5138 N N . THR A 1 689 ? -28.038 -0.120 16.201 1.00 98.19 689 THR A N 1
ATOM 5139 C CA . THR A 1 689 ? -28.413 0.267 17.570 1.00 98.19 689 THR A CA 1
ATOM 5140 C C . THR A 1 689 ? -27.585 1.449 18.080 1.00 98.19 689 THR A C 1
ATOM 5142 O O . THR A 1 689 ? -28.133 2.361 18.702 1.00 98.19 689 THR A O 1
ATOM 5145 N N . ALA A 1 690 ? -26.283 1.476 17.789 1.00 97.56 690 ALA A N 1
ATOM 5146 C CA . ALA A 1 690 ? -25.412 2.603 18.104 1.00 97.56 690 ALA A CA 1
ATOM 5147 C C . ALA A 1 690 ? -25.824 3.870 17.332 1.00 97.56 690 ALA A C 1
ATOM 5149 O O . ALA A 1 690 ? -25.918 4.939 17.932 1.00 97.56 690 ALA A O 1
ATOM 5150 N N . ALA A 1 691 ? -26.175 3.752 16.046 1.00 97.94 691 ALA A N 1
ATOM 5151 C CA . ALA A 1 691 ? -26.711 4.865 15.258 1.00 97.94 691 ALA A CA 1
ATOM 5152 C C . ALA A 1 691 ? -28.032 5.415 15.831 1.00 97.94 691 ALA A C 1
ATOM 5154 O O . ALA A 1 691 ? -28.205 6.629 15.924 1.00 97.94 691 ALA A O 1
ATOM 5155 N N . ASP A 1 692 ? -28.946 4.545 16.273 1.00 97.50 692 ASP A N 1
ATOM 5156 C CA . ASP A 1 692 ? -30.207 4.954 16.906 1.00 97.50 692 ASP A CA 1
ATOM 5157 C C . ASP A 1 692 ? -29.976 5.642 18.261 1.00 97.50 692 ASP A C 1
ATOM 5159 O O . ASP A 1 692 ? -30.709 6.553 18.651 1.00 97.50 692 ASP A O 1
ATOM 5163 N N . ALA A 1 693 ? -28.958 5.216 19.013 1.00 95.06 693 ALA A N 1
ATOM 5164 C CA . ALA A 1 693 ? -28.546 5.889 20.241 1.00 95.06 693 ALA A CA 1
ATOM 5165 C C . ALA A 1 693 ? -27.909 7.260 19.959 1.00 95.06 693 ALA A C 1
ATOM 5167 O O . ALA A 1 693 ? -28.236 8.225 20.650 1.00 95.06 693 ALA A O 1
ATOM 5168 N N . LEU A 1 694 ? -27.069 7.360 18.924 1.00 94.94 694 LEU A N 1
ATOM 5169 C CA . LEU A 1 694 ? -26.458 8.615 18.492 1.00 94.94 694 LEU A CA 1
ATOM 5170 C C . LEU A 1 694 ? -27.514 9.636 18.084 1.00 94.94 694 LEU A C 1
ATOM 5172 O O . LEU A 1 694 ? -27.519 10.761 18.573 1.00 94.94 694 LEU A O 1
ATOM 5176 N N . GLU A 1 695 ? -28.448 9.230 17.228 1.00 95.19 695 GLU A N 1
ATOM 5177 C CA . GLU A 1 695 ? -29.499 10.111 16.729 1.00 95.19 695 GLU A CA 1
ATOM 5178 C C . GLU A 1 695 ? -30.376 10.659 17.864 1.00 95.19 695 GLU A C 1
ATOM 5180 O O . GLU A 1 695 ? -30.660 11.862 17.899 1.00 95.19 695 GLU A O 1
ATOM 5185 N N . ARG A 1 696 ? -30.732 9.809 18.841 1.00 93.88 696 ARG A N 1
ATOM 5186 C CA . ARG A 1 696 ? -31.484 10.226 20.035 1.00 93.88 696 ARG A CA 1
ATOM 5187 C C . ARG A 1 696 ? -30.737 11.269 20.872 1.00 93.88 696 ARG A C 1
ATOM 5189 O O . ARG A 1 696 ? -31.370 12.208 21.347 1.00 93.88 696 ARG A O 1
ATOM 5196 N N . GLY A 1 697 ? -29.414 11.162 20.993 1.00 88.44 697 GLY A N 1
ATOM 5197 C CA . GLY A 1 697 ? -28.603 12.051 21.831 1.00 88.44 697 GLY A CA 1
ATOM 5198 C C . GLY A 1 697 ? -28.650 11.692 23.321 1.00 88.44 697 GLY A C 1
ATOM 5199 O O . GLY A 1 697 ? -29.185 10.651 23.712 1.00 88.44 697 GLY A O 1
ATOM 5200 N N . ALA A 1 698 ? -28.085 12.555 24.169 1.00 80.25 698 ALA A N 1
ATOM 5201 C CA . ALA A 1 698 ? -28.177 12.400 25.620 1.00 80.25 698 ALA A CA 1
ATOM 5202 C C . ALA A 1 698 ? -29.639 12.512 26.091 1.00 80.25 698 ALA A C 1
ATOM 5204 O O . ALA A 1 698 ? -30.334 13.480 25.784 1.00 80.25 698 ALA A O 1
ATOM 5205 N N . THR A 1 699 ? -30.114 11.538 26.870 1.00 62.88 699 THR A N 1
ATOM 5206 C CA . THR A 1 699 ? -31.372 11.684 27.610 1.00 62.88 699 THR A CA 1
ATOM 5207 C C . THR A 1 699 ? -31.146 12.681 28.740 1.00 62.88 699 THR A C 1
ATOM 5209 O O . THR A 1 699 ? -30.380 12.390 29.656 1.00 62.88 699 THR A O 1
ATOM 5212 N N . VAL A 1 700 ? -31.801 13.843 28.692 1.00 48.78 700 VAL A N 1
ATOM 5213 C CA . VAL A 1 700 ? -31.812 14.786 29.817 1.00 48.78 700 VAL A CA 1
ATOM 5214 C C . VAL A 1 700 ? -32.604 14.142 30.954 1.00 48.78 700 VAL A C 1
ATOM 5216 O O . VAL A 1 700 ? -33.830 14.199 30.978 1.00 48.78 700 VAL A O 1
ATOM 5219 N N . THR A 1 701 ? -31.927 13.501 31.903 1.00 41.97 701 THR A N 1
ATOM 5220 C CA . THR A 1 701 ? -32.516 13.260 33.221 1.00 41.97 701 THR A CA 1
ATOM 5221 C C . THR A 1 701 ? -32.489 14.586 33.964 1.00 41.97 701 THR A C 1
ATOM 5223 O O . THR A 1 701 ? -31.500 14.923 34.612 1.00 41.97 701 THR A O 1
ATOM 5226 N N . GLY A 1 702 ? -33.555 15.376 33.826 1.00 37.12 702 GLY A N 1
ATOM 5227 C CA . GLY A 1 702 ? -33.816 16.442 34.788 1.00 37.12 702 GLY A CA 1
ATOM 5228 C C . GLY A 1 702 ? -33.960 15.833 36.191 1.00 37.12 702 GLY A C 1
ATOM 5229 O O . GLY A 1 702 ? -34.365 14.668 36.300 1.00 37.12 702 GLY A O 1
ATOM 5230 N N . PRO A 1 703 ? -33.640 16.575 37.267 1.00 39.25 703 PRO A N 1
ATOM 5231 C CA . PRO A 1 703 ? -33.980 16.119 38.607 1.00 39.25 703 PRO A CA 1
ATOM 5232 C C . PRO A 1 703 ? -35.487 15.835 38.648 1.00 39.25 703 PRO A C 1
ATOM 5234 O O . PRO A 1 703 ? -36.239 16.536 37.962 1.00 39.25 703 PRO A O 1
ATOM 5237 N N . PRO A 1 704 ? -35.953 14.824 39.404 1.00 37.84 704 PRO A N 1
ATOM 5238 C CA . PRO A 1 704 ? -37.377 14.578 39.522 1.00 37.84 704 PRO A CA 1
ATOM 5239 C C . PRO A 1 704 ? -38.006 15.867 40.042 1.00 37.84 704 PRO A C 1
ATOM 5241 O O . PRO A 1 704 ? -37.755 16.279 41.174 1.00 37.84 704 PRO A O 1
ATOM 5244 N N . SER A 1 705 ? -38.786 16.537 39.194 1.00 38.00 705 SER A N 1
ATOM 5245 C CA . SER A 1 705 ? -39.683 17.585 39.644 1.00 38.00 705 SER A CA 1
ATOM 5246 C C . SER A 1 705 ? -40.624 16.899 40.620 1.00 38.00 705 SER A C 1
ATOM 5248 O O . SER A 1 705 ? -41.503 16.138 40.209 1.00 38.00 705 SER A O 1
ATOM 5250 N N . GLY A 1 706 ? -40.365 17.085 41.914 1.00 37.84 706 GLY A N 1
ATOM 5251 C CA . GLY A 1 706 ? -41.260 16.682 42.978 1.00 37.84 706 GLY A CA 1
ATOM 5252 C C . GLY A 1 706 ? -42.592 17.361 42.720 1.00 37.84 706 GLY A C 1
ATOM 5253 O O . GLY A 1 706 ? -42.753 18.544 43.002 1.00 37.84 706 GLY A O 1
ATOM 5254 N N . GLY A 1 707 ? -43.515 16.621 42.112 1.00 32.81 707 GLY A N 1
ATOM 5255 C CA . GLY A 1 707 ? -44.890 17.039 41.930 1.00 32.81 707 GLY A CA 1
ATOM 5256 C C . GLY A 1 707 ? -45.550 17.089 43.296 1.00 32.81 707 GLY A C 1
ATOM 5257 O O . GLY A 1 707 ? -46.133 16.107 43.749 1.00 32.81 707 GLY A O 1
ATOM 5258 N N . SER A 1 708 ? -45.433 18.228 43.973 1.00 33.22 708 SER A N 1
ATOM 5259 C CA . SER A 1 708 ? -46.354 18.595 45.033 1.00 33.22 708 SER A CA 1
ATOM 5260 C C . SER A 1 708 ? -47.722 18.789 44.391 1.00 33.22 708 SER A C 1
ATOM 5262 O O . SER A 1 708 ? -47.950 19.757 43.666 1.00 33.22 708 SER A O 1
ATOM 5264 N N . ASN A 1 709 ? -48.620 17.842 44.651 1.00 36.78 709 ASN A N 1
ATOM 5265 C CA . ASN A 1 709 ? -50.050 18.030 44.476 1.00 36.78 709 ASN A CA 1
ATOM 5266 C C . ASN A 1 709 ? -50.472 19.280 45.253 1.00 36.78 709 ASN A C 1
ATOM 5268 O O . ASN A 1 709 ? -50.529 19.259 46.482 1.00 36.78 709 ASN A O 1
ATOM 5272 N N . GLN A 1 710 ? -50.805 20.346 44.538 1.00 35.94 710 GLN A N 1
ATOM 5273 C CA . GLN A 1 710 ? -51.645 21.403 45.067 1.00 35.94 710 GLN A CA 1
ATOM 5274 C C . GLN A 1 710 ? -52.692 21.695 44.002 1.00 35.94 710 GLN A C 1
ATOM 5276 O O . GLN A 1 710 ? -52.373 22.064 42.874 1.00 35.94 710 GLN A O 1
ATOM 5281 N N . GLY A 1 711 ? -53.929 21.343 44.346 1.00 35.12 711 GLY A N 1
ATOM 5282 C CA . GLY A 1 711 ? -55.061 21.404 43.444 1.00 35.12 711 GLY A CA 1
ATOM 5283 C C . GLY A 1 711 ? -55.455 22.833 43.121 1.00 35.12 711 GLY A C 1
ATOM 5284 O O . GLY A 1 711 ? -55.225 23.743 43.913 1.00 35.12 711 GLY A O 1
ATOM 5285 N N . ASP A 1 712 ? -56.132 22.983 41.991 1.00 30.75 712 ASP A N 1
ATOM 5286 C CA . ASP A 1 712 ? -57.129 24.028 41.876 1.00 30.75 712 ASP A CA 1
ATOM 5287 C C . ASP A 1 712 ? -58.297 23.550 41.011 1.00 30.75 712 ASP A C 1
ATOM 5289 O O . ASP A 1 712 ? -58.135 22.997 39.920 1.00 30.75 712 ASP A O 1
ATOM 5293 N N . THR A 1 713 ? -59.486 23.716 41.571 1.00 33.25 713 THR A N 1
ATOM 5294 C CA . THR A 1 713 ? -60.788 23.451 40.969 1.00 33.25 713 THR A CA 1
ATOM 5295 C C . THR A 1 713 ? -61.469 24.797 40.787 1.00 33.25 713 THR A C 1
ATOM 5297 O O . THR A 1 713 ? -61.805 25.434 41.781 1.00 33.25 713 THR A O 1
ATOM 5300 N N . GLY A 1 714 ? -61.755 25.192 39.546 1.00 30.50 714 GLY A N 1
ATOM 5301 C CA . GLY A 1 714 ? -62.644 26.324 39.271 1.00 30.50 714 GLY A CA 1
ATOM 5302 C C . GLY A 1 714 ? -62.466 26.919 37.876 1.00 30.50 714 GLY A C 1
ATOM 5303 O O . GLY A 1 714 ? -61.526 27.664 37.635 1.00 30.50 714 GLY A O 1
ATOM 5304 N N . GLY A 1 715 ? -63.376 26.600 36.949 1.00 30.08 715 GLY A N 1
ATOM 5305 C CA . GLY A 1 715 ? -63.545 27.353 35.694 1.00 30.08 715 GLY A CA 1
ATOM 5306 C C . GLY A 1 715 ? -64.366 28.641 35.896 1.00 30.08 715 GLY A C 1
ATOM 5307 O O . GLY A 1 715 ? -64.564 29.072 37.028 1.00 30.08 715 GLY A O 1
ATOM 5308 N N . PRO A 1 716 ? -65.040 29.149 34.850 1.00 44.06 716 PRO A N 1
ATOM 5309 C CA . PRO A 1 716 ? -64.494 29.725 33.619 1.00 44.06 716 PRO A CA 1
ATOM 5310 C C . PRO A 1 716 ? -64.913 31.209 33.461 1.00 44.06 716 PRO A C 1
ATOM 5312 O O . PRO A 1 716 ? -65.905 31.647 34.038 1.00 44.06 716 PRO A O 1
ATOM 5315 N N . GLY A 1 717 ? -64.205 31.986 32.631 1.00 29.28 717 GLY A N 1
ATOM 5316 C CA . GLY A 1 717 ? -64.540 33.394 32.374 1.00 29.28 717 GLY A CA 1
ATOM 5317 C C . GLY A 1 717 ? -64.094 33.886 30.996 1.00 29.28 717 GLY A C 1
ATOM 5318 O O . GLY A 1 717 ? -62.913 33.893 30.675 1.00 29.28 717 GLY A O 1
ATOM 5319 N N . SER A 1 718 ? -65.077 34.275 30.190 1.00 32.25 718 SER A N 1
ATOM 5320 C CA . SER A 1 718 ? -65.028 34.815 28.827 1.00 32.25 718 SER A CA 1
ATOM 5321 C C . SER A 1 718 ? -64.415 36.218 28.702 1.00 32.25 718 SER A C 1
ATOM 5323 O O . SER A 1 718 ? -64.626 37.050 29.581 1.00 32.25 718 SER A O 1
ATOM 5325 N N . GLY A 1 719 ? -63.836 36.541 27.538 1.00 30.97 719 GLY A N 1
ATOM 5326 C CA . GLY A 1 719 ? -63.601 37.930 27.118 1.00 30.97 719 GLY A CA 1
ATOM 5327 C C . GLY A 1 719 ? -62.886 38.053 25.769 1.00 30.97 719 GLY A C 1
ATOM 5328 O O . GLY A 1 719 ? -61.713 37.725 25.653 1.00 30.97 719 GLY A O 1
ATOM 5329 N N . ALA A 1 720 ? -63.612 38.512 24.749 1.00 32.75 720 ALA A N 1
ATOM 5330 C CA . ALA A 1 720 ? -63.139 38.796 23.394 1.00 32.75 720 ALA A CA 1
ATOM 5331 C C . ALA A 1 720 ? -62.496 40.196 23.270 1.00 32.75 720 ALA A C 1
ATOM 5333 O O . ALA A 1 720 ? -62.827 41.079 24.057 1.00 32.75 720 ALA A O 1
ATOM 5334 N N . GLY A 1 721 ? -61.700 40.430 22.211 1.00 30.44 721 GLY A N 1
ATOM 5335 C CA . GLY A 1 721 ? -61.577 41.768 21.601 1.00 30.44 721 GLY A CA 1
ATOM 5336 C C . GLY A 1 721 ? -60.190 42.250 21.142 1.00 30.44 721 GLY A C 1
ATOM 5337 O O . GLY A 1 721 ? -59.468 42.863 21.911 1.00 30.44 721 GLY A O 1
ATOM 5338 N N . THR A 1 722 ? -59.922 42.075 19.839 1.00 31.39 722 THR A N 1
ATOM 5339 C CA . THR A 1 722 ? -59.417 43.077 18.854 1.00 31.39 722 THR A CA 1
ATOM 5340 C C . THR A 1 722 ? -58.130 43.905 19.067 1.00 31.39 722 THR A C 1
ATOM 5342 O O . THR A 1 722 ? -58.109 44.829 19.867 1.00 31.39 722 THR A O 1
ATOM 5345 N N . GLY A 1 723 ? -57.194 43.750 18.108 1.00 29.41 723 GLY A N 1
ATOM 5346 C CA . GLY A 1 723 ? -56.796 44.818 17.162 1.00 29.41 723 GLY A CA 1
ATOM 5347 C C . GLY A 1 723 ? -55.510 45.622 17.434 1.00 29.41 723 GLY A C 1
ATOM 5348 O O . GLY A 1 723 ? -55.420 46.316 18.437 1.00 29.41 723 GLY A O 1
ATOM 5349 N N . GLY A 1 724 ? -54.568 45.631 16.474 1.00 28.98 724 GLY A N 1
ATOM 5350 C CA . GLY A 1 724 ? -53.489 46.636 16.404 1.00 28.98 724 GLY A CA 1
ATOM 5351 C C . GLY A 1 724 ? -52.253 46.248 15.574 1.00 28.98 724 GLY A C 1
ATOM 5352 O O . GLY A 1 724 ? -51.373 45.546 16.052 1.00 28.98 724 GLY A O 1
ATOM 5353 N N . THR A 1 725 ? -52.192 46.734 14.333 1.00 34.25 725 THR A N 1
ATOM 5354 C CA . THR A 1 725 ? -51.104 46.674 13.326 1.00 34.25 725 THR A CA 1
ATOM 5355 C C . THR A 1 725 ? -50.094 47.831 13.420 1.00 34.25 725 THR A C 1
ATOM 5357 O O . THR A 1 725 ? -50.520 48.918 13.787 1.00 34.25 725 THR A O 1
ATOM 5360 N N . SER A 1 726 ? -48.847 47.615 12.939 1.00 33.41 726 SER A N 1
ATOM 5361 C CA . SER A 1 726 ? -47.907 48.526 12.196 1.00 33.41 726 SER A CA 1
ATOM 5362 C C . SER A 1 726 ? -46.444 48.275 12.647 1.00 33.41 726 SER A C 1
ATOM 5364 O O . SER A 1 726 ? -46.183 48.379 13.837 1.00 33.41 726 SER A O 1
ATOM 5366 N N . SER A 1 727 ? -45.487 47.743 11.867 1.00 34.88 727 SER A N 1
ATOM 5367 C CA . SER A 1 727 ? -44.801 48.166 10.616 1.00 34.88 727 SER A CA 1
ATOM 5368 C C . SER A 1 727 ? -43.531 49.022 10.811 1.00 34.88 727 SER A C 1
ATOM 5370 O O . SER A 1 727 ? -43.599 50.085 11.418 1.00 34.88 727 SER A O 1
ATOM 5372 N N . GLY A 1 728 ? -42.429 48.591 10.173 1.00 31.31 728 GLY A N 1
ATOM 5373 C CA . GLY A 1 728 ? -41.174 49.326 9.904 1.00 31.31 728 GLY A CA 1
ATOM 5374 C C . GLY A 1 728 ? -39.949 48.415 10.121 1.00 31.31 728 GLY A C 1
ATOM 5375 O O . GLY A 1 728 ? -39.770 47.932 11.226 1.00 31.31 728 GLY A O 1
ATOM 5376 N N . GLY A 1 729 ? -39.084 48.038 9.171 1.00 31.09 729 GLY A N 1
ATOM 5377 C CA . GLY A 1 729 ? -38.816 48.499 7.806 1.00 31.09 729 GLY A CA 1
ATOM 5378 C C . GLY A 1 729 ? -37.542 49.356 7.756 1.00 31.09 729 GLY A C 1
ATOM 5379 O O . GLY A 1 729 ? -37.599 50.504 8.176 1.00 31.09 729 GLY A O 1
ATOM 5380 N N . GLY A 1 730 ? -36.423 48.838 7.221 1.00 29.16 730 GLY A N 1
ATOM 5381 C CA . GLY A 1 730 ? -35.259 49.670 6.865 1.00 29.16 730 GLY A CA 1
ATOM 5382 C C . GLY A 1 730 ? -33.906 48.953 6.755 1.00 29.16 730 GLY A C 1
ATOM 5383 O O . GLY A 1 730 ? -33.320 48.557 7.751 1.00 29.16 730 GLY A O 1
ATOM 5384 N N . THR A 1 731 ? -33.423 48.829 5.521 1.00 33.97 731 THR A N 1
ATOM 5385 C CA . THR A 1 731 ? -32.189 48.200 5.008 1.00 33.97 731 THR A CA 1
ATOM 5386 C C . THR A 1 731 ? -30.991 49.157 4.864 1.00 33.97 731 THR A C 1
ATOM 5388 O O . THR A 1 731 ? -31.189 50.361 4.734 1.00 33.97 731 THR A O 1
ATOM 5391 N N . GLY A 1 732 ? -29.783 48.597 4.688 1.00 28.64 732 GLY A N 1
ATOM 5392 C CA . GLY A 1 732 ? -28.588 49.226 4.077 1.00 28.64 732 GLY A CA 1
ATOM 5393 C C . GLY A 1 732 ? -27.310 48.816 4.824 1.00 28.64 732 GLY A C 1
ATOM 5394 O O . GLY A 1 732 ? -27.338 48.754 6.042 1.00 28.64 732 GLY A O 1
ATOM 5395 N N . GLY A 1 733 ? -26.160 48.478 4.242 1.00 29.20 733 GLY A N 1
ATOM 5396 C CA . GLY A 1 733 ? -25.592 48.648 2.904 1.00 29.20 733 GLY A CA 1
ATOM 5397 C C . GLY A 1 733 ? -24.058 48.678 3.077 1.00 29.20 733 GLY A C 1
ATOM 5398 O O . GLY A 1 733 ? -23.568 49.164 4.089 1.00 29.20 733 GLY A O 1
ATOM 5399 N N . ALA A 1 734 ? -23.317 48.083 2.145 1.00 31.98 734 ALA A N 1
ATOM 5400 C CA . ALA A 1 734 ? -21.914 47.677 2.274 1.00 31.98 734 ALA A CA 1
ATOM 5401 C C . ALA A 1 734 ? -20.843 48.786 2.108 1.00 31.98 734 ALA A C 1
ATOM 5403 O O . ALA A 1 734 ? -21.130 49.874 1.616 1.00 31.98 734 ALA A O 1
ATOM 5404 N N . SER A 1 735 ? -19.586 48.362 2.341 1.00 30.39 735 SER A N 1
ATOM 5405 C CA . SER A 1 735 ? -18.317 48.720 1.657 1.00 30.39 735 SER A CA 1
ATOM 5406 C C . SER A 1 735 ? -17.352 49.747 2.276 1.00 30.39 735 SER A C 1
ATOM 5408 O O . SER A 1 735 ? -17.750 50.810 2.736 1.00 30.39 735 SER A O 1
ATOM 5410 N N . GLY A 1 736 ? -16.048 49.428 2.176 1.00 26.94 736 GLY A N 1
ATOM 5411 C CA . GLY A 1 736 ? -14.946 50.404 2.121 1.00 26.94 736 GLY A CA 1
ATOM 5412 C C . GLY A 1 736 ? -13.762 50.094 3.042 1.00 26.94 736 GLY A C 1
ATOM 5413 O O . GLY A 1 736 ? -13.897 50.203 4.252 1.00 26.94 736 GLY A O 1
ATOM 5414 N N . GLY A 1 737 ? -12.611 49.707 2.474 1.00 26.14 737 GLY A N 1
ATOM 5415 C CA . GLY A 1 737 ? -11.393 49.312 3.202 1.00 26.14 737 GLY A CA 1
ATOM 5416 C C . GLY A 1 737 ? -10.465 50.460 3.638 1.00 26.14 737 GLY A C 1
ATOM 5417 O O . GLY A 1 737 ? -10.722 51.621 3.336 1.00 26.14 737 GLY A O 1
ATOM 5418 N N . GLY A 1 738 ? -9.327 50.097 4.255 1.00 25.64 738 GLY A N 1
ATOM 5419 C CA . GLY A 1 738 ? -8.091 50.892 4.159 1.00 25.64 738 GLY A CA 1
ATOM 5420 C C . GLY A 1 738 ? -7.288 51.176 5.440 1.00 25.64 738 GLY A C 1
ATOM 5421 O O . GLY A 1 738 ? -7.568 52.136 6.140 1.00 25.64 738 GLY A O 1
ATOM 5422 N N . THR A 1 739 ? -6.176 50.439 5.586 1.00 26.73 739 THR A N 1
ATOM 5423 C CA . THR A 1 739 ? -4.796 50.899 5.916 1.00 26.73 739 THR A CA 1
ATOM 5424 C C . THR A 1 739 ? -4.368 51.431 7.300 1.00 26.73 739 THR A C 1
ATOM 5426 O O . THR A 1 739 ? -4.914 52.397 7.816 1.00 26.73 739 THR A O 1
ATOM 5429 N N . GLY A 1 740 ? -3.202 50.906 7.734 1.00 25.03 740 GLY A N 1
ATOM 5430 C CA . GLY A 1 740 ? -2.170 51.550 8.577 1.00 25.03 740 GLY A CA 1
ATOM 5431 C C . GLY A 1 740 ? -2.288 51.242 10.075 1.00 25.03 740 GLY A C 1
ATOM 5432 O O . GLY A 1 740 ? -3.348 51.419 10.645 1.00 25.03 740 GLY A O 1
ATOM 5433 N N . GLY A 1 741 ? -1.287 50.777 10.825 1.00 25.05 741 GLY A N 1
ATOM 5434 C CA . GLY A 1 741 ? 0.158 50.710 10.633 1.00 25.05 741 GLY A CA 1
ATOM 5435 C C . GLY A 1 741 ? 0.843 51.156 11.935 1.00 25.05 741 GLY A C 1
ATOM 5436 O O . GLY A 1 741 ? 0.640 52.286 12.358 1.00 25.05 741 GLY A O 1
ATOM 5437 N N . GLY A 1 742 ? 1.680 50.294 12.525 1.00 23.89 742 GLY A N 1
ATOM 5438 C CA . GLY A 1 742 ? 2.826 50.716 13.342 1.00 23.89 742 GLY A CA 1
ATOM 5439 C C . GLY A 1 742 ? 2.737 50.626 14.874 1.00 23.89 742 GLY A C 1
ATOM 5440 O O . GLY A 1 742 ? 2.013 51.378 15.514 1.00 23.89 742 GLY A O 1
ATOM 5441 N N . ALA A 1 743 ? 3.646 49.803 15.414 1.00 28.16 743 ALA A N 1
ATOM 5442 C CA . ALA A 1 743 ? 4.636 50.133 16.455 1.00 28.16 743 ALA A CA 1
ATOM 5443 C C . ALA A 1 743 ? 4.568 49.324 17.767 1.00 28.16 743 ALA A C 1
ATOM 5445 O O . ALA A 1 743 ? 3.805 49.602 18.688 1.00 28.16 743 ALA A O 1
ATOM 5446 N N . THR A 1 744 ? 5.485 48.361 17.844 1.00 28.83 744 THR A N 1
ATOM 5447 C CA . THR A 1 744 ? 6.046 47.712 19.037 1.00 28.83 744 THR A CA 1
ATOM 5448 C C . THR A 1 744 ? 7.046 48.630 19.759 1.00 28.83 744 THR A C 1
ATOM 5450 O O . THR A 1 744 ? 7.651 49.492 19.119 1.00 28.83 744 THR A O 1
ATOM 5453 N N . PRO A 1 745 ? 7.364 48.336 21.032 1.00 32.72 745 PRO A N 1
ATOM 5454 C CA . PRO A 1 745 ? 8.719 48.499 21.558 1.00 32.72 745 PRO A CA 1
ATOM 5455 C C . PRO A 1 745 ? 9.348 47.164 22.021 1.00 32.72 745 PRO A C 1
ATOM 5457 O O . PRO A 1 745 ? 8.718 46.361 22.704 1.00 32.72 745 PRO A O 1
ATOM 5460 N N . SER A 1 746 ? 10.617 46.977 21.640 1.00 27.58 746 SER A N 1
ATOM 5461 C CA . SER A 1 746 ? 11.654 46.058 22.167 1.00 27.58 746 SER A CA 1
ATOM 5462 C C . SER A 1 746 ? 11.932 46.287 23.672 1.00 27.58 746 SER A C 1
ATOM 5464 O O . SER A 1 746 ? 11.609 47.361 24.165 1.00 27.58 746 SER A O 1
ATOM 5466 N N . ALA A 1 747 ? 12.615 45.468 24.485 1.00 27.41 747 ALA A N 1
ATOM 5467 C CA . ALA A 1 747 ? 13.195 44.114 24.476 1.00 27.41 747 ALA A CA 1
ATOM 5468 C C . ALA A 1 747 ? 13.694 43.819 25.919 1.00 27.41 747 ALA A C 1
ATOM 5470 O O . ALA A 1 747 ? 14.020 44.768 26.634 1.00 27.41 747 ALA A O 1
ATOM 5471 N N . SER A 1 748 ? 13.842 42.544 26.310 1.00 25.89 748 SER A N 1
ATOM 5472 C CA . SER A 1 748 ? 15.006 42.033 27.072 1.00 25.89 748 SER A CA 1
ATOM 5473 C C . SER A 1 748 ? 14.980 40.500 27.238 1.00 25.89 748 SER A C 1
ATOM 5475 O O . SER A 1 748 ? 13.925 39.875 27.304 1.00 25.89 748 SER A O 1
ATOM 5477 N N . ASP A 1 749 ? 16.185 39.928 27.224 1.00 24.27 749 ASP A N 1
ATOM 5478 C CA . ASP A 1 749 ? 16.573 38.530 26.998 1.00 24.27 749 ASP A CA 1
ATOM 5479 C C . ASP A 1 749 ? 16.243 37.516 28.111 1.00 24.27 749 ASP A C 1
ATOM 5481 O O . ASP A 1 749 ? 16.394 37.825 29.293 1.00 24.27 749 ASP A O 1
ATOM 5485 N N . SER A 1 750 ? 16.001 36.243 27.741 1.00 25.16 750 SER A N 1
ATOM 5486 C CA . SER A 1 750 ? 16.950 35.116 27.959 1.00 25.16 750 SER A CA 1
ATOM 5487 C C . SER A 1 750 ? 16.324 33.710 27.796 1.00 25.16 750 SER A C 1
ATOM 5489 O O . SER A 1 750 ? 15.271 33.423 28.353 1.00 25.16 750 SER A O 1
ATOM 5491 N N . ALA A 1 751 ? 17.098 32.822 27.147 1.00 25.38 751 ALA A N 1
ATOM 5492 C CA . ALA A 1 751 ? 17.155 31.348 27.268 1.00 25.38 751 ALA A CA 1
ATOM 5493 C C . ALA A 1 751 ? 16.202 30.431 26.446 1.00 25.38 751 ALA A C 1
ATOM 5495 O O . ALA A 1 751 ? 15.161 29.974 26.899 1.00 25.38 751 ALA A O 1
ATOM 5496 N N . ALA A 1 752 ? 16.686 30.104 25.240 1.00 24.38 752 ALA A N 1
ATOM 5497 C CA . ALA A 1 752 ? 16.757 28.803 24.549 1.00 24.38 752 ALA A CA 1
ATOM 5498 C C . ALA A 1 752 ? 15.887 27.592 24.985 1.00 24.38 752 ALA A C 1
ATOM 5500 O O . ALA A 1 752 ? 16.171 26.945 25.990 1.00 24.38 752 ALA A O 1
ATOM 5501 N N . ALA A 1 753 ? 15.000 27.164 24.074 1.00 25.53 753 ALA A N 1
ATOM 5502 C CA . ALA A 1 753 ? 14.803 25.770 23.638 1.00 25.53 753 ALA A CA 1
ATOM 5503 C C . ALA A 1 753 ? 14.017 25.779 22.307 1.00 25.53 753 ALA A C 1
ATOM 5505 O O . ALA A 1 753 ? 12.872 26.220 22.273 1.00 25.53 753 ALA A O 1
ATOM 5506 N N . VAL A 1 754 ? 14.631 25.351 21.196 1.00 25.64 754 VAL A N 1
ATOM 5507 C CA . VAL A 1 754 ? 13.986 25.311 19.869 1.00 25.64 754 VAL A CA 1
ATOM 5508 C C . VAL A 1 754 ? 13.680 23.862 19.501 1.00 25.64 754 VAL A C 1
ATOM 5510 O O . VAL A 1 754 ? 14.576 23.100 19.153 1.00 25.64 754 VAL A O 1
ATOM 5513 N N . SER A 1 755 ? 12.397 23.511 19.558 1.00 26.14 755 SER A N 1
ATOM 5514 C CA . SER A 1 755 ? 11.766 22.465 18.754 1.00 26.14 755 SER A CA 1
ATOM 5515 C C . SER A 1 755 ? 11.082 23.147 17.568 1.00 26.14 755 SER A C 1
ATOM 5517 O O . SER A 1 755 ? 10.254 24.034 17.772 1.00 26.14 755 SER A O 1
ATOM 5519 N N . GLY A 1 756 ? 11.414 22.756 16.342 1.00 24.80 756 GLY A N 1
ATOM 5520 C CA . GLY A 1 756 ? 10.804 23.324 15.143 1.00 24.80 756 GLY A CA 1
ATOM 5521 C C . GLY A 1 756 ? 10.902 22.367 13.968 1.00 24.80 756 GLY A C 1
ATOM 5522 O O . GLY A 1 756 ? 11.859 22.423 13.203 1.00 24.80 756 GLY A O 1
ATOM 5523 N N . SER A 1 757 ? 9.904 21.494 13.843 1.00 23.55 757 SER A N 1
ATOM 5524 C CA . SER A 1 757 ? 9.615 20.751 12.619 1.00 23.55 757 SER A CA 1
ATOM 5525 C C . SER A 1 757 ? 9.143 21.737 11.549 1.00 23.55 757 SER A C 1
ATOM 5527 O O . SER A 1 757 ? 8.130 22.411 11.730 1.00 23.55 757 SER A O 1
ATOM 5529 N N . ALA A 1 758 ? 9.886 21.837 10.448 1.00 23.06 758 ALA A N 1
ATOM 5530 C CA . ALA A 1 758 ? 9.461 22.559 9.255 1.00 23.06 758 ALA A CA 1
ATOM 5531 C C . ALA A 1 758 ? 8.685 21.609 8.315 1.00 23.06 758 ALA A C 1
ATOM 5533 O O . ALA A 1 758 ? 9.093 20.455 8.165 1.00 23.06 758 ALA A O 1
ATOM 5534 N N . PRO A 1 759 ? 7.589 22.060 7.677 1.00 24.98 759 PRO A N 1
ATOM 5535 C CA . PRO A 1 759 ? 6.883 21.293 6.650 1.00 24.98 759 PRO A CA 1
ATOM 5536 C C . PRO A 1 759 ? 7.701 21.236 5.342 1.00 24.98 759 PRO A C 1
ATOM 5538 O O . PRO A 1 759 ? 8.479 22.156 5.073 1.00 24.98 759 PRO A O 1
ATOM 5541 N N . PRO A 1 760 ? 7.547 20.186 4.510 1.00 26.61 760 PRO A N 1
ATOM 5542 C CA . PRO A 1 760 ? 8.336 20.028 3.292 1.00 26.61 760 PRO A CA 1
ATOM 5543 C C . PRO A 1 760 ? 7.962 21.094 2.253 1.00 26.61 760 PRO A C 1
ATOM 5545 O O . PRO A 1 760 ? 6.808 21.224 1.846 1.00 26.61 760 PRO A O 1
ATOM 5548 N N . SER A 1 761 ? 8.964 21.869 1.835 1.00 24.36 761 SER A N 1
ATOM 5549 C CA . SER A 1 761 ? 8.856 22.901 0.809 1.00 24.36 761 SER A CA 1
ATOM 5550 C C . SER A 1 761 ? 8.896 22.306 -0.600 1.00 24.36 761 SER A C 1
ATOM 5552 O O . SER A 1 761 ? 9.785 21.524 -0.932 1.00 24.36 761 SER A O 1
ATOM 5554 N N . SER A 1 762 ? 7.967 22.777 -1.427 1.00 27.28 762 SER A N 1
ATOM 5555 C CA . SER A 1 762 ? 7.981 22.806 -2.893 1.00 27.28 762 SER A CA 1
ATOM 5556 C C . SER A 1 762 ? 9.372 23.039 -3.510 1.00 27.28 762 SER A C 1
ATOM 5558 O O . SER A 1 762 ? 10.119 23.899 -3.039 1.00 27.28 762 SER A O 1
ATOM 5560 N N . GLY A 1 763 ? 9.683 22.294 -4.579 1.00 23.16 763 GLY A N 1
ATOM 5561 C CA . GLY A 1 763 ? 10.960 22.318 -5.306 1.00 23.16 763 GLY A CA 1
ATOM 5562 C C . GLY A 1 763 ? 11.291 23.634 -6.035 1.00 23.16 763 GLY A C 1
ATOM 5563 O O . GLY A 1 763 ? 10.447 24.531 -6.111 1.00 23.16 763 GLY A O 1
ATOM 5564 N N . PRO A 1 764 ? 12.528 23.775 -6.554 1.00 29.77 764 PRO A N 1
ATOM 5565 C CA . PRO A 1 764 ? 12.976 24.989 -7.223 1.00 29.77 764 PRO A CA 1
ATOM 5566 C C . PRO A 1 764 ? 12.651 24.990 -8.725 1.00 29.77 764 PRO A C 1
ATOM 5568 O O . PRO A 1 764 ? 12.541 23.942 -9.359 1.00 29.77 764 PRO A O 1
ATOM 5571 N N . GLN A 1 765 ? 12.500 26.212 -9.240 1.00 27.80 765 GLN A N 1
ATOM 5572 C CA . GLN A 1 765 ? 12.336 26.597 -10.646 1.00 27.80 765 GLN A CA 1
ATOM 5573 C C . GLN A 1 765 ? 13.509 26.206 -11.548 1.00 27.80 765 GLN A C 1
ATOM 5575 O O . GLN A 1 765 ? 14.650 26.141 -11.031 1.00 27.80 765 GLN A O 1
#